Protein AF-0000000079017579 (afdb_homodimer)

Secondary structure (DSSP, 8-state):
-HHHHHHHHHHHTTSEEEEEEEETTEEEEEEEE-HHHHHHHHHHHHHHHIIIIISSSSEEEEB--SEE-------S------TT--EE-S-SHHHHHTTHHHHHHHTTTEE-EEEEEEEEEE------TTS-HHHHHHH--SEEEEEEEEEEE-GGGHHHHHHHHHHHHHHHHHHT-S-GGGEEEEEEEGGGS---TT----S----EEEEEEEEETTEEEEEEEEEEEETHHHHTTT-S-GGGG-BEETTS--BPPEEEEEEEEHHHHHHHHHHHHEEEEPPSS-SS--PEEEE---TTTSS-SEEEEE--SSSS--HHHHHHHHHHHHHHHHTT--EEE-GGG---HHHHHHHHHHTT-SEEEEE-HHHHHH-EEEEEETTT--EEEEETTTHHHHHHHHHHS-HHHHTT-/-HHHHHHHHHHHTTSEEEEEEEETTEEEEEEEE-HHHHHHHHHHHHHHHIIIIISSSSEEEEB--SEE---TT--S------TT--EE-S-SHHHHHTTHHHHHHHTTTEE-EEEEEEEEEE------TTS-HHHHHHH--SEEEEEEEEEEE-GGGHHHHHHHHHHHHHHHHHHT-S-GGGEEEEEEEGGGS---TT----S----EEEEEEEEETTEEEEEEEEEEEETHHHHTTT-S-GGGG-BEETTS--BPPEEEEEEEEHHHHHHHHHHHHEEEEPPSS-SS--PEEEE---TTTSS-SEEEEE--SSSS--HHHHHHHHHHHHHHHHTT--EEE-GGG---HHHHHHHHHHTT-SEEEEE-HHHHHH-EEEEEETTT--EEEEETTTHHHHHHHHHHS-HHHHTT-

Solvent-accessible surface area (backbone atoms only — not comparable to full-atom values): 44740 Å² total; per-residue (Å²): 109,74,46,56,54,49,53,49,48,39,45,73,66,23,26,42,45,74,42,80,33,54,50,84,76,32,84,42,32,31,53,32,28,27,42,43,24,30,37,24,52,50,32,47,50,49,54,49,46,45,55,62,37,58,64,37,80,57,40,37,39,37,38,64,61,46,69,42,55,73,71,78,61,72,77,73,77,79,73,74,67,67,93,54,61,74,38,67,30,64,65,62,62,65,61,46,59,71,42,43,61,61,49,32,58,74,54,63,31,42,39,60,37,28,36,31,39,68,46,65,24,42,46,93,63,84,70,67,86,85,52,56,68,49,55,47,66,59,64,37,42,25,52,38,42,36,37,37,36,41,37,35,30,54,65,91,47,45,66,64,49,49,51,50,52,50,51,54,52,51,50,57,60,35,68,58,42,81,56,46,81,44,49,47,78,45,79,46,61,46,86,74,56,76,68,73,95,75,72,77,72,71,77,79,71,78,33,42,34,36,34,36,28,39,60,46,98,90,42,75,41,78,45,32,41,38,31,36,54,38,49,51,74,60,62,70,64,72,55,92,57,63,73,74,62,38,29,24,36,86,97,50,71,71,38,68,41,21,33,35,36,43,40,38,32,54,52,43,51,50,42,52,47,52,60,56,17,54,43,70,41,84,63,86,77,69,89,68,86,60,58,49,53,29,27,62,39,39,63,83,40,22,49,28,36,29,32,34,35,44,46,53,91,53,96,62,72,52,71,65,56,54,50,50,51,52,50,48,45,52,51,30,30,74,70,72,39,49,63,44,81,54,46,80,61,82,48,54,58,66,55,50,49,49,51,39,25,51,62,14,26,40,30,38,36,41,44,33,65,55,28,74,75,70,38,40,28,36,36,32,35,55,89,79,62,48,69,44,79,41,49,59,90,45,46,59,62,53,51,53,51,60,70,70,48,64,67,75,62,58,75,71,105,109,75,46,56,55,50,51,49,49,40,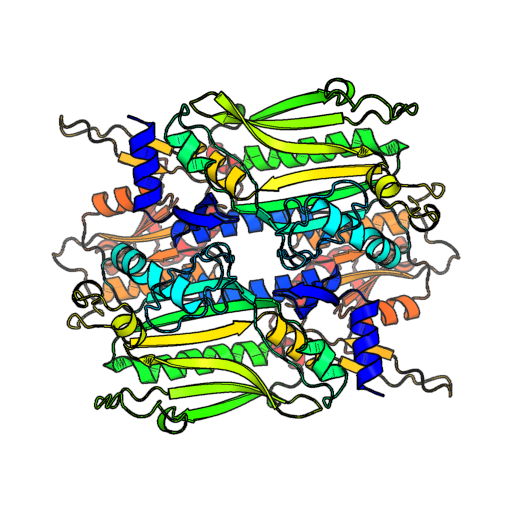44,74,66,24,25,40,46,75,42,79,33,54,51,85,75,32,84,42,31,31,53,33,29,26,42,43,24,30,38,23,52,49,33,49,50,48,53,49,45,42,55,62,37,57,64,36,81,58,40,39,40,36,38,64,61,47,70,41,55,72,72,78,61,73,76,72,75,79,73,74,67,68,94,52,61,71,38,68,31,64,66,63,61,66,61,45,59,72,44,43,59,62,50,30,58,74,54,64,32,44,40,61,35,26,34,31,38,66,46,64,24,42,47,92,64,84,72,66,84,87,53,57,66,48,54,46,66,60,63,40,43,25,54,40,41,36,38,39,36,40,36,34,31,52,65,92,48,44,65,64,50,48,53,50,52,50,51,54,51,50,50,58,60,35,69,58,42,81,55,44,82,42,50,47,76,45,78,46,62,46,86,73,55,74,68,72,95,75,74,74,73,74,78,78,70,78,35,41,36,36,35,35,28,38,60,45,99,93,43,73,42,79,45,31,42,39,33,35,54,39,51,50,72,61,62,70,64,73,56,94,58,62,73,74,61,38,28,24,37,88,96,51,71,73,37,69,42,22,32,36,37,42,40,37,32,53,53,42,50,51,42,54,46,52,61,56,18,54,44,70,43,83,62,85,77,69,88,68,85,62,57,48,53,28,29,62,39,38,62,81,40,23,47,29,38,30,31,36,35,45,44,52,93,52,96,63,72,53,71,65,56,53,49,50,51,52,50,51,45,53,51,31,30,73,70,73,38,49,61,42,82,53,45,79,62,82,47,54,56,66,53,50,48,49,50,39,25,52,62,14,28,39,29,39,36,42,43,33,64,53,30,74,75,70,39,40,28,36,37,31,34,54,88,79,61,49,72,46,78,42,48,59,90,45,45,60,60,53,51,52,50,59,70,69,49,63,66,76,63,57,76,72,103

Nearest PDB structures (foldseek):
  8f6b-assembly1_D  TM=7.945E-01  e=8.459E-36  Mus musculus
  8f6b-assembly1_F  TM=7.907E-01  e=6.748E-35  Mus musculus
  7v8j-assembly1_A  TM=7.481E-01  e=5.133E-20  Toxoplasma gondii
  5f9z-assembly3_B  TM=6.993E-01  e=8.627E-20  Cryptosporidium parvum
  5ifu-assembly1_A  TM=7.281E-01  e=2.192E-17  Plasmodium falciparum 3D7

Sequence (826 aa):
MAGTNFVNLIKTRGFFDLIKIIYKGQECFMFDYGPLGSRFRQNVQKHWWDLMVHQQQNVFPVESPALKSVNIMNHRQEETISQNSIFLRETLQQDCISKYLQILKLTNNKLPISVASVGACILSSAIHSDQPQERQFLFGGSNRTCLLLQNYTSPSNINTTLDFWVQLRLSWWKKFSNIPGNFSVTSKTLNDIHPPPGHATSGHNNQTYRAIAYQFPWGPEVVEEVKNVGDKVFRDLQNDELEKYMGQMFGKTACLPHCIECETSIEAATAAWLVDSYYERPTSKTADRKHNMVLKLHPQIAPFQVAIAINSASKAPSHEMHHVCSHLEREFKAAGVTCFNTSEHGSSPEAHFRRNDQLGIPYTVIVNENTMNEGLIHTRHRDTQIQSPSAITEIVGLLTQSLRTPLEDQNTNMAGTNFVNLIKTRGFFDLIKIIYKGQECFMFDYGPLGSRFRQNVQKHWWDLMVHQQQNVFPVESPALKSVNIMNHRQEETISQNSIFLRETLQQDCISKYLQILKLTNNKLPISVASVGACILSSAIHSDQPQERQFLFGGSNRTCLLLQNYTSPSNINTTLDFWVQLRLSWWKKFSNIPGNFSVTSKTLNDIHPPPGHATSGHNNQTYRAIAYQFPWGPEVVEEVKNVGDKVFRDLQNDELEKYMGQMFGKTACLPHCIECETSIEAATAAWLVDSYYERPTSKTADRKHNMVLKLHPQIAPFQVAIAINSASKAPSHEMHHVCSHLEREFKAAGVTCFNTSEHGSSPEAHFRRNDQLGIPYTVIVNENTMNEGLIHTRHRDTQIQSPSAITEIVGLLTQSLRTPLEDQNTN

Radius of gyration: 27.94 Å; Cα contacts (8 Å, |Δi|>4): 1570; chains: 2; bounding box: 66×80×70 Å

InterPro domains:
  IPR004154 Anticodon-binding [PF03129] (306-399)
  IPR027031 Glycyl-tRNA synthetase/DNA polymerase subunit gamma-2 [PTHR10745] (252-403)
  IPR036621 Anticodon-binding domain superfamily [G3DSA:3.40.50.800] (303-409)
  IPR045864 Class II Aminoacyl-tRNA synthetase/Biotinyl protein ligase (BPL) and lipoyl protein ligase (LPL) [G3DSA:3.30.930.10] (2-302)
  IPR045864 Class II Aminoacyl-tRNA synthetase/Biotinyl protein ligase (BPL) and lipoyl protein ligase (LPL) [SSF55681] (8-278)

Organism: Lymnaea stagnalis (NCBI:txid6523)

Structure (mmCIF, N/CA/C/O backbone):
data_AF-0000000079017579-model_v1
#
loop_
_entity.id
_entity.type
_entity.pdbx_description
1 polymer 'Anticodon-binding domain-containing protein'
#
loop_
_atom_site.group_PDB
_atom_site.id
_atom_site.type_symbol
_atom_site.label_atom_id
_atom_site.label_alt_id
_atom_site.label_comp_id
_atom_site.label_asym_id
_atom_site.label_entity_id
_atom_site.label_seq_id
_atom_site.pdbx_PDB_ins_code
_atom_site.Cartn_x
_atom_site.Cartn_y
_atom_site.Cartn_z
_atom_site.occupancy
_atom_site.B_iso_or_equiv
_atom_site.auth_seq_id
_atom_site.auth_comp_id
_atom_site.auth_asym_id
_atom_site.auth_atom_id
_atom_site.pdbx_PDB_model_num
ATOM 1 N N . MET A 1 1 ? 18.297 -17.156 -26.422 1 45.09 1 MET A N 1
ATOM 2 C CA . MET A 1 1 ? 17.766 -18.359 -25.766 1 45.09 1 MET A CA 1
ATOM 3 C C . MET A 1 1 ? 17.406 -18.062 -24.312 1 45.09 1 MET A C 1
ATOM 5 O O . MET A 1 1 ? 16.297 -18.359 -23.875 1 45.09 1 MET A O 1
ATOM 9 N N . ALA A 1 2 ? 18.516 -17.422 -23.531 1 55.81 2 ALA A N 1
ATOM 10 C CA . ALA A 1 2 ? 18.344 -17.141 -22.109 1 55.81 2 ALA A CA 1
ATOM 11 C C . ALA A 1 2 ? 17.25 -16.109 -21.891 1 55.81 2 ALA A C 1
ATOM 13 O O . ALA A 1 2 ? 16.406 -16.25 -21 1 55.81 2 ALA A O 1
ATOM 14 N N . GLY A 1 3 ? 17.047 -15.32 -22.953 1 73.44 3 GLY A N 1
ATOM 15 C CA . GLY A 1 3 ? 16.062 -14.258 -22.828 1 73.44 3 GLY A CA 1
ATOM 16 C C . GLY A 1 3 ? 14.641 -14.734 -23.031 1 73.44 3 GLY A C 1
ATOM 17 O O . GLY A 1 3 ? 13.727 -14.328 -22.312 1 73.44 3 GLY A O 1
ATOM 18 N N . THR A 1 4 ? 14.492 -15.719 -23.875 1 84.38 4 THR A N 1
ATOM 19 C CA . THR A 1 4 ? 13.172 -16.25 -24.188 1 84.38 4 THR A CA 1
ATOM 20 C C . THR A 1 4 ? 12.633 -17.078 -23.031 1 84.38 4 THR A C 1
ATOM 22 O O . THR A 1 4 ? 11.453 -16.984 -22.688 1 84.38 4 THR A O 1
ATOM 25 N N . ASN A 1 5 ? 13.57 -17.891 -22.438 1 91.88 5 ASN A N 1
ATOM 26 C CA . ASN A 1 5 ? 13.164 -18.672 -21.281 1 91.88 5 ASN A CA 1
ATOM 27 C C . ASN A 1 5 ? 12.711 -17.797 -20.125 1 91.88 5 ASN A C 1
ATOM 29 O O . ASN A 1 5 ? 11.727 -18.094 -19.453 1 91.88 5 ASN A O 1
ATOM 33 N N . PHE A 1 6 ? 13.438 -16.781 -19.984 1 95.19 6 PHE A N 1
ATOM 34 C CA . PHE A 1 6 ? 13.117 -15.836 -18.938 1 95.19 6 PHE A CA 1
ATOM 35 C C . PHE A 1 6 ? 11.734 -15.234 -19.141 1 95.19 6 PHE A C 1
ATOM 37 O O . PHE A 1 6 ? 10.891 -15.258 -18.25 1 95.19 6 PHE A O 1
ATOM 44 N N . VAL A 1 7 ? 11.43 -14.711 -20.312 1 95.69 7 VAL A N 1
ATOM 45 C CA . VAL A 1 7 ? 10.172 -14.055 -20.625 1 95.69 7 VAL A CA 1
ATOM 46 C C . VAL A 1 7 ? 9.016 -15.047 -20.469 1 95.69 7 VAL A C 1
ATOM 48 O O . VAL A 1 7 ? 7.977 -14.711 -19.906 1 95.69 7 VAL A O 1
ATOM 51 N N . ASN A 1 8 ? 9.25 -16.219 -20.922 1 94.69 8 ASN A N 1
ATOM 52 C CA . ASN A 1 8 ? 8.227 -17.25 -20.828 1 94.69 8 ASN A CA 1
ATOM 53 C C . ASN A 1 8 ? 7.91 -17.609 -19.375 1 94.69 8 ASN A C 1
ATOM 55 O O . ASN A 1 8 ? 6.75 -17.797 -19.016 1 94.69 8 ASN A O 1
ATOM 59 N N . LEU A 1 9 ? 8.922 -17.703 -18.609 1 95.62 9 LEU A N 1
ATOM 60 C CA . LEU A 1 9 ? 8.742 -18 -17.188 1 95.62 9 LEU A CA 1
ATOM 61 C C . LEU A 1 9 ? 7.891 -16.938 -16.516 1 95.62 9 LEU A C 1
ATOM 63 O O . LEU A 1 9 ? 6.93 -17.25 -15.82 1 95.62 9 LEU A O 1
ATOM 67 N N . ILE A 1 10 ? 8.227 -15.656 -16.75 1 96.88 10 ILE A N 1
ATOM 68 C CA . ILE A 1 10 ? 7.555 -14.531 -16.109 1 96.88 10 ILE A CA 1
ATOM 69 C C . ILE A 1 10 ? 6.086 -14.508 -16.531 1 96.88 10 ILE A C 1
ATOM 71 O O . ILE A 1 10 ? 5.199 -14.297 -15.695 1 96.88 10 ILE A O 1
ATOM 75 N N . LYS A 1 11 ? 5.816 -14.812 -17.75 1 94.69 11 LYS A N 1
ATOM 76 C CA . LYS A 1 11 ? 4.453 -14.82 -18.281 1 94.69 11 LYS A CA 1
ATOM 77 C C . LYS A 1 11 ? 3.656 -16 -17.719 1 94.69 11 LYS A C 1
ATOM 79 O O . LYS A 1 11 ? 2.557 -15.82 -17.203 1 94.69 11 LYS A O 1
ATOM 84 N N . THR A 1 12 ? 4.227 -17.125 -17.75 1 92.94 12 THR A N 1
ATOM 85 C CA . THR A 1 12 ? 3.508 -18.359 -17.438 1 92.94 12 THR A CA 1
ATOM 86 C C . THR A 1 12 ? 3.23 -18.469 -15.945 1 92.94 12 THR A C 1
ATOM 88 O O . THR A 1 12 ? 2.195 -19 -15.531 1 92.94 12 THR A O 1
ATOM 91 N N . ARG A 1 13 ? 4.121 -17.953 -15.18 1 93.75 13 ARG A N 1
ATOM 92 C CA . ARG A 1 13 ? 3.967 -18.094 -13.734 1 93.75 13 ARG A CA 1
ATOM 93 C C . ARG A 1 13 ? 3.146 -16.953 -13.156 1 93.75 13 ARG A C 1
ATOM 95 O O . ARG A 1 13 ? 2.875 -16.922 -11.953 1 93.75 13 ARG A O 1
ATOM 102 N N . GLY A 1 14 ? 2.756 -16.062 -13.977 1 94.12 14 GLY A N 1
ATOM 103 C CA . GLY A 1 14 ? 1.79 -15.055 -13.547 1 94.12 14 GLY A CA 1
ATOM 104 C C . GLY A 1 14 ? 2.43 -13.867 -12.867 1 94.12 14 GLY A C 1
ATOM 105 O O . GLY A 1 14 ? 1.85 -13.289 -11.945 1 94.12 14 GLY A O 1
ATOM 106 N N . PHE A 1 15 ? 3.666 -13.539 -13.227 1 97.25 15 PHE A N 1
ATOM 107 C CA . PHE A 1 15 ? 4.188 -12.258 -12.773 1 97.25 15 PHE A CA 1
ATOM 108 C C . PHE A 1 15 ? 3.518 -11.102 -13.516 1 97.25 15 PHE A C 1
ATOM 110 O O . PHE A 1 15 ? 2.648 -10.422 -12.969 1 97.25 15 PHE A O 1
ATOM 117 N N . PHE A 1 16 ? 3.857 -10.898 -14.766 1 96.62 16 PHE A N 1
ATOM 118 C CA . PHE A 1 16 ? 3.09 -9.938 -15.547 1 96.62 16 PHE A CA 1
ATOM 119 C C . PHE A 1 16 ? 3.164 -10.258 -17.031 1 96.62 16 PHE A C 1
ATOM 121 O O . PHE A 1 16 ? 3.959 -11.102 -17.453 1 96.62 16 PHE A O 1
ATOM 128 N N . ASP A 1 17 ? 2.268 -9.703 -17.734 1 95.62 17 ASP A N 1
ATOM 129 C CA . ASP A 1 17 ? 2.256 -9.672 -19.188 1 95.62 17 ASP A CA 1
ATOM 130 C C . ASP A 1 17 ? 1.955 -8.266 -19.703 1 95.62 17 ASP A C 1
ATOM 132 O O . ASP A 1 17 ? 1.666 -7.363 -18.922 1 95.62 17 ASP A O 1
ATOM 136 N N . LEU A 1 18 ? 2.199 -8.117 -20.984 1 93.38 18 LEU A N 1
ATOM 137 C CA . LEU A 1 18 ? 1.849 -6.859 -21.641 1 93.38 18 LEU A CA 1
ATOM 138 C C . LEU A 1 18 ? 0.566 -7.008 -22.453 1 93.38 18 LEU A C 1
ATOM 140 O O . LEU A 1 18 ? 0.431 -7.941 -23.25 1 93.38 18 LEU A O 1
ATOM 144 N N . ILE A 1 19 ? -0.325 -6.105 -22.172 1 91 19 ILE A N 1
ATOM 145 C CA . ILE A 1 19 ? -1.566 -6.125 -22.953 1 91 19 ILE A CA 1
ATOM 146 C C . ILE A 1 19 ? -1.628 -4.898 -23.859 1 91 19 ILE A C 1
ATOM 148 O O . ILE A 1 19 ? -1.161 -3.82 -23.484 1 91 19 ILE A O 1
ATOM 152 N N . LYS A 1 20 ? -2.203 -5.117 -24.953 1 87.25 20 LYS A N 1
ATOM 153 C CA . LYS A 1 20 ? -2.295 -4.059 -25.953 1 87.25 20 LYS A CA 1
ATOM 154 C C . LYS A 1 20 ? -3.559 -3.225 -25.766 1 87.25 20 LYS A C 1
ATOM 156 O O . LYS A 1 20 ? -4.641 -3.771 -25.547 1 87.25 20 LYS A O 1
ATOM 161 N N . ILE A 1 21 ? -3.318 -1.905 -25.766 1 81.38 21 ILE A N 1
ATOM 162 C CA . ILE A 1 21 ? -4.461 -1 -25.75 1 81.38 21 ILE A CA 1
ATOM 163 C C . ILE A 1 21 ? -4.258 0.108 -26.781 1 81.38 21 ILE A C 1
ATOM 165 O O . ILE A 1 21 ? -3.158 0.274 -27.312 1 81.38 21 ILE A O 1
ATOM 169 N N . ILE A 1 22 ? -5.312 0.731 -27.125 1 77.25 22 ILE A N 1
ATOM 170 C CA . ILE A 1 22 ? -5.223 1.899 -27.984 1 77.25 22 ILE A CA 1
ATOM 171 C C . ILE A 1 22 ? -5.324 3.174 -27.156 1 77.25 22 ILE A C 1
ATOM 173 O O . ILE A 1 22 ? -6.328 3.404 -26.484 1 77.25 22 ILE A O 1
ATOM 177 N N . TYR A 1 23 ? -4.262 3.877 -27.172 1 73.19 23 TYR A N 1
ATOM 178 C CA . TYR A 1 23 ? -4.195 5.141 -26.453 1 73.19 23 TYR A CA 1
ATOM 179 C C . TYR A 1 23 ? -3.773 6.277 -27.375 1 73.19 23 TYR A C 1
ATOM 181 O O . TYR A 1 23 ? -2.719 6.211 -28.016 1 73.19 23 TYR A O 1
ATOM 189 N N . LYS A 1 24 ? -4.578 7.309 -27.469 1 71.81 24 LYS A N 1
ATOM 190 C CA . LYS A 1 24 ? -4.344 8.453 -28.344 1 71.81 24 LYS A CA 1
ATOM 191 C C . LYS A 1 24 ? -4.121 8.008 -29.781 1 71.81 24 LYS A C 1
ATOM 193 O O . LYS A 1 24 ? -3.197 8.477 -30.453 1 71.81 24 LYS A O 1
ATOM 198 N N . GLY A 1 25 ? -4.887 7.012 -30.172 1 69.5 25 GLY A N 1
ATOM 199 C CA . GLY A 1 25 ? -4.867 6.547 -31.547 1 69.5 25 GLY A CA 1
ATOM 200 C C . GLY A 1 25 ? -3.693 5.633 -31.844 1 69.5 25 GLY A C 1
ATOM 201 O O . GLY A 1 25 ? -3.527 5.184 -32.969 1 69.5 25 GLY A O 1
ATOM 202 N N . GLN A 1 26 ? -2.953 5.414 -30.828 1 74.56 26 GLN A N 1
ATOM 203 C CA . GLN A 1 26 ? -1.78 4.57 -31.031 1 74.56 26 GLN A CA 1
ATOM 204 C C . GLN A 1 26 ? -1.842 3.314 -30.172 1 74.56 26 GLN A C 1
ATOM 206 O O . GLN A 1 26 ? -2.375 3.344 -29.062 1 74.56 26 GLN A O 1
ATOM 211 N N . GLU A 1 27 ? -1.336 2.322 -30.781 1 79.94 27 GLU A N 1
ATOM 212 C CA . GLU A 1 27 ? -1.205 1.085 -30.016 1 79.94 27 GLU A CA 1
ATOM 213 C C . GLU A 1 27 ? -0.105 1.2 -28.969 1 79.94 27 GLU A C 1
ATOM 215 O O . GLU A 1 27 ? 0.991 1.684 -29.25 1 79.94 27 GLU A O 1
ATOM 220 N N . CYS A 1 28 ? -0.553 0.925 -27.766 1 83.56 28 CYS A N 1
ATOM 221 C CA . CYS A 1 28 ? 0.441 0.891 -26.688 1 83.56 28 CYS A CA 1
ATOM 222 C C . CYS A 1 28 ? 0.279 -0.358 -25.828 1 83.56 28 CYS A C 1
ATOM 224 O O . CYS A 1 28 ? -0.744 -1.042 -25.906 1 83.56 28 CYS A O 1
ATOM 226 N N . PHE A 1 29 ? 1.357 -0.688 -25.156 1 89.5 29 PHE A N 1
ATOM 22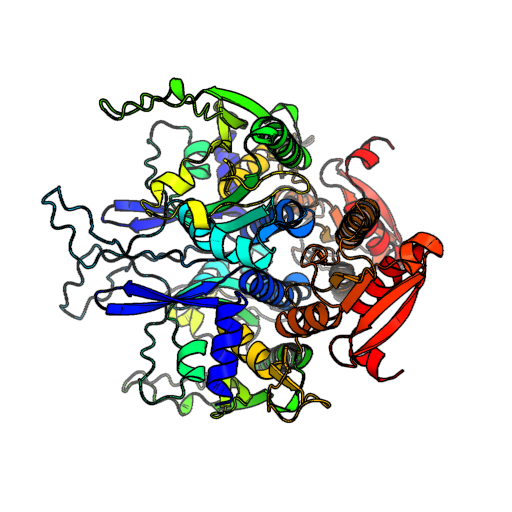7 C CA . PHE A 1 29 ? 1.355 -1.847 -24.266 1 89.5 29 PHE A CA 1
ATOM 228 C C . PHE A 1 29 ? 1.338 -1.411 -22.812 1 89.5 29 PHE A C 1
ATOM 230 O O . PHE A 1 29 ? 1.973 -0.42 -22.438 1 89.5 29 PHE A O 1
ATOM 237 N N . MET A 1 30 ? 0.506 -2.133 -22.031 1 92.06 30 MET A N 1
ATOM 238 C CA . MET A 1 30 ? 0.406 -1.844 -20.609 1 92.06 30 MET A CA 1
ATOM 239 C C . MET A 1 30 ? 0.761 -3.074 -19.781 1 92.06 30 MET A C 1
ATOM 241 O O . MET A 1 30 ? 0.401 -4.195 -20.141 1 92.06 30 MET A O 1
ATOM 245 N N . PHE A 1 31 ? 1.427 -2.838 -18.719 1 95.06 31 PHE A N 1
ATOM 246 C CA . PHE A 1 31 ? 1.717 -3.92 -17.781 1 95.06 31 PHE A CA 1
ATOM 247 C C . PHE A 1 31 ? 0.436 -4.441 -17.141 1 95.06 31 PHE A C 1
ATOM 249 O O . PHE A 1 31 ? -0.379 -3.658 -16.656 1 95.06 31 PHE A O 1
ATOM 256 N N . ASP A 1 32 ? 0.251 -5.691 -17.188 1 96.31 32 ASP A N 1
ATOM 257 C CA . ASP A 1 32 ? -0.848 -6.426 -16.562 1 96.31 32 ASP A CA 1
ATOM 258 C C . ASP A 1 32 ? -0.323 -7.52 -15.633 1 96.31 32 ASP A C 1
ATOM 260 O O . ASP A 1 32 ? 0.144 -8.562 -16.094 1 96.31 32 ASP A O 1
ATOM 264 N N . TYR A 1 33 ? -0.487 -7.34 -14.289 1 97.62 33 TYR A N 1
ATOM 265 C CA . TYR A 1 33 ? 0.163 -8.203 -13.305 1 97.62 33 TYR A CA 1
ATOM 266 C C . TYR A 1 33 ? -0.775 -9.312 -12.852 1 97.62 33 TYR A C 1
ATOM 268 O O . TYR A 1 33 ? -1.938 -9.055 -12.531 1 97.62 33 TYR A O 1
ATOM 276 N N . GLY A 1 34 ? -0.26 -10.531 -12.859 1 97.56 34 GLY A N 1
ATOM 277 C CA . GLY A 1 34 ? -0.943 -11.664 -12.258 1 97.56 34 GLY A CA 1
ATOM 278 C C . GLY A 1 34 ? -0.72 -11.773 -10.758 1 97.56 34 GLY A C 1
ATOM 279 O O . GLY A 1 34 ? -0.256 -10.82 -10.125 1 97.56 34 GLY A O 1
ATOM 280 N N . PRO A 1 35 ? -1.11 -12.914 -10.172 1 96.69 35 PRO A N 1
ATOM 281 C CA . PRO A 1 35 ? -1.076 -13.039 -8.719 1 96.69 35 PRO A CA 1
ATOM 282 C C . PRO A 1 35 ? 0.333 -12.906 -8.148 1 96.69 35 PRO A C 1
ATOM 284 O O . PRO A 1 35 ? 0.535 -12.211 -7.148 1 96.69 35 PRO A O 1
ATOM 287 N N . LEU A 1 36 ? 1.309 -13.547 -8.75 1 97.56 36 LEU A N 1
ATOM 288 C CA . LEU A 1 36 ? 2.666 -13.484 -8.219 1 97.56 36 LEU A CA 1
ATOM 289 C C . LEU A 1 36 ? 3.27 -12.102 -8.43 1 97.56 36 LEU A C 1
ATOM 291 O O . LEU A 1 36 ? 3.914 -11.555 -7.531 1 97.56 36 LEU A O 1
ATOM 295 N N . GLY A 1 37 ? 2.994 -11.617 -9.625 1 97.94 37 GLY A N 1
ATOM 296 C CA . GLY A 1 37 ? 3.504 -10.289 -9.922 1 97.94 37 GLY A CA 1
ATOM 297 C C . GLY A 1 37 ? 2.912 -9.211 -9.031 1 97.94 37 GLY A C 1
ATOM 298 O O . GLY A 1 37 ? 3.613 -8.289 -8.617 1 97.94 37 GLY A O 1
ATOM 299 N N . SER A 1 38 ? 1.666 -9.305 -8.797 1 97.62 38 SER A N 1
ATOM 300 C CA . SER A 1 38 ? 0.992 -8.328 -7.945 1 97.62 38 SER A CA 1
ATOM 301 C C . SER A 1 38 ? 1.542 -8.367 -6.523 1 97.62 38 SER A C 1
ATOM 303 O O . SER A 1 38 ? 1.784 -7.316 -5.918 1 97.62 38 SER A O 1
ATOM 305 N N . ARG A 1 39 ? 1.748 -9.547 -5.965 1 97.5 39 ARG A N 1
ATOM 306 C CA . ARG A 1 39 ? 2.348 -9.664 -4.637 1 97.5 39 ARG A CA 1
ATOM 307 C C . ARG A 1 39 ? 3.768 -9.102 -4.633 1 97.5 39 ARG A C 1
ATOM 309 O O . ARG A 1 39 ? 4.148 -8.375 -3.715 1 97.5 39 ARG A O 1
ATOM 316 N N . PHE A 1 40 ? 4.477 -9.484 -5.68 1 98.25 40 PHE A N 1
ATOM 317 C CA . PHE A 1 40 ? 5.859 -9.031 -5.805 1 98.25 40 PHE A CA 1
ATOM 318 C C . PHE A 1 40 ? 5.93 -7.512 -5.844 1 98.25 40 PHE A C 1
ATOM 320 O O . PHE A 1 40 ? 6.676 -6.898 -5.078 1 98.25 40 PHE A O 1
ATOM 327 N N . ARG A 1 41 ? 5.18 -6.871 -6.707 1 97.5 41 ARG A N 1
ATOM 328 C CA . ARG A 1 41 ? 5.211 -5.422 -6.859 1 97.5 41 ARG A CA 1
ATOM 329 C C . ARG A 1 41 ? 4.754 -4.723 -5.582 1 97.5 41 ARG A C 1
ATOM 331 O O . ARG A 1 41 ? 5.289 -3.676 -5.215 1 97.5 41 ARG A O 1
ATOM 338 N N . GLN A 1 42 ? 3.773 -5.289 -4.898 1 96.56 42 GLN A N 1
ATOM 339 C CA . GLN A 1 42 ? 3.297 -4.711 -3.648 1 96.56 42 GLN A CA 1
ATOM 340 C C . GLN A 1 42 ? 4.375 -4.77 -2.57 1 96.56 42 GLN A C 1
ATOM 342 O O . GLN A 1 42 ? 4.516 -3.84 -1.772 1 96.56 42 GLN A O 1
ATOM 347 N N . ASN A 1 43 ? 5.07 -5.887 -2.545 1 96.75 43 ASN A N 1
ATOM 348 C CA . ASN A 1 43 ? 6.16 -6.004 -1.586 1 96.75 43 ASN A CA 1
ATOM 349 C C . ASN A 1 43 ? 7.25 -4.965 -1.845 1 96.75 43 ASN A C 1
ATOM 351 O O . ASN A 1 43 ? 7.766 -4.355 -0.908 1 96.75 43 ASN A O 1
ATOM 355 N N . VAL A 1 44 ? 7.555 -4.805 -3.105 1 97.75 44 VAL A N 1
ATOM 356 C CA . VAL A 1 44 ? 8.539 -3.799 -3.49 1 97.75 44 VAL A CA 1
ATOM 357 C C . VAL A 1 44 ? 8.078 -2.416 -3.041 1 97.75 44 VAL A C 1
ATOM 359 O O . VAL A 1 44 ? 8.836 -1.669 -2.42 1 97.75 44 VAL A O 1
ATOM 362 N N . GLN A 1 45 ? 6.891 -2.094 -3.346 1 97.69 45 GLN A N 1
ATOM 363 C CA . GLN A 1 45 ? 6.332 -0.797 -2.975 1 97.69 45 GLN A CA 1
ATOM 364 C C . GLN A 1 45 ? 6.344 -0.606 -1.46 1 97.69 45 GLN A C 1
ATOM 366 O O . GLN A 1 45 ? 6.648 0.484 -0.97 1 97.69 45 GLN A O 1
ATOM 371 N N . LYS A 1 46 ? 5.969 -1.624 -0.771 1 95.88 46 LYS A N 1
ATOM 372 C CA . LYS A 1 46 ? 5.941 -1.559 0.687 1 95.88 46 LYS A CA 1
ATOM 373 C C . LYS A 1 46 ? 7.32 -1.221 1.249 1 95.88 46 LYS A C 1
ATOM 375 O O . LYS A 1 46 ? 7.441 -0.379 2.141 1 95.88 46 LYS A O 1
ATOM 380 N N . HIS A 1 47 ? 8.32 -1.862 0.769 1 96.25 47 HIS A N 1
ATOM 381 C CA . HIS A 1 47 ? 9.672 -1.625 1.271 1 96.25 47 HIS A CA 1
ATOM 382 C C . HIS A 1 47 ? 10.141 -0.216 0.933 1 96.25 47 HIS A C 1
ATOM 384 O O . HIS A 1 47 ? 10.859 0.41 1.722 1 96.25 47 HIS A O 1
ATOM 390 N N . TRP A 1 48 ? 9.781 0.233 -0.246 1 98.06 48 TRP A N 1
ATOM 391 C CA . TRP A 1 48 ? 10.094 1.617 -0.584 1 98.06 48 TRP A CA 1
ATOM 392 C C . TRP A 1 48 ? 9.414 2.58 0.381 1 98.06 48 TRP A C 1
ATOM 394 O O . TRP A 1 48 ? 10.047 3.502 0.9 1 98.06 48 TRP A O 1
ATOM 404 N N . TRP A 1 49 ? 8.156 2.393 0.618 1 97.06 49 TRP A N 1
ATOM 405 C CA . TRP A 1 49 ? 7.359 3.244 1.496 1 97.06 49 TRP A CA 1
ATOM 406 C C . TRP A 1 49 ? 7.922 3.242 2.914 1 97.06 49 TRP A C 1
ATOM 408 O O . TRP A 1 49 ? 8.039 4.297 3.545 1 97.06 49 TRP A O 1
ATOM 418 N N . ASP A 1 50 ? 8.266 2.096 3.373 1 95.31 50 ASP A N 1
ATOM 419 C CA . ASP A 1 50 ? 8.812 1.982 4.723 1 95.31 50 ASP A CA 1
ATOM 420 C C . ASP A 1 50 ? 10.117 2.766 4.859 1 95.31 50 ASP A C 1
ATOM 422 O O . ASP A 1 50 ? 10.297 3.529 5.809 1 95.31 50 ASP A O 1
ATOM 426 N N . LEU A 1 51 ? 10.945 2.619 3.91 1 96.75 51 LEU A N 1
ATOM 427 C CA . LEU A 1 51 ? 12.25 3.277 3.967 1 96.75 51 LEU A CA 1
ATOM 428 C C . LEU A 1 51 ? 12.102 4.785 3.789 1 96.75 51 LEU A C 1
ATOM 430 O O . LEU A 1 51 ? 12.672 5.562 4.559 1 96.75 51 LEU A O 1
ATOM 434 N N . MET A 1 52 ? 11.328 5.176 2.791 1 97.94 52 MET A N 1
ATOM 435 C CA . MET A 1 52 ? 11.336 6.566 2.344 1 97.94 52 MET A CA 1
ATOM 436 C C . MET A 1 52 ? 10.375 7.406 3.174 1 97.94 52 MET A C 1
ATOM 438 O O . MET A 1 52 ? 10.578 8.609 3.342 1 97.94 52 MET A O 1
ATOM 442 N N . VAL A 1 53 ? 9.344 6.809 3.719 1 96.69 53 VAL A N 1
ATOM 443 C CA . VAL A 1 53 ? 8.312 7.578 4.398 1 96.69 53 VAL A CA 1
ATOM 444 C C . VAL A 1 53 ? 8.344 7.285 5.895 1 96.69 53 VAL A C 1
ATOM 446 O O . VAL A 1 53 ? 8.625 8.172 6.703 1 96.69 53 VAL A O 1
ATOM 449 N N . HIS A 1 54 ? 8.289 6.066 6.25 1 94.31 54 HIS A N 1
ATOM 450 C CA . HIS A 1 54 ? 8.117 5.711 7.652 1 94.31 54 HIS A CA 1
ATOM 451 C C . HIS A 1 54 ? 9.414 5.914 8.438 1 94.31 54 HIS A C 1
ATOM 453 O O . HIS A 1 54 ? 9.391 6.41 9.562 1 94.31 54 HIS A O 1
ATOM 459 N N . GLN A 1 55 ? 10.484 5.547 7.84 1 94.69 55 GLN A N 1
ATOM 460 C CA . GLN A 1 55 ? 11.742 5.52 8.586 1 94.69 55 GLN A CA 1
ATOM 461 C C . GLN A 1 55 ? 12.438 6.879 8.539 1 94.69 55 GLN A C 1
ATOM 463 O O . GLN A 1 55 ? 13.375 7.125 9.305 1 94.69 55 GLN A O 1
ATOM 468 N N . GLN A 1 56 ? 11.961 7.699 7.652 1 95.19 56 GLN A N 1
ATOM 469 C CA . GLN A 1 56 ? 12.57 9.023 7.535 1 95.19 56 GLN A CA 1
ATOM 470 C C . GLN A 1 56 ? 11.836 10.047 8.391 1 95.19 56 GLN A C 1
ATOM 472 O O . GLN A 1 56 ? 10.641 9.891 8.664 1 95.19 56 GLN A O 1
ATOM 477 N N . GLN A 1 57 ? 12.586 11.047 8.812 1 93.44 57 GLN A N 1
ATOM 478 C CA . GLN A 1 57 ? 11.977 12.164 9.531 1 93.44 57 GLN A CA 1
ATOM 479 C C . GLN A 1 57 ? 11.469 13.227 8.57 1 93.44 57 GLN A C 1
ATOM 481 O O . GLN A 1 57 ? 12.094 13.492 7.539 1 93.44 57 GLN A O 1
ATOM 486 N N . ASN A 1 58 ? 10.352 13.812 8.883 1 94 58 ASN A N 1
ATOM 487 C CA . ASN A 1 58 ? 9.766 14.945 8.18 1 94 58 ASN A CA 1
ATOM 488 C C . ASN A 1 58 ? 9.453 14.609 6.727 1 94 58 ASN A C 1
ATOM 490 O O . ASN A 1 58 ? 9.766 15.391 5.824 1 94 58 ASN A O 1
ATOM 494 N N . VAL A 1 59 ? 9.031 13.422 6.445 1 97.38 59 VAL A N 1
ATOM 495 C CA . VAL A 1 59 ? 8.523 13.039 5.133 1 97.38 59 VAL A CA 1
ATOM 496 C C . VAL A 1 59 ? 7.004 12.938 5.176 1 97.38 59 VAL A C 1
ATOM 498 O O . VAL A 1 59 ? 6.445 12.234 6.02 1 97.38 59 VAL A O 1
ATOM 501 N N . PHE A 1 60 ? 6.359 13.602 4.27 1 97.88 60 PHE A N 1
ATOM 502 C CA . PHE A 1 60 ? 4.906 13.68 4.211 1 97.88 60 PHE A CA 1
ATOM 503 C C . PHE A 1 60 ? 4.387 13.18 2.869 1 97.88 60 PHE A C 1
ATOM 505 O O . PHE A 1 60 ? 4.672 13.773 1.827 1 97.88 60 PHE A O 1
ATOM 512 N N . PRO A 1 61 ? 3.662 12.102 2.898 1 98.25 61 PRO A N 1
ATOM 513 C CA . PRO A 1 61 ? 3.117 11.578 1.643 1 98.25 61 PRO A CA 1
ATOM 514 C C . PRO A 1 61 ? 1.904 12.375 1.155 1 98.25 61 PRO A C 1
ATOM 516 O O . PRO A 1 61 ? 1.191 12.977 1.963 1 98.25 61 PRO A O 1
ATOM 519 N N . VAL A 1 62 ? 1.686 12.398 -0.158 1 98.25 62 VAL A N 1
ATOM 520 C CA . VAL A 1 62 ? 0.541 13.039 -0.797 1 98.25 62 VAL A CA 1
ATOM 521 C C . VAL A 1 62 ? 0.017 12.156 -1.927 1 98.25 62 VAL A C 1
ATOM 523 O O . VAL A 1 62 ? 0.711 11.242 -2.381 1 98.25 62 VAL A O 1
ATOM 526 N N . GLU A 1 63 ? -1.217 12.312 -2.314 1 96.31 63 GLU A N 1
ATOM 527 C CA . GLU A 1 63 ? -1.839 11.562 -3.4 1 96.31 63 GLU A CA 1
ATOM 528 C C . GLU A 1 63 ? -2.787 12.438 -4.207 1 96.31 63 GLU A C 1
ATOM 530 O O . GLU A 1 63 ? -3.801 12.914 -3.688 1 96.31 63 GLU A O 1
ATOM 535 N N . SER A 1 64 ? -2.434 12.656 -5.453 1 94.25 64 SER A N 1
ATOM 536 C CA . SER A 1 64 ? -3.258 13.438 -6.371 1 94.25 64 SER A CA 1
ATOM 537 C C . SER A 1 64 ? -3.799 12.562 -7.5 1 94.25 64 SER A C 1
ATOM 539 O O . SER A 1 64 ? -3.256 11.492 -7.781 1 94.25 64 SER A O 1
ATOM 541 N N . PRO A 1 65 ? -4.891 12.977 -8.086 1 90.62 65 PRO A N 1
ATOM 542 C CA . PRO A 1 65 ? -5.43 12.211 -9.211 1 90.62 65 PRO A CA 1
ATOM 543 C C . PRO A 1 65 ? -4.469 12.141 -10.398 1 90.62 65 PRO A C 1
ATOM 545 O O . PRO A 1 65 ? -3.756 13.109 -10.672 1 90.62 65 PRO A O 1
ATOM 548 N N . ALA A 1 66 ? -4.562 10.992 -11.008 1 88.62 66 ALA A N 1
ATOM 549 C CA . ALA A 1 66 ? -3.707 10.805 -12.18 1 88.62 66 ALA A CA 1
ATOM 550 C C . ALA A 1 66 ? -4.219 11.617 -13.367 1 88.62 66 ALA A C 1
ATOM 552 O O . ALA A 1 66 ? -3.438 12.023 -14.234 1 88.62 66 ALA A O 1
ATOM 553 N N . LEU A 1 67 ? -5.484 11.836 -13.422 1 83.75 67 LEU A N 1
ATOM 554 C CA . LEU A 1 67 ? -6.102 12.609 -14.492 1 83.75 67 LEU A CA 1
ATOM 555 C C . LEU A 1 67 ? -5.895 14.102 -14.273 1 83.75 67 LEU A C 1
ATOM 557 O O . LEU A 1 67 ? -6.16 14.617 -13.188 1 83.75 67 LEU A O 1
ATOM 561 N N . LYS A 1 68 ? -5.395 14.781 -15.336 1 77.12 68 LYS A N 1
ATOM 562 C CA . LYS A 1 68 ? -5.145 16.219 -15.266 1 77.12 68 LYS A CA 1
ATOM 563 C C . LYS A 1 68 ? -5.898 16.969 -16.359 1 77.12 68 LYS A C 1
ATOM 565 O O . LYS A 1 68 ? -6.242 16.391 -17.391 1 77.12 68 LYS A O 1
ATOM 570 N N . SER A 1 69 ? -6.379 18.172 -15.953 1 66.12 69 SER A N 1
ATOM 571 C CA . SER A 1 69 ? -6.988 19.016 -16.969 1 66.12 69 SER A CA 1
ATOM 572 C C . SER A 1 69 ? -5.938 19.859 -17.688 1 66.12 69 SER A C 1
ATOM 574 O O . SER A 1 69 ? -4.914 20.219 -17.109 1 66.12 69 SER A O 1
ATOM 576 N N . VAL A 1 70 ? -5.863 19.844 -19 1 52.31 70 VAL A N 1
ATOM 577 C CA . VAL A 1 70 ? -4.992 20.719 -19.766 1 52.31 70 VAL A CA 1
ATOM 578 C C . VAL A 1 70 ? -5.457 22.172 -19.609 1 52.31 70 VAL A C 1
ATOM 580 O O . VAL A 1 70 ? -6.633 22.469 -19.812 1 52.31 70 VAL A O 1
ATOM 583 N N . ASN A 1 71 ? -4.867 22.891 -18.672 1 45 71 ASN A N 1
ATOM 584 C CA . ASN A 1 71 ? -5.047 24.312 -18.984 1 45 71 ASN A CA 1
ATOM 585 C C . ASN A 1 71 ? -4.523 24.641 -20.375 1 45 71 ASN A C 1
ATOM 587 O O . ASN A 1 71 ? -3.338 24.469 -20.656 1 45 71 ASN A O 1
ATOM 591 N N . ILE A 1 72 ? -5.145 24.469 -21.359 1 38.62 72 ILE A N 1
ATOM 592 C CA . ILE A 1 72 ? -4.738 25.062 -22.641 1 38.62 72 ILE A CA 1
ATOM 593 C C . ILE A 1 72 ? -4.203 26.469 -22.391 1 38.62 72 ILE A C 1
ATOM 595 O O . ILE A 1 72 ? -4.977 27.422 -22.266 1 38.62 72 ILE A O 1
ATOM 599 N N . MET A 1 73 ? -3.408 26.719 -21.344 1 34.56 73 MET A N 1
ATOM 600 C CA . MET A 1 73 ? -2.824 28.047 -21.562 1 34.56 73 MET A CA 1
ATOM 601 C C . MET A 1 73 ? -2.004 28.078 -22.859 1 34.56 73 MET A C 1
ATOM 603 O O . MET A 1 73 ? -1.241 29.016 -23.094 1 34.56 73 MET A O 1
ATOM 607 N N . ASN A 1 74 ? -1.459 27 -23.375 1 35.06 74 ASN A N 1
ATOM 608 C CA . ASN A 1 74 ? -0.609 27.438 -24.469 1 35.06 74 ASN A CA 1
ATOM 609 C C . ASN A 1 74 ? -1.375 28.328 -25.438 1 35.06 74 ASN A C 1
ATOM 611 O O . ASN A 1 74 ? -2.334 27.891 -26.078 1 35.06 74 ASN A O 1
ATOM 615 N N . HIS A 1 75 ? -1.245 29.625 -25.266 1 35.44 75 HIS A N 1
ATOM 616 C CA . HIS A 1 75 ? -1.539 30.641 -26.281 1 35.44 75 HIS A CA 1
ATOM 617 C C . HIS A 1 75 ? -1.075 30.172 -27.672 1 35.44 75 HIS A C 1
ATOM 619 O O . HIS A 1 75 ? -1.406 30.797 -28.672 1 35.44 75 HIS A O 1
ATOM 625 N N . ARG A 1 76 ? 0.282 29.703 -27.797 1 31.48 76 ARG A N 1
ATOM 626 C CA . ARG A 1 76 ? 0.752 29.875 -29.172 1 31.48 76 ARG A CA 1
ATOM 627 C C . ARG A 1 76 ? 0.033 28.938 -30.125 1 31.48 76 ARG A C 1
ATOM 629 O O . ARG A 1 76 ? -0.336 29.328 -31.234 1 31.48 76 ARG A O 1
ATOM 636 N N . GLN A 1 77 ? 0.583 27.609 -30.125 1 33.69 77 GLN A N 1
ATOM 637 C CA . GLN A 1 77 ? 0.359 26.891 -31.375 1 33.69 77 GLN A CA 1
ATOM 638 C C . GLN A 1 77 ? -1.113 26.531 -31.547 1 33.69 77 GLN A C 1
ATOM 640 O O . GLN A 1 77 ? -1.816 26.297 -30.562 1 33.69 77 GLN A O 1
ATOM 645 N N . GLU A 1 78 ? -1.73 26.734 -32.719 1 34.53 78 GLU A N 1
ATOM 646 C CA . GLU A 1 78 ? -2.934 26.531 -33.531 1 34.53 78 GLU A CA 1
ATOM 647 C C . GLU A 1 78 ? -3.539 25.156 -33.281 1 34.53 78 GLU A C 1
ATOM 649 O O . GLU A 1 78 ? -4.535 24.797 -33.938 1 34.53 78 GLU A O 1
ATOM 654 N N . GLU A 1 79 ? -2.66 24.156 -33 1 36.28 79 GLU A N 1
ATOM 655 C CA . GLU A 1 79 ? -3.361 22.891 -33.125 1 36.28 79 GLU A CA 1
ATOM 656 C C . GLU A 1 79 ? -4.504 22.766 -32.125 1 36.28 79 GLU A C 1
ATOM 658 O O . GLU A 1 79 ? -4.305 22.969 -30.938 1 36.28 79 GLU A O 1
ATOM 663 N N . THR A 1 80 ? -5.734 23.016 -32.5 1 34.06 80 THR A N 1
ATOM 664 C CA . THR A 1 80 ? -7.047 22.734 -31.938 1 34.06 80 THR A CA 1
ATOM 665 C C . THR A 1 80 ? -7.027 21.422 -31.172 1 34.06 80 THR A C 1
ATOM 667 O O . THR A 1 80 ? -7.066 20.344 -31.766 1 34.06 80 THR A O 1
ATOM 670 N N . ILE A 1 81 ? -5.969 21.062 -30.5 1 39.75 81 ILE A N 1
ATOM 671 C CA . ILE A 1 81 ? -6.25 19.891 -29.672 1 39.75 81 ILE A CA 1
ATOM 672 C C . ILE A 1 81 ? -7.66 20 -29.094 1 39.75 81 ILE A C 1
ATOM 674 O O . ILE A 1 81 ? -7.992 20.984 -28.438 1 39.75 81 ILE A O 1
ATOM 678 N N . SER A 1 82 ? -8.594 19.312 -29.609 1 41.28 82 SER A N 1
ATOM 679 C CA . SER A 1 82 ? -9.977 19.219 -29.156 1 41.28 82 SER A CA 1
ATOM 680 C C . SER A 1 82 ? -10.062 19.281 -27.625 1 41.28 82 SER A C 1
ATOM 682 O O . SER A 1 82 ? -9.227 18.703 -26.938 1 41.28 82 SER A O 1
ATOM 684 N N . GLN A 1 83 ? -10.609 20.375 -26.969 1 43.5 83 GLN A N 1
ATOM 685 C CA . GLN A 1 83 ? -11.055 20.75 -25.625 1 43.5 83 GLN A CA 1
ATOM 686 C C . GLN A 1 83 ? -11.234 19.516 -24.75 1 43.5 83 GLN A C 1
ATOM 688 O O . GLN A 1 83 ? -11.344 19.609 -23.531 1 43.5 83 GLN A O 1
ATOM 693 N N . ASN A 1 84 ? -11.43 18.25 -25.344 1 45.38 84 ASN A N 1
ATOM 694 C CA . ASN A 1 84 ? -11.992 17.141 -24.594 1 45.38 84 ASN A CA 1
ATOM 695 C C . ASN A 1 84 ? -10.922 16.125 -24.203 1 45.38 84 ASN A C 1
ATOM 697 O O . ASN A 1 84 ? -11.227 14.961 -23.938 1 45.38 84 ASN A O 1
ATOM 701 N N . SER A 1 85 ? -9.602 16.5 -24.375 1 51.88 85 SER A N 1
ATOM 702 C CA . SER A 1 85 ? -8.734 15.336 -24.281 1 51.88 85 SER A CA 1
ATOM 703 C C . SER A 1 85 ? -8.195 15.164 -22.859 1 51.88 85 SER A C 1
ATOM 705 O O . SER A 1 85 ? -7.75 16.125 -22.25 1 51.88 85 SER A O 1
ATOM 707 N N . ILE A 1 86 ? -8.672 14.172 -22.094 1 57.75 86 ILE A N 1
ATOM 708 C CA . ILE A 1 86 ? -8.117 13.703 -20.828 1 57.75 86 ILE A CA 1
ATOM 709 C C . ILE A 1 86 ? -6.648 13.336 -21.016 1 57.75 86 ILE A C 1
ATOM 711 O O . ILE A 1 86 ? -6.277 12.734 -22.031 1 57.75 86 ILE A O 1
ATOM 715 N N . PHE A 1 87 ? -5.812 14.109 -20.062 1 72.25 87 PHE A N 1
ATOM 716 C CA . PHE A 1 87 ? -4.41 13.703 -20.078 1 72.25 87 PHE A CA 1
ATOM 717 C C . PHE A 1 87 ? -4.039 12.992 -18.781 1 72.25 87 PHE A C 1
ATOM 719 O O . PHE A 1 87 ? -4.562 13.32 -17.719 1 72.25 87 PHE A O 1
ATOM 726 N N . LEU A 1 88 ? -3.316 11.906 -18.938 1 80.81 88 LEU A N 1
ATOM 727 C CA . LEU A 1 88 ? -2.689 11.242 -17.797 1 80.81 88 LEU A CA 1
ATOM 728 C C . LEU A 1 88 ? -1.329 11.852 -17.484 1 80.81 88 LEU A C 1
ATOM 730 O O . LEU A 1 88 ? -0.596 12.242 -18.406 1 80.81 88 LEU A O 1
ATOM 734 N N . ARG A 1 89 ? -1.07 11.969 -16.281 1 87.31 89 ARG A N 1
ATOM 735 C CA . ARG A 1 89 ? 0.196 12.562 -15.867 1 87.31 89 ARG A CA 1
ATOM 736 C C . ARG A 1 89 ? 1.377 11.719 -16.344 1 87.31 89 ARG A C 1
ATOM 738 O O . ARG A 1 89 ? 1.267 10.5 -16.453 1 87.31 89 ARG A O 1
ATOM 745 N N . GLU A 1 90 ? 2.469 12.398 -16.469 1 86.94 90 GLU A N 1
ATOM 746 C CA . GLU A 1 90 ? 3.695 11.711 -16.875 1 86.94 90 GLU A CA 1
ATOM 747 C C . GLU A 1 90 ? 4.656 11.57 -15.695 1 86.94 90 GLU A C 1
ATOM 749 O O . GLU A 1 90 ? 5.562 10.734 -15.727 1 86.94 90 GLU A O 1
ATOM 754 N N . THR A 1 91 ? 4.516 12.477 -14.789 1 90.44 91 THR A N 1
ATOM 755 C CA . THR A 1 91 ? 5.359 12.469 -13.594 1 90.44 91 THR A CA 1
ATOM 756 C C . THR A 1 91 ? 4.562 12.898 -12.367 1 90.44 91 THR A C 1
ATOM 758 O O . THR A 1 91 ? 3.426 13.359 -12.484 1 90.44 91 THR A O 1
ATOM 761 N N . LEU A 1 92 ? 5.16 12.703 -11.242 1 95.88 92 LEU A N 1
ATOM 762 C CA . LEU A 1 92 ? 4.523 13.094 -9.992 1 95.88 92 LEU A CA 1
ATOM 763 C C . LEU A 1 92 ? 5.047 14.445 -9.516 1 95.88 92 LEU A C 1
ATOM 765 O O . LEU A 1 92 ? 4.645 14.938 -8.453 1 95.88 92 LEU A O 1
ATOM 769 N N . GLN A 1 93 ? 5.914 15.078 -10.25 1 93.81 93 GLN A N 1
ATOM 770 C CA . GLN A 1 93 ? 6.641 16.266 -9.805 1 93.81 93 GLN A CA 1
ATOM 771 C C . GLN A 1 93 ? 5.68 17.391 -9.445 1 93.81 93 GLN A C 1
ATOM 773 O O . GLN A 1 93 ? 5.777 17.984 -8.367 1 93.81 93 GLN A O 1
ATOM 778 N N . GLN A 1 94 ? 4.766 17.656 -10.305 1 90.12 94 GLN A N 1
ATOM 779 C CA . GLN A 1 94 ? 3.83 18.766 -10.086 1 90.12 94 GLN A CA 1
ATOM 780 C C . GLN A 1 94 ? 2.9 18.453 -8.914 1 90.12 94 GLN A C 1
ATOM 782 O O . GLN A 1 94 ? 2.514 19.359 -8.172 1 90.12 94 GLN A O 1
ATOM 787 N N . ASP A 1 95 ? 2.547 17.219 -8.789 1 93.5 95 ASP A N 1
ATOM 788 C CA . ASP A 1 95 ? 1.69 16.828 -7.68 1 93.5 95 ASP A CA 1
ATOM 789 C C . ASP A 1 95 ? 2.379 17.078 -6.34 1 93.5 95 ASP A C 1
ATOM 791 O O . ASP A 1 95 ? 1.751 17.547 -5.395 1 93.5 95 ASP A O 1
ATOM 795 N N . CYS A 1 96 ? 3.656 16.828 -6.242 1 96.19 96 CYS A N 1
ATOM 796 C CA . CYS A 1 96 ? 4.41 17.016 -5.008 1 96.19 96 CYS A CA 1
ATOM 797 C C . CYS A 1 96 ? 4.598 18.5 -4.707 1 96.19 96 CYS A C 1
ATOM 799 O O . CYS A 1 96 ? 4.312 18.953 -3.6 1 96.19 96 CYS A O 1
ATOM 801 N N . ILE A 1 97 ? 4.973 19.25 -5.676 1 94 97 ILE A N 1
ATOM 802 C CA . ILE A 1 97 ? 5.273 20.656 -5.449 1 94 97 ILE A CA 1
ATOM 803 C C . ILE A 1 97 ? 3.994 21.406 -5.09 1 94 97 ILE A C 1
ATOM 805 O O . ILE A 1 97 ? 4.02 22.344 -4.289 1 94 97 ILE A O 1
ATOM 809 N N . SER A 1 98 ? 2.904 21 -5.621 1 92.19 98 SER A N 1
ATOM 810 C CA . SER A 1 98 ? 1.633 21.656 -5.355 1 92.19 98 SER A CA 1
ATOM 811 C C . SER A 1 98 ? 1.247 21.547 -3.885 1 92.19 98 SER A C 1
ATOM 813 O O . SER A 1 98 ? 0.41 22.312 -3.395 1 92.19 98 SER A O 1
ATOM 815 N N . LYS A 1 99 ? 1.833 20.609 -3.188 1 95.56 99 LYS A N 1
ATOM 816 C CA . LYS A 1 99 ? 1.471 20.375 -1.79 1 95.56 99 LYS A CA 1
ATOM 817 C C . LYS A 1 99 ? 2.527 20.953 -0.851 1 95.56 99 LYS A C 1
ATOM 819 O O . LYS A 1 99 ? 2.385 20.875 0.372 1 95.56 99 LYS A O 1
ATOM 824 N N . TYR A 1 100 ? 3.582 21.547 -1.387 1 96.25 100 TYR A N 1
ATOM 825 C CA . TYR A 1 100 ? 4.695 22.062 -0.593 1 96.25 100 TYR A CA 1
ATOM 826 C C . TYR A 1 100 ? 4.215 23.078 0.438 1 96.25 100 TYR A C 1
ATOM 828 O O . TYR A 1 100 ? 4.555 22.969 1.619 1 96.25 100 TYR A O 1
ATOM 836 N N . LEU A 1 101 ? 3.455 24.047 0.027 1 93.94 101 LEU A N 1
ATOM 837 C CA . LEU A 1 101 ? 3.031 25.125 0.915 1 93.94 101 LEU A CA 1
ATOM 838 C C . LEU A 1 101 ? 2.188 24.578 2.064 1 93.94 101 LEU A C 1
ATOM 840 O O . LEU A 1 101 ? 2.334 25.016 3.209 1 93.94 101 LEU A O 1
ATOM 844 N N . GLN A 1 102 ? 1.332 23.703 1.67 1 94.31 102 GLN A N 1
ATOM 845 C CA . GLN A 1 102 ? 0.499 23.094 2.697 1 94.31 102 GLN A CA 1
ATOM 846 C C . GLN A 1 102 ? 1.353 22.375 3.744 1 94.31 102 GLN A C 1
ATOM 848 O O . GLN A 1 102 ? 1.1 22.5 4.945 1 94.31 102 GLN A O 1
ATOM 853 N N . ILE A 1 103 ? 2.326 21.703 3.332 1 95.69 103 ILE A N 1
ATOM 854 C CA . ILE A 1 103 ? 3.197 20.938 4.227 1 95.69 103 ILE A CA 1
ATOM 855 C C . ILE A 1 103 ? 4.09 21.906 5.012 1 95.69 103 ILE A C 1
ATOM 857 O O . ILE A 1 103 ? 4.348 21.688 6.199 1 95.69 103 ILE A O 1
ATOM 861 N N . LEU A 1 104 ? 4.562 22.938 4.344 1 94.25 104 LEU A N 1
ATOM 862 C CA . LEU A 1 104 ? 5.367 23.938 5.02 1 94.25 104 LEU A CA 1
ATOM 863 C C . LEU A 1 104 ? 4.605 24.562 6.188 1 94.25 104 LEU A C 1
ATOM 865 O O . LEU A 1 104 ? 5.156 24.719 7.281 1 94.25 104 LEU A O 1
ATOM 869 N N . LYS A 1 105 ? 3.352 24.812 6.008 1 90.44 105 LYS A N 1
ATOM 870 C CA . LYS A 1 105 ? 2.52 25.375 7.07 1 90.44 105 LYS A CA 1
ATOM 871 C C . LYS A 1 105 ? 2.279 24.359 8.18 1 90.44 105 LYS A C 1
ATOM 873 O O . LYS A 1 105 ? 2.279 24.703 9.359 1 90.44 105 LYS A O 1
ATOM 878 N N . LEU A 1 106 ? 2.096 23.156 7.754 1 89.94 106 LEU A N 1
ATOM 879 C CA . LEU A 1 106 ? 1.88 22.078 8.711 1 89.94 106 LEU A CA 1
ATOM 880 C C . LEU A 1 106 ? 3.08 21.922 9.641 1 89.94 106 LEU A C 1
ATOM 882 O O . LEU A 1 106 ? 2.926 21.562 10.805 1 89.94 106 LEU A O 1
ATOM 886 N N . THR A 1 107 ? 4.266 22.234 9.148 1 89.81 107 THR A N 1
ATOM 887 C CA . THR A 1 107 ? 5.496 22.047 9.906 1 89.81 107 THR A CA 1
ATOM 888 C C . THR A 1 107 ? 6.008 23.375 10.461 1 89.81 107 THR A C 1
ATOM 890 O O . THR A 1 107 ? 7.164 23.469 10.867 1 89.81 107 THR A O 1
ATOM 893 N N . ASN A 1 108 ? 5.18 24.359 10.43 1 87.31 108 ASN A N 1
ATOM 894 C CA . ASN A 1 108 ? 5.508 25.688 10.938 1 87.31 108 ASN A CA 1
ATOM 895 C C . ASN A 1 108 ? 6.742 26.25 10.25 1 87.31 108 ASN A C 1
ATOM 897 O O . ASN A 1 108 ? 7.652 26.75 10.914 1 87.31 108 ASN A O 1
ATOM 901 N N . ASN A 1 109 ? 6.84 26.062 8.945 1 91.12 109 ASN A N 1
ATOM 902 C CA . ASN A 1 109 ? 7.82 26.656 8.031 1 91.12 109 ASN A CA 1
ATOM 903 C C . ASN A 1 109 ? 9.227 26.125 8.312 1 91.12 109 ASN A C 1
ATOM 905 O O . ASN A 1 109 ? 10.219 26.781 8.023 1 91.12 109 ASN A O 1
ATOM 909 N N . LYS A 1 110 ? 9.242 24.969 8.828 1 90.19 110 LYS A N 1
ATOM 910 C CA . LYS A 1 110 ? 10.539 24.375 9.148 1 90.19 110 LYS A CA 1
ATOM 911 C C . LYS A 1 110 ? 11.07 23.578 7.965 1 90.19 110 LYS A C 1
ATOM 913 O O . LYS A 1 110 ? 10.312 22.875 7.285 1 90.19 110 LYS A O 1
ATOM 918 N N . LEU A 1 111 ? 12.422 23.609 7.848 1 93.62 111 LEU A N 1
ATOM 919 C CA . LEU A 1 111 ? 13.172 22.781 6.918 1 93.62 111 LEU A CA 1
ATOM 920 C C . LEU A 1 111 ? 14.164 21.891 7.66 1 93.62 111 LEU A C 1
ATOM 922 O O . LEU A 1 111 ? 14.602 22.234 8.766 1 93.62 111 LEU A O 1
ATOM 926 N N . PRO A 1 112 ? 14.578 20.734 7.121 1 95.38 112 PRO A N 1
ATOM 927 C CA . PRO A 1 112 ? 14.141 20.188 5.832 1 95.38 112 PRO A CA 1
ATOM 928 C C . PRO A 1 112 ? 12.797 19.469 5.918 1 95.38 112 PRO A C 1
ATOM 930 O O . PRO A 1 112 ? 12.406 19 6.992 1 95.38 112 PRO A O 1
ATOM 933 N N . ILE A 1 113 ? 12.047 19.438 4.832 1 96.62 113 ILE A N 1
ATOM 934 C CA . ILE A 1 113 ? 10.844 18.625 4.699 1 96.62 113 ILE A CA 1
ATOM 935 C C . ILE A 1 113 ? 10.875 17.859 3.377 1 96.62 113 ILE A C 1
ATOM 937 O O . ILE A 1 113 ? 11.562 18.266 2.438 1 96.62 113 ILE A O 1
ATOM 941 N N . SER A 1 114 ? 10.234 16.719 3.375 1 98.25 114 SER A N 1
ATOM 942 C CA . SER A 1 114 ? 10.133 15.93 2.154 1 98.25 114 SER A CA 1
ATOM 943 C C . SER A 1 114 ? 8.688 15.594 1.829 1 98.25 114 SER A C 1
ATOM 945 O O . SER A 1 114 ? 7.867 15.414 2.732 1 98.25 114 SER A O 1
ATOM 947 N N . VAL A 1 115 ? 8.422 15.602 0.576 1 98.5 115 VAL A N 1
ATOM 948 C CA . VAL A 1 115 ? 7.133 15.18 0.044 1 98.5 115 VAL A CA 1
ATOM 949 C C . VAL A 1 115 ? 7.301 13.883 -0.753 1 98.5 115 VAL A C 1
ATOM 951 O O . VAL A 1 115 ? 8.18 13.789 -1.616 1 98.5 115 VAL A O 1
ATOM 954 N N . ALA A 1 116 ? 6.539 12.883 -0.427 1 98.62 116 ALA A N 1
ATOM 955 C CA . ALA A 1 116 ? 6.598 11.609 -1.142 1 98.62 116 ALA A CA 1
ATOM 956 C C . ALA A 1 116 ? 5.27 11.297 -1.818 1 98.62 116 ALA A C 1
ATOM 958 O O . ALA A 1 116 ? 4.203 11.656 -1.304 1 98.62 116 ALA A O 1
ATOM 959 N N . SER A 1 117 ? 5.336 10.68 -2.951 1 98.38 117 SER A N 1
ATOM 960 C CA . SER A 1 117 ? 4.125 10.297 -3.674 1 98.38 117 SER A CA 1
ATOM 961 C C . SER A 1 117 ? 4.34 9.016 -4.477 1 98.38 117 SER A C 1
ATOM 963 O O . SER A 1 117 ? 5.438 8.773 -4.984 1 98.38 117 SER A O 1
ATOM 965 N N . VAL A 1 118 ? 3.334 8.188 -4.523 1 97.75 118 VAL A N 1
ATOM 966 C CA . VAL A 1 118 ? 3.238 6.996 -5.363 1 97.75 118 VAL A CA 1
ATOM 967 C C . VAL A 1 118 ? 2.002 7.094 -6.258 1 97.75 118 VAL A C 1
ATOM 969 O O . VAL A 1 118 ? 0.906 7.395 -5.777 1 97.75 118 VAL A O 1
ATOM 972 N N . GLY A 1 119 ? 2.195 6.863 -7.512 1 96 119 GLY A N 1
ATOM 973 C CA . GLY A 1 119 ? 1.016 6.949 -8.359 1 96 119 GLY A CA 1
ATOM 974 C C . GLY A 1 119 ? 1.279 6.535 -9.789 1 96 119 GLY A C 1
ATOM 975 O O . GLY A 1 119 ? 2.434 6.461 -10.219 1 96 119 GLY A O 1
ATOM 976 N N . ALA A 1 120 ? 0.19 6.285 -10.531 1 93.31 120 ALA A N 1
ATOM 977 C CA . ALA A 1 120 ? 0.264 5.855 -11.93 1 93.31 120 ALA A CA 1
ATOM 978 C C . ALA A 1 120 ? 0.68 7.008 -12.836 1 93.31 120 ALA A C 1
ATOM 980 O O . ALA A 1 120 ? 0.205 8.133 -12.68 1 93.31 120 ALA A O 1
ATOM 981 N N . CYS A 1 121 ? 1.551 6.727 -13.727 1 92.31 121 CYS A N 1
ATOM 982 C CA . CYS A 1 121 ? 2.004 7.648 -14.766 1 92.31 121 CYS A CA 1
ATOM 983 C C . CYS A 1 121 ? 2.01 6.973 -16.125 1 92.31 121 CYS A C 1
ATOM 985 O O . CYS A 1 121 ? 2.004 5.742 -16.219 1 92.31 121 CYS A O 1
ATOM 987 N N . ILE A 1 122 ? 1.927 7.77 -17.141 1 87.44 122 ILE A N 1
ATOM 988 C CA . ILE A 1 122 ? 1.973 7.23 -18.5 1 87.44 122 ILE A CA 1
ATOM 989 C C . ILE A 1 122 ? 3.152 7.836 -19.25 1 87.44 122 ILE A C 1
ATOM 991 O O . ILE A 1 122 ? 3.445 9.023 -19.109 1 87.44 122 ILE A O 1
ATOM 995 N N . LEU A 1 123 ? 3.881 6.949 -19.828 1 76.56 123 LEU A N 1
ATOM 996 C CA . LEU A 1 123 ? 5.02 7.379 -20.625 1 76.56 123 LEU A CA 1
ATOM 997 C C . LEU A 1 123 ? 4.758 7.145 -22.109 1 76.56 123 LEU A C 1
ATOM 999 O O . LEU A 1 123 ? 4.152 6.141 -22.484 1 76.56 123 LEU A O 1
ATOM 1003 N N . SER A 1 124 ? 4.895 8.203 -22.859 1 59.69 124 SER A N 1
ATOM 1004 C CA . SER A 1 124 ? 4.82 7.98 -24.297 1 59.69 124 SER A CA 1
ATOM 1005 C C . SER A 1 124 ? 6.09 7.32 -24.828 1 59.69 124 SER A C 1
ATOM 1007 O O . SER A 1 124 ? 7.188 7.863 -24.672 1 59.69 124 SER A O 1
ATOM 1009 N N . SER A 1 125 ? 6.473 6.172 -24.203 1 57.34 125 SER A N 1
ATOM 1010 C CA . SER A 1 125 ? 7.77 5.715 -24.703 1 57.34 125 SER A CA 1
ATOM 1011 C C . SER A 1 125 ? 7.605 4.766 -25.891 1 57.34 125 SER A C 1
ATOM 1013 O O . SER A 1 125 ? 6.66 3.973 -25.922 1 57.34 125 SER A O 1
ATOM 1015 N N . ALA A 1 126 ? 8.234 5.121 -27.031 1 58.41 126 ALA A N 1
ATOM 1016 C CA . ALA A 1 126 ? 8.297 4.188 -28.156 1 58.41 126 ALA A CA 1
ATOM 1017 C C . ALA A 1 126 ? 9.531 3.301 -28.062 1 58.41 126 ALA A C 1
ATOM 1019 O O . ALA A 1 126 ? 10.648 3.797 -27.891 1 58.41 126 ALA A O 1
ATOM 1020 N N . ILE A 1 127 ? 9.375 1.972 -27.484 1 64.44 127 ILE A N 1
ATOM 1021 C CA . ILE A 1 127 ? 10.508 1.058 -27.594 1 64.44 127 ILE A CA 1
ATOM 1022 C C . ILE A 1 127 ? 10.625 0.553 -29.031 1 64.44 127 ILE A C 1
ATOM 1024 O O . ILE A 1 127 ? 9.641 0.112 -29.625 1 64.44 127 ILE A O 1
ATOM 1028 N N . HIS A 1 128 ? 11.789 0.81 -29.516 1 66.5 128 HIS A N 1
ATOM 1029 C CA . HIS A 1 128 ? 12.055 0.433 -30.891 1 66.5 128 HIS A CA 1
ATOM 1030 C C . HIS A 1 128 ? 12.125 -1.082 -31.047 1 66.5 128 HIS A C 1
ATOM 1032 O O . HIS A 1 128 ? 12.555 -1.783 -30.125 1 66.5 128 HIS A O 1
ATOM 1038 N N . SER A 1 129 ? 11.797 -1.562 -32.156 1 68.19 129 SER A N 1
ATOM 1039 C CA . SER A 1 129 ? 11.688 -2.979 -32.469 1 68.19 129 SER A CA 1
ATOM 1040 C C . SER A 1 129 ? 13.062 -3.635 -32.562 1 68.19 129 SER A C 1
ATOM 1042 O O . SER A 1 129 ? 13.18 -4.859 -32.5 1 68.19 129 SER A O 1
ATOM 1044 N N . ASP A 1 130 ? 14.172 -2.941 -32.5 1 77.81 130 ASP A N 1
ATOM 1045 C CA . ASP A 1 130 ? 15.492 -3.527 -32.719 1 77.81 130 ASP A CA 1
ATOM 1046 C C . ASP A 1 130 ? 16.125 -3.938 -31.406 1 77.81 130 ASP A C 1
ATOM 1048 O O . ASP A 1 130 ? 17.234 -4.492 -31.375 1 77.81 130 ASP A O 1
ATOM 1052 N N . GLN A 1 131 ? 15.43 -3.965 -30.484 1 82.44 131 GLN A N 1
ATOM 1053 C CA . GLN A 1 131 ? 15.969 -4.285 -29.156 1 82.44 131 GLN A CA 1
ATOM 1054 C C . GLN A 1 131 ? 15.688 -5.734 -28.781 1 82.44 131 GLN A C 1
ATOM 1056 O O . GLN A 1 131 ? 14.789 -6.363 -29.344 1 82.44 131 GLN A O 1
ATOM 1061 N N . PRO A 1 132 ? 16.578 -6.293 -27.891 1 86.38 132 PRO A N 1
ATOM 1062 C CA . PRO A 1 132 ? 16.312 -7.652 -27.422 1 86.38 132 PRO A CA 1
ATOM 1063 C C . PRO A 1 132 ? 14.891 -7.816 -26.875 1 86.38 132 PRO A C 1
ATOM 1065 O O . PRO A 1 132 ? 14.32 -6.871 -26.328 1 86.38 132 PRO A O 1
ATOM 1068 N N . GLN A 1 133 ? 14.43 -9.039 -27.047 1 85.62 133 GLN A N 1
ATOM 1069 C CA . GLN A 1 133 ? 13.062 -9.352 -26.641 1 85.62 133 GLN A CA 1
ATOM 1070 C C . GLN A 1 133 ? 12.844 -9.07 -25.156 1 85.62 133 GLN A C 1
ATOM 1072 O O . GLN A 1 133 ? 11.781 -8.57 -24.766 1 85.62 133 GLN A O 1
ATOM 1077 N N . GLU A 1 134 ? 13.828 -9.453 -24.375 1 90.5 134 GLU A N 1
ATOM 1078 C CA . GLU A 1 134 ? 13.711 -9.242 -22.938 1 90.5 134 GLU A CA 1
ATOM 1079 C C . GLU A 1 134 ? 13.57 -7.762 -22.594 1 90.5 134 GLU A C 1
ATOM 1081 O O . GLU A 1 134 ? 12.781 -7.391 -21.719 1 90.5 134 GLU A O 1
ATOM 1086 N N . ARG A 1 135 ? 14.336 -6.984 -23.266 1 92 135 ARG A N 1
ATOM 1087 C CA . ARG A 1 135 ? 14.266 -5.547 -23.031 1 92 135 ARG A CA 1
ATOM 1088 C C . ARG A 1 135 ? 12.906 -4.984 -23.422 1 92 135 ARG A C 1
ATOM 1090 O O . ARG A 1 135 ? 12.328 -4.18 -22.688 1 92 135 ARG A O 1
ATOM 1097 N N . GLN A 1 136 ? 12.398 -5.406 -24.562 1 89.81 136 GLN A N 1
ATOM 1098 C CA . GLN A 1 136 ? 11.086 -4.98 -25.031 1 89.81 136 GLN A CA 1
ATOM 1099 C C . GLN A 1 136 ? 9.992 -5.371 -24.031 1 89.81 136 GLN A C 1
ATOM 1101 O O . GLN A 1 136 ? 9.086 -4.586 -23.766 1 89.81 136 GLN A O 1
ATOM 1106 N N . PHE A 1 137 ? 10.18 -6.539 -23.547 1 92.69 137 PHE A N 1
ATOM 1107 C CA . PHE A 1 137 ? 9.195 -7.078 -22.609 1 92.69 137 PHE A CA 1
ATOM 1108 C C . PHE A 1 137 ? 9.234 -6.328 -21.281 1 92.69 137 PHE A C 1
ATOM 1110 O O . PHE A 1 137 ? 8.188 -5.953 -20.75 1 92.69 137 PHE A O 1
ATOM 1117 N N . LEU A 1 138 ? 10.367 -6.012 -20.766 1 93.62 138 LEU A N 1
ATOM 1118 C CA . LEU A 1 138 ? 10.547 -5.445 -19.438 1 93.62 138 LEU A CA 1
ATOM 1119 C C . LEU A 1 138 ? 10.312 -3.938 -19.453 1 93.62 138 LEU A C 1
ATOM 1121 O O . LEU A 1 138 ? 9.891 -3.363 -18.438 1 93.62 138 LEU A O 1
ATOM 1125 N N . PHE A 1 139 ? 10.523 -3.268 -20.547 1 91.06 139 PHE A N 1
ATOM 1126 C CA . PHE A 1 139 ? 10.477 -1.811 -20.578 1 91.06 139 PHE A CA 1
ATOM 1127 C C . PHE A 1 139 ? 9.492 -1.321 -21.641 1 91.06 139 PHE A C 1
ATOM 1129 O O . PHE A 1 139 ? 9.398 -0.12 -21.906 1 91.06 139 PHE A O 1
ATOM 1136 N N . GLY A 1 140 ? 8.75 -2.246 -22.203 1 88.56 140 GLY A N 1
ATOM 1137 C CA . GLY A 1 140 ? 7.875 -1.892 -23.312 1 88.56 140 GLY A CA 1
ATOM 1138 C C . GLY A 1 140 ? 6.535 -1.339 -22.859 1 88.56 140 GLY A C 1
ATOM 1139 O O . GLY A 1 140 ? 5.77 -0.816 -23.672 1 88.56 140 GLY A O 1
ATOM 1140 N N . GLY A 1 141 ? 6.258 -1.418 -21.609 1 90.94 141 GLY A N 1
ATOM 1141 C CA . GLY A 1 141 ? 4.984 -0.911 -21.125 1 90.94 141 GLY A CA 1
ATOM 1142 C C . GLY A 1 141 ? 4.941 0.603 -21.031 1 90.94 141 GLY A C 1
ATOM 1143 O O . GLY A 1 141 ? 5.934 1.236 -20.656 1 90.94 141 GLY A O 1
ATOM 1144 N N . SER A 1 142 ? 3.742 1.164 -21.266 1 89.19 142 SER A N 1
ATOM 1145 C CA . SER A 1 142 ? 3.58 2.613 -21.25 1 89.19 142 SER A CA 1
ATOM 1146 C C . SER A 1 142 ? 3.111 3.104 -19.875 1 89.19 142 SER A C 1
ATOM 1148 O O . SER A 1 142 ? 3.189 4.297 -19.578 1 89.19 142 SER A O 1
ATOM 1150 N N . ASN A 1 143 ? 2.541 2.23 -19.125 1 89.81 143 ASN A N 1
ATOM 1151 C CA . ASN A 1 143 ? 2.115 2.596 -17.781 1 89.81 143 ASN A CA 1
ATOM 1152 C C . ASN A 1 143 ? 3.184 2.262 -16.75 1 89.81 143 ASN A C 1
ATOM 1154 O O . ASN A 1 143 ? 3.832 1.218 -16.828 1 89.81 143 ASN A O 1
ATOM 1158 N N . ARG A 1 144 ? 3.336 3.156 -15.805 1 92.88 144 ARG A N 1
ATOM 1159 C CA . ARG A 1 144 ? 4.266 2.93 -14.703 1 92.88 144 ARG A CA 1
ATOM 1160 C C . ARG A 1 144 ? 3.691 3.434 -13.383 1 92.88 144 ARG A C 1
ATOM 1162 O O . ARG A 1 144 ? 2.883 4.363 -13.367 1 92.88 144 ARG A O 1
ATOM 1169 N N . THR A 1 145 ? 4.062 2.766 -12.383 1 96.62 145 THR A N 1
ATOM 1170 C CA . THR A 1 145 ? 3.828 3.291 -11.039 1 96.62 145 THR A CA 1
ATOM 1171 C C . THR A 1 145 ? 5.051 4.051 -10.539 1 96.62 145 THR A C 1
ATOM 1173 O O . THR A 1 145 ? 6.027 3.445 -10.086 1 96.62 145 THR A O 1
ATOM 1176 N N . CYS A 1 146 ? 4.938 5.332 -10.562 1 97.25 146 CYS A N 1
ATOM 1177 C CA . CYS A 1 146 ? 6.051 6.207 -10.203 1 97.25 146 CYS A CA 1
ATOM 1178 C C . CYS A 1 146 ? 6.184 6.324 -8.695 1 97.25 146 CYS A C 1
ATOM 1180 O O . CYS A 1 146 ? 5.18 6.383 -7.977 1 97.25 146 CYS A O 1
ATOM 1182 N N . LEU A 1 147 ? 7.387 6.293 -8.25 1 98.56 147 LEU A N 1
ATOM 1183 C CA . LEU A 1 147 ? 7.785 6.578 -6.879 1 98.56 147 LEU A CA 1
ATOM 1184 C C . LEU A 1 147 ? 8.664 7.82 -6.812 1 98.56 147 LEU A C 1
ATOM 1186 O O . LEU A 1 147 ? 9.766 7.84 -7.367 1 98.56 147 LEU A O 1
ATOM 1190 N N . LEU A 1 148 ? 8.156 8.836 -6.113 1 98.62 148 LEU A N 1
ATOM 1191 C CA . LEU A 1 148 ? 8.883 10.102 -6.105 1 98.62 148 LEU A CA 1
ATOM 1192 C C . LEU A 1 148 ? 8.984 10.664 -4.691 1 98.62 148 LEU A C 1
ATOM 1194 O O . LEU A 1 148 ? 8.008 10.641 -3.939 1 98.62 148 LEU A O 1
ATOM 1198 N N . LEU A 1 149 ? 10.172 11.055 -4.312 1 98.75 149 LEU A N 1
ATOM 1199 C CA . LEU A 1 149 ? 10.391 11.859 -3.117 1 98.75 149 LEU A CA 1
ATOM 1200 C C . LEU A 1 149 ? 11.094 13.164 -3.461 1 98.75 149 LEU A C 1
ATOM 1202 O O . LEU A 1 149 ? 12.125 13.156 -4.137 1 98.75 149 LEU A O 1
ATOM 1206 N N . GLN A 1 150 ? 10.516 14.227 -3.094 1 98.44 150 GLN A N 1
ATOM 1207 C CA . GLN A 1 150 ? 11.148 15.547 -3.16 1 98.44 150 GLN A CA 1
ATOM 1208 C C . GLN A 1 150 ? 11.578 16.016 -1.776 1 98.44 150 GLN A C 1
ATOM 1210 O O . GLN A 1 150 ? 10.742 16.172 -0.879 1 98.44 150 GLN A O 1
ATOM 1215 N N . ASN A 1 151 ? 12.828 16.219 -1.669 1 98.44 151 ASN A N 1
ATOM 1216 C CA . ASN A 1 151 ? 13.367 16.766 -0.426 1 98.44 151 ASN A CA 1
ATOM 1217 C C . ASN A 1 151 ? 13.711 18.25 -0.564 1 98.44 151 ASN A C 1
ATOM 1219 O O . ASN A 1 151 ? 14.422 18.641 -1.494 1 98.44 151 ASN A O 1
ATOM 1223 N N . TYR A 1 152 ? 13.195 19.078 0.344 1 97.56 152 TYR A N 1
ATOM 1224 C CA . TYR A 1 152 ? 13.445 20.5 0.363 1 97.56 152 TYR A CA 1
ATOM 1225 C C . TYR A 1 152 ? 14.352 20.891 1.525 1 97.56 152 TYR A C 1
ATOM 1227 O O . TYR A 1 152 ? 14.016 20.656 2.688 1 97.56 152 TYR A O 1
ATOM 1235 N N . THR A 1 153 ? 15.484 21.469 1.21 1 96.25 153 THR A N 1
ATOM 1236 C CA . THR A 1 153 ? 16.469 21.812 2.232 1 96.25 153 THR A CA 1
ATOM 1237 C C . THR A 1 153 ? 17.125 23.156 1.912 1 96.25 153 THR A C 1
ATOM 1239 O O . THR A 1 153 ? 16.859 23.75 0.867 1 96.25 153 THR A O 1
ATOM 1242 N N . SER A 1 154 ? 17.922 23.656 2.9 1 94.44 154 SER A N 1
ATOM 1243 C CA . SER A 1 154 ? 18.672 24.891 2.68 1 94.44 154 SER A CA 1
ATOM 1244 C C . SER A 1 154 ? 19.672 24.734 1.542 1 94.44 154 SER A C 1
ATOM 1246 O O . SER A 1 154 ? 20.312 23.688 1.406 1 94.44 154 SER A O 1
ATOM 1248 N N . PRO A 1 155 ? 19.781 25.812 0.797 1 93.5 155 PRO A N 1
ATOM 1249 C CA . PRO A 1 155 ? 20.781 25.766 -0.281 1 93.5 155 PRO A CA 1
ATOM 1250 C C . PRO A 1 155 ? 22.172 25.391 0.215 1 93.5 155 PRO A C 1
ATOM 1252 O O . PRO A 1 155 ? 22.922 24.703 -0.488 1 93.5 155 PRO A O 1
ATOM 1255 N N . SER A 1 156 ? 22.531 25.766 1.387 1 92.88 156 SER A N 1
ATOM 1256 C CA . SER A 1 156 ? 23.859 25.5 1.936 1 92.88 156 SER A CA 1
ATOM 1257 C C . SER A 1 156 ? 24.062 24.016 2.219 1 92.88 156 SER A C 1
ATOM 1259 O O . SER A 1 156 ? 25.203 23.547 2.27 1 92.88 156 SER A O 1
ATOM 1261 N N . ASN A 1 157 ? 22.984 23.234 2.346 1 93.44 157 ASN A N 1
ATOM 1262 C CA . ASN A 1 157 ? 23.062 21.812 2.703 1 93.44 157 ASN A CA 1
ATOM 1263 C C . ASN A 1 157 ? 22.797 20.922 1.498 1 93.44 157 ASN A C 1
ATOM 1265 O O . ASN A 1 157 ? 22.734 19.688 1.631 1 93.44 157 ASN A O 1
ATOM 1269 N N . ILE A 1 158 ? 22.672 21.453 0.337 1 94.5 158 ILE A N 1
ATOM 1270 C CA . ILE A 1 158 ? 22.094 20.75 -0.8 1 94.5 158 ILE A CA 1
ATOM 1271 C C . ILE A 1 158 ? 23.016 19.609 -1.233 1 94.5 158 ILE A C 1
ATOM 1273 O O . ILE A 1 158 ? 22.547 18.516 -1.569 1 94.5 158 ILE A O 1
ATOM 1277 N N . ASN A 1 159 ? 24.328 19.781 -1.222 1 93.88 159 ASN A N 1
ATOM 1278 C CA . ASN A 1 159 ? 25.25 18.766 -1.678 1 93.88 159 ASN A CA 1
ATOM 1279 C C . ASN A 1 159 ? 25.328 17.594 -0.7 1 93.88 159 ASN A C 1
ATOM 1281 O O . ASN A 1 159 ? 25.328 16.438 -1.112 1 93.88 159 ASN A O 1
ATOM 1285 N N . THR A 1 160 ? 25.406 17.938 0.551 1 95.69 160 THR A N 1
ATOM 1286 C CA . THR A 1 160 ? 25.406 16.891 1.568 1 95.69 160 THR A CA 1
ATOM 1287 C C . THR A 1 160 ? 24.109 16.094 1.511 1 95.69 160 THR A C 1
ATOM 1289 O O . THR A 1 160 ? 24.109 14.867 1.667 1 95.69 160 THR A O 1
ATOM 1292 N N . THR A 1 161 ? 23.016 16.812 1.3 1 96.94 161 THR A N 1
ATOM 1293 C CA . THR A 1 161 ? 21.719 16.156 1.199 1 96.94 161 THR A CA 1
ATOM 1294 C C . THR A 1 161 ? 21.656 15.258 -0.027 1 96.94 161 THR A C 1
ATOM 1296 O O . THR A 1 161 ? 21.125 14.141 0.041 1 96.94 161 THR A O 1
ATOM 1299 N N . LEU A 1 162 ? 22.156 15.719 -1.117 1 96.69 162 LEU A N 1
ATOM 1300 C CA . LEU A 1 162 ? 22.219 14.906 -2.326 1 96.69 162 LEU A CA 1
ATOM 1301 C C . LEU A 1 162 ? 22.984 13.609 -2.074 1 96.69 162 LEU A C 1
ATOM 1303 O O . LEU A 1 162 ? 22.516 12.523 -2.434 1 96.69 162 LEU A O 1
ATOM 1307 N N . ASP A 1 163 ? 24.125 13.703 -1.465 1 96.94 163 ASP A N 1
ATOM 1308 C CA . ASP A 1 163 ? 24.938 12.531 -1.175 1 96.94 163 ASP A CA 1
ATOM 1309 C C . ASP A 1 163 ? 24.203 11.555 -0.274 1 96.94 163 ASP A C 1
ATOM 1311 O O . ASP A 1 163 ? 24.25 10.336 -0.49 1 96.94 163 ASP A O 1
ATOM 1315 N N . PHE A 1 164 ? 23.531 12.117 0.679 1 97.88 164 PHE A N 1
ATOM 1316 C CA . PHE A 1 164 ? 22.766 11.289 1.596 1 97.88 164 PHE A CA 1
ATOM 1317 C C . PHE A 1 164 ? 21.719 10.461 0.839 1 97.88 164 PHE A C 1
ATOM 1319 O O . PHE A 1 164 ? 21.656 9.242 1.01 1 97.88 164 PHE A O 1
ATOM 1326 N N . TRP A 1 165 ? 20.953 11.102 0.004 1 98.38 165 TRP A N 1
ATOM 1327 C CA . TRP A 1 165 ? 19.859 10.414 -0.695 1 98.38 165 TRP A CA 1
ATOM 1328 C C . TRP A 1 165 ? 20.422 9.43 -1.718 1 98.38 165 TRP A C 1
ATOM 1330 O O . TRP A 1 165 ? 19.875 8.336 -1.891 1 98.38 165 TRP A O 1
ATOM 1340 N N . VAL A 1 166 ? 21.484 9.766 -2.387 1 98.06 166 VAL A N 1
ATOM 1341 C CA . VAL A 1 166 ? 22.109 8.844 -3.342 1 98.06 166 VAL A CA 1
ATOM 1342 C C . VAL A 1 166 ? 22.547 7.574 -2.623 1 98.06 166 VAL A C 1
ATOM 1344 O O . VAL A 1 166 ? 22.266 6.465 -3.084 1 98.06 166 VAL A O 1
ATOM 1347 N N . GLN A 1 167 ? 23.188 7.746 -1.548 1 98.19 167 GLN A N 1
ATOM 1348 C CA . GLN A 1 167 ? 23.688 6.598 -0.8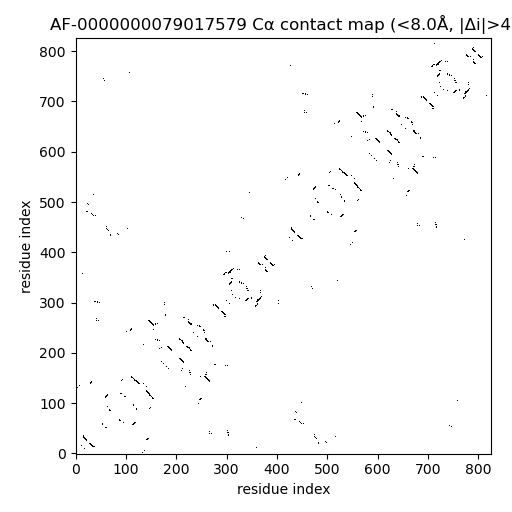03 1 98.19 167 GLN A CA 1
ATOM 1349 C C . GLN A 1 167 ? 22.547 5.742 -0.258 1 98.19 167 GLN A C 1
ATOM 1351 O O . GLN A 1 167 ? 22.609 4.512 -0.323 1 98.19 167 GLN A O 1
ATOM 1356 N N . LEU A 1 168 ? 21.578 6.426 0.292 1 98.31 168 LEU A N 1
ATOM 1357 C CA . LEU A 1 168 ? 20.422 5.707 0.831 1 98.31 168 LEU A CA 1
ATOM 1358 C C . LEU A 1 168 ? 19.734 4.887 -0.257 1 98.31 168 LEU A C 1
ATOM 1360 O O . LEU A 1 168 ? 19.422 3.715 -0.048 1 98.31 168 LEU A O 1
ATOM 1364 N N . ARG A 1 169 ? 19.547 5.5 -1.428 1 98.62 169 ARG A N 1
ATOM 1365 C CA . ARG A 1 169 ? 18.844 4.828 -2.516 1 98.62 169 ARG A CA 1
ATOM 1366 C C . ARG A 1 169 ? 19.688 3.709 -3.107 1 98.62 169 ARG A C 1
ATOM 1368 O O . ARG A 1 169 ? 19.172 2.625 -3.4 1 98.62 169 ARG A O 1
ATOM 1375 N N . LEU A 1 170 ? 20.953 3.961 -3.27 1 98.5 170 LEU A N 1
ATOM 1376 C CA . LEU A 1 170 ? 21.828 2.914 -3.775 1 98.5 170 LEU A CA 1
ATOM 1377 C C . LEU A 1 170 ? 21.828 1.707 -2.844 1 98.5 170 LEU A C 1
ATOM 1379 O O . LEU A 1 170 ? 21.781 0.564 -3.303 1 98.5 170 LEU A O 1
ATOM 1383 N N . SER A 1 171 ? 21.906 1.968 -1.575 1 98.25 171 SER A N 1
ATOM 1384 C CA . SER A 1 171 ? 21.891 0.889 -0.593 1 98.25 171 SER A CA 1
ATOM 1385 C C . SER A 1 171 ? 20.594 0.086 -0.674 1 98.25 171 SER A C 1
ATOM 1387 O O . SER A 1 171 ? 20.609 -1.135 -0.502 1 98.25 171 SER A O 1
ATOM 1389 N N . TRP A 1 172 ? 19.516 0.78 -0.911 1 98.06 172 TRP A N 1
ATOM 1390 C CA . TRP A 1 172 ? 18.234 0.113 -1.058 1 98.06 172 TRP A CA 1
ATOM 1391 C C . TRP A 1 172 ? 18.25 -0.847 -2.242 1 98.06 172 TRP A C 1
ATOM 1393 O O . TRP A 1 172 ? 17.781 -1.984 -2.133 1 98.06 172 TRP A O 1
ATOM 1403 N N . TRP A 1 173 ? 18.797 -0.442 -3.379 1 98.5 173 TRP A N 1
ATOM 1404 C CA . TRP A 1 173 ? 18.891 -1.274 -4.574 1 98.5 173 TRP A CA 1
ATOM 1405 C C . TRP A 1 173 ? 19.797 -2.482 -4.328 1 98.5 173 TRP A C 1
ATOM 1407 O O . TRP A 1 173 ? 19.469 -3.596 -4.754 1 98.5 173 TRP A O 1
ATOM 1417 N N . LYS A 1 174 ? 20.812 -2.309 -3.623 1 98.38 174 LYS A N 1
ATOM 1418 C CA . LYS A 1 174 ? 21.781 -3.373 -3.387 1 98.38 174 LYS A CA 1
ATOM 1419 C C . LYS A 1 174 ? 21.266 -4.375 -2.363 1 98.38 174 LYS A C 1
ATOM 1421 O O . LYS A 1 174 ? 21.609 -5.555 -2.406 1 98.38 174 LYS A O 1
ATOM 1426 N N . LYS A 1 175 ? 20.438 -3.93 -1.538 1 96.56 175 LYS A N 1
ATOM 1427 C CA . LYS A 1 175 ? 19.938 -4.734 -0.433 1 96.56 175 LYS A CA 1
ATOM 1428 C C . LYS A 1 175 ? 19.234 -5.992 -0.944 1 96.56 175 LYS A C 1
ATOM 1430 O O . LYS A 1 175 ? 19.359 -7.066 -0.352 1 96.56 175 LYS A O 1
ATOM 1435 N N . PHE A 1 176 ? 18.547 -5.898 -2.016 1 96.38 176 PHE A N 1
ATOM 1436 C CA . PHE A 1 176 ? 17.703 -7 -2.482 1 96.38 176 PHE A CA 1
ATOM 1437 C C . PHE A 1 176 ? 18.375 -7.73 -3.645 1 96.38 176 PHE A C 1
ATOM 1439 O O . PHE A 1 176 ? 17.766 -8.617 -4.254 1 96.38 176 PHE A O 1
ATOM 1446 N N . SER A 1 177 ? 19.562 -7.359 -3.934 1 97.12 177 SER A N 1
ATOM 1447 C CA . SER A 1 177 ? 20.25 -7.879 -5.113 1 97.12 177 SER A CA 1
ATOM 1448 C C . SER A 1 177 ? 21.094 -9.102 -4.766 1 97.12 177 SER A C 1
ATOM 1450 O O . SER A 1 177 ? 21.719 -9.148 -3.701 1 97.12 177 SER A O 1
ATOM 1452 N N . ASN A 1 178 ? 21.125 -10.062 -5.688 1 96.81 178 ASN A N 1
ATOM 1453 C CA . ASN A 1 178 ? 22.047 -11.188 -5.594 1 96.81 178 ASN A CA 1
ATOM 1454 C C . ASN A 1 178 ? 23.469 -10.773 -5.945 1 96.81 178 ASN A C 1
ATOM 1456 O O . ASN A 1 178 ? 24.438 -11.359 -5.453 1 96.81 178 ASN A O 1
ATOM 1460 N N . ILE A 1 179 ? 23.578 -9.805 -6.828 1 96.81 179 ILE A N 1
ATOM 1461 C CA . ILE A 1 179 ? 24.859 -9.297 -7.266 1 96.81 179 ILE A CA 1
ATOM 1462 C C . ILE A 1 179 ? 24.891 -7.773 -7.113 1 96.81 179 ILE A C 1
ATOM 1464 O O . ILE A 1 179 ? 24.797 -7.047 -8.102 1 96.81 179 ILE A O 1
ATOM 1468 N N . PRO A 1 180 ? 25.141 -7.293 -5.945 1 97.31 180 PRO A N 1
ATOM 1469 C CA . PRO A 1 180 ? 25.094 -5.852 -5.688 1 97.31 180 PRO A CA 1
ATOM 1470 C C . PRO A 1 180 ? 26.031 -5.062 -6.594 1 97.31 180 PRO A C 1
ATOM 1472 O O . PRO A 1 180 ? 25.781 -3.895 -6.891 1 97.31 180 PRO A O 1
ATOM 1475 N N . GLY A 1 181 ? 27.094 -5.668 -7.055 1 97.25 181 GLY A N 1
ATOM 1476 C CA . GLY A 1 181 ? 28.062 -5.02 -7.93 1 97.25 181 GLY A CA 1
ATOM 1477 C C . GLY A 1 181 ? 27.484 -4.617 -9.273 1 97.25 181 GLY A C 1
ATOM 1478 O O . GLY A 1 181 ? 28.078 -3.824 -10 1 97.25 181 GLY A O 1
ATOM 1479 N N . ASN A 1 182 ? 26.344 -5.137 -9.656 1 97.69 182 ASN A N 1
ATOM 1480 C CA . ASN A 1 182 ? 25.688 -4.805 -10.922 1 97.69 182 ASN A CA 1
ATOM 1481 C C . ASN A 1 182 ? 25 -3.439 -10.867 1 97.69 182 ASN A C 1
ATOM 1483 O O . ASN A 1 182 ? 24.531 -2.938 -11.883 1 97.69 182 ASN A O 1
ATOM 1487 N N . PHE A 1 183 ? 24.938 -2.838 -9.648 1 98.25 183 PHE A N 1
ATOM 1488 C CA . PHE A 1 183 ? 24.422 -1.481 -9.516 1 98.25 183 PHE A CA 1
ATOM 1489 C C . PHE A 1 183 ? 25.562 -0.473 -9.453 1 98.25 183 PHE A C 1
ATOM 1491 O O . PHE A 1 183 ? 26.594 -0.73 -8.828 1 98.25 183 PHE A O 1
ATOM 1498 N N . SER A 1 184 ? 25.359 0.612 -10.125 1 97.19 184 SER A N 1
ATOM 1499 C CA . SER A 1 184 ? 26.359 1.672 -10.148 1 97.19 184 SER A CA 1
ATOM 1500 C C . SER A 1 184 ? 25.703 3.051 -10.172 1 97.19 184 SER A C 1
ATOM 1502 O O . SER A 1 184 ? 24.5 3.172 -10.445 1 97.19 184 SER A O 1
ATOM 1504 N N . VAL A 1 185 ? 26.484 4.02 -9.781 1 96.56 185 VAL A N 1
ATOM 1505 C CA . VAL A 1 185 ? 26.031 5.41 -9.82 1 96.56 185 VAL A CA 1
ATOM 1506 C C . VAL A 1 185 ? 26.875 6.203 -10.812 1 96.56 185 VAL A C 1
ATOM 1508 O O . VAL A 1 185 ? 28.109 6.121 -10.797 1 96.56 185 VAL A O 1
ATOM 1511 N N . THR A 1 186 ? 26.219 6.824 -11.688 1 91.06 186 THR A N 1
ATOM 1512 C CA . THR A 1 186 ? 26.906 7.711 -12.609 1 91.06 186 THR A CA 1
ATOM 1513 C C . THR A 1 186 ? 26.438 9.156 -12.438 1 91.06 186 THR A C 1
ATOM 1515 O O . THR A 1 186 ? 25.281 9.391 -12.07 1 91.06 186 THR A O 1
ATOM 1518 N N . SER A 1 187 ? 27.375 10.039 -12.531 1 83.94 187 SER A N 1
ATOM 1519 C CA . SER A 1 187 ? 27.062 11.453 -12.383 1 83.94 187 SER A CA 1
ATOM 1520 C C . SER A 1 187 ? 27.078 12.164 -13.734 1 83.94 187 SER A C 1
ATOM 1522 O O . SER A 1 187 ? 27.922 11.875 -14.578 1 83.94 187 SER A O 1
ATOM 1524 N N . LYS A 1 188 ? 25.969 12.789 -14.031 1 70 188 LYS A N 1
ATOM 1525 C CA . LYS A 1 188 ? 25.984 13.688 -15.188 1 70 188 LYS A CA 1
ATOM 1526 C C . LYS A 1 188 ? 25.672 15.125 -14.766 1 70 188 LYS A C 1
ATOM 1528 O O . LYS A 1 188 ? 24.844 15.352 -13.883 1 70 188 LYS A O 1
ATOM 1533 N N . THR A 1 189 ? 26.484 16.141 -14.992 1 60.16 189 THR A N 1
ATOM 1534 C CA . THR A 1 189 ? 26.203 17.547 -14.75 1 60.16 189 THR A CA 1
ATOM 1535 C C . THR A 1 189 ? 25.297 18.109 -15.844 1 60.16 189 THR A C 1
ATOM 1537 O O . THR A 1 189 ? 25.453 17.766 -17.016 1 60.16 189 THR A O 1
ATOM 1540 N N . LEU A 1 190 ? 24.062 18.531 -15.594 1 54.78 190 LEU A N 1
ATOM 1541 C CA . LEU A 1 190 ? 23.078 19.047 -16.531 1 54.78 190 LEU A CA 1
ATOM 1542 C C . LEU A 1 190 ? 23.703 20.078 -17.484 1 54.78 190 LEU A C 1
ATOM 1544 O O . LEU A 1 190 ? 23.094 20.453 -18.484 1 54.78 190 LEU A O 1
ATOM 1548 N N . ASN A 1 191 ? 24.625 20.859 -17.219 1 47.75 191 ASN A N 1
ATOM 1549 C CA . ASN A 1 191 ? 25.125 21.719 -18.281 1 47.75 191 ASN A CA 1
ATOM 1550 C C . ASN A 1 191 ? 25.297 20.938 -19.594 1 47.75 191 ASN A C 1
ATOM 1552 O O . ASN A 1 191 ? 25.438 21.531 -20.656 1 47.75 191 ASN A O 1
ATOM 1556 N N . ASP A 1 192 ? 25.5 19.703 -19.562 1 43.75 192 ASP A N 1
ATOM 1557 C CA . ASP A 1 192 ? 25.688 18.906 -20.766 1 43.75 192 ASP A CA 1
ATOM 1558 C C . ASP A 1 192 ? 24.344 18.641 -21.469 1 43.75 192 ASP A C 1
ATOM 1560 O O . ASP A 1 192 ? 24.312 18.047 -22.547 1 43.75 192 ASP A O 1
ATOM 1564 N N . ILE A 1 193 ? 23.219 18.688 -20.844 1 41 193 ILE A N 1
ATOM 1565 C CA . ILE A 1 193 ? 21.938 18.688 -21.547 1 41 193 ILE A CA 1
ATOM 1566 C C . ILE A 1 193 ? 21.641 20.078 -22.078 1 41 193 ILE A C 1
ATOM 1568 O O . ILE A 1 193 ? 21.625 21.047 -21.312 1 41 193 ILE A O 1
ATOM 1572 N N . HIS A 1 194 ? 21.844 20.422 -23.297 1 36.38 194 HIS A N 1
ATOM 1573 C CA . HIS A 1 194 ? 21.703 21.672 -24.047 1 36.38 194 HIS A CA 1
ATOM 1574 C C . HIS A 1 194 ? 20.484 22.453 -23.578 1 36.38 194 HIS A C 1
ATOM 1576 O O . HIS A 1 194 ? 19.375 21.938 -23.594 1 36.38 194 HIS A O 1
ATOM 1582 N N . PRO A 1 195 ? 20.594 23.438 -22.75 1 36.44 195 PRO A N 1
ATOM 1583 C CA . PRO A 1 195 ? 19.438 24.312 -22.547 1 36.44 195 PRO A CA 1
ATOM 1584 C C . PRO A 1 195 ? 18.828 24.797 -23.859 1 36.44 195 PRO A C 1
ATOM 1586 O O . PRO A 1 195 ? 19.531 24.859 -24.875 1 36.44 195 PRO A O 1
ATOM 1589 N N . PRO A 1 196 ? 17.562 24.859 -24.078 1 32.91 196 PRO A N 1
ATOM 1590 C CA . PRO A 1 196 ? 17.172 25.562 -25.297 1 32.91 196 PRO A CA 1
ATOM 1591 C C . PRO A 1 196 ? 17.891 26.891 -25.469 1 32.91 196 PRO A C 1
ATOM 1593 O O . PRO A 1 196 ? 18.328 27.5 -24.469 1 32.91 196 PRO A O 1
ATOM 1596 N N . PRO A 1 197 ? 18.172 27.422 -26.719 1 31.64 197 PRO A N 1
ATOM 1597 C CA . PRO A 1 197 ? 18.594 28.75 -27.188 1 31.64 197 PRO A CA 1
ATOM 1598 C C . PRO A 1 197 ? 17.672 29.859 -26.719 1 31.64 197 PRO A C 1
ATOM 1600 O O . PRO A 1 197 ? 16.453 29.75 -26.828 1 31.64 197 PRO A O 1
ATOM 1603 N N . GLY A 1 198 ? 17.969 30.75 -25.688 1 34.56 198 GLY A N 1
ATOM 1604 C CA . GLY A 1 198 ? 17.5 32.031 -25.203 1 34.56 198 GLY A CA 1
ATOM 1605 C C . GLY A 1 198 ? 17.562 32.188 -23.703 1 34.56 198 GLY A C 1
ATOM 1606 O O . GLY A 1 198 ? 17.234 33.219 -23.141 1 34.56 198 GLY A O 1
ATOM 1607 N N . HIS A 1 199 ? 17.016 31.219 -22.969 1 32.25 199 HIS A N 1
ATOM 1608 C CA . HIS A 1 199 ? 16.969 31.594 -21.562 1 32.25 199 HIS A CA 1
ATOM 1609 C C . HIS A 1 199 ? 18.359 31.656 -20.953 1 32.25 199 HIS A C 1
ATOM 1611 O O . HIS A 1 199 ? 19.094 30.656 -20.953 1 32.25 199 HIS A O 1
ATOM 1617 N N . ALA A 1 200 ? 18.984 32.812 -21.016 1 32.66 200 ALA A N 1
ATOM 1618 C CA . ALA A 1 200 ? 20.172 33.219 -20.266 1 32.66 200 ALA A CA 1
ATOM 1619 C C . ALA A 1 200 ? 20.172 32.625 -18.859 1 32.66 200 ALA A C 1
ATOM 1621 O O . ALA A 1 200 ? 19.406 33.062 -18 1 32.66 200 ALA A O 1
ATOM 1622 N N . THR A 1 201 ? 20.047 31.344 -18.672 1 35.41 201 THR A N 1
ATOM 1623 C CA . THR A 1 201 ? 20.188 30.922 -17.297 1 35.41 201 THR A CA 1
ATOM 1624 C C . THR A 1 201 ? 21.5 31.391 -16.703 1 35.41 201 THR A C 1
ATOM 1626 O O . THR A 1 201 ? 22.578 30.938 -17.109 1 35.41 201 THR A O 1
ATOM 1629 N N . SER A 1 202 ? 21.734 32.656 -16.5 1 33.88 202 SER A N 1
ATOM 1630 C CA . SER A 1 202 ? 22.844 33.156 -15.672 1 33.88 202 SER A CA 1
ATOM 1631 C C . SER A 1 202 ? 23.188 32.188 -14.562 1 33.88 202 SER A C 1
ATOM 1633 O O . SER A 1 202 ? 24.344 32.031 -14.195 1 33.88 202 SER A O 1
ATOM 1635 N N . GLY A 1 203 ? 22.328 32.281 -13.391 1 36.31 203 GLY A N 1
ATOM 1636 C CA . GLY A 1 203 ? 22.734 31.719 -12.109 1 36.31 203 GLY A CA 1
ATOM 1637 C C . GLY A 1 203 ? 23.094 30.25 -12.188 1 36.31 203 GLY A C 1
ATOM 1638 O O . GLY A 1 203 ? 22.516 29.5 -12.984 1 36.31 203 GLY A O 1
ATOM 1639 N N . HIS A 1 204 ? 24.344 29.797 -11.953 1 40.78 204 HIS A N 1
ATOM 1640 C CA . HIS A 1 204 ? 25.047 28.547 -11.742 1 40.78 204 HIS A CA 1
ATOM 1641 C C . HIS A 1 204 ? 24.141 27.516 -11.07 1 40.78 204 HIS A C 1
ATOM 1643 O O . HIS A 1 204 ? 24.234 27.281 -9.867 1 40.78 204 HIS A O 1
ATOM 1649 N N . ASN A 1 205 ? 22.875 27.594 -11.008 1 46.91 205 ASN A N 1
ATOM 1650 C CA . ASN A 1 205 ? 22.203 26.547 -10.234 1 46.91 205 ASN A CA 1
ATOM 1651 C C . ASN A 1 205 ? 22.625 25.156 -10.695 1 46.91 205 ASN A C 1
ATOM 1653 O O . ASN A 1 205 ? 22.297 24.734 -11.805 1 46.91 205 ASN A O 1
ATOM 1657 N N . ASN A 1 206 ? 23.891 24.719 -10.406 1 52.31 206 ASN A N 1
ATOM 1658 C CA . ASN A 1 206 ? 24.516 23.422 -10.586 1 52.31 206 ASN A CA 1
ATOM 1659 C C . ASN A 1 206 ? 23.531 22.281 -10.336 1 52.31 206 ASN A C 1
ATOM 1661 O O . ASN A 1 206 ? 23.359 21.844 -9.195 1 52.31 206 ASN A O 1
ATOM 1665 N N . GLN A 1 207 ? 22.578 22.125 -11.188 1 67.94 207 GLN A N 1
ATOM 1666 C CA . GLN A 1 207 ? 21.734 20.922 -11.172 1 67.94 207 GLN A CA 1
ATOM 1667 C C . GLN A 1 207 ? 22.562 19.672 -11.414 1 67.94 207 GLN A C 1
ATOM 1669 O O . GLN A 1 207 ? 23.297 19.578 -12.398 1 67.94 207 GLN A O 1
ATOM 1674 N N . THR A 1 208 ? 22.891 18.984 -10.305 1 82.88 208 THR A N 1
ATOM 1675 C CA . THR A 1 208 ? 23.609 17.719 -10.344 1 82.88 208 THR A CA 1
ATOM 1676 C C . THR A 1 208 ? 22.641 16.547 -10.438 1 82.88 208 THR A C 1
ATOM 1678 O O . THR A 1 208 ? 21.609 16.531 -9.781 1 82.88 208 THR A O 1
ATOM 1681 N N . TYR A 1 209 ? 22.922 15.734 -11.398 1 87.44 209 TYR A N 1
ATOM 1682 C CA . TYR A 1 209 ? 22.125 14.547 -11.672 1 87.44 209 TYR A CA 1
ATOM 1683 C C . TYR A 1 209 ? 22.938 13.281 -11.414 1 87.44 209 TYR A C 1
ATOM 1685 O O . TYR A 1 209 ? 24.047 13.125 -11.93 1 87.44 209 TYR A O 1
ATOM 1693 N N . ARG A 1 210 ? 22.453 12.5 -10.523 1 95.12 210 ARG A N 1
ATOM 1694 C CA . ARG A 1 210 ? 23 11.172 -10.258 1 95.12 210 ARG A CA 1
ATOM 1695 C C . ARG A 1 210 ? 22.031 10.078 -10.695 1 95.12 210 ARG A C 1
ATOM 1697 O O . ARG A 1 210 ? 20.891 10.039 -10.234 1 95.12 210 ARG A O 1
ATOM 1704 N N . ALA A 1 211 ? 22.547 9.219 -11.562 1 96.44 211 ALA A N 1
ATOM 1705 C CA . ALA A 1 211 ? 21.719 8.117 -12.055 1 96.44 211 ALA A CA 1
ATOM 1706 C C . ALA A 1 211 ? 22.172 6.785 -11.453 1 96.44 211 ALA A C 1
ATOM 1708 O O . ALA A 1 211 ? 23.359 6.449 -11.484 1 96.44 211 ALA A O 1
ATOM 1709 N N . ILE A 1 212 ? 21.281 6.105 -10.836 1 98.12 212 ILE A N 1
ATOM 1710 C CA . ILE A 1 212 ? 21.531 4.727 -10.43 1 98.12 212 ILE A CA 1
ATOM 1711 C C . ILE A 1 212 ? 21.156 3.779 -11.57 1 98.12 212 ILE A C 1
ATOM 1713 O O . ILE A 1 212 ? 20.016 3.793 -12.047 1 98.12 212 ILE A O 1
ATOM 1717 N N . ALA A 1 213 ? 22.109 2.99 -11.969 1 98.06 213 ALA A N 1
ATOM 1718 C CA . ALA A 1 213 ? 21.906 2.082 -13.094 1 98.06 213 ALA A CA 1
ATOM 1719 C C . ALA A 1 213 ? 22.109 0.629 -12.672 1 98.06 213 ALA A C 1
ATOM 1721 O O . ALA A 1 213 ? 22.844 0.351 -11.719 1 98.06 213 ALA A O 1
ATOM 1722 N N . TYR A 1 214 ? 21.453 -0.255 -13.289 1 97.75 214 TYR A N 1
ATOM 1723 C CA . TYR A 1 214 ? 21.641 -1.696 -13.164 1 97.75 214 TYR A CA 1
ATOM 1724 C C . TYR A 1 214 ? 22.203 -2.287 -14.453 1 97.75 214 TYR A C 1
ATOM 1726 O O . TYR A 1 214 ? 21.766 -1.92 -15.547 1 97.75 214 TYR A O 1
ATOM 1734 N N . GLN A 1 215 ? 23.156 -3.225 -14.305 1 97.56 215 GLN A N 1
ATOM 1735 C CA . GLN A 1 215 ? 23.75 -3.898 -15.453 1 97.56 215 GLN A CA 1
ATOM 1736 C C . GLN A 1 215 ? 22.891 -5.059 -15.93 1 97.56 215 GLN A C 1
ATOM 1738 O O . GLN A 1 215 ? 23.031 -6.188 -15.461 1 97.56 215 GLN A O 1
ATOM 1743 N N . PHE A 1 216 ? 22.109 -4.801 -16.953 1 96.06 216 PHE A N 1
ATOM 1744 C CA . PHE A 1 216 ? 21.328 -5.863 -17.578 1 96.06 216 PHE A CA 1
ATOM 1745 C C . PHE A 1 216 ? 22.172 -6.664 -18.562 1 96.06 216 PHE A C 1
ATOM 1747 O O . PHE A 1 216 ? 23.297 -6.258 -18.891 1 96.06 216 PHE A O 1
ATOM 1754 N N . PRO A 1 217 ? 21.641 -7.812 -19.031 1 93.5 217 PRO A N 1
ATOM 1755 C CA . PRO A 1 217 ? 22.406 -8.602 -20 1 93.5 217 PRO A CA 1
ATOM 1756 C C . PRO A 1 217 ? 22.703 -7.816 -21.281 1 93.5 217 PRO A C 1
ATOM 1758 O O . PRO A 1 217 ? 23.703 -8.086 -21.953 1 93.5 217 PRO A O 1
ATOM 1761 N N . TRP A 1 218 ? 21.938 -6.852 -21.641 1 92.62 218 TRP A N 1
ATOM 1762 C CA . TRP A 1 218 ? 22.125 -6.082 -22.859 1 92.62 218 TRP A CA 1
ATOM 1763 C C . TRP A 1 218 ? 22.828 -4.762 -22.578 1 92.62 218 TRP A C 1
ATOM 1765 O O . TRP A 1 218 ? 23.031 -3.959 -23.5 1 92.62 218 TRP A O 1
ATOM 1775 N N . GLY A 1 219 ? 23.156 -4.492 -21.328 1 94.5 219 GLY A N 1
ATOM 1776 C CA . GLY A 1 219 ? 23.844 -3.264 -20.969 1 94.5 219 GLY A CA 1
ATOM 1777 C C . GLY A 1 219 ? 23.203 -2.541 -19.797 1 94.5 219 GLY A C 1
ATOM 1778 O O . GLY A 1 219 ? 22.203 -3.006 -19.25 1 94.5 219 GLY A O 1
ATOM 1779 N N . PRO A 1 220 ? 23.797 -1.442 -19.422 1 94.94 220 PRO A N 1
ATOM 1780 C CA . PRO A 1 220 ? 23.266 -0.708 -18.266 1 94.94 220 PRO A CA 1
ATOM 1781 C C . PRO A 1 220 ? 21.984 0.05 -18.594 1 94.94 220 PRO A C 1
ATOM 1783 O O . PRO A 1 220 ? 21.828 0.576 -19.703 1 94.94 220 PRO A O 1
ATOM 1786 N N . GLU A 1 221 ? 21.016 0.015 -17.688 1 94.75 221 GLU A N 1
ATOM 1787 C CA . GLU A 1 221 ? 19.812 0.839 -17.719 1 94.75 221 GLU A CA 1
ATOM 1788 C C . GLU A 1 221 ? 19.672 1.652 -16.438 1 94.75 221 GLU A C 1
ATOM 1790 O O . GLU A 1 221 ? 19.906 1.144 -15.336 1 94.75 221 GLU A O 1
ATOM 1795 N N . VAL A 1 222 ? 19.266 2.926 -16.609 1 96.06 222 VAL A N 1
ATOM 1796 C CA . VAL A 1 222 ? 18.984 3.754 -15.445 1 96.06 222 VAL A CA 1
ATOM 1797 C C . VAL A 1 222 ? 17.688 3.291 -14.781 1 96.06 222 VAL A C 1
ATOM 1799 O O . VAL A 1 222 ? 16.641 3.211 -15.438 1 96.06 222 VAL A O 1
ATOM 1802 N N . VAL A 1 223 ? 17.812 2.975 -13.508 1 97.81 223 VAL A N 1
ATOM 1803 C CA . VAL A 1 223 ? 16.625 2.48 -12.805 1 97.81 223 VAL A CA 1
ATOM 1804 C C . VAL A 1 223 ? 16.141 3.529 -11.812 1 97.81 223 VAL A C 1
ATOM 1806 O O . VAL A 1 223 ? 15.016 3.459 -11.328 1 97.81 223 VAL A O 1
ATOM 1809 N N . GLU A 1 224 ? 16.969 4.477 -11.461 1 98.25 224 GLU A N 1
ATOM 1810 C CA . GLU A 1 224 ? 16.547 5.574 -10.594 1 98.25 224 GLU A CA 1
ATOM 1811 C C . GLU A 1 224 ? 17.375 6.828 -10.859 1 98.25 224 GLU A C 1
ATOM 1813 O O . GLU A 1 224 ? 18.578 6.738 -11.133 1 98.25 224 GLU A O 1
ATOM 1818 N N . GLU A 1 225 ? 16.703 7.914 -10.75 1 97.06 225 GLU A N 1
ATOM 1819 C CA . GLU A 1 225 ? 17.375 9.203 -10.883 1 97.06 225 GLU A CA 1
ATOM 1820 C C . GLU A 1 225 ? 17.297 10.008 -9.594 1 97.06 225 GLU A C 1
ATOM 1822 O O . GLU A 1 225 ? 16.219 10.141 -9.008 1 97.06 225 GLU A O 1
ATOM 1827 N N . VAL A 1 226 ? 18.391 10.484 -9.125 1 97.75 226 VAL A N 1
ATOM 1828 C CA . VAL A 1 226 ? 18.469 11.422 -8.008 1 97.75 226 VAL A CA 1
ATOM 1829 C C . VAL A 1 226 ? 19.016 12.758 -8.5 1 97.75 226 VAL A C 1
ATOM 1831 O O . VAL A 1 226 ? 20.172 12.844 -8.945 1 97.75 226 VAL A O 1
ATOM 1834 N N . LYS A 1 227 ? 18.188 13.805 -8.383 1 95.56 227 LYS A N 1
ATOM 1835 C CA . LYS A 1 227 ? 18.516 15.062 -9.047 1 95.56 227 LYS A CA 1
ATOM 1836 C C . LYS A 1 227 ? 18.469 16.234 -8.07 1 95.56 227 LYS A C 1
ATOM 1838 O O . LYS A 1 227 ? 17.578 16.297 -7.207 1 95.56 227 LYS A O 1
ATOM 1843 N N . ASN A 1 228 ? 19.469 17.016 -8.141 1 95.38 228 ASN A N 1
ATOM 1844 C CA . ASN A 1 228 ? 19.375 18.359 -7.574 1 95.38 228 ASN A CA 1
ATOM 1845 C C . ASN A 1 228 ? 18.688 19.328 -8.539 1 95.38 228 ASN A C 1
ATOM 1847 O O . ASN A 1 228 ? 19.281 19.719 -9.547 1 95.38 228 ASN A O 1
ATOM 1851 N N . VAL A 1 229 ? 17.5 19.766 -8.188 1 92.25 229 VAL A N 1
ATOM 1852 C CA . VAL A 1 229 ? 16.766 20.625 -9.117 1 92.25 229 VAL A CA 1
ATOM 1853 C C . VAL A 1 229 ? 16.844 22.078 -8.648 1 92.25 229 VAL A C 1
ATOM 1855 O O . VAL A 1 229 ? 16.234 22.953 -9.266 1 92.25 229 VAL A O 1
ATOM 1858 N N . GLY A 1 230 ? 17.562 22.312 -7.594 1 92.12 230 GLY A N 1
ATOM 1859 C CA . GLY A 1 230 ? 17.703 23.672 -7.098 1 92.12 230 GLY A CA 1
ATOM 1860 C C . GLY A 1 230 ? 16.375 24.297 -6.711 1 92.12 230 GLY A C 1
ATOM 1861 O O . GLY A 1 230 ? 15.547 23.672 -6.055 1 92.12 230 GLY A O 1
ATOM 1862 N N . ASP A 1 231 ? 16.25 25.578 -6.98 1 90.62 231 ASP A N 1
ATOM 1863 C CA . ASP A 1 231 ? 15.008 26.25 -6.664 1 90.62 231 ASP A CA 1
ATOM 1864 C C . ASP A 1 231 ? 14.141 26.422 -7.906 1 90.62 231 ASP A C 1
ATOM 1866 O O . ASP A 1 231 ? 13.188 27.203 -7.906 1 90.62 231 ASP A O 1
ATOM 1870 N N . LYS A 1 232 ? 14.477 25.656 -8.961 1 85.5 232 LYS A N 1
ATOM 1871 C CA . LYS A 1 232 ? 13.766 25.734 -10.234 1 85.5 232 LYS A CA 1
ATOM 1872 C C . LYS A 1 232 ? 12.289 25.391 -10.062 1 85.5 232 LYS A C 1
ATOM 1874 O O . LYS A 1 232 ? 11.422 25.984 -10.719 1 85.5 232 LYS A O 1
ATOM 1879 N N . VAL A 1 233 ? 12 24.5 -9.227 1 85 233 VAL A N 1
ATOM 1880 C CA . VAL A 1 233 ? 10.633 24.047 -9.023 1 85 233 VAL A CA 1
ATOM 1881 C C . VAL A 1 233 ? 9.75 25.203 -8.578 1 85 233 VAL A C 1
ATOM 1883 O O . VAL A 1 233 ? 8.57 25.266 -8.93 1 85 233 VAL A O 1
ATOM 1886 N N . PHE A 1 234 ? 10.289 26.125 -7.84 1 88 234 PHE A N 1
ATOM 1887 C CA . PHE A 1 234 ? 9.539 27.266 -7.348 1 88 234 PHE A CA 1
ATOM 1888 C C . PHE A 1 234 ? 9.461 28.359 -8.406 1 88 234 PHE A C 1
ATOM 1890 O O . PHE A 1 234 ? 8.43 29.031 -8.555 1 88 234 PHE A O 1
ATOM 1897 N N . ARG A 1 235 ? 10.477 28.484 -9.062 1 81.31 235 ARG A N 1
ATOM 1898 C CA . ARG A 1 235 ? 10.523 29.516 -10.094 1 81.31 235 ARG A CA 1
ATOM 1899 C C . ARG A 1 235 ? 9.57 29.188 -11.234 1 81.31 235 ARG A C 1
ATOM 1901 O O . ARG A 1 235 ? 9.008 30.094 -11.859 1 81.31 235 ARG A O 1
ATOM 1908 N N . ASP A 1 236 ? 9.375 27.938 -11.477 1 78.38 236 ASP A N 1
ATOM 1909 C CA . ASP A 1 236 ? 8.469 27.484 -12.531 1 78.38 236 ASP A CA 1
ATOM 1910 C C . ASP A 1 236 ? 7.016 27.703 -12.133 1 78.38 236 ASP A C 1
ATOM 1912 O O . ASP A 1 236 ? 6.125 27.688 -12.984 1 78.38 236 ASP A O 1
ATOM 1916 N N . LEU A 1 237 ? 6.715 27.859 -10.867 1 77.75 237 LEU A N 1
ATOM 1917 C CA . LEU A 1 237 ? 5.348 28.094 -10.422 1 77.75 237 LEU A CA 1
ATOM 1918 C C . LEU A 1 237 ? 4.879 29.484 -10.828 1 77.75 237 LEU A C 1
ATOM 1920 O O . LEU A 1 237 ? 3.68 29.766 -10.82 1 77.75 237 LEU A O 1
ATOM 1924 N N . GLN A 1 238 ? 5.617 30.328 -11.562 1 65.25 238 GLN A N 1
ATOM 1925 C CA . GLN A 1 238 ? 5.328 31.656 -12.094 1 65.25 238 GLN A CA 1
ATOM 1926 C C . GLN A 1 238 ? 4.559 32.5 -11.078 1 65.25 238 GLN A C 1
ATOM 1928 O O . GLN A 1 238 ? 3.656 33.25 -11.445 1 65.25 238 GLN A O 1
ATOM 1933 N N . ASN A 1 239 ? 4.754 32.25 -9.914 1 64.56 239 ASN A N 1
ATOM 1934 C CA . ASN A 1 239 ? 4.055 33.062 -8.914 1 64.56 239 ASN A CA 1
ATOM 1935 C C . ASN A 1 239 ? 4.941 34.156 -8.375 1 64.56 239 ASN A C 1
ATOM 1937 O O . ASN A 1 239 ? 6.156 34 -8.25 1 64.56 239 ASN A O 1
ATOM 1941 N N . ASP A 1 240 ? 4.406 35.312 -8.367 1 66.06 240 ASP A N 1
ATOM 1942 C CA . ASP A 1 240 ? 5.09 36.5 -7.934 1 66.06 240 ASP A CA 1
ATOM 1943 C C . ASP A 1 240 ? 5.301 36.5 -6.422 1 66.06 240 ASP A C 1
ATOM 1945 O O . ASP A 1 240 ? 5.957 37.406 -5.879 1 66.06 240 ASP A O 1
ATOM 1949 N N . GLU A 1 241 ? 4.973 35.438 -5.746 1 84.38 241 GLU A N 1
ATOM 1950 C CA . GLU A 1 241 ? 5.117 35.5 -4.297 1 84.38 241 GLU A CA 1
ATOM 1951 C C . GLU A 1 241 ? 5.988 34.344 -3.785 1 84.38 241 GLU A C 1
ATOM 1953 O O . GLU A 1 241 ? 5.543 33.562 -2.961 1 84.38 241 GLU A O 1
ATOM 1958 N N . LEU A 1 242 ? 7.27 34.438 -4.172 1 87.88 242 LEU A N 1
ATOM 1959 C CA . LEU A 1 242 ? 8.195 33.375 -3.775 1 87.88 242 LEU A CA 1
ATOM 1960 C C . LEU A 1 242 ? 8.414 33.375 -2.268 1 87.88 242 LEU A C 1
ATOM 1962 O O . LEU A 1 242 ? 8.844 32.375 -1.692 1 87.88 242 LEU A O 1
ATOM 1966 N N . GLU A 1 243 ? 8.164 34.5 -1.625 1 89.88 243 GLU A N 1
ATOM 1967 C CA . GLU A 1 243 ? 8.383 34.656 -0.19 1 89.88 243 GLU A CA 1
ATOM 1968 C C . GLU A 1 243 ? 7.516 33.688 0.606 1 89.88 243 GLU A C 1
ATOM 1970 O O . GLU A 1 243 ? 7.906 33.219 1.688 1 89.88 243 GLU A O 1
ATOM 1975 N N . LYS A 1 244 ? 6.426 33.375 0.005 1 91.56 244 LYS A N 1
ATOM 1976 C CA . LYS A 1 244 ? 5.496 32.5 0.703 1 91.56 244 LYS A CA 1
ATOM 1977 C C . LYS A 1 244 ? 6.051 31.078 0.8 1 91.56 244 LYS A C 1
ATOM 1979 O O . LYS A 1 244 ? 5.594 30.281 1.624 1 91.56 244 LYS A O 1
ATOM 1984 N N . TYR A 1 245 ? 7.055 30.75 -0.026 1 94.38 245 TYR A N 1
ATOM 1985 C CA . TYR A 1 245 ? 7.586 29.391 -0.093 1 94.38 245 TYR A CA 1
ATOM 1986 C C . TYR A 1 245 ? 8.867 29.266 0.724 1 94.38 245 TYR A C 1
ATOM 1988 O O . TYR A 1 245 ? 9.484 28.203 0.755 1 94.38 245 TYR A O 1
ATOM 1996 N N . MET A 1 246 ? 9.219 30.344 1.422 1 95.25 246 MET A N 1
ATOM 1997 C CA . MET A 1 246 ? 10.461 30.312 2.186 1 95.25 246 MET A CA 1
ATOM 1998 C C . MET A 1 246 ? 10.281 29.547 3.494 1 95.25 246 MET A C 1
ATOM 2000 O O . MET A 1 246 ? 9.242 29.656 4.145 1 95.25 246 MET A O 1
ATOM 2004 N N . GLY A 1 247 ? 11.273 28.688 3.809 1 94.62 247 GLY A N 1
ATOM 2005 C CA . GLY A 1 247 ? 11.344 27.969 5.074 1 94.62 247 GLY A CA 1
ATOM 2006 C C . GLY A 1 247 ? 12.602 28.266 5.859 1 94.62 247 GLY A C 1
ATOM 2007 O O . GLY A 1 247 ? 13.461 29.031 5.402 1 94.62 247 GLY A O 1
ATOM 2008 N N . GLN A 1 248 ? 12.602 27.719 7.07 1 92.06 248 GLN A N 1
ATOM 2009 C CA . GLN A 1 248 ? 13.719 28.047 7.941 1 92.06 248 GLN A CA 1
ATOM 2010 C C . GLN A 1 248 ? 14.281 26.797 8.617 1 92.06 248 GLN A C 1
ATOM 2012 O O . GLN A 1 248 ? 13.531 26 9.188 1 92.06 248 GLN A O 1
ATOM 2017 N N . MET A 1 249 ? 15.508 26.625 8.453 1 87 249 MET A N 1
ATOM 2018 C CA . MET A 1 249 ? 16.203 25.641 9.25 1 87 249 MET A CA 1
ATOM 2019 C C . MET A 1 249 ? 16.484 26.156 10.656 1 87 249 MET A C 1
ATOM 2021 O O . MET A 1 249 ? 16.641 27.359 10.852 1 87 249 MET A O 1
ATOM 2025 N N . PHE A 1 250 ? 16.578 25.219 11.469 1 76.5 250 PHE A N 1
ATOM 2026 C CA . PHE A 1 250 ? 16.859 25.625 12.844 1 76.5 250 PHE A CA 1
ATOM 2027 C C . PHE A 1 250 ? 18.141 26.453 12.922 1 76.5 250 PHE A C 1
ATOM 2029 O O . PHE A 1 250 ? 19.172 26.031 12.414 1 76.5 250 PHE A O 1
ATOM 2036 N N . GLY A 1 251 ? 18.031 27.625 13.531 1 75.44 251 GLY A N 1
ATOM 2037 C CA . GLY A 1 251 ? 19.188 28.5 13.758 1 75.44 251 GLY A CA 1
ATOM 2038 C C . GLY A 1 251 ? 19.609 29.266 12.523 1 75.44 251 GLY A C 1
ATOM 2039 O O . GLY A 1 251 ? 20.625 29.969 12.539 1 75.44 251 GLY A O 1
ATOM 2040 N N . LYS A 1 252 ? 18.875 29.141 11.5 1 82.75 252 LYS A N 1
ATOM 2041 C CA . LYS A 1 252 ? 19.25 29.828 10.266 1 82.75 252 LYS A CA 1
ATOM 2042 C C . LYS A 1 252 ? 18.156 30.781 9.812 1 82.75 252 LYS A C 1
ATOM 2044 O O . LYS A 1 252 ? 17.047 30.766 10.352 1 82.75 252 LYS A O 1
ATOM 2049 N N . THR A 1 253 ? 18.531 31.641 8.945 1 89.31 253 THR A N 1
ATOM 2050 C CA . THR A 1 253 ? 17.578 32.594 8.383 1 89.31 253 THR A CA 1
ATOM 2051 C C . THR A 1 253 ? 16.672 31.891 7.367 1 89.31 253 THR A C 1
ATOM 2053 O O . THR A 1 253 ? 17.047 30.875 6.793 1 89.31 253 THR A O 1
ATOM 2056 N N . ALA A 1 254 ? 15.531 32.5 7.219 1 93.62 254 ALA A N 1
ATOM 2057 C CA . ALA A 1 254 ? 14.578 31.984 6.242 1 93.62 254 ALA A CA 1
ATOM 2058 C C . ALA A 1 254 ? 15.172 32.031 4.832 1 93.62 254 ALA A C 1
ATOM 2060 O O . ALA A 1 254 ? 15.867 32.969 4.469 1 93.62 254 ALA A O 1
ATOM 2061 N N . CYS A 1 255 ? 14.93 31.031 4.051 1 94.62 255 CYS A N 1
ATOM 2062 C CA . CYS A 1 255 ? 15.453 30.938 2.691 1 94.62 255 CYS A CA 1
ATOM 2063 C C . CYS A 1 255 ? 14.477 30.203 1.783 1 94.62 255 CYS A C 1
ATOM 2065 O O . CYS A 1 255 ? 13.578 29.5 2.264 1 94.62 255 CYS A O 1
ATOM 2067 N N . LEU A 1 256 ? 14.602 30.484 0.471 1 94.38 256 LEU A N 1
ATOM 2068 C CA . LEU A 1 256 ? 13.945 29.625 -0.518 1 94.38 256 LEU A CA 1
ATOM 2069 C C . LEU A 1 256 ? 14.68 28.297 -0.652 1 94.38 256 LEU A C 1
ATOM 2071 O O . LEU A 1 256 ? 15.867 28.266 -0.985 1 94.38 256 LEU A O 1
ATOM 2075 N N . PRO A 1 257 ? 14 27.219 -0.393 1 96.19 257 PRO A N 1
ATOM 2076 C CA . PRO A 1 257 ? 14.719 25.938 -0.348 1 96.19 257 PRO A CA 1
ATOM 2077 C C . PRO A 1 257 ? 15.133 25.453 -1.732 1 96.19 257 PRO A C 1
ATOM 2079 O O . PRO A 1 257 ? 14.609 25.922 -2.744 1 96.19 257 PRO A O 1
ATOM 2082 N N . HIS A 1 258 ? 16.125 24.609 -1.734 1 95.88 258 HIS A N 1
ATOM 2083 C CA . HIS A 1 258 ? 16.469 23.812 -2.896 1 95.88 258 HIS A CA 1
ATOM 2084 C C . HIS A 1 258 ? 15.906 22.391 -2.777 1 95.88 258 HIS A C 1
ATOM 2086 O O . HIS A 1 258 ? 15.656 21.922 -1.67 1 95.88 258 HIS A O 1
ATOM 2092 N N . CYS A 1 259 ? 15.719 21.797 -3.959 1 96.75 259 CYS A N 1
ATOM 2093 C CA . CYS A 1 259 ? 14.969 20.547 -3.982 1 96.75 259 CYS A CA 1
ATOM 2094 C C . CYS A 1 259 ? 15.82 19.422 -4.555 1 96.75 259 CYS A C 1
ATOM 2096 O O . CYS A 1 259 ? 16.469 19.594 -5.59 1 96.75 259 CYS A O 1
ATOM 2098 N N . ILE A 1 260 ? 15.891 18.297 -3.826 1 97.75 260 ILE A N 1
ATOM 2099 C CA . ILE A 1 260 ? 16.406 17.031 -4.332 1 97.75 260 ILE A CA 1
ATOM 2100 C C . ILE A 1 260 ? 15.242 16.109 -4.691 1 97.75 260 ILE A C 1
ATOM 2102 O O . ILE A 1 260 ? 14.297 15.961 -3.918 1 97.75 260 ILE A O 1
ATOM 2106 N N . GLU A 1 261 ? 15.312 15.477 -5.867 1 97.81 261 GLU A N 1
ATOM 2107 C CA . GLU A 1 261 ? 14.289 14.539 -6.312 1 97.81 261 GLU A CA 1
ATOM 2108 C C . GLU A 1 261 ? 14.852 13.133 -6.469 1 97.81 261 GLU A C 1
ATOM 2110 O O . GLU A 1 261 ? 15.867 12.938 -7.141 1 97.81 261 GLU A O 1
ATOM 2115 N N . CYS A 1 262 ? 14.305 12.203 -5.816 1 98.44 262 CYS A N 1
ATOM 2116 C CA . CYS A 1 262 ? 14.539 10.781 -6.043 1 98.44 262 CYS A CA 1
ATOM 2117 C C . CYS A 1 262 ? 13.383 10.148 -6.797 1 98.44 262 CYS A C 1
ATOM 2119 O O . CYS A 1 262 ? 12.273 10.039 -6.262 1 98.44 262 CYS A O 1
ATOM 2121 N N . GLU A 1 263 ? 13.594 9.703 -8 1 97.88 263 GLU A N 1
ATOM 2122 C CA . GLU A 1 263 ? 12.492 9.195 -8.812 1 97.88 263 GLU A CA 1
ATOM 2123 C C . GLU A 1 263 ? 12.812 7.809 -9.367 1 97.88 263 GLU A C 1
ATOM 2125 O O . GLU A 1 263 ? 13.891 7.59 -9.93 1 97.88 263 GLU A O 1
ATOM 2130 N N . THR A 1 264 ? 11.969 6.902 -9.188 1 98.06 264 THR A N 1
ATOM 2131 C CA . THR A 1 264 ? 12.008 5.562 -9.766 1 98.06 264 THR A CA 1
ATOM 2132 C C . THR A 1 264 ? 10.602 5.043 -10.031 1 98.06 264 THR A C 1
ATOM 2134 O O . THR A 1 264 ? 9.633 5.809 -10.008 1 98.06 264 THR A O 1
ATOM 2137 N N . SER A 1 265 ? 10.445 3.816 -10.477 1 97.38 265 SER A N 1
ATOM 2138 C CA . SER A 1 265 ? 9.148 3.182 -10.695 1 97.38 265 SER A CA 1
ATOM 2139 C C . SER A 1 265 ? 9.156 1.731 -10.227 1 97.38 265 SER A C 1
ATOM 2141 O O . SER A 1 265 ? 10.219 1.118 -10.102 1 97.38 265 SER A O 1
ATOM 2143 N N . ILE A 1 266 ? 8.008 1.234 -9.938 1 97.94 266 ILE A N 1
ATOM 2144 C CA . ILE A 1 266 ? 7.879 -0.167 -9.555 1 97.94 266 ILE A CA 1
ATOM 2145 C C . ILE A 1 266 ? 8.359 -1.062 -10.695 1 97.94 266 ILE A C 1
ATOM 2147 O O . ILE A 1 266 ? 9 -2.09 -10.453 1 97.94 266 ILE A O 1
ATOM 2151 N N . GLU A 1 267 ? 8.094 -0.703 -11.891 1 96.31 267 GLU A N 1
ATOM 2152 C CA . GLU A 1 267 ? 8.461 -1.5 -13.062 1 96.31 267 GLU A CA 1
ATOM 2153 C C . GLU A 1 267 ? 9.977 -1.552 -13.242 1 96.31 267 GLU A C 1
ATOM 2155 O O . GLU A 1 267 ? 10.523 -2.582 -13.641 1 96.31 267 GLU A O 1
ATOM 2160 N N . ALA A 1 268 ? 10.609 -0.432 -12.953 1 96.88 268 ALA A N 1
ATOM 2161 C CA . ALA A 1 268 ? 12.07 -0.458 -12.977 1 96.88 268 ALA A CA 1
ATOM 2162 C C . ALA A 1 268 ? 12.617 -1.441 -11.945 1 96.88 268 ALA A C 1
ATOM 2164 O O . ALA A 1 268 ? 13.523 -2.223 -12.25 1 96.88 268 ALA A O 1
ATOM 2165 N N . ALA A 1 269 ? 12.062 -1.397 -10.797 1 97.75 269 ALA A N 1
ATOM 2166 C CA . ALA A 1 269 ? 12.516 -2.277 -9.719 1 97.75 269 ALA A CA 1
ATOM 2167 C C . ALA A 1 269 ? 12.219 -3.738 -10.047 1 97.75 269 ALA A C 1
ATOM 2169 O O . ALA A 1 269 ? 13.07 -4.609 -9.867 1 97.75 269 ALA A O 1
ATOM 2170 N N . THR A 1 270 ? 11.008 -3.965 -10.453 1 95.56 270 THR A N 1
ATOM 2171 C CA . THR A 1 270 ? 10.625 -5.328 -10.805 1 95.56 270 THR A CA 1
ATOM 2172 C C . THR A 1 270 ? 11.516 -5.879 -11.914 1 95.56 270 THR A C 1
ATOM 2174 O O . THR A 1 270 ? 11.961 -7.023 -11.844 1 95.56 270 THR A O 1
ATOM 2177 N N . ALA A 1 271 ? 11.797 -5.043 -12.922 1 96.5 271 ALA A N 1
ATOM 2178 C CA . ALA A 1 271 ? 12.68 -5.461 -14.008 1 96.5 271 ALA A CA 1
ATOM 2179 C C . ALA A 1 271 ? 14.062 -5.836 -13.484 1 96.5 271 ALA A C 1
ATOM 2181 O O . ALA A 1 271 ? 14.562 -6.922 -13.773 1 96.5 271 ALA A O 1
ATOM 2182 N N . ALA A 1 272 ? 14.648 -4.996 -12.711 1 98.06 272 ALA A N 1
ATOM 2183 C CA . ALA A 1 272 ? 16.016 -5.203 -12.219 1 98.06 272 ALA A CA 1
ATOM 2184 C C . ALA A 1 272 ? 16.094 -6.457 -11.359 1 98.06 272 ALA A C 1
ATOM 2186 O O . ALA A 1 272 ? 16.969 -7.309 -11.578 1 98.06 272 ALA A O 1
ATOM 2187 N N . TRP A 1 273 ? 15.203 -6.645 -10.469 1 98.06 273 TRP A N 1
ATOM 2188 C CA . TRP A 1 273 ? 15.336 -7.719 -9.492 1 98.06 273 TRP A CA 1
ATOM 2189 C C . TRP A 1 273 ? 14.891 -9.047 -10.078 1 98.06 273 TRP A C 1
ATOM 2191 O O . TRP A 1 273 ? 15.352 -10.109 -9.656 1 98.06 273 TRP A O 1
ATOM 2201 N N . LEU A 1 274 ? 13.914 -9.031 -11.047 1 97.69 274 LEU A N 1
ATOM 2202 C CA . LEU A 1 274 ? 13.594 -10.273 -11.734 1 97.69 274 LEU A CA 1
ATOM 2203 C C . LEU A 1 274 ? 14.781 -10.773 -12.547 1 97.69 274 LEU A C 1
ATOM 2205 O O . LEU A 1 274 ? 15.109 -11.961 -12.523 1 97.69 274 LEU A O 1
ATOM 2209 N N . VAL A 1 275 ? 15.43 -9.883 -13.25 1 97.25 275 VAL A N 1
ATOM 2210 C CA . VAL A 1 275 ? 16.609 -10.266 -14.023 1 97.25 275 VAL A CA 1
ATOM 2211 C C . VAL A 1 275 ? 17.734 -10.672 -13.078 1 97.25 275 VAL A C 1
ATOM 2213 O O . VAL A 1 275 ? 18.406 -11.68 -13.305 1 97.25 275 VAL A O 1
ATOM 2216 N N . ASP A 1 276 ? 17.906 -9.922 -12.047 1 97.56 276 ASP A N 1
ATOM 2217 C CA . ASP A 1 276 ? 18.938 -10.195 -11.055 1 97.56 276 ASP A CA 1
ATOM 2218 C C . ASP A 1 276 ? 18.766 -11.578 -10.438 1 97.56 276 ASP A C 1
ATOM 2220 O O . ASP A 1 276 ? 19.75 -12.25 -10.117 1 97.56 276 ASP A O 1
ATOM 2224 N N . SER A 1 277 ? 17.578 -12 -10.305 1 97.56 277 SER A N 1
ATOM 2225 C CA . SER A 1 277 ? 17.281 -13.219 -9.547 1 97.56 277 SER A CA 1
ATOM 2226 C C . SER A 1 277 ? 17.266 -14.438 -10.461 1 97.56 277 SER A C 1
ATOM 2228 O O . SER A 1 277 ? 17.328 -15.578 -9.984 1 97.56 277 SER A O 1
ATOM 2230 N N . TYR A 1 278 ? 17.156 -14.273 -11.75 1 97.12 278 TYR A N 1
ATOM 2231 C CA . TYR A 1 278 ? 16.969 -15.383 -12.68 1 97.12 278 TYR A CA 1
ATOM 2232 C C . TYR A 1 278 ? 18.234 -16.219 -12.789 1 97.12 278 TYR A C 1
ATOM 2234 O O . TYR A 1 278 ? 19.312 -15.68 -13.039 1 97.12 278 TYR A O 1
ATOM 2242 N N . TYR A 1 279 ? 18.062 -17.516 -12.578 1 94.62 279 TYR A N 1
ATOM 2243 C CA . TYR A 1 279 ? 19.156 -18.453 -12.633 1 94.62 279 TYR A CA 1
ATOM 2244 C C . TYR A 1 279 ? 18.703 -19.797 -13.219 1 94.62 279 TYR A C 1
ATOM 2246 O O . TYR A 1 279 ? 17.609 -20.281 -12.898 1 94.62 279 TYR A O 1
ATOM 2254 N N . GLU A 1 280 ? 19.469 -20.391 -14.094 1 93.81 280 GLU A N 1
ATOM 2255 C CA . GLU A 1 280 ? 19.219 -21.719 -14.609 1 93.81 280 GLU A CA 1
ATOM 2256 C C . GLU A 1 280 ? 20.141 -22.75 -13.961 1 93.81 280 GLU A C 1
ATOM 2258 O O . GLU A 1 280 ? 21.344 -22.766 -14.234 1 93.81 280 GLU A O 1
ATOM 2263 N N . ARG A 1 281 ? 19.578 -23.531 -13.172 1 90.56 281 ARG A N 1
ATOM 2264 C CA . ARG A 1 281 ? 20.344 -24.531 -12.438 1 90.56 281 ARG A CA 1
ATOM 2265 C C . ARG A 1 281 ? 20.578 -25.781 -13.281 1 90.56 281 ARG A C 1
ATOM 2267 O O . ARG A 1 281 ? 19.641 -26.344 -13.859 1 90.56 281 ARG A O 1
ATOM 2274 N N . PRO A 1 282 ? 21.875 -26.203 -13.328 1 85.25 282 PRO A N 1
ATOM 2275 C CA . PRO A 1 282 ? 22.172 -27.422 -14.07 1 85.25 282 PRO A CA 1
ATOM 2276 C C . PRO A 1 282 ? 21.578 -28.672 -13.414 1 85.25 282 PRO A C 1
ATOM 2278 O O . PRO A 1 282 ? 21.531 -28.75 -12.18 1 85.25 282 PRO A O 1
ATOM 2281 N N . THR A 1 283 ? 20.844 -29.516 -14.07 1 74 283 THR A N 1
ATOM 2282 C CA . THR A 1 283 ? 20.297 -30.75 -13.539 1 74 283 THR A CA 1
ATOM 2283 C C . THR A 1 283 ? 21.266 -31.906 -13.758 1 74 283 THR A C 1
ATOM 2285 O O . THR A 1 283 ? 22.031 -31.906 -14.727 1 74 283 THR A O 1
ATOM 2288 N N . SER A 1 284 ? 21.797 -32.719 -12.547 1 56.91 284 SER A N 1
ATOM 2289 C CA . SER A 1 284 ? 22.703 -33.844 -12.672 1 56.91 284 SER A CA 1
ATOM 2290 C C . SER A 1 284 ? 22.172 -34.844 -13.688 1 56.91 284 SER A C 1
ATOM 2292 O O . SER A 1 284 ? 22.953 -35.656 -14.234 1 56.91 284 SER A O 1
ATOM 2294 N N . LYS A 1 285 ? 20.969 -35.469 -13.438 1 52.38 285 LYS A N 1
ATOM 2295 C CA . LYS A 1 285 ? 20.672 -36.75 -14.102 1 52.38 285 LYS A CA 1
ATOM 2296 C C . LYS A 1 285 ? 20.75 -36.594 -15.625 1 52.38 285 LYS A C 1
ATOM 2298 O O . LYS A 1 285 ? 21.5 -37.312 -16.281 1 52.38 285 LYS A O 1
ATOM 2303 N N . THR A 1 286 ? 19.547 -36.719 -16.25 1 44.97 286 THR A N 1
ATOM 2304 C CA . THR A 1 286 ? 19.391 -37.156 -17.641 1 44.97 286 THR A CA 1
ATOM 2305 C C . THR A 1 286 ? 19.922 -36.094 -18.609 1 44.97 286 THR A C 1
ATOM 2307 O O . THR A 1 286 ? 19.938 -34.906 -18.281 1 44.97 286 THR A O 1
ATOM 2310 N N . ALA A 1 287 ? 20.625 -36.625 -19.672 1 45.75 287 ALA A N 1
ATOM 2311 C CA . ALA A 1 287 ? 21.156 -36.094 -20.922 1 45.75 287 ALA A CA 1
ATOM 2312 C C . ALA A 1 287 ? 20.359 -34.906 -21.406 1 45.75 287 ALA A C 1
ATOM 2314 O O . ALA A 1 287 ? 20.734 -34.219 -22.375 1 45.75 287 ALA A O 1
ATOM 2315 N N . ASP A 1 288 ? 19.047 -34.938 -21.266 1 45.59 288 ASP A N 1
ATOM 2316 C CA . ASP A 1 288 ? 18.234 -33.906 -21.875 1 45.59 288 ASP A CA 1
ATOM 2317 C C . ASP A 1 288 ? 18.344 -32.594 -21.094 1 45.59 288 ASP A C 1
ATOM 2319 O O . ASP A 1 288 ? 18.172 -32.562 -19.875 1 45.59 288 ASP A O 1
ATOM 2323 N N . ARG A 1 289 ? 19.141 -31.641 -21.438 1 49.88 289 ARG A N 1
ATOM 2324 C CA . ARG A 1 289 ? 19.562 -30.25 -21.219 1 49.88 289 ARG A CA 1
ATOM 2325 C C . ARG A 1 289 ? 18.453 -29.453 -20.547 1 49.88 289 ARG A C 1
ATOM 2327 O O . ARG A 1 289 ? 18.25 -28.281 -20.891 1 49.88 289 ARG A O 1
ATOM 2334 N N . LYS A 1 290 ? 17.547 -30.062 -19.797 1 60.72 290 LYS A N 1
ATOM 2335 C CA . LYS A 1 290 ? 16.469 -29.188 -19.312 1 60.72 290 LYS A CA 1
ATOM 2336 C C . LYS A 1 290 ? 16.891 -28.469 -18.031 1 60.72 290 LYS A C 1
ATOM 2338 O O . LYS A 1 290 ? 17.328 -29.109 -17.062 1 60.72 290 LYS A O 1
ATOM 2343 N N . HIS A 1 291 ? 17.344 -27.281 -17.953 1 75.75 291 HIS A N 1
ATOM 2344 C CA . HIS A 1 291 ? 17.656 -26.375 -16.859 1 75.75 291 HIS A CA 1
ATOM 2345 C C . HIS A 1 291 ? 16.406 -26.016 -16.062 1 75.75 291 HIS A C 1
ATOM 2347 O O . HIS A 1 291 ? 15.328 -25.844 -16.641 1 75.75 291 HIS A O 1
ATOM 2353 N N . ASN A 1 292 ? 16.625 -26.328 -14.688 1 88.5 292 ASN A N 1
ATOM 2354 C CA . ASN A 1 292 ? 15.578 -25.828 -13.805 1 88.5 292 ASN A CA 1
ATOM 2355 C C . ASN A 1 292 ? 15.719 -24.328 -13.57 1 88.5 292 ASN A C 1
ATOM 2357 O O . ASN A 1 292 ? 16.766 -23.859 -13.094 1 88.5 292 ASN A O 1
ATOM 2361 N N . MET A 1 293 ? 14.742 -23.672 -14.016 1 94.62 293 MET A N 1
ATOM 2362 C CA . MET A 1 293 ? 14.758 -22.219 -13.812 1 94.62 293 MET A CA 1
ATOM 2363 C C . MET A 1 293 ? 14.398 -21.875 -12.367 1 94.62 293 MET A C 1
ATOM 2365 O O . MET A 1 293 ? 13.516 -22.5 -11.781 1 94.62 293 MET A O 1
ATOM 2369 N N . VAL A 1 294 ? 15.164 -20.938 -11.812 1 96.94 294 VAL A N 1
ATOM 2370 C CA . VAL A 1 294 ? 14.93 -20.484 -10.445 1 96.94 294 VAL A CA 1
ATOM 2371 C C . VAL A 1 294 ? 14.969 -18.953 -10.383 1 96.94 294 VAL A C 1
ATOM 2373 O O . VAL A 1 294 ? 15.805 -18.328 -11.023 1 96.94 294 VAL A O 1
ATOM 2376 N N . LEU A 1 295 ? 14.023 -18.375 -9.648 1 98 295 LEU A N 1
ATOM 2377 C CA . LEU A 1 295 ? 14.086 -16.953 -9.297 1 98 295 LEU A CA 1
ATOM 2378 C C . LEU A 1 295 ? 14.578 -16.781 -7.863 1 98 295 LEU A C 1
ATOM 2380 O O . LEU A 1 295 ? 13.805 -16.938 -6.914 1 98 295 LEU A O 1
ATOM 2384 N N . LYS A 1 296 ? 15.805 -16.406 -7.738 1 98.06 296 LYS A N 1
ATOM 2385 C CA . LYS A 1 296 ? 16.406 -16.25 -6.422 1 98.06 296 LYS A CA 1
ATOM 2386 C C . LYS A 1 296 ? 16.047 -14.891 -5.816 1 98.06 296 LYS A C 1
ATOM 2388 O O . LYS A 1 296 ? 16.922 -14.141 -5.375 1 98.06 296 LYS A O 1
ATOM 2393 N N . LEU A 1 297 ? 14.766 -14.617 -5.688 1 98.06 297 LEU A N 1
ATOM 2394 C CA . LEU A 1 297 ? 14.258 -13.375 -5.117 1 98.06 297 LEU A CA 1
ATOM 2395 C C . LEU A 1 297 ? 14.562 -13.297 -3.625 1 98.06 297 LEU A C 1
ATOM 2397 O O . LEU A 1 297 ? 14.461 -14.297 -2.912 1 98.06 297 LEU A O 1
ATOM 2401 N N . HIS A 1 298 ? 15.023 -12.117 -3.176 1 97.25 298 HIS A N 1
ATOM 2402 C CA . HIS A 1 298 ? 15.195 -11.883 -1.747 1 97.25 298 HIS A CA 1
ATOM 2403 C C . HIS A 1 298 ? 13.922 -12.188 -0.975 1 97.25 298 HIS A C 1
ATOM 2405 O O . HIS A 1 298 ? 12.82 -11.836 -1.417 1 97.25 298 HIS A O 1
ATOM 2411 N N . PRO A 1 299 ? 13.984 -12.812 0.203 1 97.06 299 PRO A N 1
ATOM 2412 C CA . PRO A 1 299 ? 12.797 -13.242 0.944 1 97.06 299 PRO A CA 1
ATOM 2413 C C . PRO A 1 299 ? 11.852 -12.086 1.257 1 97.06 299 PRO A C 1
ATOM 2415 O O . PRO A 1 299 ? 10.633 -12.281 1.331 1 97.06 299 PRO A O 1
ATOM 2418 N N . GLN A 1 300 ? 12.305 -10.891 1.412 1 95.81 300 GLN A N 1
ATOM 2419 C CA . GLN A 1 300 ? 11.484 -9.75 1.823 1 95.81 300 GLN A CA 1
ATOM 2420 C C . GLN A 1 300 ? 10.633 -9.242 0.667 1 95.81 300 GLN A C 1
ATOM 2422 O O . GLN A 1 300 ? 9.656 -8.516 0.88 1 95.81 300 GLN A O 1
ATOM 2427 N N . ILE A 1 301 ? 11.008 -9.516 -0.557 1 97 301 ILE A N 1
ATOM 2428 C CA . ILE A 1 301 ? 10.242 -8.992 -1.681 1 97 301 ILE A CA 1
ATOM 2429 C C . ILE A 1 301 ? 9.656 -10.148 -2.494 1 97 301 ILE A C 1
ATOM 2431 O O . ILE A 1 301 ? 8.938 -9.922 -3.471 1 97 301 ILE A O 1
ATOM 2435 N N . ALA A 1 302 ? 9.992 -11.43 -2.09 1 98 302 ALA A N 1
ATOM 2436 C CA . ALA A 1 302 ? 9.406 -12.586 -2.768 1 98 302 ALA A CA 1
ATOM 2437 C C . ALA A 1 302 ? 7.887 -12.562 -2.682 1 98 302 ALA A C 1
ATOM 2439 O O . ALA A 1 302 ? 7.32 -12.094 -1.69 1 98 302 ALA A O 1
ATOM 2440 N N . PRO A 1 303 ? 7.148 -13.062 -3.73 1 97.5 303 PRO A N 1
ATOM 2441 C CA . PRO A 1 303 ? 5.684 -13.086 -3.674 1 97.5 303 PRO A CA 1
ATOM 2442 C C . PRO A 1 303 ? 5.152 -13.828 -2.449 1 97.5 303 PRO A C 1
ATOM 2444 O O . PRO A 1 303 ? 4.199 -13.375 -1.812 1 97.5 303 PRO A O 1
ATOM 2447 N N . PHE A 1 304 ? 5.719 -14.977 -2.184 1 97.56 304 PHE A N 1
ATOM 2448 C CA . PHE A 1 304 ? 5.504 -15.75 -0.967 1 97.56 304 PHE A CA 1
ATOM 2449 C C . PHE A 1 304 ? 6.828 -16.094 -0.301 1 97.56 304 PHE A C 1
ATOM 2451 O O . PHE A 1 304 ? 7.84 -16.281 -0.98 1 97.56 304 PHE A O 1
ATOM 2458 N N . GLN A 1 305 ? 6.758 -16.188 0.99 1 97.69 305 GLN A N 1
ATOM 2459 C CA . GLN A 1 305 ? 7.98 -16.484 1.726 1 97.69 305 GLN A CA 1
ATOM 2460 C C . GLN A 1 305 ? 8.109 -17.984 1.993 1 97.69 305 GLN A C 1
ATOM 2462 O O . GLN A 1 305 ? 9.219 -18.516 2.07 1 97.69 305 GLN A O 1
ATOM 2467 N N . VAL A 1 306 ? 6.953 -18.641 2.139 1 97.81 306 VAL A N 1
ATOM 2468 C CA . VAL A 1 306 ? 6.945 -20.062 2.467 1 97.81 306 VAL A CA 1
ATOM 2469 C C . VAL A 1 306 ? 5.91 -20.781 1.611 1 97.81 306 VAL A C 1
ATOM 2471 O O . VAL A 1 306 ? 4.809 -20.266 1.392 1 97.81 306 VAL A O 1
ATOM 2474 N N . ALA A 1 307 ? 6.266 -21.891 1.101 1 96.69 307 ALA A N 1
ATOM 2475 C CA . ALA A 1 307 ? 5.324 -22.828 0.493 1 96.69 307 ALA A CA 1
ATOM 2476 C C . ALA A 1 307 ? 5.168 -24.078 1.348 1 96.69 307 ALA A C 1
ATOM 2478 O O . ALA A 1 307 ? 6.109 -24.5 2.025 1 96.69 307 ALA A O 1
ATOM 2479 N N . ILE A 1 308 ? 3.992 -24.641 1.374 1 95.56 308 ILE A N 1
ATOM 2480 C CA . ILE A 1 308 ? 3.729 -25.906 2.049 1 95.56 308 ILE A CA 1
ATOM 2481 C C . ILE A 1 308 ? 3.377 -26.984 1.02 1 95.56 308 ILE A C 1
ATOM 2483 O O . ILE A 1 308 ? 2.475 -26.797 0.2 1 95.56 308 ILE A O 1
ATOM 2487 N N . ALA A 1 309 ? 4.098 -28.062 1.08 1 92.06 309 ALA A N 1
ATOM 2488 C CA . ALA A 1 309 ? 3.881 -29.156 0.14 1 92.06 309 ALA A CA 1
ATOM 2489 C C . ALA A 1 309 ? 3.74 -30.5 0.873 1 92.06 309 ALA A C 1
ATOM 2491 O O . ALA A 1 309 ? 4.258 -30.656 1.98 1 92.06 309 ALA A O 1
ATOM 2492 N N . ILE A 1 310 ? 3.029 -31.391 0.281 1 90 310 ILE A N 1
ATOM 2493 C CA . ILE A 1 310 ? 2.895 -32.75 0.805 1 90 310 ILE A CA 1
ATOM 2494 C C . ILE A 1 310 ? 3.729 -33.719 -0.037 1 90 310 ILE A C 1
ATOM 2496 O O . ILE A 1 310 ? 3.697 -33.656 -1.269 1 90 310 ILE A O 1
ATOM 2500 N N . ASN A 1 311 ? 4.52 -34.438 0.624 1 86.06 311 ASN A N 1
ATOM 2501 C CA . ASN A 1 311 ? 5.219 -35.562 0.015 1 86.06 311 ASN A CA 1
ATOM 2502 C C . ASN A 1 311 ? 4.75 -36.875 0.591 1 86.06 311 ASN A C 1
ATOM 2504 O O . ASN A 1 311 ? 5.332 -37.375 1.554 1 86.06 311 ASN A O 1
ATOM 2508 N N . SER A 1 312 ? 3.719 -37.375 0.017 1 79.12 312 SER A N 1
ATOM 2509 C CA . SER A 1 312 ? 3.146 -38.625 0.533 1 79.12 312 SER A CA 1
ATOM 2510 C C . SER A 1 312 ? 3.633 -39.844 -0.264 1 79.12 312 SER A C 1
ATOM 2512 O O . SER A 1 312 ? 3.807 -39.75 -1.481 1 79.12 312 SER A O 1
ATOM 2514 N N . ALA A 1 313 ? 3.93 -40.875 0.448 1 68.25 313 ALA A N 1
ATOM 2515 C CA . ALA A 1 313 ? 4.293 -42.156 -0.172 1 68.25 313 ALA A CA 1
ATOM 2516 C C . ALA A 1 313 ? 3.084 -42.812 -0.834 1 68.25 313 ALA A C 1
ATOM 2518 O O . ALA A 1 313 ? 3.232 -43.625 -1.746 1 68.25 313 ALA A O 1
ATOM 2519 N N . SER A 1 314 ? 1.971 -42.5 -0.272 1 66.5 314 SER A N 1
ATOM 2520 C CA . SER A 1 314 ? 0.741 -43.062 -0.819 1 66.5 314 SER A CA 1
ATOM 2521 C C . SER A 1 314 ? 0.26 -42.281 -2.029 1 66.5 314 SER A C 1
ATOM 2523 O O . SER A 1 314 ? 0.723 -41.156 -2.271 1 66.5 314 SER A O 1
ATOM 2525 N N . LYS A 1 315 ? -0.449 -42.906 -2.869 1 62.72 315 LYS A N 1
ATOM 2526 C CA . LYS A 1 315 ? -0.987 -42.344 -4.094 1 62.72 315 LYS A CA 1
ATOM 2527 C C . LYS A 1 315 ? -1.761 -41.062 -3.799 1 62.72 315 LYS A C 1
ATOM 2529 O O . LYS A 1 315 ? -1.718 -40.094 -4.582 1 62.72 315 LYS A O 1
ATOM 2534 N N . ALA A 1 316 ? -2.482 -41.031 -2.701 1 67.62 316 ALA A N 1
ATOM 2535 C CA . ALA A 1 316 ? -3.232 -39.812 -2.357 1 67.62 316 ALA A CA 1
ATOM 2536 C C . ALA A 1 316 ? -2.982 -39.406 -0.909 1 67.62 316 ALA A C 1
ATOM 2538 O O . ALA A 1 316 ? -3.039 -40.25 -0.004 1 67.62 316 ALA A O 1
ATOM 2539 N N . PRO A 1 317 ? -2.602 -38.094 -0.789 1 76.69 317 PRO A N 1
ATOM 2540 C CA . PRO A 1 317 ? -2.43 -37.625 0.587 1 76.69 317 PRO A CA 1
ATOM 2541 C C . PRO A 1 317 ? -3.697 -37.781 1.425 1 76.69 317 PRO A C 1
ATOM 2543 O O . PRO A 1 317 ? -4.805 -37.625 0.904 1 76.69 317 PRO A O 1
ATOM 2546 N N . SER A 1 318 ? -3.473 -38.188 2.629 1 78.69 318 SER A N 1
ATOM 2547 C CA . SER A 1 318 ? -4.605 -38.375 3.535 1 78.69 318 SER A CA 1
ATOM 2548 C C . SER A 1 318 ? -5.258 -37.031 3.852 1 78.69 318 SER A C 1
ATOM 2550 O O . SER A 1 318 ? -4.641 -35.969 3.674 1 78.69 318 SER A O 1
ATOM 2552 N N . HIS A 1 319 ? -6.52 -37.062 4.184 1 83.81 319 HIS A N 1
ATOM 2553 C CA . HIS A 1 319 ? -7.246 -35.875 4.613 1 83.81 319 HIS A CA 1
ATOM 2554 C C . HIS A 1 319 ? -6.559 -35.188 5.797 1 83.81 319 HIS A C 1
ATOM 2556 O O . HIS A 1 319 ? -6.543 -33.969 5.895 1 83.81 319 HIS A O 1
ATOM 2562 N N . GLU A 1 320 ? -5.984 -36.031 6.57 1 88 320 GLU A N 1
ATOM 2563 C CA . GLU A 1 320 ? -5.305 -35.531 7.758 1 88 320 GLU A CA 1
ATOM 2564 C C . GLU A 1 320 ? -4.098 -34.656 7.379 1 88 320 GLU A C 1
ATOM 2566 O O . GLU A 1 320 ? -3.822 -33.656 8.023 1 88 320 GLU A O 1
ATOM 2571 N N . MET A 1 321 ? -3.41 -35.062 6.398 1 89.88 321 MET A N 1
ATOM 2572 C CA . MET A 1 321 ? -2.252 -34.281 5.945 1 89.88 321 MET A CA 1
ATOM 2573 C C . MET A 1 321 ? -2.674 -32.906 5.43 1 89.88 321 MET A C 1
ATOM 2575 O O . MET A 1 321 ? -1.994 -31.922 5.68 1 89.88 321 MET A O 1
ATOM 2579 N N . HIS A 1 322 ? -3.777 -32.906 4.738 1 88.06 322 HIS A N 1
ATOM 2580 C CA . HIS A 1 322 ? -4.293 -31.625 4.238 1 88.06 322 HIS A CA 1
ATOM 2581 C C . HIS A 1 322 ? -4.691 -30.703 5.387 1 88.06 322 HIS A C 1
ATOM 2583 O O . HIS A 1 322 ? -4.496 -29.484 5.309 1 88.06 322 HIS A O 1
ATOM 2589 N N . HIS A 1 323 ? -5.23 -31.297 6.391 1 91.25 323 HIS A N 1
ATOM 2590 C CA . HIS A 1 323 ? -5.605 -30.516 7.562 1 91.25 323 HIS A CA 1
ATOM 2591 C C . HIS A 1 323 ? -4.379 -29.906 8.234 1 91.25 323 HIS A C 1
ATOM 2593 O O . HIS A 1 323 ? -4.414 -28.75 8.672 1 91.25 323 HIS A O 1
ATOM 2599 N N . VAL A 1 324 ? -3.355 -30.688 8.289 1 94 324 VAL A N 1
ATOM 2600 C CA . VAL A 1 324 ? -2.109 -30.219 8.883 1 94 324 VAL A CA 1
ATOM 2601 C C . VAL A 1 324 ? -1.562 -29.047 8.055 1 94 324 VAL A C 1
ATOM 2603 O O . VAL A 1 324 ? -1.123 -28.047 8.602 1 94 324 VAL A O 1
ATOM 2606 N N . CYS A 1 325 ? -1.608 -29.156 6.754 1 93.75 325 CYS A N 1
ATOM 2607 C CA . CYS A 1 325 ? -1.128 -28.094 5.867 1 93.75 325 CYS A CA 1
ATOM 2608 C C . CYS A 1 325 ? -1.929 -26.812 6.062 1 93.75 325 CYS A C 1
ATOM 2610 O O . CYS A 1 325 ? -1.355 -25.734 6.137 1 93.75 325 CYS A O 1
ATOM 2612 N N . SER A 1 326 ? -3.223 -26.969 6.148 1 93.06 326 SER A N 1
ATOM 2613 C CA . SER A 1 326 ? -4.098 -25.812 6.363 1 93.06 326 SER A CA 1
ATOM 2614 C C . SER A 1 326 ? -3.801 -25.125 7.695 1 93.06 326 SER A C 1
ATOM 2616 O O . SER A 1 326 ? -3.785 -23.906 7.777 1 93.06 326 SER A O 1
ATOM 2618 N N . HIS A 1 327 ? -3.596 -25.938 8.672 1 95.69 327 HIS A N 1
ATOM 2619 C CA . HIS A 1 327 ? -3.275 -25.406 9.992 1 95.69 327 HIS A CA 1
ATOM 2620 C C . HIS A 1 327 ? -1.949 -24.656 9.977 1 95.69 327 HIS A C 1
ATOM 2622 O O . HIS A 1 327 ? -1.85 -23.547 10.516 1 95.69 327 HIS A O 1
ATOM 2628 N N . LEU A 1 328 ? -0.977 -25.25 9.352 1 97 328 LEU A N 1
ATOM 2629 C CA . LEU A 1 328 ? 0.329 -24.609 9.242 1 97 328 LEU A CA 1
ATOM 2630 C C . LEU A 1 328 ? 0.221 -23.281 8.5 1 97 328 LEU A C 1
ATOM 2632 O O . LEU A 1 328 ? 0.85 -22.297 8.898 1 97 328 LEU A O 1
ATOM 2636 N N . GLU A 1 329 ? -0.518 -23.281 7.43 1 96.5 329 GLU A N 1
ATOM 2637 C CA . GLU A 1 329 ? -0.708 -22.047 6.676 1 96.5 329 GLU A CA 1
ATOM 2638 C C . GLU A 1 329 ? -1.284 -20.938 7.562 1 96.5 329 GLU A C 1
ATOM 2640 O O . GLU A 1 329 ? -0.805 -19.812 7.543 1 96.5 329 GLU A O 1
ATOM 2645 N N . ARG A 1 330 ? -2.281 -21.297 8.375 1 96.19 330 ARG A N 1
ATOM 2646 C CA . ARG A 1 330 ? -2.902 -20.328 9.281 1 96.19 330 ARG A CA 1
ATOM 2647 C C . ARG A 1 330 ? -1.894 -19.812 10.297 1 96.19 330 ARG A C 1
ATOM 2649 O O . ARG A 1 330 ? -1.875 -18.609 10.602 1 96.19 330 ARG A O 1
ATOM 2656 N N . GLU A 1 331 ? -1.077 -20.688 10.758 1 97.12 331 GLU A N 1
ATOM 2657 C CA . GLU A 1 331 ? -0.083 -20.297 11.758 1 97.12 331 GLU A CA 1
ATOM 2658 C C . GLU A 1 331 ? 0.966 -19.359 11.148 1 97.12 331 GLU A C 1
ATOM 2660 O O . GLU A 1 331 ? 1.379 -18.391 11.789 1 97.12 331 GLU A O 1
ATOM 2665 N N . PHE A 1 332 ? 1.4 -19.703 9.977 1 97.25 332 PHE A N 1
ATOM 2666 C CA . PHE A 1 332 ? 2.361 -18.844 9.297 1 97.25 332 PHE A CA 1
ATOM 2667 C C . PHE A 1 332 ? 1.775 -17.453 9.07 1 97.25 332 PHE A C 1
ATOM 2669 O O . PHE A 1 332 ? 2.42 -16.438 9.367 1 97.25 332 PHE A O 1
ATOM 2676 N N . LYS A 1 333 ? 0.585 -17.422 8.578 1 95.81 333 LYS A N 1
ATOM 2677 C CA . LYS A 1 333 ? -0.074 -16.141 8.297 1 95.81 333 LYS A CA 1
ATOM 2678 C C . LYS A 1 333 ? -0.29 -15.344 9.57 1 95.81 333 LYS A C 1
ATOM 2680 O O . LYS A 1 333 ? -0.097 -14.125 9.586 1 95.81 333 LYS A O 1
ATOM 2685 N N . ALA A 1 334 ? -0.616 -16.016 10.664 1 93.81 334 ALA A N 1
ATOM 2686 C CA . ALA A 1 334 ? -0.783 -15.352 11.961 1 93.81 334 ALA A CA 1
ATOM 2687 C C . ALA A 1 334 ? 0.533 -14.75 12.438 1 93.81 334 ALA A C 1
ATOM 2689 O O . ALA A 1 334 ? 0.538 -13.734 13.141 1 93.81 334 ALA A O 1
ATOM 2690 N N . ALA A 1 335 ? 1.591 -15.352 12.023 1 94.44 335 ALA A N 1
ATOM 2691 C CA . ALA A 1 335 ? 2.914 -14.883 12.43 1 94.44 335 ALA A CA 1
ATOM 2692 C C . ALA A 1 335 ? 3.424 -13.805 11.477 1 94.44 335 ALA A C 1
ATOM 2694 O O . ALA A 1 335 ? 4.543 -13.312 11.633 1 94.44 335 ALA A O 1
ATOM 2695 N N . GLY A 1 336 ? 2.666 -13.422 10.492 1 92.56 336 GLY A N 1
ATOM 2696 C CA . GLY A 1 336 ? 3.039 -12.375 9.555 1 92.56 336 GLY A CA 1
ATOM 2697 C C . GLY A 1 336 ? 3.875 -12.891 8.391 1 92.56 336 GLY A C 1
ATOM 2698 O O . GLY A 1 336 ? 4.543 -12.109 7.711 1 92.56 336 GLY A O 1
ATOM 2699 N N . VAL A 1 337 ? 3.867 -14.227 8.156 1 96.25 337 VAL A N 1
ATOM 2700 C CA . VAL A 1 337 ? 4.637 -14.844 7.078 1 96.25 337 VAL A CA 1
ATOM 2701 C C . VAL A 1 337 ? 3.707 -15.195 5.918 1 96.25 337 VAL A C 1
ATOM 2703 O O . VAL A 1 337 ? 2.703 -15.891 6.109 1 96.25 337 VAL A O 1
ATOM 2706 N N . THR A 1 338 ? 4.039 -14.656 4.742 1 96.19 338 THR A N 1
ATOM 2707 C CA . THR A 1 338 ? 3.236 -15.008 3.576 1 96.19 338 THR A CA 1
ATOM 2708 C C . THR A 1 338 ? 3.469 -16.453 3.178 1 96.19 338 THR A C 1
ATOM 2710 O O . THR A 1 338 ? 4.613 -16.922 3.125 1 96.19 338 THR A O 1
ATOM 2713 N N . CYS A 1 339 ? 2.355 -17.172 2.959 1 96.81 339 CYS A N 1
ATOM 2714 C CA . CYS A 1 339 ? 2.438 -18.609 2.754 1 96.81 339 CYS A CA 1
ATOM 2715 C C . CYS A 1 339 ? 1.541 -19.047 1.604 1 96.81 339 CYS A C 1
ATOM 2717 O O . CYS A 1 339 ? 0.4 -18.594 1.492 1 96.81 339 CYS A O 1
ATOM 2719 N N . PHE A 1 340 ? 2.096 -19.844 0.718 1 95.31 340 PHE A N 1
ATOM 2720 C CA . PHE A 1 340 ? 1.359 -20.453 -0.38 1 95.31 340 PHE A CA 1
ATOM 2721 C C . PHE A 1 340 ? 1.205 -21.953 -0.156 1 95.31 340 PHE A C 1
ATOM 2723 O O . PHE A 1 340 ? 2.186 -22.703 -0.211 1 95.31 340 PHE A O 1
ATOM 2730 N N . ASN A 1 341 ? -0.007 -22.438 0.105 1 93.25 341 ASN A N 1
ATOM 2731 C CA . ASN A 1 341 ? -0.289 -23.859 0.278 1 93.25 341 ASN A CA 1
ATOM 2732 C C . ASN A 1 341 ? -0.388 -24.578 -1.064 1 93.25 341 ASN A C 1
ATOM 2734 O O . ASN A 1 341 ? -1.413 -24.5 -1.743 1 93.25 341 ASN A O 1
ATOM 2738 N N . THR A 1 342 ? 0.581 -25.359 -1.445 1 84.94 342 THR A N 1
ATOM 2739 C CA . THR A 1 342 ? 0.655 -26.047 -2.725 1 84.94 342 THR A CA 1
ATOM 2740 C C . THR A 1 342 ? 0.417 -27.547 -2.539 1 84.94 342 THR A C 1
ATOM 2742 O O . THR A 1 342 ? 0.829 -28.359 -3.375 1 84.94 342 THR A O 1
ATOM 2745 N N . SER A 1 343 ? -0.112 -28.031 -1.483 1 77.38 343 SER A N 1
ATOM 2746 C CA . SER A 1 343 ? -0.231 -29.422 -1.066 1 77.38 343 SER A CA 1
ATOM 2747 C C . SER A 1 343 ? -1.083 -30.234 -2.047 1 77.38 343 SER A C 1
ATOM 2749 O O . SER A 1 343 ? -0.958 -31.453 -2.129 1 77.38 343 SER A O 1
ATOM 2751 N N . GLU A 1 344 ? -1.881 -29.641 -2.744 1 66.06 344 GLU A N 1
ATOM 2752 C CA . GLU A 1 344 ? -2.816 -30.406 -3.559 1 66.06 344 GLU A CA 1
ATOM 2753 C C . GLU A 1 344 ? -2.232 -30.703 -4.938 1 66.06 344 GLU A C 1
ATOM 2755 O O . GLU A 1 344 ? -2.926 -31.234 -5.809 1 66.06 344 GLU A O 1
ATOM 2760 N N . HIS A 1 345 ? -1.091 -30.5 -5.23 1 61.41 345 HIS A N 1
ATOM 2761 C CA . HIS A 1 345 ? -0.561 -30.641 -6.582 1 61.41 345 HIS A CA 1
ATOM 2762 C C . HIS A 1 345 ? -0.121 -32.094 -6.852 1 61.41 345 HIS A C 1
ATOM 2764 O O . HIS A 1 345 ? 0.026 -32.469 -8.008 1 61.41 345 HIS A O 1
ATOM 2770 N N . GLY A 1 346 ? -0.457 -32.969 -5.926 1 60.97 346 GLY A N 1
ATOM 2771 C CA . GLY A 1 346 ? -0.219 -34.406 -6.016 1 60.97 346 GLY A CA 1
ATOM 2772 C C . GLY A 1 346 ? 1.037 -34.75 -6.793 1 60.97 346 GLY A C 1
ATOM 2773 O O . GLY A 1 346 ? 1.124 -35.812 -7.391 1 60.97 346 GLY A O 1
ATOM 2774 N N . SER A 1 347 ? 2.02 -33.844 -6.91 1 67.19 347 SER A N 1
ATOM 2775 C CA . SER A 1 347 ? 3.199 -34.156 -7.711 1 67.19 347 SER A CA 1
ATOM 2776 C C . SER A 1 347 ? 4.371 -34.594 -6.828 1 67.19 347 SER A C 1
ATOM 2778 O O . SER A 1 347 ? 4.281 -34.531 -5.602 1 67.19 347 SER A O 1
ATOM 2780 N N . SER A 1 348 ? 5.344 -35.125 -7.363 1 74.25 348 SER A N 1
ATOM 2781 C CA . SER A 1 348 ? 6.574 -35.5 -6.672 1 74.25 348 SER A CA 1
ATOM 2782 C C . SER A 1 348 ? 7.184 -34.312 -5.934 1 74.25 348 SER A C 1
ATOM 2784 O O . SER A 1 348 ? 6.914 -33.156 -6.273 1 74.25 348 SER A O 1
ATOM 2786 N N . PRO A 1 349 ? 7.793 -34.625 -4.789 1 76.62 349 PRO A N 1
ATOM 2787 C CA . PRO A 1 349 ? 8.492 -33.531 -4.09 1 76.62 349 PRO A CA 1
ATOM 2788 C C . PRO A 1 349 ? 9.352 -32.688 -5.02 1 76.62 349 PRO A C 1
ATOM 2790 O O . PRO A 1 349 ? 9.398 -31.469 -4.879 1 76.62 349 PRO A O 1
ATOM 2793 N N . GLU A 1 350 ? 9.969 -33.375 -5.906 1 83 350 GLU A N 1
ATOM 2794 C CA . GLU A 1 350 ? 10.844 -32.656 -6.844 1 83 350 GLU A CA 1
ATOM 2795 C C . GLU A 1 350 ? 10.047 -31.703 -7.719 1 83 350 GLU A C 1
ATOM 2797 O O . GLU A 1 350 ? 10.531 -30.609 -8.055 1 83 350 GLU A O 1
ATOM 2802 N N . ALA A 1 351 ? 8.906 -32.156 -8.07 1 85.56 351 ALA A N 1
ATOM 2803 C CA . ALA A 1 351 ? 8.047 -31.297 -8.875 1 85.56 351 ALA A CA 1
ATOM 2804 C C . ALA A 1 351 ? 7.621 -30.047 -8.102 1 85.56 351 ALA A C 1
ATOM 2806 O O . ALA A 1 351 ? 7.574 -28.953 -8.648 1 85.56 351 ALA A O 1
ATOM 2807 N N . HIS A 1 352 ? 7.379 -30.25 -6.812 1 87.5 352 HIS A N 1
ATOM 2808 C CA . HIS A 1 352 ? 7.043 -29.125 -5.949 1 87.5 352 HIS A CA 1
ATOM 2809 C C . HIS A 1 352 ? 8.211 -28.156 -5.836 1 87.5 352 HIS A C 1
ATOM 2811 O O . HIS A 1 352 ? 8.023 -26.938 -5.93 1 87.5 352 HIS A O 1
ATOM 2817 N N . PHE A 1 353 ? 9.32 -28.734 -5.652 1 90.88 353 PHE A N 1
ATOM 2818 C CA . PHE A 1 353 ? 10.508 -27.891 -5.48 1 90.88 353 PHE A CA 1
ATOM 2819 C C . PHE A 1 353 ? 10.781 -27.094 -6.742 1 90.88 353 PHE A C 1
ATOM 2821 O O . PHE A 1 353 ? 11.055 -25.891 -6.672 1 90.88 353 PHE A O 1
ATOM 2828 N N . ARG A 1 354 ? 10.711 -27.75 -7.836 1 91.12 354 ARG A N 1
ATOM 2829 C CA . ARG A 1 354 ? 10.953 -27.078 -9.109 1 91.12 354 ARG A CA 1
ATOM 2830 C C . ARG A 1 354 ? 9.977 -25.922 -9.328 1 91.12 354 ARG A C 1
ATOM 2832 O O . ARG A 1 354 ? 10.375 -24.828 -9.734 1 91.12 354 ARG A O 1
ATOM 2839 N N . ARG A 1 355 ? 8.773 -26.188 -9.07 1 92.31 355 ARG A N 1
ATOM 2840 C CA . ARG A 1 355 ? 7.746 -25.172 -9.242 1 92.31 355 ARG A CA 1
ATOM 2841 C C . ARG A 1 355 ? 7.961 -24 -8.289 1 92.31 355 ARG A C 1
ATOM 2843 O O . ARG A 1 355 ? 7.945 -22.844 -8.703 1 92.31 355 ARG A O 1
ATOM 2850 N N . ASN A 1 356 ? 8.141 -24.344 -7.023 1 94.5 356 ASN A N 1
ATOM 2851 C CA . ASN A 1 356 ? 8.312 -23.297 -6.016 1 94.5 356 ASN A CA 1
ATOM 2852 C C . ASN A 1 356 ? 9.57 -22.469 -6.277 1 94.5 356 ASN A C 1
ATOM 2854 O O . ASN A 1 356 ? 9.594 -21.266 -5.992 1 94.5 356 ASN A O 1
ATOM 2858 N N . ASP A 1 357 ? 10.617 -23.109 -6.809 1 96.19 357 ASP A N 1
ATOM 2859 C CA . ASP A 1 357 ? 11.828 -22.391 -7.199 1 96.19 357 ASP A CA 1
ATOM 2860 C C . ASP A 1 357 ? 11.531 -21.359 -8.289 1 96.19 357 ASP A C 1
ATOM 2862 O O . ASP A 1 357 ? 12.031 -20.234 -8.242 1 96.19 357 ASP A O 1
ATOM 2866 N N . GLN A 1 358 ? 10.703 -21.766 -9.219 1 95.75 358 GLN A N 1
ATOM 2867 C CA . GLN A 1 358 ? 10.336 -20.891 -10.32 1 95.75 358 GLN A CA 1
ATOM 2868 C C . GLN A 1 358 ? 9.492 -19.719 -9.828 1 95.75 358 GLN A C 1
ATOM 2870 O O . GLN A 1 358 ? 9.508 -18.625 -10.422 1 95.75 358 GLN A O 1
ATOM 2875 N N . LEU A 1 359 ? 8.789 -19.906 -8.727 1 96.62 359 LEU A N 1
ATOM 2876 C CA . LEU A 1 359 ? 7.926 -18.859 -8.18 1 96.62 359 LEU A CA 1
ATOM 2877 C C . LEU A 1 359 ? 8.719 -17.938 -7.27 1 96.62 359 LEU A C 1
ATOM 2879 O O . LEU A 1 359 ? 8.188 -16.922 -6.797 1 96.62 359 LEU A O 1
ATOM 2883 N N . GLY A 1 360 ? 9.961 -18.266 -6.98 1 97.5 360 GLY A N 1
ATOM 2884 C CA . GLY A 1 360 ? 10.836 -17.438 -6.164 1 97.5 360 GLY A CA 1
ATOM 2885 C C . GLY A 1 360 ? 10.594 -17.609 -4.676 1 97.5 360 GLY A C 1
ATOM 2886 O O . GLY A 1 360 ? 10.945 -16.734 -3.883 1 97.5 360 GLY A O 1
ATOM 2887 N N . ILE A 1 361 ? 10.023 -18.703 -4.246 1 97.75 361 ILE A N 1
ATOM 2888 C CA . ILE A 1 361 ? 9.672 -18.906 -2.842 1 97.75 361 ILE A CA 1
ATOM 2889 C C . ILE A 1 361 ? 10.898 -19.422 -2.082 1 97.75 361 ILE A C 1
ATOM 2891 O O . ILE A 1 361 ? 11.414 -20.5 -2.377 1 97.75 361 ILE A O 1
ATOM 2895 N N . PRO A 1 362 ? 11.305 -18.797 -1.028 1 97.62 362 PRO A N 1
ATOM 2896 C CA . PRO A 1 362 ? 12.57 -19.094 -0.349 1 97.62 362 PRO A CA 1
ATOM 2897 C C . PRO A 1 362 ? 12.539 -20.438 0.386 1 97.62 362 PRO A C 1
ATOM 2899 O O . PRO A 1 362 ? 13.531 -21.172 0.381 1 97.62 362 PRO A O 1
ATOM 2902 N N . TYR A 1 363 ? 11.43 -20.766 0.987 1 97.69 363 TYR A N 1
ATOM 2903 C CA . TYR A 1 363 ? 11.359 -21.969 1.818 1 97.69 363 TYR A CA 1
ATOM 2904 C C . TYR A 1 363 ? 10.172 -22.828 1.435 1 97.69 363 TYR A C 1
ATOM 2906 O O . TYR A 1 363 ? 9.086 -22.312 1.162 1 97.69 363 TYR A O 1
ATOM 2914 N N . THR A 1 364 ? 10.391 -24.109 1.396 1 96.62 364 THR A N 1
ATOM 2915 C CA . THR A 1 364 ? 9.312 -25.078 1.226 1 96.62 364 THR A CA 1
ATOM 2916 C C . THR A 1 364 ? 9.266 -26.047 2.406 1 96.62 364 THR A C 1
ATOM 2918 O O . THR A 1 364 ? 10.242 -26.734 2.691 1 96.62 364 THR A O 1
ATOM 2921 N N . VAL A 1 365 ? 8.188 -26.016 3.074 1 96.69 365 VAL A N 1
ATOM 2922 C CA . VAL A 1 365 ? 7.934 -26.953 4.164 1 96.69 365 VAL A CA 1
ATOM 2923 C C . VAL A 1 365 ? 7.25 -28.219 3.623 1 96.69 365 VAL A C 1
ATOM 2925 O O . VAL A 1 365 ? 6.254 -28.125 2.9 1 96.69 365 VAL A O 1
ATOM 2928 N N . ILE A 1 366 ? 7.73 -29.344 4.02 1 94.19 366 ILE A N 1
ATOM 2929 C CA . ILE A 1 366 ? 7.258 -30.609 3.461 1 94.19 366 ILE A CA 1
ATOM 2930 C C . ILE A 1 366 ? 6.555 -31.422 4.547 1 94.19 366 ILE A C 1
ATOM 2932 O O . ILE A 1 366 ? 7.164 -31.781 5.555 1 94.19 366 ILE A O 1
ATOM 2936 N N . VAL A 1 367 ? 5.332 -31.703 4.352 1 93.56 367 VAL A N 1
ATOM 2937 C CA . VAL A 1 367 ? 4.543 -32.562 5.215 1 93.56 367 VAL A CA 1
ATOM 2938 C C . VAL A 1 367 ? 4.512 -34 4.637 1 93.56 367 VAL A C 1
ATOM 2940 O O . VAL A 1 367 ? 4.219 -34.188 3.451 1 93.56 367 VAL A O 1
ATOM 2943 N N . ASN A 1 368 ? 4.871 -34.938 5.387 1 91 368 ASN A N 1
ATOM 2944 C CA . ASN A 1 368 ? 4.867 -36.344 4.977 1 91 368 ASN A CA 1
ATOM 2945 C C . ASN A 1 368 ? 4.41 -37.281 6.113 1 91 368 ASN A C 1
ATOM 2947 O O . ASN A 1 368 ? 3.848 -36.812 7.102 1 91 368 ASN A O 1
ATOM 2951 N N . GLU A 1 369 ? 4.691 -38.562 5.914 1 90.19 369 GLU A N 1
ATOM 2952 C CA . GLU A 1 369 ? 4.242 -39.562 6.898 1 90.19 369 GLU A CA 1
ATOM 2953 C C . GLU A 1 369 ? 4.98 -39.375 8.227 1 90.19 369 GLU A C 1
ATOM 2955 O O . GLU A 1 369 ? 4.41 -39.625 9.289 1 90.19 369 GLU A O 1
ATOM 2960 N N . ASN A 1 370 ? 6.203 -39 8.148 1 91.62 370 ASN A N 1
ATOM 2961 C CA . ASN A 1 370 ? 6.965 -38.781 9.367 1 91.62 370 ASN A CA 1
ATOM 2962 C C . ASN A 1 370 ? 6.398 -37.594 10.172 1 91.62 370 ASN A C 1
ATOM 2964 O O . ASN A 1 370 ? 6.453 -37.594 11.398 1 91.62 370 ASN A O 1
ATOM 2968 N N . THR A 1 371 ? 5.867 -36.562 9.477 1 94.12 371 THR A N 1
ATOM 2969 C CA . THR A 1 371 ? 5.203 -35.438 10.141 1 94.12 371 THR A CA 1
ATOM 2970 C C . THR A 1 371 ? 3.99 -35.938 10.93 1 94.12 371 THR A C 1
ATOM 2972 O O . THR A 1 371 ? 3.797 -35.562 12.078 1 94.12 371 THR A O 1
ATOM 2975 N N . MET A 1 372 ? 3.281 -36.906 10.328 1 92.06 372 MET A N 1
ATOM 2976 C CA . MET A 1 372 ? 2.047 -37.375 10.93 1 92.06 372 MET A CA 1
ATOM 2977 C C . MET A 1 372 ? 2.344 -38.312 12.109 1 92.06 372 MET A C 1
ATOM 2979 O O . MET A 1 372 ? 1.648 -38.281 13.125 1 92.06 372 MET A O 1
ATOM 2983 N N . ASN A 1 373 ? 3.42 -39.094 11.984 1 93.25 373 ASN A N 1
ATOM 2984 C CA . ASN A 1 373 ? 3.691 -40.125 12.961 1 93.25 373 ASN A CA 1
ATOM 2985 C C . ASN A 1 373 ? 4.598 -39.656 14.078 1 93.25 373 ASN A C 1
ATOM 2987 O O . ASN A 1 373 ? 4.438 -40.031 15.234 1 93.25 373 ASN A O 1
ATOM 2991 N N . GLU A 1 374 ? 5.555 -38.781 13.711 1 95.5 374 GLU A N 1
ATOM 2992 C CA . GLU A 1 374 ? 6.609 -38.469 14.672 1 95.5 374 GLU A CA 1
ATOM 2993 C C . GLU A 1 374 ? 6.66 -36.969 14.953 1 95.5 374 GLU A C 1
ATOM 2995 O O . GLU A 1 374 ? 7.445 -36.531 15.781 1 95.5 374 GLU A O 1
ATOM 3000 N N . GLY A 1 375 ? 5.883 -36.156 14.203 1 95.75 375 GLY A N 1
ATOM 3001 C CA . GLY A 1 375 ? 5.898 -34.719 14.398 1 95.75 375 GLY A CA 1
ATOM 3002 C C . GLY A 1 375 ? 7.113 -34.062 13.789 1 95.75 375 GLY A C 1
ATOM 3003 O O . GLY A 1 375 ? 7.465 -32.938 14.164 1 95.75 375 GLY A O 1
ATOM 3004 N N . LEU A 1 376 ? 7.777 -34.781 12.93 1 96.06 376 LEU A N 1
ATOM 3005 C CA . LEU A 1 376 ? 8.969 -34.25 12.273 1 96.06 376 LEU A CA 1
ATOM 3006 C C . LEU A 1 376 ? 8.617 -33.688 10.898 1 96.06 376 LEU A C 1
ATOM 3008 O O . LEU A 1 376 ? 7.914 -34.312 10.117 1 96.06 376 LEU A O 1
ATOM 3012 N N . ILE A 1 377 ? 9.094 -32.469 10.672 1 96.06 377 ILE A N 1
ATOM 3013 C CA . ILE A 1 377 ? 8.836 -31.812 9.391 1 96.06 377 ILE A CA 1
ATOM 3014 C C . ILE A 1 377 ? 10.148 -31.359 8.766 1 96.06 377 ILE A C 1
ATOM 3016 O O . ILE A 1 377 ? 11.133 -31.125 9.469 1 96.06 377 ILE A O 1
ATOM 3020 N N . HIS A 1 378 ? 10.188 -31.328 7.477 1 95 378 HIS A N 1
ATOM 3021 C CA . HIS A 1 378 ? 11.398 -30.891 6.781 1 95 378 HIS A CA 1
ATOM 3022 C C . HIS A 1 378 ? 11.18 -29.578 6.059 1 95 378 HIS A C 1
ATOM 3024 O O . HIS A 1 378 ? 10.078 -29.297 5.562 1 95 378 HIS A O 1
ATOM 3030 N N . THR A 1 379 ? 12.164 -28.766 6.035 1 96.69 379 THR A N 1
ATOM 3031 C CA . THR A 1 379 ? 12.164 -27.5 5.305 1 96.69 379 THR A CA 1
ATOM 3032 C C . THR A 1 379 ? 13.297 -27.469 4.289 1 96.69 379 THR A C 1
ATOM 3034 O O . THR A 1 379 ? 14.445 -27.75 4.625 1 96.69 379 THR A O 1
ATOM 3037 N N . ARG A 1 380 ? 13 -27.188 3.109 1 96.31 380 ARG A N 1
ATOM 3038 C CA . ARG A 1 380 ? 14.008 -27.047 2.066 1 96.31 380 ARG A CA 1
ATOM 3039 C C . ARG A 1 380 ? 14.258 -25.578 1.736 1 96.31 380 ARG A C 1
ATOM 3041 O O . ARG A 1 380 ? 13.312 -24.812 1.52 1 96.31 380 ARG A O 1
ATOM 3048 N N . HIS A 1 381 ? 15.508 -25.188 1.721 1 96.88 381 HIS A N 1
ATOM 3049 C CA . HIS A 1 381 ? 15.906 -23.859 1.301 1 96.88 381 HIS A CA 1
ATOM 3050 C C . HIS A 1 381 ? 16.094 -23.781 -0.212 1 96.88 381 HIS A C 1
ATOM 3052 O O . HIS A 1 381 ? 16.781 -24.609 -0.801 1 96.88 381 HIS A O 1
ATOM 3058 N N . ARG A 1 382 ? 15.5 -22.828 -0.877 1 96.44 382 ARG A N 1
ATOM 3059 C CA . ARG A 1 382 ? 15.445 -22.703 -2.33 1 96.44 382 ARG A CA 1
ATOM 3060 C C . ARG A 1 382 ? 16.844 -22.656 -2.926 1 96.44 382 ARG A C 1
ATOM 3062 O O . ARG A 1 382 ? 17.156 -23.406 -3.852 1 96.44 382 ARG A O 1
ATOM 3069 N N . ASP A 1 383 ? 17.734 -21.828 -2.375 1 95.62 383 ASP A N 1
ATOM 3070 C CA . ASP A 1 383 ? 19.031 -21.531 -3 1 95.62 383 ASP A CA 1
ATOM 3071 C C . ASP A 1 383 ? 20.031 -22.641 -2.73 1 95.62 383 ASP A C 1
ATOM 3073 O O . ASP A 1 383 ? 20.734 -23.078 -3.645 1 95.62 383 ASP A O 1
ATOM 3077 N N . THR A 1 384 ? 20.109 -23.109 -1.493 1 94.81 384 THR A N 1
ATOM 3078 C CA . THR A 1 384 ? 21.078 -24.125 -1.144 1 94.81 384 THR A CA 1
ATOM 3079 C C . THR A 1 384 ? 20.547 -25.516 -1.445 1 94.81 384 THR A C 1
ATOM 3081 O O . THR A 1 384 ? 21.312 -26.484 -1.521 1 94.81 384 THR A O 1
ATOM 3084 N N . GLN A 1 385 ? 19.25 -25.688 -1.517 1 94.25 385 GLN A N 1
ATOM 3085 C CA . GLN A 1 385 ? 18.531 -26.938 -1.737 1 94.25 385 GLN A CA 1
ATOM 3086 C C . GLN A 1 385 ? 18.703 -27.891 -0.552 1 94.25 385 GLN A C 1
ATOM 3088 O O . GLN A 1 385 ? 18.344 -29.062 -0.635 1 94.25 385 GLN A O 1
ATOM 3093 N N . ILE A 1 386 ? 19.203 -27.359 0.514 1 95.5 386 ILE A N 1
ATOM 3094 C CA . ILE A 1 386 ? 19.391 -28.156 1.721 1 95.5 386 ILE A CA 1
ATOM 3095 C C . ILE A 1 386 ? 18.062 -28.344 2.438 1 95.5 386 ILE A C 1
ATOM 3097 O O . ILE A 1 386 ? 17.266 -27.406 2.551 1 95.5 386 ILE A O 1
ATOM 3101 N N . GLN A 1 387 ? 17.828 -29.594 2.846 1 94.62 387 GLN A N 1
ATOM 3102 C CA . GLN A 1 387 ? 16.656 -29.922 3.646 1 94.62 387 GLN A CA 1
ATOM 3103 C C . GLN A 1 387 ? 17.031 -30.125 5.109 1 94.62 387 GLN A C 1
ATOM 3105 O O . GLN A 1 387 ? 17.984 -30.844 5.418 1 94.62 387 GLN A O 1
ATOM 3110 N N . SER A 1 388 ? 16.328 -29.469 5.996 1 95.62 388 SER A N 1
ATOM 3111 C CA . SER A 1 388 ? 16.594 -29.562 7.426 1 95.62 388 SER A CA 1
ATOM 3112 C C . SER A 1 388 ? 15.359 -30.016 8.195 1 95.62 388 SER A C 1
ATOM 3114 O O . SER A 1 388 ? 14.266 -29.469 7.992 1 95.62 388 SER A O 1
ATOM 3116 N N . PRO A 1 389 ? 15.547 -31 9.086 1 95.75 389 PRO A N 1
ATOM 3117 C CA . PRO A 1 389 ? 14.414 -31.438 9.906 1 95.75 389 PRO A CA 1
ATOM 3118 C C . PRO A 1 389 ? 14.164 -30.516 11.102 1 95.75 389 PRO A C 1
ATOM 3120 O O . PRO A 1 389 ? 15.086 -29.859 11.578 1 95.75 389 PRO A O 1
ATOM 3123 N N . SER A 1 390 ? 12.977 -30.391 11.539 1 97.06 390 SER A N 1
ATOM 3124 C CA . SER A 1 390 ? 12.562 -29.703 12.758 1 97.06 390 SER A CA 1
ATOM 3125 C C . SER A 1 390 ? 11.242 -30.25 13.289 1 97.06 390 SER A C 1
ATOM 3127 O O . SER A 1 390 ? 10.555 -31 12.594 1 97.06 390 SER A O 1
ATOM 3129 N N . ALA A 1 391 ? 11 -29.984 14.547 1 97.19 391 ALA A N 1
ATOM 3130 C CA . ALA A 1 391 ? 9.688 -30.312 15.086 1 97.19 391 ALA A CA 1
ATOM 3131 C C . ALA A 1 391 ? 8.602 -29.438 14.469 1 97.19 391 ALA A C 1
ATOM 3133 O O . ALA A 1 391 ? 8.805 -28.234 14.266 1 97.19 391 ALA A O 1
ATOM 3134 N N . ILE A 1 392 ? 7.438 -29.984 14.219 1 97 392 ILE A N 1
ATOM 3135 C CA . ILE A 1 392 ? 6.34 -29.266 13.586 1 97 392 ILE A CA 1
ATOM 3136 C C . ILE A 1 392 ? 5.91 -28.094 14.477 1 97 392 ILE A C 1
ATOM 3138 O O . ILE A 1 392 ? 5.496 -27.047 13.977 1 97 392 ILE A O 1
ATOM 3142 N N . THR A 1 393 ? 6.09 -28.188 15.766 1 96.31 393 THR A N 1
ATOM 3143 C CA . THR A 1 393 ? 5.672 -27.172 16.719 1 96.31 393 THR A CA 1
ATOM 3144 C C . THR A 1 393 ? 6.633 -25.984 16.703 1 96.31 393 THR A C 1
ATOM 3146 O O . THR A 1 393 ? 6.309 -24.906 17.203 1 96.31 393 THR A O 1
ATOM 3149 N N . GLU A 1 394 ? 7.797 -26.156 16.078 1 97.44 394 GLU A N 1
ATOM 3150 C CA . GLU A 1 394 ? 8.828 -25.125 16.125 1 97.44 394 GLU A CA 1
ATOM 3151 C C . GLU A 1 394 ? 8.984 -24.438 14.766 1 97.44 394 GLU A C 1
ATOM 3153 O O . GLU A 1 394 ? 9.617 -23.391 14.672 1 97.44 394 GLU A O 1
ATOM 3158 N N . ILE A 1 395 ? 8.438 -25 13.797 1 97.56 395 ILE A N 1
ATOM 3159 C CA . ILE A 1 395 ? 8.781 -24.625 12.43 1 97.56 395 ILE A CA 1
ATOM 3160 C C . ILE A 1 395 ? 8.359 -23.188 12.164 1 97.56 395 ILE A C 1
ATOM 3162 O O . ILE A 1 395 ? 9.086 -22.422 11.516 1 97.56 395 ILE A O 1
ATOM 3166 N N . VAL A 1 396 ? 7.203 -22.766 12.617 1 97.5 396 VAL A N 1
ATOM 3167 C CA . VAL A 1 396 ? 6.703 -21.406 12.375 1 97.5 396 VAL A CA 1
ATOM 3168 C C . VAL A 1 396 ? 7.633 -20.391 13.031 1 97.5 396 VAL A C 1
ATOM 3170 O O . VAL A 1 396 ? 8.016 -19.391 12.406 1 97.5 396 VAL A O 1
ATOM 3173 N N . GLY A 1 397 ? 7.98 -20.672 14.266 1 96.75 397 GLY A N 1
ATOM 3174 C CA . GLY A 1 397 ? 8.906 -19.797 14.961 1 96.75 397 GLY A CA 1
ATOM 3175 C C . GLY A 1 397 ? 10.266 -19.719 14.297 1 96.75 397 GLY A C 1
ATOM 3176 O O . GLY A 1 397 ? 10.836 -18.641 14.148 1 96.75 397 GLY A O 1
ATOM 3177 N N . LEU A 1 398 ? 10.766 -20.859 13.867 1 95.81 398 LEU A N 1
ATOM 3178 C CA . LEU A 1 398 ? 12.086 -20.953 13.258 1 95.81 398 LEU A CA 1
ATOM 3179 C C . LEU A 1 398 ? 12.141 -20.141 11.961 1 95.81 398 LEU A C 1
ATOM 3181 O O . LEU A 1 398 ? 13.07 -19.359 11.75 1 95.81 398 LEU A O 1
ATOM 3185 N N . LEU A 1 399 ? 11.156 -20.312 11.133 1 96.62 399 LEU A N 1
ATOM 3186 C CA . LEU A 1 399 ? 11.18 -19.641 9.836 1 96.62 399 LEU A CA 1
ATOM 3187 C C . LEU A 1 399 ? 10.883 -18.156 9.984 1 96.62 399 LEU A C 1
ATOM 3189 O O . LEU A 1 399 ? 11.438 -17.328 9.25 1 96.62 399 LEU A O 1
ATOM 3193 N N . THR A 1 400 ? 9.992 -17.781 10.922 1 95.88 400 THR A N 1
ATOM 3194 C CA . THR A 1 400 ? 9.727 -16.375 11.188 1 95.88 400 THR A CA 1
ATOM 3195 C C . THR A 1 400 ? 11.008 -15.648 11.578 1 95.88 400 THR A C 1
ATOM 3197 O O . THR A 1 400 ? 11.266 -14.539 11.109 1 95.88 400 THR A O 1
ATOM 3200 N N . GLN A 1 401 ? 11.781 -16.281 12.375 1 92.88 401 GLN A N 1
ATOM 3201 C CA . GLN A 1 401 ? 13.047 -15.703 12.812 1 92.88 401 GLN A CA 1
ATOM 3202 C C . GLN A 1 401 ? 14.031 -15.586 11.648 1 92.88 401 GLN A C 1
ATOM 3204 O O . GLN A 1 401 ? 14.719 -14.578 11.508 1 92.88 401 GLN A O 1
ATOM 3209 N N . SER A 1 402 ? 14.086 -16.641 10.852 1 91.62 402 SER A N 1
ATOM 3210 C CA . SER A 1 402 ? 14.992 -16.641 9.711 1 91.62 402 SER A CA 1
ATOM 3211 C C . SER A 1 402 ? 14.648 -15.547 8.711 1 91.62 402 SER A C 1
ATOM 3213 O O . SER A 1 402 ? 15.531 -14.992 8.055 1 91.62 402 SER A O 1
ATOM 3215 N N . LEU A 1 403 ? 13.391 -15.234 8.602 1 93.19 403 LEU A N 1
ATOM 3216 C CA . LEU A 1 403 ? 12.914 -14.266 7.617 1 93.19 403 LEU A CA 1
ATOM 3217 C C . LEU A 1 403 ? 13.102 -12.844 8.117 1 93.19 403 LEU A C 1
ATOM 3219 O O . LEU A 1 403 ? 13.109 -11.898 7.328 1 93.19 403 LEU A O 1
ATOM 3223 N N . ARG A 1 404 ? 13.117 -12.562 9.484 1 80.81 404 ARG A N 1
ATOM 3224 C CA . ARG A 1 404 ? 13.32 -11.234 10.062 1 80.81 404 ARG A CA 1
ATOM 3225 C C . ARG A 1 404 ? 14.805 -10.867 10.055 1 80.81 404 ARG A C 1
ATOM 3227 O O . ARG A 1 404 ? 15.148 -9.68 9.984 1 80.81 404 ARG A O 1
ATOM 3234 N N . THR A 1 405 ? 15.641 -11.859 10.266 1 62.03 405 THR A N 1
ATOM 3235 C CA . THR A 1 405 ? 17.078 -11.609 10.414 1 62.03 405 THR A CA 1
ATOM 3236 C C . THR A 1 405 ? 17.703 -11.258 9.062 1 62.03 405 THR A C 1
ATOM 3238 O O . THR A 1 405 ? 17.438 -11.914 8.055 1 62.03 405 THR A O 1
ATOM 3241 N N . PRO A 1 406 ? 18.297 -9.977 8.922 1 53.84 406 PRO A N 1
ATOM 3242 C CA . PRO A 1 406 ? 18.953 -9.555 7.68 1 53.84 406 PRO A CA 1
ATOM 3243 C C . PRO A 1 406 ? 19.891 -10.617 7.117 1 53.84 406 PRO A C 1
ATOM 3245 O O . PRO A 1 406 ? 20.516 -11.375 7.879 1 53.84 406 PRO A O 1
ATOM 3248 N N . LEU A 1 407 ? 19.797 -11.062 5.824 1 45.88 407 LEU A N 1
ATOM 3249 C CA . LEU A 1 407 ? 20.594 -12.055 5.109 1 45.88 407 LEU A CA 1
ATOM 3250 C C . LEU A 1 407 ? 22.078 -11.898 5.438 1 45.88 407 LEU A C 1
ATOM 3252 O O . LEU A 1 407 ? 22.844 -12.852 5.301 1 45.88 407 LEU A O 1
ATOM 3256 N N . GLU A 1 408 ? 22.562 -10.727 5.598 1 42.38 408 GLU A N 1
ATOM 3257 C CA . GLU A 1 408 ? 24 -10.648 5.84 1 42.38 408 GLU A CA 1
ATOM 3258 C C . GLU A 1 408 ? 24.422 -11.57 6.98 1 42.38 408 GLU A C 1
ATOM 3260 O O . GLU A 1 408 ? 25.516 -12.141 6.949 1 42.38 408 GLU A O 1
ATOM 3265 N N . ASP A 1 409 ? 23.641 -11.648 7.98 1 38.19 409 ASP A N 1
ATOM 3266 C CA . ASP A 1 409 ? 24.094 -12.445 9.109 1 38.19 409 ASP A CA 1
ATOM 3267 C C . ASP A 1 409 ? 23.953 -13.938 8.82 1 38.19 409 ASP A C 1
ATOM 3269 O O . ASP A 1 409 ? 24.547 -14.766 9.516 1 38.19 409 ASP A O 1
ATOM 3273 N N . GLN A 1 410 ? 23.219 -14.359 8 1 37.03 410 GLN A N 1
ATOM 3274 C CA . GLN A 1 410 ? 23.078 -15.797 7.789 1 37.03 410 GLN A CA 1
ATOM 3275 C C . GLN A 1 410 ? 24.281 -16.359 7.027 1 37.03 410 GLN A C 1
ATOM 3277 O O . GLN A 1 410 ? 24.562 -17.547 7.098 1 37.03 410 GLN A O 1
ATOM 3282 N N . ASN A 1 411 ? 24.844 -15.68 6.09 1 34.12 411 ASN A N 1
ATOM 3283 C CA . ASN A 1 411 ? 26.016 -16.234 5.426 1 34.12 411 ASN A CA 1
ATOM 3284 C C . ASN A 1 411 ? 27.219 -16.297 6.367 1 34.12 411 ASN A C 1
ATOM 3286 O O . ASN A 1 411 ? 28.297 -16.719 5.965 1 34.12 411 ASN A O 1
ATOM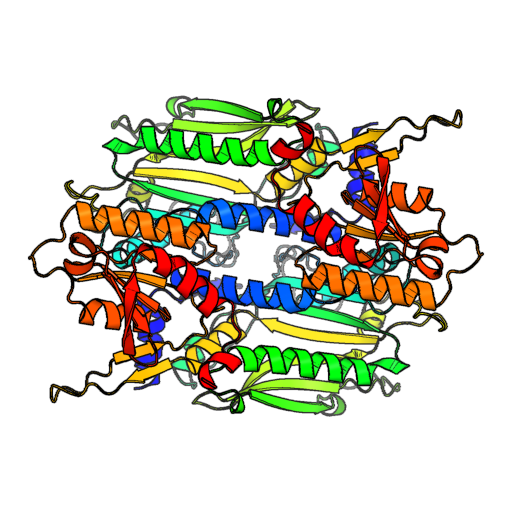 3290 N N . THR A 1 412 ? 27.172 -15.57 7.473 1 29.5 412 THR A N 1
ATOM 3291 C CA . THR A 1 412 ? 28.359 -15.688 8.32 1 29.5 412 THR A CA 1
ATOM 3292 C C . THR A 1 412 ? 28.266 -16.938 9.195 1 29.5 412 THR A C 1
ATOM 3294 O O . THR A 1 412 ? 29.188 -17.219 9.961 1 29.5 412 THR A O 1
ATOM 3297 N N . ASN A 1 413 ? 27.047 -17.5 9.383 1 26.58 413 ASN A N 1
ATOM 3298 C CA . ASN A 1 413 ? 27.312 -18.766 10.086 1 26.58 413 ASN A CA 1
ATOM 3299 C C . ASN A 1 413 ? 27.641 -19.891 9.109 1 26.58 413 ASN A C 1
ATOM 3301 O O . ASN A 1 413 ? 26.969 -20.047 8.094 1 26.58 413 ASN A O 1
ATOM 3305 N N . MET B 1 1 ? -24.266 23.984 10.398 1 43.53 1 MET B N 1
ATOM 3306 C CA . MET B 1 1 ? -23.141 24.516 11.156 1 43.53 1 MET B CA 1
ATOM 3307 C C . MET B 1 1 ? -22.078 23.438 11.398 1 43.53 1 MET B C 1
ATOM 3309 O O . MET B 1 1 ? -20.906 23.641 11.117 1 43.53 1 MET B O 1
ATOM 3313 N N . ALA B 1 2 ? -22.609 22.172 11.945 1 55 2 ALA B N 1
ATOM 3314 C CA . ALA B 1 2 ? -21.719 21.062 12.281 1 55 2 ALA B CA 1
ATOM 3315 C C . ALA B 1 2 ? -21.047 20.516 11.023 1 55 2 ALA B C 1
ATOM 3317 O O . ALA B 1 2 ? -19.844 20.234 11.023 1 55 2 ALA B O 1
ATOM 3318 N N . GLY B 1 3 ? -21.766 20.766 9.922 1 73.62 3 GLY B N 1
ATOM 3319 C CA . GLY B 1 3 ? -21.25 20.234 8.68 1 73.62 3 GLY B CA 1
ATOM 3320 C C . GLY B 1 3 ? -20.172 21.094 8.055 1 73.62 3 GLY B C 1
ATOM 3321 O O . GLY B 1 3 ? -19.156 20.578 7.562 1 73.62 3 GLY B O 1
ATOM 3322 N N . THR B 1 4 ? -20.281 22.391 8.281 1 84.38 4 THR B N 1
ATOM 3323 C CA . THR B 1 4 ? -19.312 23.328 7.723 1 84.38 4 THR B CA 1
ATOM 3324 C C . THR B 1 4 ? -17.984 23.25 8.469 1 84.38 4 THR B C 1
ATOM 3326 O O . THR B 1 4 ? -16.922 23.281 7.852 1 84.38 4 THR B O 1
ATOM 3329 N N . ASN B 1 5 ? -18.125 23.141 9.828 1 92 5 ASN B N 1
ATOM 3330 C CA . ASN B 1 5 ? -16.906 23.016 10.625 1 92 5 ASN B CA 1
ATOM 3331 C C . ASN B 1 5 ? -16.125 21.766 10.273 1 92 5 ASN B C 1
ATOM 3333 O O . ASN B 1 5 ? -14.898 21.781 10.188 1 92 5 ASN B O 1
ATOM 3337 N N . PHE B 1 6 ? -16.875 20.781 10.078 1 95.19 6 PHE B N 1
ATOM 3338 C CA . PHE B 1 6 ? -16.266 19.516 9.711 1 95.19 6 PHE B CA 1
ATOM 3339 C C . PHE B 1 6 ? -15.523 19.625 8.391 1 95.19 6 PHE B C 1
ATOM 3341 O O . PHE B 1 6 ? -14.344 19.281 8.305 1 95.19 6 PHE B O 1
ATOM 3348 N N . VAL B 1 7 ? -16.125 20.141 7.352 1 95.75 7 VAL B N 1
ATOM 3349 C CA . VAL B 1 7 ? -15.547 20.25 6.02 1 95.75 7 VAL B CA 1
ATOM 3350 C C . VAL B 1 7 ? -14.312 21.156 6.074 1 95.75 7 VAL B C 1
ATOM 3352 O O . VAL B 1 7 ? -13.273 20.828 5.484 1 95.75 7 VAL B O 1
ATOM 3355 N N . ASN B 1 8 ? -14.43 22.203 6.805 1 94.69 8 ASN B N 1
ATOM 3356 C CA . ASN B 1 8 ? -13.312 23.125 6.93 1 94.69 8 ASN B CA 1
ATOM 3357 C C . ASN B 1 8 ? -12.117 22.469 7.621 1 94.69 8 ASN B C 1
ATOM 3359 O O . ASN B 1 8 ? -10.969 22.688 7.227 1 94.69 8 ASN B O 1
ATOM 3363 N N . LEU B 1 9 ? -12.398 21.734 8.633 1 95.62 9 LEU B N 1
ATOM 3364 C CA . LEU B 1 9 ? -11.336 21.031 9.352 1 95.62 9 LEU B CA 1
ATOM 3365 C C . LEU B 1 9 ? -10.586 20.078 8.422 1 95.62 9 LEU B C 1
ATOM 3367 O O . LEU B 1 9 ? -9.352 20.094 8.375 1 95.62 9 LEU B O 1
ATOM 3371 N N . ILE B 1 10 ? -11.336 19.266 7.652 1 96.88 10 ILE B N 1
ATOM 3372 C CA . ILE B 1 10 ? -10.758 18.266 6.777 1 96.88 10 ILE B CA 1
ATOM 3373 C C . ILE B 1 10 ? -9.898 18.938 5.707 1 96.88 10 ILE B C 1
ATOM 3375 O O . ILE B 1 10 ? -8.797 18.469 5.402 1 96.88 10 ILE B O 1
ATOM 3379 N N . LYS B 1 11 ? -10.336 20.047 5.211 1 94.81 11 LYS B N 1
ATOM 3380 C CA . LYS B 1 11 ? -9.617 20.781 4.18 1 94.81 11 LYS B CA 1
ATOM 3381 C C . LYS B 1 11 ? -8.359 21.438 4.742 1 94.81 11 LYS B C 1
ATOM 3383 O O . LYS B 1 11 ? -7.266 21.266 4.199 1 94.81 11 LYS B O 1
ATOM 3388 N N . THR B 1 12 ? -8.484 22.062 5.84 1 93 12 THR B N 1
ATOM 3389 C CA . THR B 1 12 ? -7.422 22.906 6.379 1 93 12 THR B CA 1
ATOM 3390 C C . THR B 1 12 ? -6.293 22.047 6.945 1 93 12 THR B C 1
ATOM 3392 O O . THR B 1 12 ? -5.121 22.422 6.867 1 93 12 THR B O 1
ATOM 3395 N N . ARG B 1 13 ? -6.66 20.922 7.465 1 93.81 13 ARG B N 1
ATOM 3396 C CA . ARG B 1 13 ? -5.645 20.094 8.102 1 93.81 13 ARG B CA 1
ATOM 3397 C C . ARG B 1 13 ? -4.996 19.141 7.098 1 93.81 13 ARG B C 1
ATOM 3399 O O . ARG B 1 13 ? -4.086 18.391 7.445 1 93.81 13 ARG B O 1
ATOM 3406 N N . GLY B 1 14 ? -5.441 19.203 5.906 1 94.19 14 GLY B N 1
ATOM 3407 C CA . GLY B 1 14 ? -4.734 18.5 4.848 1 94.19 14 GLY B CA 1
ATOM 3408 C C . GLY B 1 14 ? -5.141 17.047 4.723 1 94.19 14 GLY B C 1
ATOM 3409 O O . GLY B 1 14 ? -4.316 16.188 4.395 1 94.19 14 GLY B O 1
ATOM 3410 N N . PHE B 1 15 ? -6.379 16.719 5.062 1 97.31 15 PHE B N 1
ATOM 3411 C CA . PHE B 1 15 ? -6.855 15.391 4.707 1 97.31 15 PHE B CA 1
ATOM 3412 C C . PHE B 1 15 ? -7.113 15.289 3.207 1 97.31 15 PHE B C 1
ATOM 3414 O O . PHE B 1 15 ? -6.32 14.695 2.477 1 97.31 15 PHE B O 1
ATOM 3421 N N . PHE B 1 16 ? -8.164 15.898 2.719 1 96.69 16 PHE B N 1
ATOM 3422 C CA . PHE B 1 16 ? -8.312 15.977 1.271 1 96.69 16 PHE B CA 1
ATOM 3423 C C . PHE B 1 16 ? -9.164 17.172 0.876 1 96.69 16 PHE B C 1
ATOM 3425 O O . PHE B 1 16 ? -9.781 17.812 1.732 1 96.69 16 PHE B O 1
ATOM 3432 N N . ASP B 1 17 ? -9.055 17.531 -0.331 1 95.75 17 ASP B N 1
ATOM 3433 C CA . ASP B 1 17 ? -9.922 18.484 -1.002 1 95.75 17 ASP B CA 1
ATOM 3434 C C . ASP B 1 17 ? -10.391 17.953 -2.354 1 95.75 17 ASP B C 1
ATOM 3436 O O . ASP B 1 17 ? -9.961 16.891 -2.785 1 95.75 17 ASP B O 1
ATOM 3440 N N . LEU B 1 18 ? -11.375 18.641 -2.881 1 93.44 18 LEU B N 1
ATOM 3441 C CA . LEU B 1 18 ? -11.844 18.312 -4.223 1 93.44 18 LEU B CA 1
ATOM 3442 C C . LEU B 1 18 ? -11.32 19.312 -5.242 1 93.44 18 LEU B C 1
ATOM 3444 O O . LEU B 1 18 ? -11.422 20.531 -5.043 1 93.44 18 LEU B O 1
ATOM 3448 N N . ILE B 1 19 ? -10.734 18.766 -6.254 1 91.06 19 ILE B N 1
ATOM 3449 C CA . ILE B 1 19 ? -10.242 19.641 -7.316 1 91.06 19 ILE B CA 1
ATOM 3450 C C . ILE B 1 19 ? -11.07 19.422 -8.578 1 91.06 19 ILE B C 1
ATOM 3452 O O . ILE B 1 19 ? -11.5 18.312 -8.867 1 91.06 19 ILE B O 1
ATOM 3456 N N . LYS B 1 20 ? -11.242 20.469 -9.258 1 87.19 20 LYS B N 1
ATOM 3457 C CA . LYS B 1 20 ? -12.062 20.438 -10.469 1 87.19 20 LYS B CA 1
ATOM 3458 C C . LYS B 1 20 ? -11.219 20.094 -11.688 1 87.19 20 LYS B C 1
ATOM 3460 O O . LYS B 1 20 ? -10.117 20.609 -11.867 1 87.19 20 LYS B O 1
ATOM 3465 N N . ILE B 1 21 ? -11.766 19.125 -12.43 1 81.31 21 ILE B N 1
ATOM 3466 C CA . ILE B 1 21 ? -11.141 18.797 -13.711 1 81.31 21 ILE B CA 1
ATOM 3467 C C . ILE B 1 21 ? -12.219 18.688 -14.789 1 81.31 21 ILE B C 1
ATOM 3469 O O . ILE B 1 21 ? -13.406 18.641 -14.484 1 81.31 21 ILE B O 1
ATOM 3473 N N . ILE B 1 22 ? -11.797 18.781 -15.992 1 77.31 22 ILE B N 1
ATOM 3474 C CA . ILE B 1 22 ? -12.703 18.547 -17.109 1 77.31 22 ILE B CA 1
ATOM 3475 C C . ILE B 1 22 ? -12.492 17.141 -17.656 1 77.31 22 ILE B C 1
ATOM 3477 O O . ILE B 1 22 ? -11.398 16.797 -18.109 1 77.31 22 ILE B O 1
ATOM 3481 N N . TYR B 1 23 ? -13.492 16.375 -17.5 1 73.12 23 TYR B N 1
ATOM 3482 C CA . TYR B 1 23 ? -13.469 14.992 -18 1 73.12 23 TYR B CA 1
ATOM 3483 C C . TYR B 1 23 ? -14.648 14.727 -18.922 1 73.12 23 TYR B C 1
ATOM 3485 O O . TYR B 1 23 ? -15.805 14.906 -18.531 1 73.12 23 TYR B O 1
ATOM 3493 N N . LYS B 1 24 ? -14.391 14.305 -20.125 1 71.81 24 LYS B N 1
ATOM 3494 C CA . LYS B 1 24 ? -15.406 14.039 -21.156 1 71.81 24 LYS B CA 1
ATOM 3495 C C . LYS B 1 24 ? -16.297 15.258 -21.359 1 71.81 24 LYS B C 1
ATOM 3497 O O . LYS B 1 24 ? -17.531 15.133 -21.422 1 71.81 24 LYS B O 1
ATOM 3502 N N . GLY B 1 25 ? -15.664 16.422 -21.297 1 69.5 25 GLY B N 1
ATOM 3503 C CA . GLY B 1 25 ? -16.359 17.656 -21.578 1 69.5 25 GLY B CA 1
ATOM 3504 C C . GLY B 1 25 ? -17.188 18.156 -20.406 1 69.5 25 GLY B C 1
ATOM 3505 O O . GLY B 1 25 ? -17.844 19.188 -20.5 1 69.5 25 GLY B O 1
ATOM 3506 N N . GLN B 1 26 ? -17.078 17.422 -19.375 1 74.56 26 GLN B N 1
ATOM 3507 C CA . GLN B 1 26 ? -17.844 17.812 -18.203 1 74.56 26 GLN B CA 1
ATOM 3508 C C . GLN B 1 26 ? -16.938 18.109 -17.016 1 74.56 26 GLN B C 1
ATOM 3510 O O . GLN B 1 26 ? -15.883 17.484 -16.859 1 74.56 26 GLN B O 1
ATOM 3515 N N . GLU B 1 27 ? -17.406 19.062 -16.312 1 79.94 27 GLU B N 1
ATOM 3516 C CA . GLU B 1 27 ? -16.703 19.359 -15.055 1 79.94 27 GLU B CA 1
ATOM 3517 C C . GLU B 1 27 ? -16.953 18.266 -14.023 1 79.94 27 GLU B C 1
ATOM 3519 O O . GLU B 1 27 ? -18.078 17.828 -13.82 1 79.94 27 GLU B O 1
ATOM 3524 N N . CYS B 1 28 ? -15.828 17.766 -13.578 1 83.62 28 CYS B N 1
ATOM 3525 C CA . CYS B 1 28 ? -15.938 16.797 -12.492 1 83.62 28 CYS B CA 1
ATOM 3526 C C . CYS B 1 28 ? -14.953 17.109 -11.367 1 83.62 28 CYS B C 1
ATOM 3528 O O . CYS B 1 28 ? -14.039 17.922 -11.555 1 83.62 28 CYS B O 1
ATOM 3530 N N . PHE B 1 29 ? -15.281 16.594 -10.211 1 89.5 29 PHE B N 1
ATOM 3531 C CA . PHE B 1 29 ? -14.43 16.797 -9.039 1 89.5 29 PHE B CA 1
ATOM 3532 C C . PHE B 1 29 ? -13.672 15.516 -8.695 1 89.5 29 PHE B C 1
ATOM 3534 O O . PHE B 1 29 ? -14.211 14.414 -8.82 1 89.5 29 PHE B O 1
ATOM 3541 N N . MET B 1 30 ? -12.383 15.727 -8.367 1 92.06 30 MET B N 1
ATOM 3542 C CA . MET B 1 30 ? -11.539 14.594 -7.992 1 92.06 30 MET B CA 1
ATOM 3543 C C . MET B 1 30 ? -10.977 14.773 -6.586 1 92.06 30 MET B C 1
ATOM 3545 O O . MET B 1 30 ? -10.617 15.891 -6.195 1 92.06 30 MET B O 1
ATOM 3549 N N . PHE B 1 31 ? -10.914 13.711 -5.887 1 95.12 31 PHE B N 1
ATOM 3550 C CA . PHE B 1 31 ? -10.281 13.742 -4.574 1 95.12 31 PHE B CA 1
ATOM 3551 C C . PHE B 1 31 ? -8.789 14.023 -4.703 1 95.12 31 PHE B C 1
ATOM 3553 O O . PHE B 1 31 ? -8.094 13.383 -5.492 1 95.12 31 PHE B O 1
ATOM 3560 N N . ASP B 1 32 ? -8.32 14.961 -3.984 1 96.38 32 ASP B N 1
ATOM 3561 C CA . ASP B 1 32 ? -6.922 15.352 -3.869 1 96.38 32 ASP B CA 1
ATOM 3562 C C . ASP B 1 32 ? -6.465 15.328 -2.414 1 96.38 32 ASP B C 1
ATOM 3564 O O . ASP B 1 32 ? -6.805 16.219 -1.635 1 96.38 32 ASP B O 1
ATOM 3568 N N . TYR B 1 33 ? -5.586 14.359 -2.043 1 97.69 33 TYR B N 1
ATOM 3569 C CA . TYR B 1 33 ? -5.254 14.102 -0.646 1 97.69 33 TYR B CA 1
ATOM 3570 C C . TYR B 1 33 ? -3.967 14.812 -0.252 1 97.69 33 TYR B C 1
ATOM 3572 O O . TYR B 1 33 ? -2.969 14.75 -0.975 1 97.69 33 TYR B O 1
ATOM 3580 N N . GLY B 1 34 ? -4.023 15.508 0.878 1 97.56 34 GLY B N 1
ATOM 3581 C CA . GLY B 1 34 ? -2.836 16.078 1.502 1 97.56 34 GLY B CA 1
ATOM 3582 C C . GLY B 1 34 ? -2.088 15.07 2.365 1 97.56 34 GLY B C 1
ATOM 3583 O O . GLY B 1 34 ? -2.326 13.867 2.277 1 97.56 34 GLY B O 1
ATOM 3584 N N . PRO B 1 35 ? -1.132 15.562 3.152 1 96.75 35 PRO B N 1
ATOM 3585 C CA . PRO B 1 35 ? -0.255 14.656 3.898 1 96.75 35 PRO B CA 1
ATOM 3586 C C . PRO B 1 35 ? -1.016 13.789 4.898 1 96.75 35 PRO B C 1
ATOM 3588 O O . PRO B 1 35 ? -0.768 12.586 4.988 1 96.75 35 PRO B O 1
ATOM 3591 N N . LEU B 1 36 ? -1.931 14.359 5.648 1 97.56 36 LEU B N 1
ATOM 3592 C CA . LEU B 1 36 ? -2.658 13.586 6.645 1 97.56 36 LEU B CA 1
ATOM 3593 C C . LEU B 1 36 ? -3.623 12.609 5.977 1 97.56 36 LEU B C 1
ATOM 3595 O O . LEU B 1 36 ? -3.725 11.453 6.387 1 97.56 36 LEU B O 1
ATOM 3599 N N . GLY B 1 37 ? -4.266 13.164 4.961 1 97.94 37 GLY B N 1
ATOM 3600 C CA . GLY B 1 37 ? -5.191 12.312 4.238 1 97.94 37 GLY B CA 1
ATOM 3601 C C . GLY B 1 37 ? -4.516 11.141 3.553 1 97.94 37 GLY B C 1
ATOM 3602 O O . GLY B 1 37 ? -5.055 10.031 3.529 1 97.94 37 GLY B O 1
ATOM 3603 N N . SER B 1 38 ? -3.408 11.391 2.98 1 97.62 38 SER B N 1
ATOM 3604 C CA . SER B 1 38 ? -2.666 10.336 2.295 1 97.62 38 SER B CA 1
ATOM 3605 C C . SER B 1 38 ? -2.225 9.25 3.27 1 97.62 38 SER B C 1
ATOM 3607 O O . SER B 1 38 ? -2.338 8.062 2.971 1 97.62 38 SER B O 1
ATOM 3609 N N . ARG B 1 39 ? -1.713 9.633 4.438 1 97.5 39 ARG B N 1
ATOM 3610 C CA . ARG B 1 39 ? -1.348 8.648 5.449 1 97.5 39 ARG B CA 1
ATOM 3611 C C . ARG B 1 39 ? -2.57 7.867 5.922 1 97.5 39 ARG B C 1
ATOM 3613 O O . ARG B 1 39 ? -2.516 6.645 6.059 1 97.5 39 ARG B O 1
ATOM 3620 N N . PHE B 1 40 ? -3.633 8.633 6.137 1 98.31 40 PHE B N 1
ATOM 3621 C CA . PHE B 1 40 ? -4.875 8.023 6.602 1 98.31 40 PHE B CA 1
ATOM 3622 C C . PHE B 1 40 ? -5.375 6.988 5.602 1 98.31 40 PHE B C 1
ATOM 3624 O O . PHE B 1 40 ? -5.648 5.844 5.969 1 98.31 40 PHE B O 1
ATOM 3631 N N . ARG B 1 41 ? -5.496 7.344 4.34 1 97.56 41 ARG B N 1
ATOM 3632 C CA . ARG B 1 41 ? -6.016 6.441 3.316 1 97.56 41 ARG B CA 1
ATOM 3633 C C . ARG B 1 41 ? -5.105 5.23 3.139 1 97.56 41 ARG B C 1
ATOM 3635 O O . ARG B 1 41 ? -5.578 4.117 2.916 1 97.56 41 ARG B O 1
ATOM 3642 N N . GLN B 1 42 ? -3.795 5.434 3.232 1 96.56 42 GLN B N 1
ATOM 3643 C CA . GLN B 1 42 ? -2.855 4.328 3.109 1 96.56 42 GLN B CA 1
ATOM 3644 C C . GLN B 1 42 ? -3.012 3.342 4.266 1 96.56 42 GLN B C 1
ATOM 3646 O O . GLN B 1 42 ? -2.904 2.129 4.07 1 96.56 42 GLN B O 1
ATOM 3651 N N . ASN B 1 43 ? -3.201 3.902 5.449 1 96.81 43 ASN B N 1
ATOM 3652 C CA . ASN B 1 43 ? -3.424 3.031 6.598 1 96.81 43 ASN B CA 1
ATOM 3653 C C . ASN B 1 43 ? -4.688 2.193 6.43 1 96.81 43 ASN B C 1
ATOM 3655 O O . ASN B 1 43 ? -4.691 1 6.738 1 96.81 43 ASN B O 1
ATOM 3659 N N . VAL B 1 44 ? -5.723 2.846 5.945 1 97.81 44 VAL B N 1
ATOM 3660 C CA . VAL B 1 44 ? -6.973 2.141 5.688 1 97.81 44 VAL B CA 1
ATOM 3661 C C . VAL B 1 44 ? -6.734 1.019 4.68 1 97.81 44 VAL B C 1
ATOM 3663 O O . VAL B 1 44 ? -7.145 -0.123 4.902 1 97.81 44 VAL B O 1
ATOM 3666 N N . GLN B 1 45 ? -6.117 1.329 3.619 1 97.69 45 GLN B N 1
ATOM 3667 C CA . GLN B 1 45 ? -5.836 0.343 2.582 1 97.69 45 GLN B CA 1
ATOM 3668 C C . GLN B 1 45 ? -5 -0.811 3.129 1 97.69 45 GLN B C 1
ATOM 3670 O O . GLN B 1 45 ? -5.242 -1.973 2.793 1 97.69 45 GLN B O 1
ATOM 3675 N N . LYS B 1 46 ? -4.02 -0.465 3.898 1 95.88 46 LYS B N 1
ATOM 3676 C CA . LYS B 1 46 ? -3.15 -1.484 4.48 1 95.88 46 LYS B CA 1
ATOM 3677 C C . LYS B 1 46 ? -3.951 -2.477 5.32 1 95.88 46 LYS B C 1
ATOM 3679 O O . LYS B 1 46 ? -3.75 -3.688 5.219 1 95.88 46 LYS B O 1
ATOM 3684 N N . HIS B 1 47 ? -4.812 -1.985 6.129 1 96.38 47 HIS B N 1
ATOM 3685 C CA . HIS B 1 47 ? -5.598 -2.861 6.988 1 96.38 47 HIS B CA 1
ATOM 3686 C C 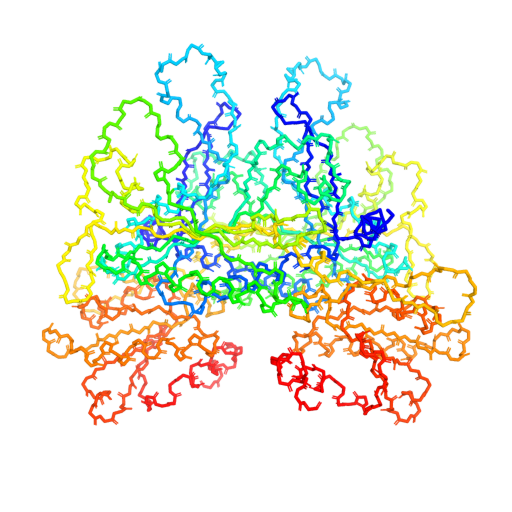. HIS B 1 47 ? -6.551 -3.729 6.172 1 96.38 47 HIS B C 1
ATOM 3688 O O . HIS B 1 47 ? -6.793 -4.887 6.52 1 96.38 47 HIS B O 1
ATOM 3694 N N . TRP B 1 48 ? -7.105 -3.148 5.141 1 98.12 48 TRP B N 1
ATOM 3695 C CA . TRP B 1 48 ? -7.926 -3.959 4.246 1 98.12 48 TRP B CA 1
ATOM 3696 C C . TRP B 1 48 ? -7.105 -5.082 3.619 1 98.12 48 TRP B C 1
ATOM 3698 O O . TRP B 1 48 ? -7.531 -6.238 3.607 1 98.12 48 TRP B O 1
ATOM 3708 N N . TRP B 1 49 ? -5.961 -4.762 3.102 1 97.12 49 TRP B N 1
ATOM 3709 C CA . TRP B 1 49 ? -5.078 -5.723 2.441 1 97.12 49 TRP B CA 1
ATOM 3710 C C . TRP B 1 49 ? -4.664 -6.832 3.402 1 97.12 49 TRP B C 1
ATOM 3712 O O . TRP B 1 49 ? -4.672 -8.008 3.039 1 97.12 49 TRP B O 1
ATOM 3722 N N . ASP B 1 50 ? -4.324 -6.441 4.582 1 95.38 50 ASP B N 1
ATOM 3723 C CA . ASP B 1 50 ? -3.9 -7.426 5.574 1 95.38 50 ASP B CA 1
ATOM 3724 C C . ASP B 1 50 ? -5.023 -8.414 5.879 1 95.38 50 ASP B C 1
ATOM 3726 O O . ASP B 1 50 ? -4.809 -9.625 5.891 1 95.38 50 ASP B O 1
ATOM 3730 N N . LEU B 1 51 ? -6.184 -7.902 6.059 1 96.81 51 LEU B N 1
ATOM 3731 C CA . LEU B 1 51 ? -7.316 -8.75 6.41 1 96.81 51 LEU B CA 1
ATOM 3732 C C . LEU B 1 51 ? -7.727 -9.625 5.23 1 96.81 51 LEU B C 1
ATOM 3734 O O . LEU B 1 51 ? -7.918 -10.836 5.387 1 96.81 51 LEU B O 1
ATOM 3738 N N . MET B 1 52 ? -7.855 -9.016 4.066 1 97.94 52 MET B N 1
ATOM 3739 C CA . MET B 1 52 ? -8.508 -9.672 2.936 1 97.94 52 MET B CA 1
ATOM 3740 C C . MET B 1 52 ? -7.52 -10.547 2.168 1 97.94 52 MET B C 1
ATOM 3742 O O . MET B 1 52 ? -7.91 -11.539 1.559 1 97.94 52 MET B O 1
ATOM 3746 N N . VAL B 1 53 ? -6.246 -10.211 2.193 1 96.75 53 VAL B N 1
ATOM 3747 C CA . VAL B 1 53 ? -5.277 -10.906 1.358 1 96.75 53 VAL B CA 1
ATOM 3748 C C . VAL B 1 53 ? -4.332 -11.727 2.238 1 96.75 53 VAL B C 1
ATOM 3750 O O . VAL B 1 53 ? -4.312 -12.953 2.16 1 96.75 53 VAL B O 1
ATOM 3753 N N . HIS B 1 54 ? -3.742 -11.109 3.189 1 94.44 54 HIS B N 1
ATOM 3754 C CA . HIS B 1 54 ? -2.682 -11.766 3.945 1 94.44 54 HIS B CA 1
ATOM 3755 C C . HIS B 1 54 ? -3.256 -12.789 4.918 1 94.44 54 HIS B C 1
ATOM 3757 O O . HIS B 1 54 ? -2.707 -13.891 5.07 1 94.44 54 HIS B O 1
ATOM 3763 N N . GLN B 1 55 ? -4.309 -12.43 5.539 1 94.81 55 GLN B N 1
ATOM 3764 C CA . GLN B 1 55 ? -4.809 -13.258 6.629 1 94.81 55 GLN B CA 1
ATOM 3765 C C . GLN B 1 55 ? -5.738 -14.352 6.109 1 94.81 55 GLN B C 1
ATOM 3767 O O . GLN B 1 55 ? -6.062 -15.297 6.832 1 94.81 55 GLN B O 1
ATOM 3772 N N . GLN B 1 56 ? -6.148 -14.188 4.887 1 95.31 56 GLN B N 1
ATOM 3773 C CA . GLN B 1 56 ? -7.043 -15.18 4.312 1 95.31 56 GLN B CA 1
ATOM 3774 C C . GLN B 1 56 ? -6.266 -16.25 3.555 1 95.31 56 GLN B C 1
ATOM 3776 O O . GLN B 1 56 ? -5.16 -16 3.064 1 95.31 56 GLN B O 1
ATOM 3781 N N . GLN B 1 57 ? -6.848 -17.438 3.51 1 93.56 57 GLN B N 1
ATOM 3782 C CA . GLN B 1 57 ? -6.27 -18.516 2.717 1 93.56 57 GLN B CA 1
ATOM 3783 C C . GLN B 1 57 ? -6.754 -18.453 1.271 1 93.56 57 GLN B C 1
ATOM 3785 O O . GLN B 1 57 ? -7.91 -18.109 1.011 1 93.56 57 GLN B O 1
ATOM 3790 N N . ASN B 1 58 ? -5.879 -18.75 0.351 1 94.06 58 ASN B N 1
ATOM 3791 C CA . ASN B 1 58 ? -6.172 -18.891 -1.072 1 94.06 58 ASN B CA 1
ATOM 3792 C C . ASN B 1 58 ? -6.707 -17.594 -1.668 1 94.06 58 ASN B C 1
ATOM 3794 O O . ASN B 1 58 ? -7.695 -17.609 -2.406 1 94.06 58 ASN B O 1
ATOM 3798 N N . VAL B 1 59 ? -6.23 -16.484 -1.246 1 97.38 59 VAL B N 1
ATOM 3799 C CA . VAL B 1 59 ? -6.52 -15.195 -1.866 1 97.38 59 VAL B CA 1
ATOM 3800 C C . VAL B 1 59 ? -5.316 -14.734 -2.688 1 97.38 59 VAL B C 1
ATOM 3802 O O . VAL B 1 59 ? -4.199 -14.664 -2.176 1 97.38 59 VAL B O 1
ATOM 3805 N N . PHE B 1 60 ? -5.551 -14.391 -3.914 1 97.88 60 PHE B N 1
ATOM 3806 C CA . PHE B 1 60 ? -4.512 -14.008 -4.859 1 97.88 60 PHE B CA 1
ATOM 3807 C C . PHE B 1 60 ? -4.777 -12.617 -5.422 1 97.88 60 PHE B C 1
ATOM 3809 O O . PHE B 1 60 ? -5.773 -12.398 -6.113 1 97.88 60 PHE B O 1
ATOM 3816 N N . PRO B 1 61 ? -3.916 -11.69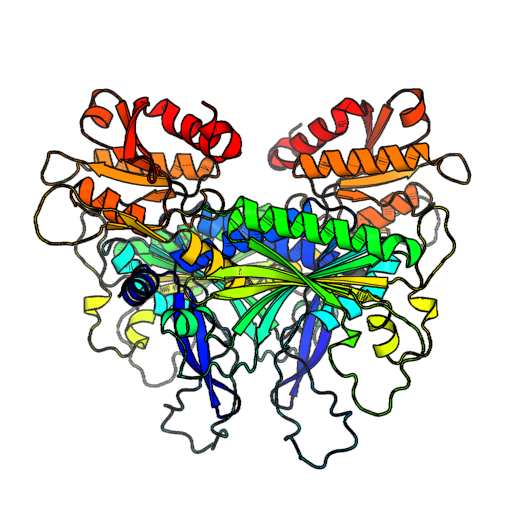5 -5.113 1 98.25 61 PRO B N 1
ATOM 3817 C CA . PRO B 1 61 ? -4.105 -10.344 -5.641 1 98.25 61 PRO B CA 1
ATOM 3818 C C . PRO B 1 61 ? -3.699 -10.227 -7.109 1 98.25 61 PRO B C 1
ATOM 3820 O O . PRO B 1 61 ? -2.846 -10.977 -7.582 1 98.25 61 PRO B O 1
ATOM 3823 N N . VAL B 1 62 ? -4.32 -9.289 -7.832 1 98.25 62 VAL B N 1
ATOM 3824 C CA . VAL B 1 62 ? -4.012 -8.984 -9.227 1 98.25 62 VAL B CA 1
ATOM 3825 C C . VAL B 1 62 ? -4.043 -7.469 -9.438 1 98.25 62 VAL B C 1
ATOM 3827 O O . VAL B 1 62 ? -4.574 -6.73 -8.602 1 98.25 62 VAL B O 1
ATOM 3830 N N . GLU B 1 63 ? -3.387 -6.977 -10.445 1 96.31 63 GLU B N 1
ATOM 3831 C CA . GLU B 1 63 ? -3.354 -5.559 -10.789 1 96.31 63 GLU B CA 1
ATOM 3832 C C . GLU B 1 63 ? -3.361 -5.355 -12.297 1 96.31 63 GLU B C 1
ATOM 3834 O O . GLU B 1 63 ? -2.414 -5.746 -12.984 1 96.31 63 GLU B O 1
ATOM 3839 N N . SER B 1 64 ? -4.418 -4.758 -12.781 1 94.19 64 SER B N 1
ATOM 3840 C CA . SER B 1 64 ? -4.559 -4.445 -14.203 1 94.19 64 SER B CA 1
ATOM 3841 C C . SER B 1 64 ? -4.578 -2.938 -14.438 1 94.19 64 SER B C 1
ATOM 3843 O O . SER B 1 64 ? -4.855 -2.166 -13.516 1 94.19 64 SER B O 1
ATOM 3845 N N . PRO B 1 65 ? -4.223 -2.533 -15.617 1 90.69 65 PRO B N 1
ATOM 3846 C CA . PRO B 1 65 ? -4.266 -1.1 -15.914 1 90.69 65 PRO B CA 1
ATOM 3847 C C . PRO B 1 65 ? -5.676 -0.521 -15.812 1 90.69 65 PRO B C 1
ATOM 3849 O O . PRO B 1 65 ? -6.648 -1.193 -16.156 1 90.69 65 PRO B O 1
ATOM 3852 N N . ALA B 1 66 ? -5.648 0.707 -15.375 1 88.62 66 ALA B N 1
ATOM 3853 C CA . ALA B 1 66 ? -6.934 1.387 -15.25 1 88.62 66 ALA B CA 1
ATOM 3854 C C . ALA B 1 66 ? -7.48 1.778 -16.625 1 88.62 66 ALA B C 1
ATOM 3856 O O . ALA B 1 66 ? -8.695 1.866 -16.812 1 88.62 66 ALA B O 1
ATOM 3857 N N . LEU B 1 67 ? -6.617 2.016 -17.547 1 83.69 67 LEU B N 1
ATOM 3858 C CA . LEU B 1 67 ? -7.004 2.383 -18.906 1 83.69 67 LEU B CA 1
ATOM 3859 C C . LEU B 1 67 ? -7.449 1.156 -19.688 1 83.69 67 LEU B C 1
ATOM 3861 O O . LEU B 1 67 ? -6.746 0.143 -19.719 1 83.69 67 LEU B O 1
ATOM 3865 N N . LYS B 1 68 ? -8.656 1.276 -20.297 1 77.25 68 LYS B N 1
ATOM 3866 C CA . LYS B 1 68 ? -9.203 0.174 -21.094 1 77.25 68 LYS B CA 1
ATOM 3867 C C . LYS B 1 68 ? -9.492 0.611 -22.516 1 77.25 68 LYS B C 1
ATOM 3869 O O . LYS B 1 68 ? -9.703 1.797 -22.781 1 77.25 68 LYS B O 1
ATOM 3874 N N . SER B 1 69 ? -9.211 -0.35 -23.438 1 65.88 69 SER B N 1
ATOM 3875 C CA . SER B 1 69 ? -9.594 -0.077 -24.828 1 65.88 69 SER B CA 1
ATOM 3876 C C . SER B 1 69 ? -11.055 -0.458 -25.078 1 65.88 69 SER B C 1
ATOM 3878 O O . SER B 1 69 ? -11.57 -1.388 -24.453 1 65.88 69 SER B O 1
ATOM 3880 N N . VAL B 1 70 ? -11.891 0.415 -25.578 1 52.16 70 VAL B N 1
ATOM 3881 C CA . VAL B 1 70 ? -13.25 0.072 -26 1 52.16 70 VAL B CA 1
ATOM 3882 C C . VAL B 1 70 ? -13.203 -0.911 -27.156 1 52.16 70 VAL B C 1
ATOM 3884 O O . VAL B 1 70 ? -12.531 -0.665 -28.156 1 52.16 70 VAL B O 1
ATOM 3887 N N . ASN B 1 71 ? -13.273 -2.182 -26.875 1 44.94 71 ASN B N 1
ATOM 3888 C CA . ASN B 1 71 ? -13.719 -2.9 -28.062 1 44.94 71 ASN B CA 1
ATOM 3889 C C . ASN B 1 71 ? -15.055 -2.359 -28.562 1 44.94 71 ASN B C 1
ATOM 3891 O O . ASN B 1 71 ? -16.047 -2.361 -27.844 1 44.94 71 ASN B O 1
ATOM 3895 N N . ILE B 1 72 ? -15.141 -1.43 -29.297 1 38.75 72 ILE B N 1
ATOM 3896 C CA . ILE B 1 72 ? -16.375 -1.119 -30 1 38.75 72 ILE B CA 1
ATOM 3897 C C . ILE B 1 72 ? -17.062 -2.412 -30.453 1 38.75 72 ILE B C 1
ATOM 3899 O O . ILE B 1 72 ? -16.688 -2.996 -31.469 1 38.75 72 ILE B O 1
ATOM 3903 N N . MET B 1 73 ? -17.078 -3.48 -29.641 1 34.47 73 MET B N 1
ATOM 3904 C CA . MET B 1 73 ? -18.031 -4.426 -30.219 1 34.47 73 MET B CA 1
ATOM 3905 C C . MET B 1 73 ? -19.422 -3.803 -30.344 1 34.47 73 MET B C 1
ATOM 3907 O O . MET B 1 73 ? -20.391 -4.504 -30.594 1 34.47 73 MET B O 1
ATOM 3911 N N . ASN B 1 74 ? -19.812 -2.877 -29.484 1 35.16 74 ASN B N 1
ATOM 3912 C CA . ASN B 1 74 ? -21.234 -2.68 -29.75 1 35.16 74 ASN B CA 1
ATOM 3913 C C . ASN B 1 74 ? -21.484 -2.381 -31.234 1 35.16 74 ASN B C 1
ATOM 3915 O O . ASN B 1 74 ? -21.031 -1.358 -31.75 1 35.16 74 ASN B O 1
ATOM 3919 N N . HIS B 1 75 ? -21.812 -3.391 -31.984 1 35.56 75 HIS B N 1
ATOM 3920 C CA . HIS B 1 75 ? -22.469 -3.309 -33.281 1 35.56 75 HIS B CA 1
ATOM 3921 C C . HIS B 1 75 ? -23.547 -2.223 -33.312 1 35.56 75 HIS B C 1
ATOM 3923 O O . HIS B 1 75 ? -24.094 -1.895 -34.344 1 35.56 75 HIS B O 1
ATOM 3929 N N . ARG B 1 76 ? -24.469 -2.191 -32.219 1 31.38 76 ARG B N 1
ATOM 3930 C CA . ARG B 1 76 ? -25.703 -1.535 -32.656 1 31.38 76 ARG B CA 1
ATOM 3931 C C . ARG B 1 76 ? -25.469 -0.049 -32.906 1 31.38 76 ARG B C 1
ATOM 3933 O O . ARG B 1 76 ? -25.953 0.504 -33.906 1 31.38 76 ARG B O 1
ATOM 3940 N N . GLN B 1 77 ? -25.547 0.742 -31.688 1 33.88 77 GLN B N 1
ATOM 3941 C CA . GLN B 1 77 ? -25.938 2.127 -31.922 1 33.88 77 GLN B CA 1
ATOM 3942 C C . GLN B 1 77 ? -24.844 2.906 -32.625 1 33.88 77 GLN B C 1
ATOM 3944 O O . GLN B 1 77 ? -23.656 2.619 -32.438 1 33.88 77 GLN B O 1
ATOM 3949 N N . GLU B 1 78 ? -25.125 3.746 -33.656 1 34.5 78 GLU B N 1
ATOM 3950 C CA . GLU B 1 78 ? -24.656 4.758 -34.594 1 34.5 78 GLU B CA 1
ATOM 3951 C C . GLU B 1 78 ? -23.656 5.703 -33.938 1 34.5 78 GLU B C 1
ATOM 3953 O O . GLU B 1 78 ? -23.203 6.664 -34.562 1 34.5 78 GLU B O 1
ATOM 3958 N N . GLU B 1 79 ? -23.844 5.93 -32.594 1 36.38 79 GLU B N 1
ATOM 3959 C CA . GLU B 1 79 ? -23.031 7.086 -32.219 1 36.38 79 GLU B CA 1
ATOM 3960 C C . GLU B 1 79 ? -21.547 6.801 -32.406 1 36.38 79 GLU B C 1
ATOM 3962 O O . GLU B 1 79 ? -21.047 5.789 -31.906 1 36.38 79 GLU B O 1
ATOM 3967 N N . THR B 1 80 ? -20.938 7.203 -33.5 1 34.16 80 THR B N 1
ATOM 3968 C CA . THR B 1 80 ? -19.547 7.379 -33.844 1 34.16 80 THR B CA 1
ATOM 3969 C C . THR B 1 80 ? -18.703 7.762 -32.625 1 34.16 80 THR B C 1
ATOM 3971 O O . THR B 1 80 ? -18.719 8.914 -32.188 1 34.16 80 THR B O 1
ATOM 3974 N N . ILE B 1 81 ? -19 7.246 -31.453 1 40.03 81 ILE B N 1
ATOM 3975 C CA . ILE B 1 81 ? -17.953 7.578 -30.484 1 40.03 81 ILE B CA 1
ATOM 3976 C C . ILE B 1 81 ? -16.578 7.492 -31.156 1 40.03 81 ILE B C 1
ATOM 3978 O O . ILE B 1 81 ? -16.234 6.465 -31.75 1 40.03 81 ILE B O 1
ATOM 3982 N N . SER B 1 82 ? -15.992 8.555 -31.484 1 41.47 82 SER B N 1
ATOM 3983 C CA . SER B 1 82 ? -14.664 8.688 -32.062 1 41.47 82 SER B CA 1
ATOM 3984 C C . SER B 1 82 ? -13.711 7.641 -31.516 1 41.47 82 SER B C 1
ATOM 3986 O O . SER B 1 82 ? -13.75 7.332 -30.312 1 41.47 82 SER B O 1
ATOM 3988 N N . GLN B 1 83 ? -13.234 6.578 -32.281 1 44.03 83 GLN B N 1
ATOM 3989 C CA . GLN B 1 83 ? -12.211 5.543 -32.219 1 44.03 83 GLN B CA 1
ATOM 3990 C C . GLN B 1 83 ? -11.195 5.844 -31.109 1 44.03 83 GLN B C 1
ATOM 3992 O O . GLN B 1 83 ? -10.453 4.957 -30.688 1 44.03 83 GLN B O 1
ATOM 3997 N N . ASN B 1 84 ? -11.023 7.148 -30.656 1 45.5 84 ASN B N 1
ATOM 3998 C CA . ASN B 1 84 ? -9.836 7.566 -29.922 1 45.5 84 ASN B CA 1
ATOM 3999 C C . ASN B 1 84 ? -10.125 7.719 -28.422 1 45.5 84 ASN B C 1
ATOM 4001 O O . ASN B 1 84 ? -9.391 8.406 -27.719 1 45.5 84 ASN B O 1
ATOM 4005 N N . SER B 1 85 ? -11.336 7.23 -27.969 1 51.75 85 SER B N 1
ATOM 4006 C CA . SER B 1 85 ? -11.594 7.742 -26.641 1 51.75 85 SER B CA 1
ATOM 4007 C C . SER B 1 85 ? -11.125 6.762 -25.562 1 51.75 85 SER B C 1
ATOM 4009 O O . SER B 1 85 ? -11.375 5.559 -25.656 1 51.75 85 SER B O 1
ATOM 4011 N N . ILE B 1 86 ? -10.023 7.039 -24.844 1 57.81 86 ILE B N 1
ATOM 4012 C CA . ILE B 1 86 ? -9.57 6.363 -23.641 1 57.81 86 ILE B CA 1
ATOM 4013 C C . ILE B 1 86 ? -10.672 6.375 -22.578 1 57.81 86 ILE B C 1
ATOM 4015 O O . ILE B 1 86 ? -11.375 7.375 -22.422 1 57.81 86 ILE B O 1
ATOM 4019 N N . PHE B 1 87 ? -10.969 4.969 -22.172 1 72 87 PHE B N 1
ATOM 4020 C CA . PHE B 1 87 ? -11.914 4.906 -21.062 1 72 87 PHE B CA 1
ATOM 4021 C C . PHE B 1 87 ? -11.227 4.418 -19.781 1 72 87 PHE B C 1
ATOM 4023 O O . PHE B 1 87 ? -10.289 3.611 -19.844 1 72 87 PHE B O 1
ATOM 4030 N N . LEU B 1 88 ? -11.547 5.078 -18.703 1 80.69 88 LEU B N 1
ATOM 4031 C CA . LEU B 1 88 ? -11.156 4.594 -17.391 1 80.69 88 LEU B CA 1
ATOM 4032 C C . LEU B 1 88 ? -12.172 3.586 -16.859 1 80.69 88 LEU B C 1
ATOM 4034 O O . LEU B 1 88 ? -13.375 3.732 -17.078 1 80.69 88 LEU B O 1
ATOM 4038 N N . ARG B 1 89 ? -11.68 2.623 -16.266 1 87.31 89 ARG B N 1
ATOM 4039 C CA . ARG B 1 89 ? -12.555 1.586 -15.719 1 87.31 89 ARG B CA 1
ATOM 4040 C C . ARG B 1 89 ? -13.492 2.154 -14.664 1 87.31 89 ARG B C 1
ATOM 4042 O O . ARG B 1 89 ? -13.141 3.1 -13.953 1 87.31 89 ARG B O 1
ATOM 4049 N N . GLU B 1 90 ? -14.586 1.48 -14.531 1 86.75 90 GLU B N 1
ATOM 4050 C CA . GLU B 1 90 ? -15.562 1.879 -13.516 1 86.75 90 GLU B CA 1
ATOM 4051 C C . GLU B 1 90 ? -15.547 0.917 -12.336 1 86.75 90 GLU B C 1
ATOM 4053 O O . GLU B 1 90 ? -16.016 1.263 -11.242 1 86.75 90 GLU B O 1
ATOM 4058 N N . THR B 1 91 ? -15.172 -0.271 -12.641 1 90.38 91 THR B N 1
ATOM 4059 C CA . THR B 1 91 ? -15.094 -1.298 -11.602 1 90.38 91 THR B CA 1
ATOM 4060 C C . THR B 1 91 ? -13.883 -2.201 -11.828 1 90.38 91 THR B C 1
ATOM 4062 O O . THR B 1 91 ? -13.227 -2.125 -12.867 1 90.38 91 THR B O 1
ATOM 4065 N N . LEU B 1 92 ? -13.602 -2.986 -10.852 1 95.81 92 LEU B N 1
ATOM 4066 C CA . LEU B 1 92 ? -12.484 -3.922 -10.938 1 95.81 92 LEU B CA 1
ATOM 4067 C C . LEU B 1 92 ? -12.969 -5.312 -11.328 1 95.81 92 LEU B C 1
ATOM 4069 O O . LEU B 1 92 ? -12.172 -6.25 -11.43 1 95.81 92 LEU B O 1
ATOM 4073 N N . GLN B 1 93 ? -14.234 -5.496 -11.562 1 93.69 93 GLN B N 1
ATOM 4074 C CA . GLN B 1 93 ? -14.852 -6.809 -11.734 1 93.69 93 GLN B CA 1
ATOM 4075 C C . GLN B 1 93 ? -14.227 -7.555 -12.906 1 93.69 93 GLN B C 1
ATOM 4077 O O . GLN B 1 93 ? -13.82 -8.711 -12.773 1 93.69 93 GLN B O 1
ATOM 4082 N N . GLN B 1 94 ? -14.125 -6.91 -14.008 1 90 94 GLN B N 1
ATOM 4083 C CA . GLN B 1 94 ? -13.586 -7.551 -15.203 1 90 94 GLN B CA 1
ATOM 4084 C C . GLN B 1 94 ? -12.109 -7.875 -15.031 1 90 94 GLN B C 1
ATOM 4086 O O . GLN B 1 94 ? -11.625 -8.891 -15.539 1 90 94 GLN B O 1
ATOM 4091 N N . ASP B 1 95 ? -11.422 -7.008 -14.359 1 93.44 95 ASP B N 1
ATOM 4092 C CA . ASP B 1 95 ? -10.008 -7.25 -14.102 1 93.44 95 ASP B CA 1
ATOM 4093 C C . ASP B 1 95 ? -9.805 -8.516 -13.273 1 93.44 95 ASP B C 1
ATOM 4095 O O . ASP B 1 95 ? -8.898 -9.305 -13.555 1 93.44 95 ASP B O 1
ATOM 4099 N N . CYS B 1 96 ? -10.641 -8.766 -12.312 1 96.12 96 CYS B N 1
ATOM 4100 C CA . CYS B 1 96 ? -10.531 -9.938 -11.445 1 96.12 96 CYS B CA 1
ATOM 4101 C C . CYS B 1 96 ? -10.906 -11.203 -12.203 1 96.12 96 CYS B C 1
ATOM 4103 O O . CYS B 1 96 ? -10.164 -12.188 -12.195 1 96.12 96 CYS B O 1
ATOM 4105 N N . ILE B 1 97 ? -11.984 -11.172 -12.914 1 94 97 ILE B N 1
ATOM 4106 C CA . ILE B 1 97 ? -12.469 -12.375 -13.578 1 94 97 ILE B CA 1
ATOM 4107 C C . ILE B 1 97 ? -11.492 -12.781 -14.688 1 94 97 ILE B C 1
ATOM 4109 O O . ILE B 1 97 ? -11.297 -13.969 -14.953 1 94 97 ILE B O 1
ATOM 4113 N N . SER B 1 98 ? -10.875 -11.836 -15.289 1 92.12 98 SER B N 1
ATOM 4114 C CA . SER B 1 98 ? -9.938 -12.117 -16.375 1 92.12 98 SER B CA 1
ATOM 4115 C C . SER B 1 98 ? -8.742 -12.93 -15.883 1 92.12 98 SER B C 1
ATOM 4117 O O . SER B 1 98 ? -8.031 -13.547 -16.672 1 92.12 98 SER B O 1
ATOM 4119 N N . LYS B 1 99 ? -8.508 -12.914 -14.586 1 95.5 99 LYS B N 1
ATOM 4120 C CA . LYS B 1 99 ? -7.344 -13.609 -14.047 1 95.5 99 LYS B CA 1
ATOM 4121 C C . LYS B 1 99 ? -7.746 -14.922 -13.391 1 95.5 99 LYS B C 1
ATOM 4123 O O . LYS B 1 99 ? -6.891 -15.664 -12.891 1 95.5 99 LYS B O 1
ATOM 4128 N N . TYR B 1 100 ? -9.031 -15.258 -13.406 1 96.25 100 TYR B N 1
ATOM 4129 C CA . TYR B 1 100 ? -9.539 -16.453 -12.727 1 96.25 100 TYR B CA 1
ATOM 4130 C C . TYR B 1 100 ? -8.852 -17.703 -13.25 1 96.25 100 TYR B C 1
ATOM 4132 O O . TYR B 1 100 ? -8.383 -18.531 -12.461 1 96.25 100 TYR B O 1
ATOM 4140 N N . LEU B 1 101 ? -8.797 -17.875 -14.539 1 94 101 LEU B N 1
ATOM 4141 C CA . LEU B 1 101 ? -8.242 -19.094 -15.125 1 94 101 LEU B CA 1
ATOM 4142 C C . LEU B 1 101 ? -6.773 -19.266 -14.75 1 94 101 LEU B C 1
ATOM 4144 O O . LEU B 1 101 ? -6.328 -20.375 -14.461 1 94 101 LEU B O 1
ATOM 4148 N N . GLN B 1 102 ? -6.117 -18.172 -14.852 1 94.31 102 GLN B N 1
ATOM 4149 C CA . GLN B 1 102 ? -4.707 -18.203 -14.477 1 94.31 102 GLN B CA 1
ATOM 4150 C C . GLN B 1 102 ? -4.531 -18.656 -13.031 1 94.31 102 GLN B C 1
ATOM 4152 O O . GLN B 1 102 ? -3.658 -19.484 -12.734 1 94.31 102 GLN B O 1
ATOM 4157 N N . ILE B 1 103 ? -5.324 -18.188 -12.18 1 95.75 103 ILE B N 1
ATOM 4158 C CA . ILE B 1 103 ? -5.238 -18.516 -10.758 1 95.75 103 ILE B CA 1
ATOM 4159 C C . ILE B 1 103 ? -5.711 -19.953 -10.531 1 95.75 103 ILE B C 1
ATOM 4161 O O . ILE B 1 103 ? -5.141 -20.672 -9.711 1 95.75 103 ILE B O 1
ATOM 4165 N N . LEU B 1 104 ? -6.754 -20.328 -11.234 1 94.25 104 LEU B N 1
ATOM 4166 C CA . LEU B 1 104 ? -7.242 -21.703 -11.141 1 94.25 104 LEU B CA 1
ATOM 4167 C C . LEU B 1 104 ? -6.145 -22.703 -11.492 1 94.25 104 LEU B C 1
ATOM 4169 O O . LEU B 1 104 ? -5.957 -23.703 -10.797 1 94.25 104 LEU B O 1
ATOM 4173 N N . LYS B 1 105 ? -5.371 -22.406 -12.492 1 90.44 105 LYS B N 1
ATOM 4174 C CA . LYS B 1 105 ? -4.27 -23.281 -12.898 1 90.44 105 LYS B CA 1
ATOM 4175 C C . LYS B 1 105 ? -3.146 -23.25 -11.867 1 90.44 105 LYS B C 1
ATOM 4177 O O . LYS B 1 105 ? -2.541 -24.281 -11.578 1 90.44 105 LYS B O 1
ATOM 4182 N N . LEU B 1 106 ? -2.914 -22.109 -11.344 1 90 106 LEU B N 1
ATOM 4183 C CA . LEU B 1 106 ? -1.883 -21.938 -10.328 1 90 106 LEU B CA 1
ATOM 4184 C C . LEU B 1 106 ? -2.197 -22.797 -9.102 1 90 106 LEU B C 1
ATOM 4186 O O . LEU B 1 106 ? -1.286 -23.297 -8.438 1 90 106 LEU B O 1
ATOM 4190 N N . THR B 1 107 ? -3.473 -23.016 -8.828 1 89.81 107 THR B N 1
ATOM 4191 C CA . THR B 1 107 ? -3.895 -23.734 -7.633 1 89.81 107 THR B CA 1
ATOM 4192 C C . THR B 1 107 ? -4.32 -25.156 -7.98 1 89.81 107 THR B C 1
ATOM 4194 O O . THR B 1 107 ? -4.98 -25.828 -7.18 1 89.81 107 THR B O 1
ATOM 4197 N N . ASN B 1 108 ? -3.986 -25.578 -9.141 1 87.31 108 ASN B N 1
ATOM 4198 C CA . ASN B 1 108 ? -4.301 -26.922 -9.617 1 87.31 108 ASN B CA 1
ATOM 4199 C C . ASN B 1 108 ? -5.801 -27.203 -9.578 1 87.31 108 ASN B C 1
ATOM 4201 O O . ASN B 1 108 ? -6.23 -28.234 -9.086 1 87.31 108 ASN B O 1
ATOM 4205 N N . ASN B 1 109 ? -6.602 -26.219 -9.977 1 91.25 109 ASN B N 1
ATOM 4206 C CA . ASN B 1 109 ? -8.047 -26.266 -10.18 1 91.25 109 ASN B CA 1
ATOM 4207 C C . ASN B 1 109 ? -8.789 -26.484 -8.867 1 91.25 109 ASN B C 1
ATOM 4209 O O . ASN B 1 109 ? -9.898 -27.031 -8.859 1 91.25 109 ASN B O 1
ATOM 4213 N N . LYS B 1 110 ? -8.188 -26.047 -7.855 1 90.25 110 LYS B N 1
ATOM 4214 C CA . LYS B 1 110 ? -8.82 -26.219 -6.551 1 90.25 110 LYS B CA 1
ATOM 4215 C C . LYS B 1 110 ? -9.695 -25.031 -6.203 1 90.25 110 LYS B C 1
ATOM 4217 O O . LYS B 1 110 ? -9.328 -23.875 -6.477 1 90.25 110 LYS B O 1
ATOM 4222 N N . LEU B 1 111 ? -10.797 -25.344 -5.48 1 93.62 111 LEU B N 1
ATOM 4223 C CA . LEU B 1 111 ? -11.68 -24.359 -4.883 1 93.62 111 LEU B CA 1
ATOM 4224 C C . LEU B 1 111 ? -11.75 -24.531 -3.369 1 93.62 111 LEU B C 1
ATOM 4226 O O . LEU B 1 111 ? -11.508 -25.625 -2.854 1 93.62 111 LEU B O 1
ATOM 4230 N N . PRO B 1 112 ? -12.047 -23.484 -2.586 1 95.38 112 PRO B N 1
ATOM 4231 C CA . PRO B 1 112 ? -12.336 -22.125 -3.049 1 95.38 112 PRO B CA 1
ATOM 4232 C C . PRO B 1 112 ? -11.062 -21.328 -3.324 1 95.38 112 PRO B C 1
ATOM 4234 O O . PRO B 1 112 ? -10.008 -21.625 -2.764 1 95.38 112 PRO B O 1
ATOM 4237 N N . ILE B 1 113 ? -11.133 -20.344 -4.223 1 96.62 113 ILE B N 1
ATOM 4238 C CA . ILE B 1 113 ? -10.078 -19.375 -4.453 1 96.62 113 ILE B CA 1
ATOM 4239 C C . ILE B 1 113 ? -10.68 -17.969 -4.496 1 96.62 113 ILE B C 1
ATOM 4241 O O . ILE B 1 113 ? -11.867 -17.797 -4.773 1 96.62 113 ILE B O 1
ATOM 4245 N N . SER B 1 114 ? -9.883 -17.016 -4.109 1 98.31 114 SER B N 1
ATOM 4246 C CA . SER B 1 114 ? -10.312 -15.617 -4.172 1 98.31 114 SER B CA 1
ATOM 4247 C C . SER B 1 114 ? -9.32 -14.766 -4.949 1 98.31 114 SER B C 1
ATOM 4249 O O . SER B 1 114 ? -8.117 -15.023 -4.918 1 98.31 114 SER B O 1
ATOM 4251 N N . VAL B 1 115 ? -9.859 -13.852 -5.664 1 98.5 115 VAL B N 1
ATOM 4252 C CA . VAL B 1 115 ? -9.086 -12.844 -6.379 1 98.5 115 VAL B CA 1
ATOM 4253 C C . VAL B 1 115 ? -9.32 -11.469 -5.758 1 98.5 115 VAL B C 1
ATOM 4255 O O . VAL B 1 115 ? -10.469 -11.062 -5.551 1 98.5 115 VAL B O 1
ATOM 4258 N N . ALA B 1 116 ? -8.281 -10.789 -5.402 1 98.62 116 ALA B N 1
ATOM 4259 C CA . ALA B 1 116 ? -8.398 -9.453 -4.82 1 98.62 116 ALA B CA 1
ATOM 4260 C C . ALA B 1 116 ? -7.707 -8.414 -5.695 1 98.62 116 ALA B C 1
ATOM 4262 O O . ALA B 1 116 ? -6.695 -8.703 -6.34 1 98.62 116 ALA B O 1
ATOM 4263 N N . SER B 1 117 ? -8.258 -7.242 -5.73 1 98.38 117 SER B N 1
ATOM 4264 C CA . SER B 1 117 ? -7.664 -6.16 -6.512 1 98.38 117 SER B CA 1
ATOM 4265 C C . SER B 1 117 ? -7.945 -4.801 -5.871 1 98.38 117 SER B C 1
ATOM 4267 O O . SER B 1 117 ? -9.008 -4.598 -5.277 1 98.38 117 SER B O 1
ATOM 4269 N N . VAL B 1 118 ? -6.984 -3.918 -5.922 1 97.75 118 VAL B N 1
ATOM 4270 C CA . VAL B 1 118 ? -7.078 -2.512 -5.547 1 97.75 118 VAL B CA 1
ATOM 4271 C C . VAL B 1 118 ? -6.703 -1.632 -6.738 1 97.75 118 VAL B C 1
ATOM 4273 O O . VAL B 1 118 ? -5.676 -1.852 -7.379 1 97.75 118 VAL B O 1
ATOM 4276 N N . GLY B 1 119 ? -7.531 -0.69 -7.027 1 96.06 119 GLY B N 1
ATOM 4277 C CA . GLY B 1 119 ? -7.168 0.146 -8.164 1 96.06 119 GLY B CA 1
ATOM 4278 C C . GLY B 1 119 ? -8.102 1.325 -8.359 1 96.06 119 GLY B C 1
ATOM 4279 O O . GLY B 1 119 ? -9.211 1.345 -7.812 1 96.06 119 GLY B O 1
ATOM 4280 N N . ALA B 1 120 ? -7.648 2.297 -9.148 1 93.25 120 ALA B N 1
ATOM 4281 C CA . ALA B 1 120 ? -8.406 3.512 -9.43 1 93.25 120 ALA B CA 1
ATOM 4282 C C . ALA B 1 120 ? -9.578 3.223 -10.359 1 93.25 120 ALA B C 1
ATOM 4284 O O . ALA B 1 120 ? -9.438 2.484 -11.336 1 93.25 120 ALA B O 1
ATOM 4285 N N . CYS B 1 121 ? -10.688 3.77 -10.047 1 92.19 121 CYS B N 1
ATOM 4286 C CA . CYS B 1 121 ? -11.898 3.711 -10.859 1 92.19 121 CYS B CA 1
ATOM 4287 C C . CYS B 1 121 ? -12.531 5.094 -11 1 92.19 121 CYS B C 1
ATOM 4289 O O . CYS B 1 121 ? -12.234 5.996 -10.211 1 92.19 121 CYS B O 1
ATOM 4291 N N . ILE B 1 122 ? -13.297 5.246 -12.023 1 87.38 122 ILE B N 1
ATOM 4292 C CA . ILE B 1 122 ? -13.984 6.516 -12.227 1 87.38 122 ILE B CA 1
ATOM 4293 C C . ILE B 1 122 ? -15.492 6.281 -12.258 1 87.38 122 ILE B C 1
ATOM 4295 O O . ILE B 1 122 ? -15.961 5.285 -12.812 1 87.38 122 ILE B O 1
ATOM 4299 N N . LEU B 1 123 ? -16.141 7.07 -11.484 1 76.5 123 LEU B N 1
ATOM 4300 C CA . LEU B 1 123 ? -17.594 7 -11.445 1 76.5 123 LEU B CA 1
ATOM 4301 C C . LEU B 1 123 ? -18.219 8.227 -12.102 1 76.5 123 LEU B C 1
ATOM 4303 O O . LEU B 1 123 ? -17.703 9.344 -11.953 1 76.5 123 LEU B O 1
ATOM 4307 N N . SER B 1 124 ? -19.062 7.977 -13.055 1 59.84 124 SER B N 1
ATOM 4308 C CA . SER B 1 124 ? -19.797 9.117 -13.586 1 59.84 124 SER B CA 1
ATOM 4309 C C . SER B 1 124 ? -20.891 9.57 -12.625 1 59.84 124 SER B C 1
ATOM 4311 O O . SER B 1 124 ? -21.766 8.789 -12.258 1 59.84 124 SER B O 1
ATOM 4313 N N . SER B 1 125 ? -20.484 9.836 -11.344 1 57.44 125 SER B N 1
ATOM 4314 C CA . SER B 1 125 ? -21.625 10.125 -10.484 1 57.44 125 SER B CA 1
ATOM 4315 C C . SER B 1 125 ? -21.953 11.617 -10.484 1 57.44 125 SER B C 1
ATOM 4317 O O . SER B 1 125 ? -21.062 12.461 -10.547 1 57.44 125 SER B O 1
ATOM 4319 N N . ALA B 1 126 ? -23.203 11.953 -10.844 1 58.5 126 ALA B N 1
ATOM 4320 C CA . ALA B 1 126 ? -23.672 13.32 -10.688 1 58.5 126 ALA B CA 1
ATOM 4321 C C . ALA B 1 126 ? -24.312 13.531 -9.312 1 58.5 126 ALA B C 1
ATOM 4323 O O . ALA B 1 126 ? -25.172 12.758 -8.898 1 58.5 126 ALA B O 1
ATOM 4324 N N . ILE B 1 127 ? -23.484 14.117 -8.266 1 64.38 127 ILE B N 1
ATOM 4325 C CA . ILE B 1 127 ? -24.156 14.5 -7.023 1 64.38 127 ILE B CA 1
ATOM 4326 C C . ILE B 1 127 ? -24.969 15.781 -7.242 1 64.38 127 ILE B C 1
ATOM 4328 O O . ILE B 1 127 ? -24.453 16.75 -7.793 1 64.38 127 ILE B O 1
ATOM 4332 N N . HIS B 1 128 ? -26.188 15.594 -6.926 1 66.62 128 HIS B N 1
ATOM 4333 C CA . HIS B 1 128 ? -27.109 16.703 -7.113 1 66.62 128 HIS B CA 1
ATOM 4334 C C . HIS B 1 128 ? -26.828 17.828 -6.117 1 66.62 128 HIS B C 1
ATOM 4336 O O . HIS B 1 128 ? -26.406 17.562 -4.992 1 66.62 128 HIS B O 1
ATOM 4342 N N . SER B 1 129 ? -27.109 18.984 -6.469 1 68.06 129 SER B N 1
ATOM 4343 C CA . SER B 1 129 ? -26.828 20.203 -5.73 1 68.06 129 SER B CA 1
ATOM 4344 C C . SER B 1 129 ? -27.734 20.344 -4.508 1 68.06 129 SER B C 1
ATOM 4346 O O . SER B 1 129 ? -27.438 21.094 -3.582 1 68.06 129 SER B O 1
ATOM 4348 N N . ASP B 1 130 ? -28.734 19.531 -4.285 1 77.81 130 ASP B N 1
ATOM 4349 C CA . ASP B 1 130 ? -29.688 19.719 -3.195 1 77.81 130 ASP B CA 1
ATOM 4350 C C . ASP B 1 130 ? -29.266 18.922 -1.961 1 77.81 130 ASP B C 1
ATOM 4352 O O . ASP B 1 130 ? -29.938 18.969 -0.925 1 77.81 130 ASP B O 1
ATOM 4356 N N . GLN B 1 131 ? -28.172 18.516 -1.95 1 82.38 131 GLN B N 1
ATOM 4357 C CA . GLN B 1 131 ? -27.703 17.688 -0.837 1 82.38 131 GLN B CA 1
ATOM 4358 C C . GLN B 1 131 ? -26.875 18.516 0.138 1 82.38 131 GLN B C 1
ATOM 4360 O O . GLN B 1 131 ? -26.344 19.578 -0.222 1 82.38 131 GLN B O 1
ATOM 4365 N N . PRO B 1 132 ? -26.859 18.047 1.43 1 86.38 132 PRO B N 1
ATOM 4366 C CA . PRO B 1 132 ? -25.984 18.734 2.393 1 86.38 132 PRO B CA 1
ATOM 4367 C C . PRO B 1 132 ? -24.547 18.875 1.897 1 86.38 132 PRO B C 1
ATOM 4369 O O . PRO B 1 132 ? -24.062 18.016 1.166 1 86.38 132 PRO B O 1
ATOM 4372 N N . GLN B 1 133 ? -23.969 19.938 2.369 1 85.69 133 GLN B N 1
ATOM 4373 C CA . GLN B 1 133 ? -22.609 20.281 1.941 1 85.69 133 GLN B CA 1
ATOM 4374 C C . GLN B 1 133 ? -21.641 19.141 2.268 1 85.69 133 GLN B C 1
ATOM 4376 O O . GLN B 1 133 ? -20.75 18.828 1.472 1 85.69 133 GLN B O 1
ATOM 4381 N N . GLU B 1 134 ? -21.812 18.609 3.457 1 90.56 134 GLU B N 1
ATOM 4382 C CA . GLU B 1 134 ? -20.922 17.531 3.877 1 90.56 134 GLU B CA 1
ATOM 4383 C C . GLU B 1 134 ? -21.031 16.328 2.941 1 90.56 134 GLU B C 1
ATOM 4385 O O . GLU B 1 134 ? -20.016 15.703 2.602 1 90.56 134 GLU B O 1
ATOM 4390 N N . ARG B 1 135 ? -22.219 16.031 2.576 1 92.06 135 ARG B N 1
ATOM 4391 C CA . ARG B 1 135 ? -22.422 14.906 1.679 1 92.06 135 ARG B CA 1
ATOM 4392 C C . ARG B 1 135 ? -21.797 15.172 0.314 1 92.06 135 ARG B C 1
ATOM 4394 O O . ARG B 1 135 ? -21.141 14.289 -0.254 1 92.06 135 ARG B O 1
ATOM 4401 N N . GLN B 1 136 ? -21.984 16.359 -0.199 1 89.81 136 GLN B N 1
ATOM 4402 C CA . GLN B 1 136 ? -21.391 16.75 -1.474 1 89.81 136 GLN B CA 1
ATOM 4403 C C . GLN B 1 136 ? -19.859 16.656 -1.424 1 89.81 136 GLN B C 1
ATOM 4405 O O . GLN B 1 136 ? -19.234 16.188 -2.375 1 89.81 136 GLN B O 1
ATOM 4410 N N . PHE B 1 137 ? -19.375 17.062 -0.308 1 92.75 137 PHE B N 1
ATOM 4411 C CA . PHE B 1 137 ? -17.922 17.094 -0.129 1 92.75 137 PHE B CA 1
ATOM 4412 C C . PHE B 1 137 ? -17.375 15.672 -0.033 1 92.75 137 PHE B C 1
ATOM 4414 O O . PHE B 1 137 ? -16.375 15.344 -0.675 1 92.75 137 PHE B O 1
ATOM 4421 N N . LEU B 1 138 ? -18.016 14.789 0.645 1 93.62 138 LEU B N 1
ATOM 4422 C CA . LEU B 1 138 ? -17.516 13.453 0.956 1 93.62 138 LEU B CA 1
ATOM 4423 C C . LEU B 1 138 ? -17.766 12.5 -0.207 1 93.62 138 LEU B C 1
ATOM 4425 O O . LEU B 1 138 ? -17.016 11.547 -0.402 1 93.62 138 LEU B O 1
ATOM 4429 N N . PHE B 1 139 ? -18.766 12.719 -1.004 1 91 139 PHE B N 1
ATOM 4430 C CA . PHE B 1 139 ? -19.156 11.758 -2.027 1 91 139 PHE B CA 1
ATOM 4431 C C . PHE B 1 139 ? -19.172 12.406 -3.406 1 91 139 PHE B C 1
ATOM 4433 O O . PHE B 1 139 ? -19.594 11.789 -4.383 1 91 139 PHE B O 1
ATOM 4440 N N . GLY B 1 140 ? -18.688 13.633 -3.477 1 88.56 140 GLY B N 1
ATOM 4441 C CA . GLY B 1 140 ? -18.781 14.383 -4.723 1 88.56 140 GLY B CA 1
ATOM 4442 C C . GLY B 1 140 ? -17.656 14.07 -5.688 1 88.56 140 GLY B C 1
ATOM 4443 O O . GLY B 1 140 ? -17.703 14.469 -6.852 1 88.56 140 GLY B O 1
ATOM 4444 N N . GLY B 1 141 ? -16.688 13.352 -5.246 1 90.94 141 GLY B N 1
ATOM 4445 C CA . GLY B 1 141 ? -15.578 13.023 -6.121 1 90.94 141 GLY B CA 1
ATOM 4446 C C . GLY B 1 141 ? -15.906 11.93 -7.125 1 90.94 141 GLY B C 1
ATOM 4447 O O . GLY B 1 141 ? -16.609 10.977 -6.801 1 90.94 141 GLY B O 1
ATOM 4448 N N . SER B 1 142 ? -15.289 12.039 -8.312 1 89.19 142 SER B N 1
ATOM 4449 C CA . SER B 1 142 ? -15.555 11.078 -9.383 1 89.19 142 SER B CA 1
ATOM 4450 C C . SER B 1 142 ? -14.523 9.953 -9.391 1 89.19 142 SER B C 1
ATOM 4452 O O . SER B 1 142 ? -14.734 8.914 -10.016 1 89.19 142 SER B O 1
ATOM 4454 N N . ASN B 1 143 ? -13.406 10.211 -8.805 1 89.81 143 ASN B N 1
ATOM 4455 C CA . ASN B 1 143 ? -12.391 9.172 -8.711 1 89.81 143 ASN B CA 1
ATOM 4456 C C . ASN B 1 143 ? -12.484 8.406 -7.395 1 89.81 143 ASN B C 1
ATOM 4458 O O . ASN B 1 143 ? -12.727 9 -6.344 1 89.81 143 ASN B O 1
ATOM 4462 N N . ARG B 1 144 ? -12.297 7.117 -7.504 1 92.81 144 ARG B N 1
ATOM 4463 C CA . ARG B 1 144 ? -12.281 6.27 -6.316 1 92.81 144 ARG B CA 1
ATOM 4464 C C . ARG B 1 144 ? -11.203 5.199 -6.418 1 92.81 144 ARG B C 1
ATOM 4466 O O . ARG B 1 144 ? -10.844 4.777 -7.516 1 92.81 144 ARG B O 1
ATOM 4473 N N . THR B 1 145 ? -10.695 4.879 -5.297 1 96.62 145 THR B N 1
ATOM 4474 C CA . THR B 1 145 ? -9.867 3.684 -5.199 1 96.62 145 THR B CA 1
ATOM 4475 C C . THR B 1 145 ? -10.695 2.482 -4.766 1 96.62 145 THR B C 1
ATOM 4477 O O . THR B 1 145 ? -11 2.324 -3.582 1 96.62 145 THR B O 1
ATOM 4480 N N . CYS B 1 146 ? -10.984 1.66 -5.711 1 97.19 146 CYS B N 1
ATOM 4481 C CA . CYS B 1 146 ? -11.859 0.512 -5.484 1 97.19 146 CYS B CA 1
ATOM 4482 C C . CYS B 1 146 ? -11.094 -0.628 -4.82 1 97.19 146 CYS B C 1
ATOM 4484 O O . CYS B 1 146 ? -9.922 -0.868 -5.141 1 97.19 146 CYS B O 1
ATOM 4486 N N . LEU B 1 147 ? -11.727 -1.244 -3.889 1 98.56 147 LEU B N 1
ATOM 4487 C CA . LEU B 1 147 ? -11.289 -2.477 -3.242 1 98.56 147 LEU B CA 1
ATOM 4488 C C . LEU B 1 147 ? -12.258 -3.615 -3.531 1 98.56 147 LEU B C 1
ATOM 4490 O O . LEU B 1 147 ? -13.43 -3.557 -3.137 1 98.56 147 LEU B O 1
ATOM 4494 N N . LEU B 1 148 ? -11.742 -4.625 -4.211 1 98.62 148 LEU B N 1
ATOM 4495 C CA . LEU B 1 148 ? -12.641 -5.695 -4.629 1 98.62 148 LEU B CA 1
ATOM 4496 C C . LEU B 1 148 ? -12.031 -7.062 -4.328 1 98.62 148 LEU B C 1
ATOM 4498 O O . LEU B 1 148 ? -10.844 -7.285 -4.562 1 98.62 148 LEU B O 1
ATOM 4502 N N . LEU B 1 149 ? -12.812 -7.918 -3.721 1 98.75 149 LEU B N 1
ATOM 4503 C CA . LEU B 1 149 ? -12.492 -9.336 -3.607 1 98.75 149 LEU B CA 1
ATOM 4504 C C . LEU B 1 149 ? -13.594 -10.195 -4.219 1 98.75 149 LEU B C 1
ATOM 4506 O O . LEU B 1 149 ? -14.773 -10.023 -3.9 1 98.75 149 LEU B O 1
ATOM 4510 N N . GLN B 1 150 ? -13.234 -11.008 -5.113 1 98.44 150 GLN B N 1
ATOM 4511 C CA . GLN B 1 150 ? -14.117 -12.039 -5.656 1 98.44 150 GLN B CA 1
ATOM 4512 C C . GLN B 1 150 ? -13.75 -13.414 -5.113 1 98.44 150 GLN B C 1
ATOM 4514 O O . GLN B 1 150 ? -12.633 -13.891 -5.312 1 98.44 150 GLN B O 1
ATOM 4519 N N . ASN B 1 151 ? -14.695 -13.977 -4.465 1 98.44 151 ASN B N 1
ATOM 4520 C CA . ASN B 1 151 ? -14.516 -15.336 -3.965 1 98.44 151 ASN B CA 1
ATOM 4521 C C . ASN B 1 151 ? -15.266 -16.359 -4.816 1 98.44 151 ASN B C 1
ATOM 4523 O O . ASN B 1 151 ? -16.453 -16.188 -5.082 1 98.44 151 ASN B O 1
ATOM 4527 N N . TYR B 1 152 ? -14.562 -17.391 -5.273 1 97.56 152 TYR B N 1
ATOM 4528 C CA . TYR B 1 152 ? -15.141 -18.453 -6.082 1 97.56 152 TYR B CA 1
ATOM 4529 C C . TYR B 1 152 ? -15.234 -19.75 -5.285 1 97.56 152 TYR B C 1
ATOM 4531 O O . TYR B 1 152 ? -14.227 -20.281 -4.824 1 97.56 152 TYR B O 1
ATOM 4539 N N . THR B 1 153 ? -16.438 -20.25 -5.141 1 96.25 153 THR B N 1
ATOM 4540 C CA . THR B 1 153 ? -16.672 -21.453 -4.344 1 96.25 153 THR B CA 1
ATOM 4541 C C . THR B 1 153 ? -17.734 -22.344 -4.988 1 96.25 153 THR B C 1
ATOM 4543 O O . THR B 1 153 ? -18.312 -21.969 -6.008 1 96.25 153 THR B O 1
ATOM 4546 N N . SER B 1 154 ? -17.891 -23.578 -4.418 1 94.44 154 SER B N 1
ATOM 4547 C CA . SER B 1 154 ? -18.922 -24.469 -4.906 1 94.44 154 SER B CA 1
ATOM 4548 C C . SER B 1 154 ? -20.312 -23.875 -4.707 1 94.44 154 SER B C 1
ATOM 4550 O O . SER B 1 154 ? -20.594 -23.25 -3.684 1 94.44 154 SER B O 1
ATOM 4552 N N . PRO B 1 155 ? -21.141 -24.156 -5.699 1 93.44 155 PRO B N 1
ATOM 4553 C CA . PRO B 1 155 ? -22.516 -23.672 -5.551 1 93.44 155 PRO B CA 1
ATOM 4554 C C . PRO B 1 155 ? -23.172 -24.141 -4.25 1 93.44 155 PRO B C 1
ATOM 4556 O O . PRO B 1 155 ? -23.953 -23.406 -3.654 1 93.44 155 PRO B O 1
ATOM 4559 N N . SER B 1 156 ? -22.859 -25.281 -3.77 1 92.81 156 SER B N 1
ATOM 4560 C CA . SER B 1 156 ? -23.453 -25.844 -2.564 1 92.81 156 SER B CA 1
ATOM 4561 C C . SER B 1 156 ? -23.031 -25.062 -1.321 1 92.81 156 SER B C 1
ATOM 4563 O O . SER B 1 156 ? -23.734 -25.078 -0.305 1 92.81 156 SER B O 1
ATOM 4565 N N . ASN B 1 157 ? -21.922 -24.312 -1.375 1 93.44 157 ASN B N 1
ATOM 4566 C CA . ASN B 1 157 ? -21.375 -23.609 -0.223 1 93.44 157 ASN B CA 1
ATOM 4567 C C . ASN B 1 157 ? -21.641 -22.109 -0.304 1 93.44 157 ASN B C 1
ATOM 4569 O O . ASN B 1 157 ? -21.188 -21.344 0.55 1 93.44 157 ASN B O 1
ATOM 4573 N N . ILE B 1 158 ? -22.375 -21.656 -1.248 1 94.5 158 ILE B N 1
ATOM 4574 C CA . ILE B 1 158 ? -22.422 -20.234 -1.624 1 94.5 158 ILE B CA 1
ATOM 4575 C C . ILE B 1 158 ? -23.062 -19.422 -0.502 1 94.5 158 ILE B C 1
ATOM 4577 O O . ILE B 1 158 ? -22.609 -18.328 -0.19 1 94.5 158 ILE B O 1
ATOM 4581 N N . ASN B 1 159 ? -24.094 -19.922 0.152 1 93.88 159 ASN B N 1
ATOM 4582 C CA . ASN B 1 159 ? -24.797 -19.172 1.194 1 93.88 159 ASN B CA 1
ATOM 4583 C C . ASN B 1 159 ? -23.938 -19.047 2.455 1 93.88 159 ASN B C 1
ATOM 4585 O O . ASN B 1 159 ? -23.875 -17.969 3.059 1 93.88 159 ASN B O 1
ATOM 4589 N N . THR B 1 160 ? -23.359 -20.156 2.82 1 95.75 160 THR B N 1
ATOM 4590 C CA . THR B 1 160 ? -22.453 -20.125 3.971 1 95.75 160 THR B CA 1
ATOM 4591 C C . THR B 1 160 ? -21.297 -19.172 3.717 1 95.75 160 THR B C 1
ATOM 4593 O O . THR B 1 160 ? -20.875 -18.438 4.613 1 95.75 160 THR B O 1
ATOM 4596 N N . THR B 1 161 ? -20.797 -19.219 2.496 1 96.94 161 THR B N 1
ATOM 4597 C CA . THR B 1 161 ? -19.688 -18.344 2.117 1 96.94 161 THR B CA 1
ATOM 4598 C C . THR B 1 161 ? -20.125 -16.875 2.15 1 96.94 161 THR B C 1
ATOM 4600 O O . THR B 1 161 ? -19.375 -16.016 2.617 1 96.94 161 THR B O 1
ATOM 4603 N N . LEU B 1 162 ? -21.266 -16.594 1.662 1 96.75 162 LEU B N 1
ATOM 4604 C CA . LEU B 1 162 ? -21.812 -15.242 1.711 1 96.75 162 LEU B CA 1
ATOM 4605 C C . LEU B 1 162 ? -21.875 -14.742 3.148 1 96.75 162 LEU B C 1
ATOM 4607 O O . LEU B 1 162 ? -21.438 -13.625 3.441 1 96.75 162 LEU B O 1
ATOM 4611 N N . ASP B 1 163 ? -22.406 -15.523 4.023 1 97 163 ASP B N 1
ATOM 4612 C CA . ASP B 1 163 ? -22.531 -15.148 5.426 1 97 163 ASP B CA 1
ATOM 4613 C C . ASP B 1 163 ? -21.156 -14.875 6.047 1 97 163 ASP B C 1
ATOM 4615 O O . ASP B 1 163 ? -21 -13.914 6.801 1 97 163 ASP B O 1
ATOM 4619 N N . PHE B 1 164 ? -20.25 -15.727 5.699 1 97.88 164 PHE B N 1
ATOM 4620 C CA . PHE B 1 164 ? -18.891 -15.562 6.199 1 97.88 164 PHE B CA 1
ATOM 4621 C C . PHE B 1 164 ? -18.328 -14.203 5.809 1 97.88 164 PHE B C 1
ATOM 4623 O O . PHE B 1 164 ? -17.828 -13.461 6.66 1 97.88 164 PHE B O 1
ATOM 4630 N N . TRP B 1 165 ? -18.406 -13.867 4.547 1 98.44 165 TRP B N 1
ATOM 4631 C CA . TRP B 1 165 ? -17.812 -12.625 4.059 1 98.44 165 TRP B CA 1
ATOM 4632 C C . TRP B 1 165 ? -18.562 -11.414 4.602 1 98.44 165 TRP B C 1
ATOM 4634 O O . TRP B 1 165 ? -17.953 -10.398 4.938 1 98.44 165 TRP B O 1
ATOM 4644 N N . VAL B 1 166 ? -19.875 -11.492 4.719 1 98.12 166 VAL B N 1
ATOM 4645 C CA . VAL B 1 166 ? -20.641 -10.383 5.277 1 98.12 166 VAL B CA 1
ATOM 4646 C C . VAL B 1 166 ? -20.203 -10.125 6.719 1 98.12 166 VAL B C 1
ATOM 4648 O O . VAL B 1 166 ? -19.953 -8.977 7.102 1 98.12 166 VAL B O 1
ATOM 4651 N N . GLN B 1 167 ? -20.078 -11.141 7.445 1 98.19 167 GLN B N 1
ATOM 4652 C CA . GLN B 1 167 ? -19.703 -11 8.852 1 98.19 167 GLN B CA 1
ATOM 4653 C C . GLN B 1 167 ? -18.281 -10.469 8.992 1 98.19 167 GLN B C 1
ATOM 4655 O O . GLN B 1 167 ? -18.016 -9.594 9.82 1 98.19 167 GLN B O 1
ATOM 4660 N N . LEU B 1 168 ? -17.406 -11.031 8.195 1 98.38 168 LEU B N 1
ATOM 4661 C CA . LEU B 1 168 ? -16.031 -10.578 8.234 1 98.38 168 LEU B CA 1
ATOM 4662 C C . LEU B 1 168 ? -15.922 -9.094 7.898 1 98.38 168 LEU B C 1
ATOM 4664 O O . LEU B 1 168 ? -15.227 -8.344 8.586 1 98.38 168 LEU B O 1
ATOM 4668 N N . ARG B 1 169 ? -16.641 -8.68 6.852 1 98.69 169 ARG B N 1
ATOM 4669 C CA . ARG B 1 169 ? -16.562 -7.293 6.406 1 98.69 169 ARG B CA 1
ATOM 4670 C C . ARG B 1 169 ? -17.25 -6.359 7.406 1 98.69 169 ARG B C 1
ATOM 4672 O O . ARG B 1 169 ? -16.734 -5.281 7.703 1 98.69 169 ARG B O 1
ATOM 4679 N N . LEU B 1 170 ? -18.359 -6.77 7.918 1 98.5 170 LEU B N 1
ATOM 4680 C CA . LEU B 1 170 ? -19.047 -5.957 8.922 1 98.5 170 LEU B CA 1
ATOM 4681 C C . LEU B 1 170 ? -18.156 -5.758 10.148 1 98.5 170 LEU B C 1
ATOM 4683 O O . LEU B 1 170 ? -18.062 -4.652 10.68 1 98.5 170 LEU B O 1
ATOM 4687 N N . SER B 1 171 ? -17.531 -6.812 10.578 1 98.25 171 SER B N 1
ATOM 4688 C CA . SER B 1 171 ? -16.641 -6.734 11.727 1 98.25 171 SER B CA 1
ATOM 4689 C C . SER B 1 171 ? -15.484 -5.77 11.461 1 98.25 171 SER B C 1
ATOM 4691 O O . SER B 1 171 ? -15.047 -5.051 12.367 1 98.25 171 SER B O 1
ATOM 4693 N N . TRP B 1 172 ? -15.008 -5.789 10.242 1 98.06 172 TRP B N 1
ATOM 4694 C CA . TRP B 1 172 ? -13.93 -4.875 9.859 1 98.06 172 TRP B CA 1
ATOM 4695 C C . TRP B 1 172 ? -14.383 -3.424 9.992 1 98.06 172 TRP B C 1
ATOM 4697 O O . TRP B 1 172 ? -13.648 -2.59 10.539 1 98.06 172 TRP B O 1
ATOM 4707 N N . TRP B 1 173 ? -15.578 -3.084 9.555 1 98.5 173 TRP B N 1
ATOM 4708 C CA . TRP B 1 173 ? -16.125 -1.734 9.648 1 98.5 173 TRP B CA 1
ATOM 4709 C C . TRP B 1 173 ? -16.328 -1.323 11.102 1 98.5 173 TRP B C 1
ATOM 4711 O O . TRP B 1 173 ? -16.031 -0.187 11.477 1 98.5 173 TRP B O 1
ATOM 4721 N N . LYS B 1 174 ? -16.734 -2.201 11.906 1 98.44 174 LYS B N 1
ATOM 4722 C CA . LYS B 1 174 ? -17.031 -1.901 13.305 1 98.44 174 LYS B CA 1
ATOM 4723 C C . LYS B 1 174 ? -15.75 -1.762 14.117 1 98.44 174 LYS B C 1
ATOM 4725 O O . LYS B 1 174 ? -15.719 -1.021 15.109 1 98.44 174 LYS B O 1
ATOM 4730 N N . LYS B 1 175 ? -14.766 -2.396 13.695 1 96.62 175 LYS B N 1
ATOM 4731 C CA . LYS B 1 175 ? -13.5 -2.451 14.422 1 96.62 175 LYS B CA 1
ATOM 4732 C C . LYS B 1 175 ? -12.93 -1.053 14.633 1 96.62 175 LYS B C 1
ATOM 4734 O O . LYS B 1 175 ? -12.383 -0.755 15.695 1 96.62 175 LYS B O 1
ATOM 4739 N N . PHE B 1 176 ? -13.062 -0.203 13.688 1 96.44 176 PHE B N 1
ATOM 4740 C CA . PHE B 1 176 ? -12.398 1.096 13.727 1 96.44 176 PHE B CA 1
ATOM 4741 C C . PHE B 1 176 ? -13.391 2.195 14.102 1 96.44 176 PHE B C 1
ATOM 4743 O O . PHE B 1 176 ? -13.047 3.379 14.07 1 96.44 176 PHE B O 1
ATOM 4750 N N . SER B 1 177 ? -14.57 1.802 14.438 1 97.19 177 SER B N 1
ATOM 4751 C CA . SER B 1 177 ? -15.641 2.764 14.68 1 97.19 177 SER B CA 1
ATOM 4752 C C . SER B 1 177 ? -15.742 3.131 16.156 1 97.19 177 SER B C 1
ATOM 4754 O O . SER B 1 177 ? -15.562 2.277 17.031 1 97.19 177 SER B O 1
ATOM 4756 N N . ASN B 1 178 ? -16.047 4.41 16.406 1 96.75 178 ASN B N 1
ATOM 4757 C CA . ASN B 1 178 ? -16.375 4.859 17.766 1 96.75 178 ASN B CA 1
ATOM 4758 C C . ASN B 1 178 ? -17.781 4.414 18.172 1 96.75 178 ASN B C 1
ATOM 4760 O O . ASN B 1 178 ? -18.047 4.215 19.359 1 96.75 178 ASN B O 1
ATOM 4764 N N . ILE B 1 179 ? -18.641 4.316 17.188 1 96.75 179 ILE B N 1
ATOM 4765 C CA . ILE B 1 179 ? -20.016 3.898 17.422 1 96.75 179 ILE B CA 1
ATOM 4766 C C . ILE B 1 179 ? -20.375 2.746 16.469 1 96.75 179 ILE B C 1
ATOM 4768 O O . ILE B 1 179 ? -21.094 2.939 15.492 1 96.75 179 ILE B O 1
ATOM 4772 N N . PRO B 1 180 ? -20 1.572 16.812 1 97.31 180 PRO B N 1
ATOM 4773 C CA . PRO B 1 180 ? -20.203 0.426 15.93 1 97.31 180 PRO B CA 1
ATOM 4774 C C . PRO B 1 180 ? -21.672 0.231 15.555 1 97.31 180 PRO B C 1
ATOM 4776 O O . PRO B 1 180 ? -21.984 -0.3 14.484 1 97.31 180 PRO B O 1
ATOM 4779 N N . GLY B 1 181 ? -22.594 0.655 16.406 1 97.25 181 GLY B N 1
ATOM 4780 C CA . GLY B 1 181 ? -24.016 0.531 16.156 1 97.25 181 GLY B CA 1
ATOM 4781 C C . GLY B 1 181 ? -24.484 1.321 14.938 1 97.25 181 GLY B C 1
ATOM 4782 O O . GLY B 1 181 ? -25.578 1.106 14.438 1 97.25 181 GLY B O 1
ATOM 4783 N N . ASN B 1 182 ? -23.703 2.26 14.445 1 97.69 182 ASN B N 1
ATOM 4784 C CA . ASN B 1 182 ? -24.047 3.064 13.281 1 97.69 182 ASN B CA 1
ATOM 4785 C C . ASN B 1 182 ? -23.891 2.277 11.984 1 97.69 182 ASN B C 1
ATOM 4787 O O . ASN B 1 182 ? -24.281 2.752 10.914 1 97.69 182 ASN B O 1
ATOM 4791 N N . PHE B 1 183 ? -23.266 1.074 12.062 1 98.25 183 PHE B N 1
ATOM 4792 C CA . PHE B 1 183 ? -23.188 0.196 10.898 1 98.25 183 PHE B CA 1
ATOM 4793 C C . PHE B 1 183 ? -24.297 -0.852 10.922 1 98.25 183 PHE B C 1
ATOM 4795 O O . PHE B 1 183 ? -24.625 -1.383 11.984 1 98.25 183 PHE B O 1
ATOM 4802 N N . SER B 1 184 ? -24.828 -1.08 9.766 1 97.19 184 SER B N 1
ATOM 4803 C CA . SER B 1 184 ? -25.891 -2.068 9.633 1 97.19 184 SER B CA 1
ATOM 4804 C C . SER B 1 184 ? -25.797 -2.818 8.312 1 97.19 184 SER B C 1
ATOM 4806 O O . SER B 1 184 ? -25.078 -2.387 7.402 1 97.19 184 SER B O 1
ATOM 4808 N N . VAL B 1 185 ? -26.422 -3.969 8.297 1 96.56 185 VAL B N 1
ATOM 4809 C CA . VAL B 1 185 ? -26.484 -4.77 7.082 1 96.56 185 VAL B CA 1
ATOM 4810 C C . VAL B 1 185 ? -27.938 -4.879 6.613 1 96.56 185 VAL B C 1
ATOM 4812 O O . VAL B 1 185 ? -28.828 -5.18 7.406 1 96.56 185 VAL B O 1
ATOM 4815 N N . THR B 1 186 ? -28.125 -4.527 5.418 1 91.06 186 THR B N 1
ATOM 4816 C CA . THR B 1 186 ? -29.453 -4.707 4.832 1 91.06 186 THR B CA 1
ATOM 4817 C C . THR B 1 186 ? -29.391 -5.68 3.656 1 91.06 186 THR B C 1
ATOM 4819 O O . THR B 1 186 ? -28.375 -5.77 2.971 1 91.06 186 THR B O 1
ATOM 4822 N N . SER B 1 187 ? -30.406 -6.484 3.586 1 83.69 187 SER B N 1
ATOM 4823 C CA . SER B 1 187 ? -30.469 -7.465 2.508 1 83.69 187 SER B CA 1
ATOM 4824 C C . SER B 1 187 ? -31.484 -7.051 1.446 1 83.69 187 SER B C 1
ATOM 4826 O O . SER B 1 187 ? -32.531 -6.516 1.77 1 83.69 187 SER B O 1
ATOM 4828 N N . LYS B 1 188 ? -31 -6.945 0.238 1 69.31 188 LYS B N 1
ATOM 4829 C CA . LYS B 1 188 ? -31.953 -6.793 -0.859 1 69.31 188 LYS B CA 1
ATOM 4830 C C . LYS B 1 188 ? -31.875 -7.973 -1.825 1 69.31 188 LYS B C 1
ATOM 4832 O O . LYS B 1 188 ? -30.797 -8.492 -2.084 1 69.31 188 LYS B O 1
ATOM 4837 N N . THR B 1 189 ? -32.906 -8.758 -2.125 1 59.81 189 THR B N 1
ATOM 4838 C CA . THR B 1 189 ? -32.938 -9.805 -3.139 1 59.81 189 THR B CA 1
ATOM 4839 C C . THR B 1 189 ? -33.094 -9.203 -4.535 1 59.81 189 THR B C 1
ATOM 4841 O O . THR B 1 189 ? -33.812 -8.219 -4.723 1 59.81 189 THR B O 1
ATOM 4844 N N . LEU B 1 190 ? -32.125 -9.328 -5.461 1 54.94 190 LEU B N 1
ATOM 4845 C CA . LEU B 1 190 ? -32.062 -8.766 -6.805 1 54.94 190 LEU B CA 1
ATOM 4846 C C . LEU B 1 190 ? -33.375 -9.008 -7.539 1 54.94 190 LEU B C 1
ATOM 4848 O O . LEU B 1 190 ? -33.625 -8.406 -8.594 1 54.94 190 LEU B O 1
ATOM 4852 N N . ASN B 1 191 ? -34.156 -9.984 -7.387 1 47.81 191 ASN B N 1
ATOM 4853 C CA . ASN B 1 191 ? -35.406 -9.984 -8.148 1 47.81 191 ASN B CA 1
ATOM 4854 C C . ASN B 1 191 ? -36.062 -8.617 -8.109 1 47.81 191 ASN B C 1
ATOM 4856 O O . ASN B 1 191 ? -36.969 -8.344 -8.914 1 47.81 191 ASN B O 1
ATOM 4860 N N . ASP B 1 192 ? -35.844 -7.828 -7.172 1 44 192 ASP B N 1
ATOM 4861 C CA . ASP B 1 192 ? -36.5 -6.52 -7.062 1 44 192 ASP B CA 1
ATOM 4862 C C . ASP B 1 192 ? -35.812 -5.504 -7.984 1 44 192 ASP B C 1
ATOM 4864 O O . ASP B 1 192 ? -36.281 -4.367 -8.102 1 44 192 ASP B O 1
ATOM 4868 N N . ILE B 1 193 ? -34.594 -5.66 -8.383 1 41.03 193 ILE B N 1
ATOM 4869 C CA . ILE B 1 193 ? -34.031 -4.82 -9.43 1 41.03 193 ILE B CA 1
ATOM 4870 C C . ILE B 1 193 ? -34.5 -5.328 -10.797 1 41.03 193 ILE B C 1
ATOM 4872 O O . ILE B 1 193 ? -34.312 -6.508 -11.117 1 41.03 193 ILE B O 1
ATOM 4876 N N . HIS B 1 194 ? -35.469 -4.77 -11.414 1 36.41 194 HIS B N 1
ATOM 4877 C CA . HIS B 1 194 ? -36.156 -5.07 -12.664 1 36.41 194 HIS B CA 1
ATOM 4878 C C . HIS B 1 194 ? -35.188 -5.594 -13.711 1 36.41 194 HIS B C 1
ATOM 4880 O O . HIS B 1 194 ? -34.188 -4.934 -14.031 1 36.41 194 HIS B O 1
ATOM 4886 N N . PRO B 1 195 ? -35.031 -6.852 -13.922 1 36.41 195 PRO B N 1
ATOM 4887 C CA . PRO B 1 195 ? -34.281 -7.262 -15.117 1 36.41 195 PRO B CA 1
ATOM 4888 C C . PRO B 1 195 ? -34.75 -6.551 -16.391 1 36.41 195 PRO B C 1
ATOM 4890 O O . PRO B 1 195 ? -35.906 -6.109 -16.453 1 36.41 195 PRO B O 1
ATOM 4893 N N . PRO B 1 196 ? -33.938 -6.062 -17.234 1 32.91 196 PRO B N 1
ATOM 4894 C CA . PRO B 1 196 ? -34.594 -5.609 -18.469 1 32.91 196 PRO B CA 1
ATOM 4895 C C . PRO B 1 196 ? -35.594 -6.613 -19.016 1 32.91 196 PRO B C 1
ATOM 4897 O O . PRO B 1 196 ? -35.5 -7.809 -18.719 1 32.91 196 PRO B O 1
ATOM 4900 N N . PRO B 1 197 ? -36.719 -6.188 -19.703 1 31.67 197 PRO B N 1
ATOM 4901 C CA . PRO B 1 197 ? -37.688 -6.898 -20.547 1 31.67 197 PRO B CA 1
ATOM 4902 C C . PRO B 1 197 ? -37.031 -7.715 -21.656 1 31.67 197 PRO B C 1
ATOM 4904 O O . PRO B 1 197 ? -36.156 -7.215 -22.344 1 31.67 197 PRO B O 1
ATOM 4907 N N . GLY B 1 198 ? -36.906 -9.109 -21.641 1 34.34 198 GLY B N 1
ATOM 4908 C CA . GLY B 1 198 ? -36.625 -10.172 -22.578 1 34.34 198 GLY B CA 1
ATOM 4909 C C . GLY B 1 198 ? -35.812 -11.305 -21.969 1 34.34 198 GLY B C 1
ATOM 4910 O O . GLY B 1 198 ? -35.5 -12.297 -22.641 1 34.34 198 GLY B O 1
ATOM 4911 N N . HIS B 1 199 ? -34.688 -10.992 -21.344 1 32.06 199 HIS B N 1
ATOM 4912 C CA . HIS B 1 199 ? -33.938 -12.188 -21.016 1 32.06 199 HIS B CA 1
ATOM 4913 C C . HIS B 1 199 ? -34.625 -13.016 -19.938 1 32.06 199 HIS B C 1
ATOM 4915 O O . HIS B 1 199 ? -34.812 -12.539 -18.812 1 32.06 199 HIS B O 1
ATOM 4921 N N . ALA B 1 200 ? -35.531 -13.875 -20.344 1 32.97 200 ALA B N 1
ATOM 4922 C CA . ALA B 1 200 ? -36.125 -14.984 -19.594 1 32.97 200 ALA B CA 1
ATOM 4923 C C . ALA B 1 200 ? -35.094 -15.68 -18.719 1 32.97 200 ALA B C 1
ATOM 4925 O O . ALA B 1 200 ? -34.5 -16.672 -19.141 1 32.97 200 ALA B O 1
ATOM 4926 N N . THR B 1 201 ? -34.062 -15.078 -18.188 1 35.19 201 THR B N 1
ATOM 4927 C CA . THR B 1 201 ? -33.25 -16.062 -17.5 1 35.19 201 THR B CA 1
ATOM 4928 C C . THR B 1 201 ? -34.062 -16.828 -16.469 1 35.19 201 THR B C 1
ATOM 4930 O O . THR B 1 201 ? -34.656 -16.219 -15.578 1 35.19 201 THR B O 1
ATOM 4933 N N . SER B 1 202 ? -34.719 -17.938 -16.766 1 33.66 202 SER B N 1
ATOM 4934 C CA . SER B 1 202 ? -35.281 -19.016 -15.977 1 33.66 202 SER B CA 1
ATOM 4935 C C . SER B 1 202 ? -34.531 -19.156 -14.641 1 33.66 202 SER B C 1
ATOM 4937 O O . SER B 1 202 ? -35.125 -19.625 -13.656 1 33.66 202 SER B O 1
ATOM 4939 N N . GLY B 1 203 ? -33.219 -19.75 -14.758 1 36.59 203 GLY B N 1
ATOM 4940 C CA . GLY B 1 203 ? -32.594 -20.312 -13.578 1 36.59 203 GLY B CA 1
ATOM 4941 C C . GLY B 1 203 ? -32.531 -19.359 -12.414 1 36.59 203 GLY B C 1
ATOM 4942 O O . GLY B 1 203 ? -32.406 -18.141 -12.609 1 36.59 203 GLY B O 1
ATOM 4943 N N . HIS B 1 204 ? -33.219 -19.562 -11.289 1 40.78 204 HIS B N 1
ATOM 4944 C CA . HIS B 1 204 ? -33.281 -19.031 -9.93 1 40.78 204 HIS B CA 1
ATOM 4945 C C . HIS B 1 204 ? -31.906 -18.516 -9.5 1 40.78 204 HIS B C 1
ATOM 4947 O O . HIS B 1 204 ? -31.156 -19.219 -8.82 1 40.78 204 HIS B O 1
ATOM 4953 N N . ASN B 1 205 ? -30.953 -18.234 -10.289 1 47 205 ASN B N 1
ATOM 4954 C CA . ASN B 1 205 ? -29.703 -17.812 -9.672 1 47 205 ASN B CA 1
ATOM 4955 C C . ASN B 1 205 ? -29.938 -16.688 -8.656 1 47 205 ASN B C 1
ATOM 4957 O O . ASN B 1 205 ? -30.25 -15.562 -9.031 1 47 205 ASN B O 1
ATOM 4961 N N . ASN B 1 206 ? -30.562 -16.984 -7.5 1 52.28 206 ASN B N 1
ATOM 4962 C CA . ASN B 1 206 ? -30.797 -16.156 -6.312 1 52.28 206 ASN B CA 1
ATOM 4963 C C . ASN B 1 206 ? -29.594 -15.266 -6.012 1 52.28 206 ASN B C 1
ATOM 4965 O O . ASN B 1 206 ? -28.656 -15.695 -5.332 1 52.28 206 ASN B O 1
ATOM 4969 N N . GLN B 1 207 ? -29.328 -14.32 -6.844 1 68.06 207 GLN B N 1
ATOM 4970 C CA . GLN B 1 207 ? -28.359 -13.273 -6.531 1 68.06 207 GLN B CA 1
ATOM 4971 C C . GLN B 1 207 ? -28.781 -12.492 -5.293 1 68.06 207 GLN B C 1
ATOM 4973 O O . GLN B 1 207 ? -29.906 -11.977 -5.227 1 68.06 207 GLN B O 1
ATOM 4978 N N . THR B 1 208 ? -28.172 -12.852 -4.152 1 82.88 208 THR B N 1
ATOM 4979 C CA . THR B 1 208 ? -28.391 -12.164 -2.887 1 82.88 208 THR B CA 1
ATOM 4980 C C . THR B 1 208 ? -27.391 -11.023 -2.709 1 82.88 208 THR B C 1
ATOM 4982 O O . THR B 1 208 ? -26.219 -11.164 -3.039 1 82.88 208 THR B O 1
ATOM 4985 N N . TYR B 1 209 ? -27.953 -9.906 -2.426 1 87.56 209 TYR B N 1
ATOM 4986 C CA . TYR B 1 209 ? -27.188 -8.688 -2.215 1 87.56 209 TYR B CA 1
ATOM 4987 C C . TYR B 1 209 ? -27.297 -8.219 -0.767 1 87.56 209 TYR B C 1
ATOM 4989 O O . TYR B 1 209 ? -28.391 -8.086 -0.231 1 87.56 209 TYR B O 1
ATOM 4997 N N . ARG B 1 210 ? -26.172 -8.141 -0.137 1 95.12 210 ARG B N 1
ATOM 4998 C CA . ARG B 1 210 ? -26.078 -7.562 1.199 1 95.12 210 ARG B CA 1
ATOM 4999 C C . ARG B 1 210 ? -25.297 -6.25 1.171 1 95.12 210 ARG B C 1
ATOM 5001 O O . ARG B 1 210 ? -24.156 -6.211 0.712 1 95.12 210 ARG B O 1
ATOM 5008 N N . ALA B 1 211 ? -25.953 -5.223 1.673 1 96.44 211 ALA B N 1
ATOM 5009 C CA . ALA B 1 211 ? -25.328 -3.908 1.712 1 96.44 211 ALA B CA 1
ATOM 5010 C C . ALA B 1 211 ? -24.938 -3.531 3.137 1 96.44 211 ALA B C 1
ATOM 5012 O O . ALA B 1 211 ? -25.75 -3.611 4.055 1 96.44 211 ALA B O 1
ATOM 5013 N N . ILE B 1 212 ? -23.703 -3.236 3.348 1 98.19 212 ILE B N 1
ATOM 5014 C CA . ILE B 1 212 ? -23.266 -2.635 4.602 1 98.19 212 ILE B CA 1
ATOM 5015 C C . ILE B 1 212 ? -23.391 -1.116 4.52 1 98.19 212 ILE B C 1
ATOM 5017 O O . ILE B 1 212 ? -22.828 -0.487 3.625 1 98.19 212 ILE B O 1
ATOM 5021 N N . ALA B 1 213 ? -24.141 -0.57 5.438 1 98.12 213 ALA B N 1
ATOM 5022 C CA . ALA B 1 213 ? -24.406 0.866 5.438 1 98.12 213 ALA B CA 1
ATOM 5023 C C . ALA B 1 213 ? -23.906 1.518 6.723 1 98.12 213 ALA B C 1
ATOM 5025 O O . ALA B 1 213 ? -23.812 0.863 7.766 1 98.12 213 ALA B O 1
ATOM 5026 N N . TYR B 1 214 ? -23.516 2.725 6.66 1 97.81 214 TYR B N 1
ATOM 5027 C CA . TYR B 1 214 ? -23.188 3.576 7.797 1 97.81 214 TYR B CA 1
ATOM 5028 C C . TYR B 1 214 ? -24.219 4.688 7.961 1 97.81 214 TYR B C 1
ATOM 5030 O O . TYR B 1 214 ? -24.641 5.297 6.977 1 97.81 214 TYR B O 1
ATOM 5038 N N . GLN B 1 215 ? -24.594 4.965 9.211 1 97.62 215 GLN B N 1
ATOM 5039 C CA . GLN B 1 215 ? -25.547 6.027 9.523 1 97.62 215 GLN B CA 1
ATOM 5040 C C . GLN B 1 215 ? -24.844 7.387 9.578 1 97.62 215 GLN B C 1
ATOM 5042 O O . GLN B 1 215 ? -24.375 7.805 10.633 1 97.62 215 GLN B O 1
ATOM 5047 N N . PHE B 1 216 ? -24.953 8.109 8.492 1 96.06 216 PHE B N 1
ATOM 5048 C CA . PHE B 1 216 ? -24.438 9.469 8.469 1 96.06 216 PHE B CA 1
ATOM 5049 C C . PHE B 1 216 ? -25.438 10.445 9.078 1 96.06 216 PHE B C 1
ATOM 5051 O O . PHE B 1 216 ? -26.594 10.086 9.312 1 96.06 216 PHE B O 1
ATOM 5058 N N . PRO B 1 217 ? -24.984 11.695 9.344 1 93.56 217 PRO B N 1
ATOM 5059 C CA . PRO B 1 217 ? -25.922 12.688 9.891 1 93.56 217 PRO B CA 1
ATOM 5060 C C . PRO B 1 217 ? -27.125 12.922 8.977 1 93.56 217 PRO B C 1
ATOM 5062 O O . PRO B 1 217 ? -28.203 13.273 9.453 1 93.56 217 PRO B O 1
ATOM 5065 N N . TRP B 1 218 ? -27.031 12.711 7.711 1 92.62 218 TRP B N 1
ATOM 5066 C CA . TRP B 1 218 ? -28.094 12.969 6.754 1 92.62 218 TRP B CA 1
ATOM 5067 C C . TRP B 1 218 ? -28.828 11.68 6.402 1 92.62 218 TRP B C 1
ATOM 5069 O O . TRP B 1 218 ? -29.75 11.688 5.586 1 92.62 218 TRP B O 1
ATOM 5079 N N . GLY B 1 219 ? -28.422 10.562 6.98 1 94.5 219 GLY B N 1
ATOM 5080 C CA . GLY B 1 219 ? -29.062 9.281 6.719 1 94.5 219 GLY B CA 1
ATOM 5081 C C . GLY B 1 219 ? -28.078 8.18 6.363 1 94.5 219 GLY B C 1
ATOM 5082 O O . GLY B 1 219 ? -26.875 8.414 6.316 1 94.5 219 GLY B O 1
ATOM 5083 N N . PRO B 1 220 ? -28.609 7.016 6.137 1 95 220 PRO B N 1
ATOM 5084 C CA . PRO B 1 220 ? -27.734 5.883 5.836 1 95 220 PRO B CA 1
ATOM 5085 C C . PRO B 1 220 ? -27.172 5.941 4.418 1 95 220 PRO B C 1
ATOM 5087 O O . PRO B 1 220 ? -27.859 6.367 3.488 1 95 220 PRO B O 1
ATOM 5090 N N . GLU B 1 221 ? -25.891 5.621 4.281 1 94.81 221 GLU B N 1
ATOM 5091 C CA . GLU B 1 221 ? -25.219 5.418 2.996 1 94.81 221 GLU B CA 1
ATOM 5092 C C . GLU B 1 221 ? -24.578 4.035 2.92 1 94.81 221 GLU B C 1
ATOM 5094 O O . GLU B 1 221 ? -23.969 3.578 3.891 1 94.81 221 GLU B O 1
ATOM 5099 N N . VAL B 1 222 ? -24.734 3.404 1.745 1 96.12 222 VAL B N 1
ATOM 5100 C CA . VAL B 1 222 ? -24.062 2.127 1.533 1 96.12 222 VAL B CA 1
ATOM 5101 C C . VAL B 1 222 ? -22.562 2.357 1.362 1 96.12 222 VAL B C 1
ATOM 5103 O O . VAL B 1 222 ? -22.141 3.139 0.507 1 96.12 222 VAL B O 1
ATOM 5106 N N . VAL B 1 223 ? -21.812 1.688 2.215 1 97.81 223 VAL B N 1
ATOM 5107 C CA . VAL B 1 223 ? -20.359 1.883 2.152 1 97.81 223 VAL B CA 1
ATOM 5108 C C . VAL B 1 223 ? -19.703 0.628 1.595 1 97.81 223 VAL B C 1
ATOM 5110 O O . VAL B 1 223 ? -18.531 0.667 1.181 1 97.81 223 VAL B O 1
ATOM 5113 N N . GLU B 1 224 ? -20.359 -0.482 1.592 1 98.25 224 GLU B N 1
ATOM 5114 C CA . GLU B 1 224 ? -19.844 -1.705 0.987 1 98.25 224 GLU B CA 1
ATOM 5115 C C . GLU B 1 224 ? -20.969 -2.615 0.519 1 98.25 224 GLU B C 1
ATOM 5117 O O . GLU B 1 224 ? -22.016 -2.701 1.17 1 98.25 224 GLU B O 1
ATOM 5122 N N . GLU B 1 225 ? -20.688 -3.244 -0.566 1 97.12 225 GLU B N 1
ATOM 5123 C CA . GLU B 1 225 ? -21.641 -4.227 -1.086 1 97.12 225 GLU B CA 1
ATOM 5124 C C . GLU B 1 225 ? -21.031 -5.625 -1.111 1 97.12 225 GLU B C 1
ATOM 5126 O O . GLU B 1 225 ? -19.906 -5.805 -1.582 1 97.12 225 GLU B O 1
ATOM 5131 N N . VAL B 1 226 ? -21.719 -6.57 -0.578 1 97.75 226 VAL B N 1
ATOM 5132 C CA . VAL B 1 226 ? -21.375 -7.988 -0.67 1 97.75 226 VAL B CA 1
ATOM 5133 C C . VAL B 1 226 ? -22.453 -8.727 -1.468 1 97.75 226 VAL B C 1
ATOM 5135 O O . VAL B 1 226 ? -23.609 -8.805 -1.04 1 97.75 226 VAL B O 1
ATOM 5138 N N . LYS B 1 227 ? -22.047 -9.297 -2.605 1 95.56 227 LYS B N 1
ATOM 5139 C CA . LYS B 1 227 ? -23.031 -9.805 -3.553 1 95.56 227 LYS B CA 1
ATOM 5140 C C . LYS B 1 227 ? -22.734 -11.25 -3.938 1 95.56 227 LYS B C 1
ATOM 5142 O O . LYS B 1 227 ? -21.578 -11.625 -4.125 1 95.56 227 LYS B O 1
ATOM 5147 N N . ASN B 1 228 ? -23.766 -12.016 -3.902 1 95.44 228 ASN B N 1
ATOM 5148 C CA . ASN B 1 228 ? -23.719 -13.289 -4.613 1 95.44 228 ASN B CA 1
ATOM 5149 C C . ASN B 1 228 ? -24.062 -13.117 -6.094 1 95.44 228 ASN B C 1
ATOM 5151 O O . ASN B 1 228 ? -25.219 -12.875 -6.449 1 95.44 228 ASN B O 1
ATOM 5155 N N . VAL B 1 229 ? -23.078 -13.32 -6.938 1 92.25 229 VAL B N 1
ATOM 5156 C CA . VAL B 1 229 ? -23.297 -13.078 -8.359 1 92.25 229 VAL B CA 1
ATOM 5157 C C . VAL B 1 229 ? -23.484 -14.406 -9.086 1 92.25 229 VAL B C 1
ATOM 5159 O O . VAL B 1 229 ? -23.641 -14.43 -10.312 1 92.25 229 VAL B O 1
ATOM 5162 N N . GLY B 1 230 ? -23.469 -15.469 -8.359 1 92.12 230 GLY B N 1
ATOM 5163 C CA . GLY B 1 230 ? -23.656 -16.781 -8.969 1 92.12 230 GLY B CA 1
ATOM 5164 C C . GLY B 1 230 ? -22.594 -17.109 -10.016 1 92.12 230 GLY B C 1
ATOM 5165 O O . GLY B 1 230 ? -21.406 -16.891 -9.789 1 92.12 230 GLY B O 1
ATOM 5166 N N . ASP B 1 231 ? -23.016 -17.766 -11.062 1 90.56 231 ASP B N 1
ATOM 5167 C CA . ASP B 1 231 ? -22.078 -18.094 -12.125 1 90.56 231 ASP B CA 1
ATOM 5168 C C . ASP B 1 231 ? -22.203 -17.141 -13.297 1 90.56 231 ASP B C 1
ATOM 5170 O O . ASP B 1 231 ? -21.703 -17.406 -14.391 1 90.56 231 ASP B O 1
ATOM 5174 N N . LYS B 1 232 ? -22.875 -15.984 -13.047 1 85.44 232 LYS B N 1
ATOM 5175 C CA . LYS B 1 232 ? -23.125 -14.984 -14.078 1 85.44 232 LYS B CA 1
ATOM 5176 C C . LYS B 1 232 ? -21.797 -14.453 -14.641 1 85.44 232 LYS B C 1
ATOM 5178 O O . LYS B 1 232 ? -21.703 -14.172 -15.836 1 85.44 232 LYS B O 1
ATOM 5183 N N . VAL B 1 233 ? -20.844 -14.336 -13.844 1 84.94 233 VAL B N 1
ATOM 5184 C CA . VAL B 1 233 ? -19.562 -13.773 -14.25 1 84.94 233 VAL B CA 1
ATOM 5185 C C . VAL B 1 233 ? -18.953 -14.633 -15.359 1 84.94 233 VAL B C 1
ATOM 5187 O O . VAL B 1 233 ? -18.281 -14.109 -16.25 1 84.94 233 VAL B O 1
ATOM 5190 N N . PHE B 1 234 ? -19.172 -15.898 -15.344 1 88 234 PHE B N 1
ATOM 5191 C CA . PHE B 1 234 ? -18.641 -16.812 -16.344 1 88 234 PHE B CA 1
ATOM 5192 C C . PHE B 1 234 ? -19.516 -16.828 -17.594 1 88 234 PHE B C 1
ATOM 5194 O O . PHE B 1 234 ? -19 -16.891 -18.719 1 88 234 PHE B O 1
ATOM 5201 N N . ARG B 1 235 ? -20.703 -16.734 -17.359 1 81.25 235 ARG B N 1
ATOM 5202 C CA . ARG B 1 235 ? -21.641 -16.766 -18.469 1 81.25 235 ARG B CA 1
ATOM 5203 C C . ARG B 1 235 ? -21.5 -15.508 -19.328 1 81.25 235 ARG B C 1
ATOM 5205 O O . ARG B 1 235 ? -21.703 -15.555 -20.547 1 81.25 235 ARG B O 1
ATOM 5212 N N . ASP B 1 236 ? -21.156 -14.43 -18.703 1 78.31 236 ASP B N 1
ATOM 5213 C CA . ASP B 1 236 ? -20.984 -13.156 -19.391 1 78.31 236 ASP B CA 1
ATOM 5214 C C . ASP B 1 236 ? -19.703 -13.172 -20.234 1 78.31 236 ASP B C 1
ATOM 5216 O O . ASP B 1 236 ? -19.531 -12.336 -21.125 1 78.31 236 ASP B O 1
ATOM 5220 N N . LEU B 1 237 ? -18.75 -14.031 -19.953 1 77.81 237 LEU B N 1
ATOM 5221 C CA . LEU B 1 237 ? -17.516 -14.109 -20.719 1 77.81 237 LEU B CA 1
ATOM 5222 C C . LEU B 1 237 ? -17.781 -14.656 -22.125 1 77.81 237 LEU B C 1
ATOM 5224 O O . LEU B 1 237 ? -16.953 -14.516 -23.016 1 77.81 237 LEU B O 1
ATOM 5228 N N . GLN B 1 238 ? -19.016 -14.945 -22.578 1 65.44 238 GLN B N 1
ATOM 5229 C CA . GLN B 1 238 ? -19.484 -15.414 -23.875 1 65.44 238 GLN B CA 1
ATOM 5230 C C . GLN B 1 238 ? -18.531 -16.453 -24.453 1 65.44 238 GLN B C 1
ATOM 5232 O O . GLN B 1 238 ? -18.25 -16.453 -25.656 1 65.44 238 GLN B O 1
ATOM 5237 N N . ASN B 1 239 ? -17.922 -17.141 -23.656 1 64.56 239 ASN B N 1
ATOM 5238 C CA . ASN B 1 239 ? -17.016 -18.156 -24.172 1 64.56 239 ASN B CA 1
ATOM 5239 C C . ASN B 1 239 ? -17.688 -19.531 -24.172 1 64.56 239 ASN B C 1
ATOM 5241 O O . ASN B 1 239 ? -18.469 -19.844 -23.281 1 64.56 239 ASN B O 1
ATOM 5245 N N . ASP B 1 240 ? -17.609 -20.172 -25.25 1 66.06 240 ASP B N 1
ATOM 5246 C CA . ASP B 1 240 ? -18.203 -21.484 -25.484 1 66.06 240 ASP B CA 1
ATOM 5247 C C . ASP B 1 240 ? -17.469 -22.578 -24.688 1 66.06 240 ASP B C 1
ATOM 5249 O O . ASP B 1 240 ? -17.906 -23.719 -24.672 1 66.06 240 ASP B O 1
ATOM 5253 N N . GLU B 1 241 ? -16.531 -22.234 -23.859 1 84.44 241 GLU B N 1
ATOM 5254 C CA . GLU B 1 241 ? -15.797 -23.281 -23.172 1 84.44 241 GLU B CA 1
ATOM 5255 C C . GLU B 1 241 ? -15.828 -23.094 -21.656 1 84.44 241 GLU B C 1
ATOM 5257 O O . GLU B 1 241 ? -14.781 -22.969 -21.016 1 84.44 241 GLU B O 1
ATOM 5262 N N . LEU B 1 242 ? -17.047 -23.234 -21.125 1 88 242 LEU B N 1
ATOM 5263 C CA . LEU B 1 242 ? -17.219 -23.031 -19.688 1 88 242 LEU B CA 1
ATOM 5264 C C . LEU B 1 242 ? -16.484 -24.125 -18.891 1 88 242 LEU B C 1
ATOM 5266 O O . LEU B 1 242 ? -16.188 -23.938 -17.719 1 88 242 LEU B O 1
ATOM 5270 N N . GLU B 1 243 ? -16.219 -25.25 -19.516 1 89.94 243 GLU B N 1
ATOM 5271 C CA . GLU B 1 243 ? -15.578 -26.375 -18.859 1 89.94 243 GLU B CA 1
ATOM 5272 C C . GLU B 1 243 ? -14.18 -26 -18.359 1 89.94 243 GLU B C 1
ATOM 5274 O O . GLU B 1 243 ? -13.703 -26.531 -17.359 1 89.94 243 GLU B O 1
ATOM 5279 N N . LYS B 1 244 ? -13.625 -25.094 -19.062 1 91.69 244 LYS B N 1
ATOM 5280 C CA . LYS B 1 244 ? -12.258 -24.688 -18.719 1 91.69 244 LYS B CA 1
ATOM 5281 C C . LYS B 1 244 ? -12.227 -23.938 -17.391 1 91.69 244 LYS B C 1
ATOM 5283 O O . LYS B 1 244 ? -11.172 -23.812 -16.766 1 91.69 244 LYS B O 1
ATOM 5288 N N . TYR B 1 245 ? -13.391 -23.438 -16.938 1 94.44 245 TYR B N 1
ATOM 5289 C CA . TYR B 1 245 ? -13.453 -22.625 -15.742 1 94.44 245 TYR B CA 1
ATOM 5290 C C . TYR B 1 245 ? -13.906 -23.438 -14.539 1 94.44 245 TYR B C 1
ATOM 5292 O O . TYR B 1 245 ? -14.055 -22.906 -13.438 1 94.44 245 TYR B O 1
ATOM 5300 N N . MET B 1 246 ? -14.055 -24.734 -14.742 1 95.25 246 MET B N 1
ATOM 5301 C CA . MET B 1 246 ? -14.531 -25.578 -13.648 1 95.25 246 MET B CA 1
ATOM 5302 C C . MET B 1 246 ? -13.406 -25.891 -12.664 1 95.25 246 MET B C 1
ATOM 5304 O O . MET B 1 246 ? -12.266 -26.109 -13.078 1 95.25 246 MET B O 1
ATOM 5308 N N . GLY B 1 247 ? -13.727 -25.781 -11.359 1 94.62 247 GLY B N 1
ATOM 5309 C CA . GLY B 1 247 ? -12.828 -26.172 -10.281 1 94.62 247 GLY B CA 1
ATOM 5310 C C . GLY B 1 247 ? -13.398 -27.25 -9.383 1 94.62 247 GLY B C 1
ATOM 5311 O O . GLY B 1 247 ? -14.523 -27.703 -9.586 1 94.62 247 GLY B O 1
ATOM 5312 N N . GLN B 1 248 ? -12.531 -27.688 -8.477 1 92.12 248 GLN B N 1
ATOM 5313 C CA . GLN B 1 248 ? -12.953 -28.812 -7.641 1 92.12 248 GLN B CA 1
ATOM 5314 C C . GLN B 1 248 ? -12.625 -28.547 -6.172 1 92.12 248 GLN B C 1
ATOM 5316 O O . GLN B 1 248 ? -11.5 -28.188 -5.836 1 92.12 248 GLN B O 1
ATOM 5321 N N . MET B 1 249 ? -13.609 -28.688 -5.41 1 87.06 249 MET B N 1
ATOM 5322 C CA . MET B 1 249 ? -13.391 -28.734 -3.969 1 87.06 249 MET B CA 1
ATOM 5323 C C . MET B 1 249 ? -12.914 -30.109 -3.533 1 87.06 249 MET B C 1
ATOM 5325 O O . MET B 1 249 ? -13.234 -31.109 -4.176 1 87.06 249 MET B O 1
ATOM 5329 N N . PHE B 1 250 ? -12.219 -30.031 -2.482 1 76.62 250 PHE B N 1
ATOM 5330 C CA . PHE B 1 250 ? -11.727 -31.312 -1.981 1 76.62 250 PHE B CA 1
ATOM 5331 C C . PHE B 1 250 ? -12.875 -32.281 -1.745 1 76.62 250 PHE B C 1
ATOM 5333 O O . PHE B 1 250 ? -13.852 -31.953 -1.072 1 76.62 250 PHE B O 1
ATOM 5340 N N . GLY B 1 251 ? -12.773 -33.469 -2.326 1 75.62 251 GLY B N 1
ATOM 5341 C CA . GLY B 1 251 ? -13.742 -34.531 -2.125 1 75.62 251 GLY B CA 1
ATOM 5342 C C . GLY B 1 251 ? -15.008 -34.344 -2.939 1 75.62 251 GLY B C 1
ATOM 5343 O O . GLY B 1 251 ? -15.961 -35.125 -2.799 1 75.62 251 GLY B O 1
ATOM 5344 N N . LYS B 1 252 ? -15.039 -33.375 -3.746 1 82.88 252 LYS B N 1
ATOM 5345 C CA . LYS B 1 252 ? -16.234 -33.125 -4.531 1 82.88 252 LYS B CA 1
ATOM 5346 C C . LYS B 1 252 ? -15.938 -33.188 -6.027 1 82.88 252 LYS B C 1
ATOM 5348 O O . LYS B 1 252 ? -14.773 -33.219 -6.434 1 82.88 252 LYS B O 1
ATOM 5353 N N . THR B 1 253 ? -16.984 -33.281 -6.762 1 89.44 253 THR B N 1
ATOM 5354 C CA . THR B 1 253 ? -16.859 -33.281 -8.211 1 89.44 253 THR B CA 1
ATOM 5355 C C . THR B 1 253 ? -16.578 -31.891 -8.734 1 89.44 253 THR B C 1
ATOM 5357 O O . THR B 1 253 ? -16.922 -30.891 -8.078 1 89.44 253 THR B O 1
ATOM 5360 N N . ALA B 1 254 ? -15.969 -31.891 -9.883 1 93.62 254 ALA B N 1
ATOM 5361 C CA . ALA B 1 254 ? -15.688 -30.609 -10.531 1 93.62 254 ALA B CA 1
ATOM 5362 C C . ALA B 1 254 ? -16.984 -29.844 -10.828 1 93.62 254 ALA B C 1
ATOM 5364 O O . ALA B 1 254 ? -17.984 -30.453 -11.203 1 93.62 254 ALA B O 1
ATOM 5365 N N . CYS B 1 255 ? -16.984 -28.578 -10.648 1 94.62 255 CYS B N 1
ATOM 5366 C CA . CYS B 1 255 ? -18.172 -27.734 -10.867 1 94.62 255 CYS B CA 1
ATOM 5367 C C . CYS B 1 255 ? -17.766 -26.359 -11.352 1 94.62 255 CYS B C 1
ATOM 5369 O O . CYS B 1 255 ? -16.609 -25.953 -11.211 1 94.62 255 CYS B O 1
ATOM 5371 N N . LEU B 1 256 ? -18.719 -25.703 -12.055 1 94.38 256 LEU B N 1
ATOM 5372 C CA . LEU B 1 256 ? -18.578 -24.266 -12.305 1 94.38 256 LEU B CA 1
ATOM 5373 C C . LEU B 1 256 ? -18.828 -23.469 -11.031 1 94.38 256 LEU B C 1
ATOM 5375 O O . LEU B 1 256 ? -19.922 -23.547 -10.453 1 94.38 256 LEU B O 1
ATOM 5379 N N . PRO B 1 257 ? -17.859 -22.719 -10.594 1 96.19 257 PRO B N 1
ATOM 5380 C CA . PRO B 1 257 ? -18.016 -22.062 -9.289 1 96.19 257 PRO B CA 1
ATOM 5381 C C . PRO B 1 257 ? -19.016 -20.906 -9.328 1 96.19 257 PRO B C 1
ATOM 5383 O O . PRO B 1 257 ? -19.359 -20.422 -10.406 1 96.19 257 PRO B O 1
ATOM 5386 N N . HIS B 1 258 ? -19.547 -20.609 -8.172 1 95.88 258 HIS B N 1
ATOM 5387 C CA . HIS B 1 258 ? -20.281 -19.375 -7.938 1 95.88 258 HIS B CA 1
ATOM 5388 C C . HIS B 1 258 ? -19.391 -18.328 -7.277 1 95.88 258 HIS B C 1
ATOM 5390 O O . HIS B 1 258 ? -18.406 -18.672 -6.609 1 95.88 258 HIS B O 1
ATOM 5396 N N . CYS B 1 259 ? -19.781 -17.078 -7.508 1 96.75 259 CYS B N 1
ATOM 5397 C CA . CYS B 1 259 ? -18.891 -15.992 -7.125 1 96.75 259 CYS B CA 1
ATOM 5398 C C . CYS B 1 259 ? -19.547 -15.07 -6.113 1 96.75 259 CYS B C 1
ATOM 5400 O O . CYS B 1 259 ? -20.703 -14.672 -6.289 1 96.75 259 CYS B O 1
ATOM 5402 N N . ILE B 1 260 ? -18.859 -14.805 -4.988 1 97.75 260 ILE B N 1
ATOM 5403 C CA . ILE B 1 260 ? -19.203 -13.742 -4.051 1 97.75 260 ILE B CA 1
ATOM 5404 C C . ILE B 1 260 ? -18.281 -12.547 -4.277 1 97.75 260 ILE B C 1
ATOM 5406 O O . ILE B 1 260 ? -17.062 -12.703 -4.402 1 97.75 260 ILE B O 1
ATOM 5410 N N . GLU B 1 261 ? -18.844 -11.344 -4.328 1 97.81 261 GLU B N 1
ATOM 5411 C CA . GLU B 1 261 ? -18.078 -10.109 -4.5 1 97.81 261 GLU B CA 1
ATOM 5412 C C . GLU B 1 261 ? -18.203 -9.203 -3.283 1 97.81 261 GLU B C 1
ATOM 5414 O O . GLU B 1 261 ? -19.312 -8.906 -2.84 1 97.81 261 GLU B O 1
ATOM 5419 N N . CYS B 1 262 ? -17.141 -8.852 -2.699 1 98.44 262 CYS B N 1
ATOM 5420 C CA . CYS B 1 262 ? -17.062 -7.789 -1.699 1 98.44 262 CYS B CA 1
ATOM 5421 C C . CYS B 1 262 ? -16.453 -6.523 -2.291 1 98.44 262 CYS B C 1
ATOM 5423 O O . CYS B 1 262 ? -15.273 -6.504 -2.639 1 98.44 262 CYS B O 1
ATOM 5425 N N . GLU B 1 263 ? -17.203 -5.477 -2.398 1 97.88 263 GLU B N 1
ATOM 5426 C CA . GLU B 1 263 ? -16.719 -4.273 -3.068 1 97.88 263 GLU B CA 1
ATOM 5427 C C . GLU B 1 263 ? -16.906 -3.039 -2.188 1 97.88 263 GLU B C 1
ATOM 5429 O O . GLU B 1 263 ? -18 -2.814 -1.646 1 97.88 263 GLU B O 1
ATOM 5434 N N . THR B 1 264 ? -15.914 -2.293 -2.002 1 98.12 264 THR B N 1
ATOM 5435 C CA . THR B 1 264 ? -15.914 -1.001 -1.326 1 98.12 264 THR B CA 1
ATOM 5436 C C . THR B 1 264 ? -14.867 -0.072 -1.927 1 98.12 264 THR B C 1
ATOM 5438 O O . THR B 1 264 ? -14.328 -0.345 -3.002 1 98.12 264 THR B O 1
ATOM 5441 N N . SER B 1 265 ? -14.672 1.107 -1.389 1 97.38 265 SER B N 1
ATOM 5442 C CA . SER B 1 265 ? -13.648 2.051 -1.824 1 97.38 265 SER B CA 1
ATOM 5443 C C . SER B 1 265 ? -12.969 2.719 -0.633 1 97.38 265 SER B C 1
ATOM 5445 O O . SER B 1 265 ? -13.531 2.76 0.465 1 97.38 265 SER B O 1
ATOM 5447 N N . ILE B 1 266 ? -11.797 3.18 -0.852 1 97.94 266 ILE B N 1
ATOM 5448 C CA . ILE B 1 266 ? -11.078 3.914 0.185 1 97.94 266 ILE B CA 1
ATOM 5449 C C . ILE B 1 266 ? -11.867 5.164 0.572 1 97.94 266 ILE B C 1
ATOM 5451 O O . ILE B 1 266 ? -11.93 5.527 1.749 1 97.94 266 ILE B O 1
ATOM 5455 N N . GLU B 1 267 ? -12.477 5.801 -0.357 1 96.31 267 GLU B N 1
ATOM 5456 C CA . GLU B 1 267 ? -13.227 7.031 -0.118 1 96.31 267 GLU B CA 1
ATOM 5457 C C . GLU B 1 267 ? -14.469 6.77 0.732 1 96.31 267 GLU B C 1
ATOM 5459 O O . GLU B 1 267 ? -14.836 7.594 1.574 1 96.31 267 GLU B O 1
ATOM 5464 N N . ALA B 1 268 ? -15.078 5.637 0.488 1 96.88 268 ALA B N 1
ATOM 5465 C CA . ALA B 1 268 ? -16.188 5.266 1.358 1 96.88 268 ALA B CA 1
ATOM 5466 C C . ALA B 1 268 ? -15.719 5.09 2.801 1 96.88 268 ALA B C 1
ATOM 5468 O O . ALA B 1 268 ? -16.375 5.574 3.732 1 96.88 268 ALA B O 1
ATOM 5469 N N . ALA B 1 269 ? -14.633 4.441 2.949 1 97.75 269 ALA B N 1
ATOM 5470 C CA . ALA B 1 269 ? -14.094 4.195 4.281 1 97.75 269 ALA B CA 1
ATOM 5471 C C . ALA B 1 269 ? -13.656 5.496 4.949 1 97.75 269 ALA B C 1
ATOM 5473 O O . ALA B 1 269 ? -13.961 5.73 6.121 1 97.75 269 ALA B O 1
ATOM 5474 N N . THR B 1 270 ? -12.93 6.266 4.203 1 95.81 270 THR B N 1
ATOM 5475 C CA . THR B 1 270 ? -12.461 7.539 4.742 1 95.81 270 THR B CA 1
ATOM 5476 C C . THR B 1 270 ? -13.648 8.414 5.152 1 95.81 270 THR B C 1
ATOM 5478 O O . THR B 1 270 ? -13.625 9.031 6.223 1 95.81 270 THR B O 1
ATOM 5481 N N . ALA B 1 271 ? -14.688 8.438 4.32 1 96.62 271 ALA B N 1
ATOM 5482 C CA . ALA B 1 271 ? -15.883 9.211 4.641 1 96.62 271 ALA B CA 1
ATOM 5483 C C . ALA B 1 271 ? -16.516 8.734 5.945 1 96.62 271 ALA B C 1
ATOM 5485 O O . ALA B 1 271 ? -16.766 9.531 6.852 1 96.62 271 ALA B O 1
ATOM 5486 N N . ALA B 1 272 ? -16.734 7.477 6.074 1 98.06 272 ALA B N 1
ATOM 5487 C CA . ALA B 1 272 ? -17.406 6.91 7.234 1 98.06 272 ALA B CA 1
ATOM 5488 C C . ALA B 1 272 ? -16.625 7.164 8.516 1 98.06 272 ALA B C 1
ATOM 5490 O O . ALA B 1 272 ? -17.172 7.652 9.5 1 98.06 272 ALA B O 1
ATOM 5491 N N . TRP B 1 273 ? -15.359 6.941 8.492 1 98.06 273 TRP B N 1
ATOM 5492 C CA . TRP B 1 273 ? -14.586 6.98 9.727 1 98.06 273 TRP B CA 1
ATOM 5493 C C . TRP B 1 273 ? -14.234 8.414 10.102 1 98.06 273 TRP B C 1
ATOM 5495 O O . TRP B 1 273 ? -14.039 8.727 11.281 1 98.06 273 TRP B O 1
ATOM 5505 N N . LEU B 1 274 ? -14.078 9.32 9.078 1 97.75 274 LEU B N 1
ATOM 5506 C CA . LEU B 1 274 ? -13.891 10.719 9.43 1 97.75 274 LEU B CA 1
ATOM 5507 C C . LEU B 1 274 ? -15.141 11.281 10.109 1 97.75 274 LEU B C 1
ATOM 5509 O O . LEU B 1 274 ? -15.039 11.984 11.117 1 97.75 274 LEU B O 1
ATOM 5513 N N . VAL B 1 275 ? -16.281 10.961 9.586 1 97.25 275 VAL B N 1
ATOM 5514 C CA . VAL B 1 275 ? -17.531 11.414 10.203 1 97.25 275 VAL B CA 1
ATOM 5515 C C . VAL B 1 275 ? -17.703 10.742 11.562 1 97.25 275 VAL B C 1
ATOM 5517 O O . VAL B 1 275 ? -18.078 11.398 12.547 1 97.25 275 VAL B O 1
ATOM 5520 N N . ASP B 1 276 ? -17.438 9.492 11.617 1 97.56 276 ASP B N 1
ATOM 5521 C CA . ASP B 1 276 ? -17.547 8.719 12.852 1 97.56 276 ASP B CA 1
ATOM 5522 C C . ASP B 1 276 ? -16.672 9.305 13.953 1 97.56 276 ASP B C 1
ATOM 5524 O O . ASP B 1 276 ? -17.031 9.266 15.125 1 97.56 276 ASP B O 1
ATOM 5528 N N . SER B 1 277 ? -15.562 9.836 13.586 1 97.62 277 SER B N 1
ATOM 5529 C CA . SER B 1 277 ? -14.555 10.242 14.555 1 97.62 277 SER B CA 1
ATOM 5530 C C . SER B 1 277 ? -14.75 11.695 14.977 1 97.62 277 SER B C 1
ATOM 5532 O O . SER B 1 277 ? -14.203 12.133 15.992 1 97.62 277 SER B O 1
ATOM 5534 N N . TYR B 1 278 ? -15.469 12.484 14.219 1 97.12 278 TYR B N 1
ATOM 5535 C CA . TYR B 1 278 ? -15.578 13.922 14.453 1 97.12 278 TYR B CA 1
ATOM 5536 C C . TYR B 1 278 ? -16.359 14.211 15.727 1 97.12 278 TYR B C 1
ATOM 5538 O O . TYR B 1 278 ? -17.484 13.703 15.906 1 97.12 278 TYR B O 1
ATOM 5546 N N . TYR B 1 279 ? -15.75 15 16.578 1 94.62 279 TYR B N 1
ATOM 5547 C CA . TYR B 1 279 ? -16.359 15.391 17.859 1 94.62 279 TYR B CA 1
ATOM 5548 C C . TYR B 1 279 ? -15.984 16.812 18.219 1 94.62 279 TYR B C 1
ATOM 5550 O O . TYR B 1 279 ? -14.844 17.234 18.047 1 94.62 279 TYR B O 1
ATOM 5558 N N . GLU B 1 280 ? -16.922 17.594 18.688 1 93.75 280 GLU B N 1
ATOM 5559 C CA . GLU B 1 280 ? -16.672 18.922 19.203 1 93.75 280 GLU B CA 1
ATOM 5560 C C . GLU B 1 280 ? -16.703 18.938 20.734 1 93.75 280 GLU B C 1
ATOM 5562 O O . GLU B 1 280 ? -17.781 18.797 21.344 1 93.75 280 GLU B O 1
ATOM 5567 N N . ARG B 1 281 ? -15.594 19.109 21.266 1 90.5 281 ARG B N 1
ATOM 5568 C CA . ARG B 1 281 ? -15.461 19.078 22.719 1 90.5 281 ARG B CA 1
ATOM 5569 C C . ARG B 1 281 ? -15.797 20.438 23.328 1 90.5 281 ARG B C 1
ATOM 5571 O O . ARG B 1 281 ? -15.273 21.469 22.891 1 90.5 281 ARG B O 1
ATOM 5578 N N . PRO B 1 282 ? -16.688 20.406 24.359 1 85.19 282 PRO B N 1
ATOM 5579 C CA . PRO B 1 282 ? -17 21.656 25.031 1 85.19 282 PRO B CA 1
ATOM 5580 C C . PRO B 1 282 ? -15.828 22.234 25.812 1 85.19 282 PRO B C 1
ATOM 5582 O O . PRO B 1 282 ? -15.039 21.469 26.375 1 85.19 282 PRO B O 1
ATOM 5585 N N . THR B 1 283 ? -15.422 23.453 25.641 1 73.81 283 THR B N 1
ATOM 5586 C CA . THR B 1 283 ? -14.352 24.109 26.391 1 73.81 283 THR B CA 1
ATOM 5587 C C . THR B 1 283 ? -14.898 24.766 27.656 1 73.81 283 THR B C 1
ATOM 5589 O O . THR B 1 283 ? -16.047 25.203 27.688 1 73.81 283 THR B O 1
ATOM 5592 N N . SER B 1 284 ? -14.344 24.359 29.031 1 56.69 284 SER B N 1
ATOM 5593 C CA . SER B 1 284 ? -14.781 24.953 30.297 1 56.69 284 SER B CA 1
ATOM 5594 C C . SER B 1 284 ? -14.734 26.484 30.219 1 56.69 284 SER B C 1
ATOM 5596 O O . SER B 1 284 ? -15.438 27.172 30.953 1 56.69 284 SER B O 1
ATOM 5598 N N . LYS B 1 285 ? -13.492 27.109 30.031 1 52.34 285 LYS B N 1
ATOM 5599 C CA . LYS B 1 285 ? -13.336 28.5 30.422 1 52.34 285 LYS B CA 1
ATOM 5600 C C . LYS B 1 285 ? -14.352 29.391 29.719 1 52.34 285 LYS B C 1
ATOM 5602 O O . LYS B 1 285 ? -15.133 30.094 30.359 1 52.34 285 LYS B O 1
ATOM 5607 N N . THR B 1 286 ? -13.812 30.219 28.797 1 44.66 286 THR B N 1
ATOM 5608 C CA . THR B 1 286 ? -14.406 31.484 28.391 1 44.66 286 THR B CA 1
ATOM 5609 C C . THR B 1 286 ? -15.664 31.25 27.562 1 44.66 286 THR B C 1
ATOM 5611 O O . THR B 1 286 ? -15.797 30.219 26.906 1 44.66 286 THR B O 1
ATOM 5614 N N . ALA B 1 287 ? -16.703 32.125 27.844 1 45.5 287 ALA B N 1
ATOM 5615 C CA . ALA B 1 287 ? -18 32.438 27.25 1 45.5 287 ALA B CA 1
ATOM 5616 C C . ALA B 1 287 ? -17.984 32.156 25.75 1 45.5 287 ALA B C 1
ATOM 5618 O O . ALA B 1 287 ? -19.031 32.25 25.094 1 45.5 287 ALA B O 1
ATOM 5619 N N . ASP B 1 288 ? -16.875 32.469 25.078 1 45.25 288 ASP B N 1
ATOM 5620 C CA . ASP B 1 288 ? -16.906 32.406 23.625 1 45.25 288 ASP B CA 1
ATOM 5621 C C . ASP B 1 288 ? -16.891 30.953 23.141 1 45.25 288 ASP B C 1
ATOM 5623 O O . ASP B 1 288 ? -16.031 30.172 23.562 1 45.25 288 ASP B O 1
ATOM 5627 N N . ARG B 1 289 ? -17.953 30.281 22.828 1 49.53 289 ARG B N 1
ATOM 5628 C CA . ARG B 1 289 ? -18.516 29.078 22.234 1 49.53 289 ARG B CA 1
ATOM 5629 C C . ARG B 1 289 ? -17.5 28.391 21.328 1 49.53 289 ARG B C 1
ATOM 5631 O O . ARG B 1 289 ? -17.859 27.906 20.25 1 49.53 289 ARG B O 1
ATOM 5638 N N . LYS B 1 290 ? -16.188 28.562 21.531 1 60.56 290 LYS B N 1
ATOM 5639 C CA . LYS B 1 290 ? -15.32 27.953 20.547 1 60.56 290 LYS B CA 1
ATOM 5640 C C . LYS B 1 290 ? -15.078 26.469 20.875 1 60.56 290 LYS B C 1
ATOM 5642 O O . LYS B 1 290 ? -14.672 26.141 21.984 1 60.56 290 LYS B O 1
ATOM 5647 N N . HIS B 1 291 ? -15.711 25.484 20.359 1 75.31 291 HIS B N 1
ATOM 5648 C CA . HIS B 1 291 ? -15.547 24.047 20.422 1 75.31 291 HIS B CA 1
ATOM 5649 C C . HIS B 1 291 ? -14.227 23.609 19.781 1 75.31 291 HIS B C 1
ATOM 5651 O O . HIS B 1 291 ? -13.805 24.188 18.781 1 75.31 291 HIS B O 1
ATOM 5657 N N . ASN B 1 292 ? -13.484 22.844 20.734 1 88.44 292 ASN B N 1
ATOM 5658 C CA . ASN B 1 292 ? -12.312 22.203 20.156 1 88.44 292 ASN B CA 1
ATOM 5659 C C . ASN B 1 292 ? -12.695 20.969 19.344 1 88.44 292 ASN B C 1
ATOM 5661 O O . ASN B 1 292 ? -13.32 20.047 19.859 1 88.44 292 ASN B O 1
ATOM 5665 N N . MET B 1 293 ? -12.414 21.109 18.125 1 94.56 293 MET B N 1
ATOM 5666 C CA . MET B 1 293 ? -12.703 19.969 17.25 1 94.56 293 MET B CA 1
ATOM 5667 C C . MET B 1 293 ? -11.664 18.859 17.438 1 94.56 293 MET B C 1
ATOM 5669 O O . MET B 1 293 ? -10.477 19.141 17.594 1 94.56 293 MET B O 1
ATOM 5673 N N . VAL B 1 294 ? -12.172 17.625 17.5 1 96.94 294 VAL B N 1
ATOM 5674 C CA . VAL B 1 294 ? -11.305 16.469 17.672 1 96.94 294 VAL B CA 1
ATOM 5675 C C . VAL B 1 294 ? -11.719 15.367 16.688 1 96.94 294 VAL B C 1
ATOM 5677 O O . VAL B 1 294 ? -12.906 15.133 16.469 1 96.94 294 VAL B O 1
ATOM 5680 N N . LEU B 1 295 ? -10.734 14.742 16.047 1 98 295 LEU B N 1
ATOM 5681 C CA . LEU B 1 295 ? -10.961 13.516 15.289 1 98 295 LEU B CA 1
ATOM 5682 C C . LEU B 1 295 ? -10.531 12.297 16.094 1 98 295 LEU B C 1
ATOM 5684 O O . LEU B 1 295 ? -9.344 11.977 16.156 1 98 295 LEU B O 1
ATOM 5688 N N . LYS B 1 296 ? -11.484 11.617 16.625 1 98.12 296 LYS B N 1
ATOM 5689 C CA . LYS B 1 296 ? -11.211 10.445 17.453 1 98.12 296 LYS B CA 1
ATOM 5690 C C . LYS B 1 296 ? -10.945 9.211 16.594 1 98.12 296 LYS B C 1
ATOM 5692 O O . LYS B 1 296 ? -11.547 8.164 16.797 1 98.12 296 LYS B O 1
ATOM 5697 N N . LEU B 1 297 ? -9.984 9.289 15.688 1 98.06 297 LEU B N 1
ATOM 5698 C CA . LEU B 1 297 ? -9.609 8.195 14.805 1 98.06 297 LEU B CA 1
ATOM 5699 C C . LEU B 1 297 ? -8.977 7.055 15.594 1 98.06 297 LEU B C 1
ATOM 5701 O O . LEU B 1 297 ? -8.195 7.289 16.516 1 98.06 297 LEU B O 1
ATOM 5705 N N . HIS B 1 298 ? -9.375 5.824 15.273 1 97.25 298 HIS B N 1
ATOM 5706 C CA . HIS B 1 298 ? -8.719 4.652 15.844 1 97.25 298 HIS B CA 1
ATOM 5707 C C . HIS B 1 298 ? -7.211 4.695 15.633 1 97.25 298 HIS B C 1
ATOM 5709 O O . HIS B 1 298 ? -6.746 5.059 14.547 1 97.25 298 HIS B O 1
ATOM 5715 N N . PRO B 1 299 ? -6.398 4.32 16.609 1 97.06 299 PRO B N 1
ATOM 5716 C CA . PRO B 1 299 ? -4.941 4.445 16.516 1 97.06 299 PRO B CA 1
ATOM 5717 C C . PRO B 1 299 ? -4.363 3.701 15.32 1 97.06 299 PRO B C 1
ATOM 5719 O O . PRO B 1 299 ? -3.344 4.117 14.766 1 97.06 299 PRO B O 1
ATOM 5722 N N . GLN B 1 300 ? -4.945 2.652 14.852 1 95.94 300 GLN B N 1
ATOM 5723 C CA . GLN B 1 300 ? -4.398 1.822 13.789 1 95.94 300 GLN B CA 1
ATOM 5724 C C . GLN B 1 300 ? -4.586 2.484 12.422 1 95.94 300 GLN B C 1
ATOM 5726 O O . GLN B 1 300 ? -3.92 2.119 11.453 1 95.94 300 GLN B O 1
ATOM 5731 N N . ILE B 1 301 ? -5.52 3.393 12.289 1 97.06 301 ILE B N 1
ATOM 5732 C CA . ILE B 1 301 ? -5.754 4 10.984 1 97.06 301 ILE B CA 1
ATOM 5733 C C . ILE B 1 301 ? -5.477 5.5 11.062 1 97.06 301 ILE B C 1
ATOM 5735 O O . ILE B 1 301 ? -5.578 6.207 10.055 1 97.06 301 ILE B O 1
ATOM 5739 N N . ALA B 1 302 ? -5.125 6.023 12.297 1 98.06 302 ALA B N 1
ATOM 5740 C CA . ALA B 1 302 ? -4.77 7.434 12.438 1 98.06 302 ALA B CA 1
ATOM 5741 C C . ALA B 1 302 ? -3.57 7.781 11.555 1 98.06 302 ALA B C 1
ATOM 5743 O O . ALA B 1 302 ? -2.686 6.949 11.344 1 98.06 302 ALA B O 1
ATOM 5744 N N . PRO B 1 303 ? -3.5 9.023 10.984 1 97.5 303 PRO B N 1
ATOM 5745 C CA . PRO B 1 303 ? -2.352 9.414 10.164 1 97.5 303 PRO B CA 1
ATOM 5746 C C . PRO B 1 303 ? -1.02 9.242 10.891 1 97.5 303 PRO B C 1
ATOM 5748 O O . PRO B 1 303 ? -0.045 8.773 10.297 1 97.5 303 PRO B O 1
ATOM 5751 N N . PHE B 1 304 ? -0.968 9.695 12.117 1 97.56 304 PHE B N 1
ATOM 5752 C CA . PHE B 1 304 ? 0.132 9.469 13.047 1 97.56 304 PHE B CA 1
ATOM 5753 C C . PHE B 1 304 ? -0.379 8.883 14.359 1 97.56 304 PHE B C 1
ATOM 5755 O O . PHE B 1 304 ? -1.497 9.188 14.781 1 97.56 304 PHE B O 1
ATOM 5762 N N . GLN B 1 305 ? 0.469 8.109 14.953 1 97.75 305 GLN B N 1
ATOM 5763 C CA . GLN B 1 305 ? 0.065 7.473 16.203 1 97.75 305 GLN B CA 1
ATOM 5764 C C . GLN B 1 305 ? 0.54 8.281 17.406 1 97.75 305 GLN B C 1
ATOM 5766 O O . GLN B 1 305 ? -0.11 8.281 18.453 1 97.75 305 GLN B O 1
ATOM 5771 N N . VAL B 1 306 ? 1.681 8.961 17.219 1 97.88 306 VAL B N 1
ATOM 5772 C CA . VAL B 1 306 ? 2.275 9.711 18.328 1 97.88 306 VAL B CA 1
ATOM 5773 C C . VAL B 1 306 ? 2.754 11.07 17.812 1 97.88 306 VAL B C 1
ATOM 5775 O O . VAL B 1 306 ? 3.316 11.172 16.734 1 97.88 306 VAL B O 1
ATOM 5778 N N . ALA B 1 307 ? 2.49 12.062 18.547 1 96.75 307 ALA B N 1
ATOM 5779 C CA . ALA B 1 307 ? 3.104 13.375 18.359 1 96.75 307 ALA B CA 1
ATOM 5780 C C . ALA B 1 307 ? 4.078 13.703 19.484 1 96.75 307 ALA B C 1
ATOM 5782 O O . ALA B 1 307 ? 3.887 13.266 20.625 1 96.75 307 ALA B O 1
ATOM 5783 N N . ILE B 1 308 ? 5.129 14.414 19.172 1 95.62 308 ILE B N 1
ATOM 5784 C CA . ILE B 1 308 ? 6.078 14.898 20.172 1 95.62 308 ILE B CA 1
ATOM 5785 C C . ILE B 1 308 ? 6.031 16.422 20.234 1 95.62 308 ILE B C 1
ATOM 5787 O O . ILE B 1 308 ? 6.176 17.094 19.203 1 95.62 308 ILE B O 1
ATOM 5791 N N . ALA B 1 309 ? 5.812 16.922 21.422 1 92.12 309 ALA B N 1
ATOM 5792 C CA . ALA B 1 309 ? 5.719 18.359 21.609 1 92.12 309 ALA B CA 1
ATOM 5793 C C . ALA B 1 309 ? 6.633 18.828 22.75 1 92.12 309 ALA B C 1
ATOM 5795 O O . ALA B 1 309 ? 6.945 18.047 23.656 1 92.12 309 ALA B O 1
ATOM 5796 N N . ILE B 1 310 ? 7.074 20.031 22.672 1 90 310 ILE B N 1
ATOM 5797 C CA . ILE B 1 310 ? 7.863 20.641 23.734 1 90 310 ILE B CA 1
ATOM 5798 C C . ILE B 1 310 ? 7.008 21.641 24.516 1 90 310 ILE B C 1
ATOM 5800 O O . ILE B 1 310 ? 6.285 22.438 23.922 1 90 310 ILE B O 1
ATOM 5804 N N . ASN B 1 311 ? 7 21.453 25.734 1 86.06 311 ASN B N 1
ATOM 5805 C CA . ASN B 1 311 ? 6.426 22.438 26.641 1 86.06 311 ASN B CA 1
ATOM 5806 C C . ASN B 1 311 ? 7.496 23.094 27.516 1 86.06 311 ASN B C 1
ATOM 5808 O O . ASN B 1 311 ? 7.773 22.625 28.625 1 86.06 311 ASN B O 1
ATOM 5812 N N . SER B 1 312 ? 8.062 24.109 26.984 1 79.12 312 SER B N 1
ATOM 5813 C CA . SER B 1 312 ? 9.148 24.766 27.703 1 79.12 312 SER B CA 1
ATOM 5814 C C . SER B 1 312 ? 8.648 26 28.469 1 79.12 312 SER B C 1
ATOM 5816 O O . SER B 1 312 ? 7.77 26.719 27.984 1 79.12 312 SER B O 1
ATOM 5818 N N . ALA B 1 313 ? 9.148 26.172 29.672 1 68.12 313 ALA B N 1
ATOM 5819 C CA . ALA B 1 313 ? 8.859 27.344 30.469 1 68.12 313 ALA B CA 1
ATOM 5820 C C . ALA B 1 313 ? 9.555 28.578 29.906 1 68.12 313 ALA B C 1
ATOM 5822 O O . ALA B 1 313 ? 9.125 29.719 30.141 1 68.12 313 ALA B O 1
ATOM 5823 N N . SER B 1 314 ? 10.648 28.297 29.297 1 66.25 314 SER B N 1
ATOM 5824 C CA . SER B 1 314 ? 11.414 29.391 28.703 1 66.25 314 SER B CA 1
ATOM 5825 C C . SER B 1 314 ? 10.836 29.797 27.359 1 66.25 3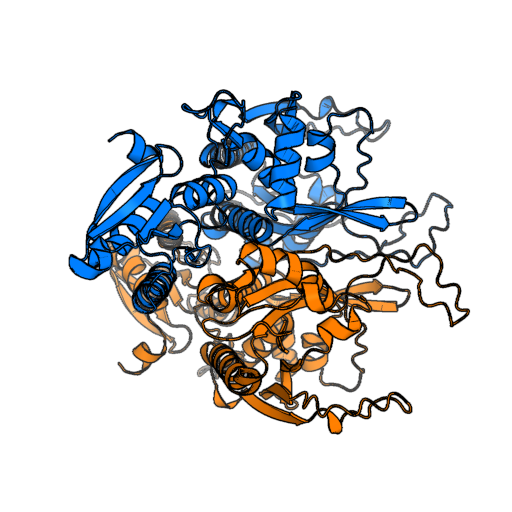14 SER B C 1
ATOM 5827 O O . SER B 1 314 ? 10.031 29.062 26.766 1 66.25 314 SER B O 1
ATOM 5829 N N . LYS B 1 315 ? 11.031 31.016 27 1 62.56 315 LYS B N 1
ATOM 5830 C CA . LYS B 1 315 ? 10.539 31.594 25.766 1 62.56 315 LYS B CA 1
ATOM 5831 C C . LYS B 1 315 ? 10.93 30.734 24.562 1 62.56 315 LYS B C 1
ATOM 5833 O O . LYS B 1 315 ? 10.164 30.594 23.609 1 62.56 315 LYS B O 1
ATOM 5838 N N . ALA B 1 316 ? 12.117 30.141 24.578 1 68 316 ALA B N 1
ATOM 5839 C CA . ALA B 1 316 ? 12.547 29.297 23.469 1 68 316 ALA B CA 1
ATOM 5840 C C . ALA B 1 316 ? 13.109 27.969 23.969 1 68 316 ALA B C 1
ATOM 5842 O O . ALA B 1 316 ? 13.914 27.953 24.906 1 68 316 ALA B O 1
ATOM 5843 N N . PRO B 1 317 ? 12.547 26.875 23.344 1 76.69 317 PRO B N 1
ATOM 5844 C CA . PRO B 1 317 ? 13.109 25.578 23.734 1 76.69 317 PRO B CA 1
ATOM 5845 C C . PRO B 1 317 ? 14.609 25.469 23.453 1 76.69 317 PRO B C 1
ATOM 5847 O O . PRO B 1 317 ? 15.094 26.031 22.469 1 76.69 317 PRO B O 1
ATOM 5850 N N . SER B 1 318 ? 15.273 24.922 24.422 1 78.69 318 SER B N 1
ATOM 5851 C CA . SER B 1 318 ? 16.719 24.734 24.25 1 78.69 318 SER B CA 1
ATOM 5852 C C . SER B 1 318 ? 17.031 23.781 23.109 1 78.69 318 SER B C 1
ATOM 5854 O O . SER B 1 318 ? 16.172 23.016 22.688 1 78.69 318 SER B O 1
ATOM 5856 N N . HIS B 1 319 ? 18.172 23.922 22.531 1 83.81 319 HIS B N 1
ATOM 5857 C CA . HIS B 1 319 ? 18.656 23.031 21.5 1 83.81 319 HIS B CA 1
ATOM 5858 C C . HIS B 1 319 ? 18.656 21.578 21.969 1 83.81 319 HIS B C 1
ATOM 5860 O O . HIS B 1 319 ? 18.359 20.672 21.203 1 83.81 319 HIS B O 1
ATOM 5866 N N . GLU B 1 320 ? 18.906 21.484 23.219 1 87.88 320 GLU B N 1
ATOM 5867 C CA . GLU B 1 320 ? 18.953 20.141 23.812 1 87.88 320 GLU B CA 1
ATOM 5868 C C . GLU B 1 320 ? 17.578 19.484 23.781 1 87.88 320 GLU B C 1
ATOM 5870 O O . GLU B 1 320 ? 17.469 18.266 23.547 1 87.88 320 GLU B O 1
ATOM 5875 N N . MET B 1 321 ? 16.594 20.203 24 1 89.81 321 MET B N 1
ATOM 5876 C CA . MET B 1 321 ? 15.234 19.656 23.969 1 89.81 321 MET B CA 1
ATOM 5877 C C . MET B 1 321 ? 14.867 19.188 22.562 1 89.81 321 MET B C 1
ATOM 5879 O O . MET B 1 321 ? 14.227 18.141 22.406 1 89.81 321 MET B O 1
ATOM 5883 N N . HIS B 1 322 ? 15.281 19.938 21.594 1 88 322 HIS B N 1
ATOM 5884 C CA . HIS B 1 322 ? 15.023 19.547 20.219 1 88 322 HIS B CA 1
ATOM 5885 C C . HIS B 1 322 ? 15.75 18.25 19.859 1 88 322 HIS B C 1
ATOM 5887 O O . HIS B 1 322 ? 15.227 17.422 19.125 1 88 322 HIS B O 1
ATOM 5893 N N . HIS B 1 323 ? 16.922 18.141 20.391 1 91.31 323 HIS B N 1
ATOM 5894 C CA . HIS B 1 323 ? 17.688 16.922 20.156 1 91.31 323 HIS B CA 1
ATOM 5895 C C . HIS B 1 323 ? 17 15.711 20.766 1 91.31 323 HIS B C 1
ATOM 5897 O O . HIS B 1 323 ? 16.969 14.633 20.172 1 91.31 323 HIS B O 1
ATOM 5903 N N . VAL B 1 324 ? 16.469 15.938 21.938 1 94 324 VAL B N 1
ATOM 5904 C CA . VAL B 1 324 ? 15.742 14.859 22.609 1 94 324 VAL B CA 1
ATOM 5905 C C . VAL B 1 324 ? 14.516 14.477 21.781 1 94 324 VAL B C 1
ATOM 5907 O O . VAL B 1 324 ? 14.227 13.289 21.609 1 94 324 VAL B O 1
ATOM 5910 N N . CYS B 1 325 ? 13.812 15.422 21.266 1 93.75 325 CYS B N 1
ATOM 5911 C CA . CYS B 1 325 ? 12.625 15.164 20.438 1 93.75 325 CYS B CA 1
ATOM 5912 C C . CYS B 1 325 ? 12.992 14.375 19.188 1 93.75 325 CYS B C 1
ATOM 5914 O O . CYS B 1 325 ? 12.305 13.422 18.828 1 93.75 325 CYS B O 1
ATOM 5916 N N . SER B 1 326 ? 14.062 14.773 18.562 1 93.06 326 SER B N 1
ATOM 5917 C CA . SER B 1 326 ? 14.531 14.086 17.359 1 93.06 326 SER B CA 1
ATOM 5918 C C . SER B 1 326 ? 14.914 12.641 17.672 1 93.06 326 SER B C 1
ATOM 5920 O O . SER B 1 326 ? 14.609 11.734 16.891 1 93.06 326 SER B O 1
ATOM 5922 N N . HIS B 1 327 ? 15.562 12.484 18.766 1 95.69 327 HIS B N 1
ATOM 5923 C CA . HIS B 1 327 ? 15.953 11.141 19.188 1 95.69 327 HIS B CA 1
ATOM 5924 C C . HIS B 1 327 ? 14.734 10.273 19.453 1 95.69 327 HIS B C 1
ATOM 5926 O O . HIS B 1 327 ? 14.672 9.125 19 1 95.69 327 HIS B O 1
ATOM 5932 N N . LEU B 1 328 ? 13.789 10.828 20.156 1 97 328 LEU B N 1
ATOM 5933 C CA . LEU B 1 328 ? 12.562 10.102 20.453 1 97 328 LEU B CA 1
ATOM 5934 C C . LEU B 1 328 ? 11.836 9.719 19.172 1 97 328 LEU B C 1
ATOM 5936 O O . LEU B 1 328 ? 11.32 8.602 19.047 1 97 328 LEU B O 1
ATOM 5940 N N . GLU B 1 329 ? 11.758 10.641 18.25 1 96.5 329 GLU B N 1
ATOM 5941 C CA . GLU B 1 329 ? 11.109 10.352 16.969 1 96.5 329 GLU B CA 1
ATOM 5942 C C . GLU B 1 329 ? 11.773 9.164 16.281 1 96.5 329 GLU B C 1
ATOM 5944 O O . GLU B 1 329 ? 11.078 8.266 15.789 1 96.5 329 GLU B O 1
ATOM 5949 N N . ARG B 1 330 ? 13.102 9.141 16.281 1 96.19 330 ARG B N 1
ATOM 5950 C CA . ARG B 1 330 ? 13.844 8.047 15.656 1 96.19 330 ARG B CA 1
ATOM 5951 C C . ARG B 1 330 ? 13.539 6.723 16.344 1 96.19 330 ARG B C 1
ATOM 5953 O O . ARG B 1 330 ? 13.375 5.695 15.688 1 96.19 330 ARG B O 1
ATOM 5960 N N . GLU B 1 331 ? 13.445 6.789 17.641 1 97.12 331 GLU B N 1
ATOM 5961 C CA . GLU B 1 331 ? 13.18 5.574 18.406 1 97.12 331 GLU B CA 1
ATOM 5962 C C . GLU B 1 331 ? 11.766 5.055 18.125 1 97.12 331 GLU B C 1
ATOM 5964 O O . GLU B 1 331 ? 11.562 3.846 18 1 97.12 331 GLU B O 1
ATOM 5969 N N . PHE B 1 332 ? 10.836 5.945 18.094 1 97.25 332 PHE B N 1
ATOM 5970 C CA . PHE B 1 332 ? 9.469 5.543 17.781 1 97.25 332 PHE B CA 1
ATOM 5971 C C . PHE B 1 332 ? 9.391 4.91 16.391 1 97.25 332 PHE B C 1
ATOM 5973 O O . PHE B 1 332 ? 8.797 3.842 16.234 1 97.25 332 PHE B O 1
ATOM 5980 N N . LYS B 1 333 ? 9.977 5.559 15.453 1 95.81 333 LYS B N 1
ATOM 5981 C CA . LYS B 1 333 ? 9.945 5.059 14.078 1 95.81 333 LYS B CA 1
ATOM 5982 C C . LYS B 1 333 ? 10.648 3.709 13.969 1 95.81 333 LYS B C 1
ATOM 5984 O O . LYS B 1 333 ? 10.172 2.812 13.266 1 95.81 333 LYS B O 1
ATOM 5989 N N . ALA B 1 334 ? 11.742 3.531 14.711 1 93.88 334 ALA B N 1
ATOM 5990 C CA . ALA B 1 334 ? 12.453 2.256 14.734 1 93.88 334 ALA B CA 1
ATOM 5991 C C . ALA B 1 334 ? 11.578 1.151 15.32 1 93.88 334 ALA B C 1
ATOM 5993 O O . ALA B 1 334 ? 11.711 -0.016 14.945 1 93.88 334 ALA B O 1
ATOM 5994 N N . ALA B 1 335 ? 10.695 1.546 16.172 1 94.5 335 ALA B N 1
ATOM 5995 C CA . ALA B 1 335 ? 9.812 0.584 16.828 1 94.5 335 ALA B CA 1
ATOM 5996 C C . ALA B 1 335 ? 8.562 0.339 15.977 1 94.5 335 ALA B C 1
ATOM 5998 O O . ALA B 1 335 ? 7.672 -0.414 16.375 1 94.5 335 ALA B O 1
ATOM 5999 N N . GLY B 1 336 ? 8.445 0.954 14.836 1 92.56 336 GLY B N 1
ATOM 6000 C CA . GLY B 1 336 ? 7.32 0.763 13.938 1 92.56 336 GLY B CA 1
ATOM 6001 C C . GLY B 1 336 ? 6.141 1.659 14.266 1 92.56 336 GLY B C 1
ATOM 6002 O O . GLY B 1 336 ? 5.016 1.396 13.836 1 92.56 336 GLY B O 1
ATOM 6003 N N . VAL B 1 337 ? 6.371 2.744 15.07 1 96.25 337 VAL B N 1
ATOM 6004 C CA . VAL B 1 337 ? 5.32 3.678 15.469 1 96.25 337 VAL B CA 1
ATOM 6005 C C . VAL B 1 337 ? 5.43 4.957 14.648 1 96.25 337 VAL B C 1
ATOM 6007 O O . VAL B 1 337 ? 6.492 5.586 14.602 1 96.25 337 VAL B O 1
ATOM 6010 N N . THR B 1 338 ? 4.332 5.277 13.961 1 96.12 338 THR B N 1
ATOM 6011 C CA . THR B 1 338 ? 4.34 6.527 13.203 1 96.12 338 THR B CA 1
ATOM 6012 C C . THR B 1 338 ? 4.328 7.727 14.148 1 96.12 338 THR B C 1
ATOM 6014 O O . THR B 1 338 ? 3.566 7.758 15.117 1 96.12 338 THR B O 1
ATOM 6017 N N . CYS B 1 339 ? 5.234 8.68 13.867 1 96.81 339 CYS B N 1
ATOM 6018 C CA . CYS B 1 339 ? 5.449 9.781 14.797 1 96.81 339 CYS B CA 1
ATOM 6019 C C . CYS B 1 339 ? 5.562 11.109 14.055 1 96.81 339 CYS B C 1
ATOM 6021 O O . CYS B 1 339 ? 6.23 11.195 13.023 1 96.81 339 CYS B O 1
ATOM 6023 N N . PHE B 1 340 ? 4.844 12.086 14.531 1 95.38 340 PHE B N 1
ATOM 6024 C CA . PHE B 1 340 ? 4.914 13.453 14.031 1 95.38 340 PHE B CA 1
ATOM 6025 C C . PHE B 1 340 ? 5.578 14.375 15.047 1 95.38 340 PHE B C 1
ATOM 6027 O O . PHE B 1 340 ? 5.008 14.648 16.109 1 95.38 340 PHE B O 1
ATOM 6034 N N . ASN B 1 341 ? 6.785 14.867 14.766 1 93.31 341 ASN B N 1
ATOM 6035 C CA . ASN B 1 341 ? 7.492 15.805 15.633 1 93.31 341 ASN B CA 1
ATOM 6036 C C . ASN B 1 341 ? 6.965 17.234 15.469 1 93.31 341 ASN B C 1
ATOM 6038 O O . ASN B 1 341 ? 7.32 17.922 14.516 1 93.31 341 ASN B O 1
ATOM 6042 N N . THR B 1 342 ? 6.211 17.734 16.375 1 85.19 342 THR B N 1
ATOM 6043 C CA . THR B 1 342 ? 5.586 19.047 16.328 1 85.19 342 THR B CA 1
ATOM 6044 C C . THR B 1 342 ? 6.289 20.016 17.281 1 85.19 342 THR B C 1
ATOM 6046 O O . THR B 1 342 ? 5.703 21.016 17.703 1 85.19 342 THR B O 1
ATOM 6049 N N . SER B 1 343 ? 7.449 19.797 17.766 1 77.06 343 SER B N 1
ATOM 6050 C CA . SER B 1 343 ? 8.172 20.516 18.812 1 77.06 343 SER B CA 1
ATOM 6051 C C . SER B 1 343 ? 8.445 21.953 18.422 1 77.06 343 SER B C 1
ATOM 6053 O O . SER B 1 343 ? 8.641 22.812 19.281 1 77.06 343 SER B O 1
ATOM 6055 N N . GLU B 1 344 ? 8.484 22.25 17.234 1 66.44 344 GLU B N 1
ATOM 6056 C CA . GLU B 1 344 ? 8.914 23.578 16.844 1 66.44 344 GLU B CA 1
ATOM 6057 C C . GLU B 1 344 ? 7.734 24.547 16.781 1 66.44 344 GLU B C 1
ATOM 6059 O O . GLU B 1 344 ? 7.883 25.688 16.344 1 66.44 344 GLU B O 1
ATOM 6064 N N . HIS B 1 345 ? 6.652 24.281 17.203 1 61.81 345 HIS B N 1
ATOM 6065 C CA . HIS B 1 345 ? 5.488 25.141 17.016 1 61.81 345 HIS B CA 1
ATOM 6066 C C . HIS B 1 345 ? 5.383 26.172 18.141 1 61.81 345 HIS B C 1
ATOM 6068 O O . HIS B 1 345 ? 4.688 27.172 17.984 1 61.81 345 HIS B O 1
ATOM 6074 N N . GLY B 1 346 ? 6.426 26.219 18.969 1 61.19 346 GLY B N 1
ATOM 6075 C CA . GLY B 1 346 ? 6.602 27.188 20.047 1 61.19 346 GLY B CA 1
ATOM 6076 C C . GLY B 1 346 ? 5.289 27.625 20.672 1 61.19 346 GLY B C 1
ATOM 6077 O O . GLY B 1 346 ? 5.18 28.75 21.172 1 61.19 346 GLY B O 1
ATOM 6078 N N . SER B 1 347 ? 4.242 26.828 20.594 1 67.69 347 SER B N 1
ATOM 6079 C CA . SER B 1 347 ? 2.971 27.266 21.156 1 67.69 347 SER B CA 1
ATOM 6080 C C . SER B 1 347 ? 2.717 26.625 22.516 1 67.69 347 SER B C 1
ATOM 6082 O O . SER B 1 347 ? 3.494 25.781 22.969 1 67.69 347 SER B O 1
ATOM 6084 N N . SER B 1 348 ? 1.816 27.078 23.219 1 74.44 348 SER B N 1
ATOM 6085 C CA . SER B 1 348 ? 1.408 26.531 24.516 1 74.44 348 SER B CA 1
ATOM 6086 C C . SER B 1 348 ? 1.055 25.047 24.406 1 74.44 348 SER B C 1
ATOM 6088 O O . SER B 1 348 ? 0.737 24.562 23.312 1 74.44 348 SER B O 1
ATOM 6090 N N . PRO B 1 349 ? 1.341 24.312 25.453 1 76.88 349 PRO B N 1
ATOM 6091 C CA . PRO B 1 349 ? 0.929 22.906 25.453 1 76.88 349 PRO B CA 1
ATOM 6092 C C . PRO B 1 349 ? -0.509 22.719 24.984 1 76.88 349 PRO B C 1
ATOM 6094 O O . PRO B 1 349 ? -0.799 21.766 24.234 1 76.88 349 PRO B O 1
ATOM 6097 N N . GLU B 1 350 ? -1.312 23.594 25.406 1 83.12 350 GLU B N 1
ATOM 6098 C CA . GLU B 1 350 ? -2.721 23.5 25.031 1 83.12 350 GLU B CA 1
ATOM 6099 C C . GLU B 1 350 ? -2.902 23.656 23.531 1 83.12 350 GLU B C 1
ATOM 6101 O O . GLU B 1 350 ? -3.766 23.016 22.938 1 83.12 350 GLU B O 1
ATOM 6106 N N . ALA B 1 351 ? -2.113 24.516 23.016 1 85.69 351 ALA B N 1
ATOM 6107 C CA . ALA B 1 351 ? -2.176 24.719 21.562 1 85.69 351 ALA B CA 1
ATOM 6108 C C . ALA B 1 351 ? -1.741 23.453 20.828 1 85.69 351 ALA B C 1
ATOM 6110 O O . ALA B 1 351 ? -2.338 23.094 19.812 1 85.69 351 ALA B O 1
ATOM 6111 N N . HIS B 1 352 ? -0.744 22.812 21.391 1 87.69 352 HIS B N 1
ATOM 6112 C CA . HIS B 1 352 ? -0.292 21.547 20.797 1 87.69 352 HIS B CA 1
ATOM 6113 C C . HIS B 1 352 ? -1.378 20.484 20.891 1 87.69 352 HIS B C 1
ATOM 6115 O O . HIS B 1 352 ? -1.626 19.766 19.922 1 87.69 352 HIS B O 1
ATOM 6121 N N . PHE B 1 353 ? -1.946 20.438 22.016 1 91 353 PHE B N 1
ATOM 6122 C CA . PHE B 1 353 ? -2.973 19.422 22.234 1 91 353 PHE B CA 1
ATOM 6123 C C . PHE B 1 353 ? -4.156 19.656 21.297 1 91 353 PHE B C 1
ATOM 6125 O O . PHE B 1 353 ? -4.648 18.703 20.672 1 91 353 PHE B O 1
ATOM 6132 N N . ARG B 1 354 ? -4.566 20.844 21.203 1 91.19 354 ARG B N 1
ATOM 6133 C CA . ARG B 1 354 ? -5.695 21.188 20.344 1 91.19 354 ARG B CA 1
ATOM 6134 C C . ARG B 1 354 ? -5.402 20.812 18.891 1 91.19 354 ARG B C 1
ATOM 6136 O O . ARG B 1 354 ? -6.242 20.234 18.219 1 91.19 354 ARG B O 1
ATOM 6143 N N . ARG B 1 355 ? -4.277 21.156 18.469 1 92.44 355 ARG B N 1
ATOM 6144 C CA . ARG B 1 355 ? -3.883 20.875 17.094 1 92.44 355 ARG B CA 1
ATOM 6145 C C . ARG B 1 355 ? -3.801 19.359 16.859 1 92.44 355 ARG B C 1
ATOM 6147 O O . ARG B 1 355 ? -4.355 18.859 15.883 1 92.44 355 ARG B O 1
ATOM 6154 N N . ASN B 1 356 ? -3.09 18.703 17.75 1 94.56 356 ASN B N 1
ATOM 6155 C CA . ASN B 1 356 ? -2.91 17.25 17.578 1 94.56 356 ASN B CA 1
ATOM 6156 C C . ASN B 1 356 ? -4.242 16.516 17.656 1 94.56 356 ASN B C 1
ATOM 6158 O O . ASN B 1 356 ? -4.422 15.492 16.984 1 94.56 356 ASN B O 1
ATOM 6162 N N . ASP B 1 357 ? -5.168 17.016 18.484 1 96.25 357 ASP B N 1
ATOM 6163 C CA . ASP B 1 357 ? -6.512 16.453 18.547 1 96.25 357 ASP B CA 1
ATOM 6164 C C . ASP B 1 357 ? -7.223 16.562 17.203 1 96.25 357 ASP B C 1
ATOM 6166 O O . ASP B 1 357 ? -7.883 15.625 16.75 1 96.25 357 ASP B O 1
ATOM 6170 N N . GLN B 1 358 ? -7.031 17.703 16.562 1 95.75 358 GLN B N 1
ATOM 6171 C CA . GLN B 1 358 ? -7.652 17.938 15.258 1 95.75 358 GLN B CA 1
ATOM 6172 C C . GLN B 1 358 ? -7.047 17.031 14.188 1 95.75 358 GLN B C 1
ATOM 6174 O O . GLN B 1 358 ? -7.711 16.688 13.211 1 95.75 358 GLN B O 1
ATOM 6179 N N . LEU B 1 359 ? -5.809 16.641 14.391 1 96.62 359 LEU B N 1
ATOM 6180 C CA . LEU B 1 359 ? -5.125 15.789 13.414 1 96.62 359 LEU B CA 1
ATOM 6181 C C . LEU B 1 359 ? -5.434 14.32 13.656 1 96.62 359 LEU B C 1
ATOM 6183 O O . LEU B 1 359 ? -5.035 13.461 12.867 1 96.62 359 LEU B O 1
ATOM 6187 N N . GLY B 1 360 ? -6.105 14.008 14.75 1 97.5 360 GLY B N 1
ATOM 6188 C CA . GLY B 1 360 ? -6.508 12.648 15.078 1 97.5 360 GLY B CA 1
ATOM 6189 C C . GLY B 1 360 ? -5.395 11.828 15.695 1 97.5 360 GLY B C 1
ATOM 6190 O O . GLY B 1 360 ? -5.434 10.594 15.664 1 97.5 360 GLY B O 1
ATOM 6191 N N . ILE B 1 361 ? -4.402 12.445 16.281 1 97.81 361 ILE B N 1
ATOM 6192 C CA . ILE B 1 361 ? -3.25 11.742 16.828 1 97.81 361 ILE B CA 1
ATOM 6193 C C . ILE B 1 361 ? -3.578 11.234 18.234 1 97.81 361 ILE B C 1
ATOM 6195 O O . ILE B 1 361 ? -3.846 12.031 19.141 1 97.81 361 ILE B O 1
ATOM 6199 N N . PRO B 1 362 ? -3.441 9.992 18.531 1 97.69 362 PRO B N 1
ATOM 6200 C CA . PRO B 1 362 ? -3.908 9.383 19.781 1 97.69 362 PRO B CA 1
ATOM 6201 C C . PRO B 1 362 ? -3.08 9.82 20.984 1 97.69 362 PRO B C 1
ATOM 6203 O O . PRO B 1 362 ? -3.631 10.047 22.062 1 97.69 362 PRO B O 1
ATOM 6206 N N . TYR B 1 363 ? -1.782 9.953 20.797 1 97.75 363 TYR B N 1
ATOM 6207 C CA . TYR B 1 363 ? -0.911 10.227 21.938 1 97.75 363 TYR B CA 1
ATOM 6208 C C . TYR B 1 363 ? 0.002 11.414 21.656 1 97.75 363 TYR B C 1
ATOM 6210 O O . TYR B 1 363 ? 0.52 11.547 20.531 1 97.75 363 TYR B O 1
ATOM 6218 N N . THR B 1 364 ? 0.163 12.242 22.625 1 96.69 364 THR B N 1
ATOM 6219 C CA . THR B 1 364 ? 1.144 13.32 22.562 1 96.69 364 THR B CA 1
ATOM 6220 C C . THR B 1 364 ? 2.15 13.203 23.703 1 96.69 364 THR B C 1
ATOM 6222 O O . THR B 1 364 ? 1.771 13.211 24.875 1 96.69 364 THR B O 1
ATOM 6225 N N . VAL B 1 365 ? 3.357 13.039 23.344 1 96.75 365 VAL B N 1
ATOM 6226 C CA . VAL B 1 365 ? 4.457 13.016 24.312 1 96.75 365 VAL B CA 1
ATOM 6227 C C . VAL B 1 365 ? 5 14.43 24.516 1 96.75 365 VAL B C 1
ATOM 6229 O O . VAL B 1 365 ? 5.301 15.125 23.547 1 96.75 365 VAL B O 1
ATOM 6232 N N . ILE B 1 366 ? 5.188 14.805 25.734 1 94.25 366 ILE B N 1
ATOM 6233 C CA . ILE B 1 366 ? 5.562 16.172 26.062 1 94.25 366 ILE B CA 1
ATOM 6234 C C . ILE B 1 366 ? 6.965 16.203 26.672 1 94.25 366 ILE B C 1
ATOM 6236 O O . ILE B 1 366 ? 7.203 15.594 27.719 1 94.25 366 ILE B O 1
ATOM 6240 N N . VAL B 1 367 ? 7.844 16.859 26.047 1 93.56 367 VAL B N 1
ATOM 6241 C CA . VAL B 1 367 ? 9.195 17.094 26.547 1 93.56 367 VAL B CA 1
ATOM 6242 C C . VAL B 1 367 ? 9.266 18.469 27.219 1 93.56 367 VAL B C 1
ATOM 6244 O O . VAL B 1 367 ? 8.836 19.469 26.656 1 93.56 367 VAL B O 1
ATOM 6247 N N . ASN B 1 368 ? 9.711 18.516 28.406 1 91.06 368 ASN B N 1
ATOM 6248 C CA . ASN B 1 368 ? 9.859 19.75 29.172 1 91.06 368 ASN B CA 1
ATOM 6249 C C . ASN B 1 368 ? 11.125 19.734 30.016 1 91.06 368 ASN B C 1
ATOM 6251 O O . ASN B 1 368 ? 12.016 18.906 29.797 1 91.06 368 ASN B O 1
ATOM 6255 N N . GLU B 1 369 ? 11.156 20.672 30.969 1 90.12 369 GLU B N 1
ATOM 6256 C CA . GLU B 1 369 ? 12.352 20.812 31.797 1 90.12 369 GLU B CA 1
ATOM 6257 C C . GLU B 1 369 ? 12.531 19.594 32.688 1 90.12 369 GLU B C 1
ATOM 6259 O O . GLU B 1 369 ? 13.664 19.188 33 1 90.12 369 GLU B O 1
ATOM 6264 N N . ASN B 1 370 ? 11.461 19.062 33.156 1 91.56 370 ASN B N 1
ATOM 6265 C CA . ASN B 1 370 ? 11.555 17.859 33.969 1 91.56 370 ASN B CA 1
ATOM 6266 C C . ASN B 1 370 ? 12.133 16.688 33.219 1 91.56 370 ASN B C 1
ATOM 6268 O O . ASN B 1 370 ? 12.82 15.836 33.781 1 91.56 370 ASN B O 1
ATOM 6272 N N . THR B 1 371 ? 11.836 16.594 31.891 1 94.12 371 THR B N 1
ATOM 6273 C CA . THR B 1 371 ? 12.43 15.562 31.031 1 94.12 371 THR B CA 1
ATOM 6274 C C . THR B 1 371 ? 13.945 15.703 30.984 1 94.12 371 THR B C 1
ATOM 6276 O O . THR B 1 371 ? 14.672 14.711 31.109 1 94.12 371 THR B O 1
ATOM 6279 N N . MET B 1 372 ? 14.383 16.953 30.953 1 91.94 372 MET B N 1
ATOM 6280 C CA . MET B 1 372 ? 15.805 17.234 30.812 1 91.94 372 MET B CA 1
ATOM 6281 C C . MET B 1 372 ? 16.547 16.984 32.125 1 91.94 372 MET B C 1
ATOM 6283 O O . MET B 1 372 ? 17.656 16.469 32.125 1 91.94 372 MET B O 1
ATOM 6287 N N . ASN B 1 373 ? 15.867 17.297 33.219 1 93.19 373 ASN B N 1
ATOM 6288 C CA . ASN B 1 373 ? 16.531 17.281 34.531 1 93.19 373 ASN B CA 1
ATOM 6289 C C . ASN B 1 373 ? 16.375 15.938 35.219 1 93.19 373 ASN B C 1
ATOM 6291 O O . ASN B 1 373 ? 17.297 15.484 35.906 1 93.19 373 ASN B O 1
ATOM 6295 N N . GLU B 1 374 ? 15.203 15.344 35.062 1 95.38 374 GLU B N 1
ATOM 6296 C CA . GLU B 1 374 ? 14.883 14.188 35.906 1 95.38 374 GLU B CA 1
ATOM 6297 C C . GLU B 1 374 ? 14.594 12.953 35.031 1 95.38 374 GLU B C 1
ATOM 6299 O O . GLU B 1 374 ? 14.367 11.867 35.562 1 95.38 374 GLU B O 1
ATOM 6304 N N . GLY B 1 375 ? 14.508 13.117 33.719 1 95.75 375 GLY B N 1
ATOM 6305 C CA . GLY B 1 375 ? 14.211 11.992 32.844 1 95.75 375 GLY B CA 1
ATOM 6306 C C . GLY B 1 375 ? 12.742 11.609 32.844 1 95.75 375 GLY B C 1
ATOM 6307 O O . GLY B 1 375 ? 12.391 10.492 32.469 1 95.75 375 GLY B O 1
ATOM 6308 N N . LEU B 1 376 ? 11.93 12.508 33.344 1 96.06 376 LEU B N 1
ATOM 6309 C CA . LEU B 1 376 ? 10.492 12.258 33.406 1 96.06 376 LEU B CA 1
ATOM 6310 C C . LEU B 1 376 ? 9.781 12.891 32.219 1 96.06 376 LEU B C 1
ATOM 6312 O O . LEU B 1 376 ? 10.031 14.055 31.891 1 96.06 376 LEU B O 1
ATOM 6316 N N . ILE B 1 377 ? 8.945 12.078 31.578 1 96.06 377 ILE B N 1
ATOM 6317 C CA . ILE B 1 377 ? 8.203 12.57 30.422 1 96.06 377 ILE B CA 1
ATOM 6318 C C . ILE B 1 377 ? 6.715 12.312 30.625 1 96.06 377 ILE B C 1
ATOM 6320 O O . ILE B 1 377 ? 6.324 11.414 31.359 1 96.06 377 ILE B O 1
ATOM 6324 N N . HIS B 1 378 ? 5.914 13.148 30.047 1 95.06 378 HIS B N 1
ATOM 6325 C CA . HIS B 1 378 ? 4.469 12.984 30.156 1 95.06 378 HIS B CA 1
ATOM 6326 C C . HIS B 1 378 ? 3.842 12.625 28.812 1 95.06 378 HIS B C 1
ATOM 6328 O O . HIS B 1 378 ? 4.301 13.086 27.766 1 95.06 378 HIS B O 1
ATOM 6334 N N . THR B 1 379 ? 2.857 11.812 28.859 1 96.69 379 THR B N 1
ATOM 6335 C CA . THR B 1 379 ? 2.08 11.438 27.672 1 96.69 379 THR B CA 1
ATOM 6336 C C . THR B 1 379 ? 0.604 11.773 27.875 1 96.69 379 THR B C 1
ATOM 6338 O O . THR B 1 379 ? 0.015 11.422 28.906 1 96.69 379 THR B O 1
ATOM 6341 N N . ARG B 1 380 ? 0.064 12.477 27 1 96.31 380 ARG B N 1
ATOM 6342 C CA . ARG B 1 380 ? -1.358 12.797 27.047 1 96.31 380 ARG B CA 1
ATOM 6343 C C . ARG B 1 380 ? -2.148 11.945 26.047 1 96.31 380 ARG B C 1
ATOM 6345 O O . ARG B 1 380 ? -1.774 11.836 24.875 1 96.31 380 ARG B O 1
ATOM 6352 N N . HIS B 1 381 ? -3.217 11.352 26.531 1 96.94 381 HIS B N 1
ATOM 6353 C CA . HIS B 1 381 ? -4.137 10.602 25.688 1 96.94 381 HIS B CA 1
ATOM 6354 C C . HIS B 1 381 ? -5.191 11.523 25.078 1 96.94 381 HIS B C 1
ATOM 6356 O O . HIS B 1 381 ? -5.836 12.297 25.797 1 96.94 381 HIS B O 1
ATOM 6362 N N . ARG B 1 382 ? -5.398 11.484 23.781 1 96.5 382 ARG B N 1
ATOM 6363 C CA . ARG B 1 382 ? -6.258 12.383 23.031 1 96.5 382 ARG B CA 1
ATOM 6364 C C . ARG B 1 382 ? -7.684 12.359 23.562 1 96.5 382 ARG B C 1
ATOM 6366 O O . ARG B 1 382 ? -8.266 13.414 23.859 1 96.5 382 ARG B O 1
ATOM 6373 N N . ASP B 1 383 ? -8.266 11.172 23.781 1 95.62 383 ASP B N 1
ATOM 6374 C CA . ASP B 1 383 ? -9.688 11.023 24.062 1 95.62 383 ASP B CA 1
ATOM 6375 C C . ASP B 1 383 ? -9.984 11.32 25.531 1 95.62 383 ASP B C 1
ATOM 6377 O O . ASP B 1 383 ? -10.93 12.047 25.844 1 95.62 383 ASP B O 1
ATOM 6381 N N . THR B 1 384 ? -9.164 10.789 26.438 1 94.81 384 THR B N 1
ATOM 6382 C CA . THR B 1 384 ? -9.414 10.984 27.859 1 94.81 384 THR B CA 1
ATOM 6383 C C . THR B 1 384 ? -8.805 12.289 28.344 1 94.81 384 THR B C 1
ATOM 6385 O O . THR B 1 384 ? -9.164 12.789 29.406 1 94.81 384 THR B O 1
ATOM 6388 N N . GLN B 1 385 ? -7.824 12.812 27.656 1 94.31 385 GLN B N 1
ATOM 6389 C CA . GLN B 1 385 ? -7.07 14.016 27.984 1 94.31 385 GLN B CA 1
ATOM 6390 C C . GLN B 1 385 ? -6.227 13.82 29.234 1 94.31 385 GLN B C 1
ATOM 6392 O O . GLN B 1 385 ? -5.684 14.781 29.781 1 94.31 385 GLN B O 1
ATOM 6397 N N . ILE B 1 386 ? -6.117 12.609 29.656 1 95.56 386 ILE B N 1
ATOM 6398 C CA . ILE B 1 386 ? -5.328 12.289 30.828 1 95.56 386 ILE B CA 1
ATOM 6399 C C . ILE B 1 386 ? -3.842 12.312 30.484 1 95.56 386 ILE B C 1
ATOM 6401 O O . ILE B 1 386 ? -3.438 11.812 29.438 1 95.56 386 ILE B O 1
ATOM 6405 N N . GLN B 1 387 ? -3.074 12.945 31.359 1 94.62 387 GLN B N 1
ATOM 6406 C CA . GLN B 1 387 ? -1.62 12.969 31.25 1 94.62 387 GLN B CA 1
ATOM 6407 C C . GLN B 1 387 ? -0.974 12.016 32.25 1 94.62 387 GLN B C 1
ATOM 6409 O O . GLN B 1 387 ? -1.306 12.039 33.438 1 94.62 387 GLN B O 1
ATOM 6414 N N . SER B 1 388 ? -0.093 11.172 31.766 1 95.69 388 SER B N 1
ATOM 6415 C CA . SER B 1 388 ? 0.576 10.203 32.625 1 95.69 388 SER B CA 1
ATOM 6416 C C . SER B 1 388 ? 2.092 10.328 32.531 1 95.69 388 SER B C 1
ATOM 6418 O O . SER B 1 388 ? 2.643 10.391 31.438 1 95.69 388 SER B O 1
ATOM 6420 N N . PRO B 1 389 ? 2.738 10.352 33.688 1 95.75 389 PRO B N 1
ATOM 6421 C CA . PRO B 1 389 ? 4.203 10.414 33.688 1 95.75 389 PRO B CA 1
ATOM 6422 C C . PRO B 1 389 ? 4.848 9.047 33.438 1 95.75 389 PRO B C 1
ATOM 6424 O O . PRO B 1 389 ? 4.254 8.016 33.75 1 95.75 389 PRO B O 1
ATOM 6427 N N . SER B 1 390 ? 5.973 8.992 32.844 1 97.0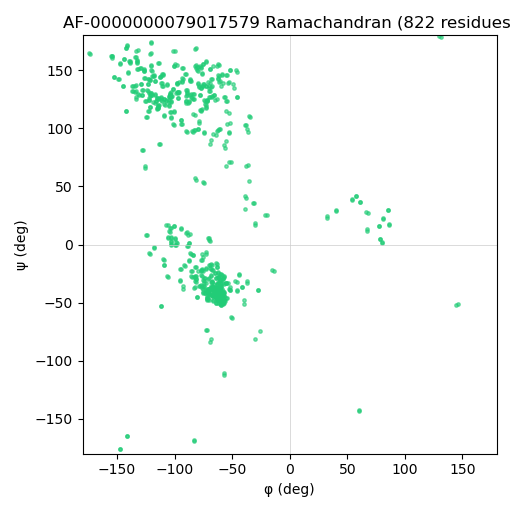6 390 SER B N 1
ATOM 6428 C CA . SER B 1 390 ? 6.816 7.82 32.688 1 97.06 390 SER B CA 1
ATOM 6429 C C . SER B 1 390 ? 8.281 8.211 32.5 1 97.06 390 SER B C 1
ATOM 6431 O O . SER B 1 390 ? 8.594 9.383 32.312 1 97.06 390 SER B O 1
ATOM 6433 N N . ALA B 1 391 ? 9.133 7.242 32.719 1 97.19 391 ALA B N 1
ATOM 6434 C CA . ALA B 1 391 ? 10.539 7.473 32.406 1 97.19 391 ALA B CA 1
ATOM 6435 C C . ALA B 1 391 ? 10.758 7.586 30.906 1 97.19 391 ALA B C 1
ATOM 6437 O O . ALA B 1 391 ? 10.148 6.844 30.125 1 97.19 391 ALA B O 1
ATOM 6438 N N . ILE B 1 392 ? 11.633 8.453 30.469 1 97 392 ILE B N 1
ATOM 6439 C CA . ILE B 1 392 ? 11.883 8.695 29.062 1 97 392 ILE B CA 1
ATOM 6440 C C . ILE B 1 392 ? 12.414 7.414 28.406 1 97 392 ILE B C 1
ATOM 6442 O O . ILE B 1 392 ? 12.141 7.148 27.234 1 97 392 ILE B O 1
ATOM 6446 N N . THR B 1 393 ? 13.078 6.562 29.141 1 96.31 393 THR B N 1
ATOM 6447 C CA . THR B 1 393 ? 13.68 5.336 28.625 1 96.31 393 THR B CA 1
ATOM 6448 C C . THR B 1 393 ? 12.609 4.273 28.391 1 96.31 393 THR B C 1
ATOM 6450 O O . THR B 1 393 ? 12.859 3.285 27.688 1 96.31 393 THR B O 1
ATOM 6453 N N . GLU B 1 394 ? 11.398 4.492 28.922 1 97.44 394 GLU B N 1
ATOM 6454 C CA . GLU B 1 394 ? 10.367 3.463 28.859 1 97.44 394 GLU B CA 1
ATOM 6455 C C . GLU B 1 394 ? 9.25 3.859 27.906 1 97.44 394 GLU B C 1
ATOM 6457 O O . GLU B 1 394 ? 8.422 3.027 27.516 1 97.44 394 GLU B O 1
ATOM 6462 N N . ILE B 1 395 ? 9.242 5.043 27.531 1 97.56 395 ILE B N 1
ATOM 6463 C CA . ILE B 1 395 ? 8.062 5.609 26.875 1 97.56 395 ILE B CA 1
ATOM 6464 C C . ILE B 1 395 ? 7.824 4.918 25.531 1 97.56 395 ILE B C 1
ATOM 6466 O O . ILE B 1 395 ? 6.684 4.629 25.172 1 97.56 395 ILE B O 1
ATOM 6470 N N . VAL B 1 396 ? 8.852 4.652 24.75 1 97.5 396 VAL B N 1
ATOM 6471 C CA . VAL B 1 396 ? 8.719 4.031 23.438 1 97.5 396 VAL B CA 1
ATOM 6472 C C . VAL B 1 396 ? 8.125 2.631 23.594 1 97.5 396 VAL B C 1
ATOM 6474 O O . VAL B 1 396 ? 7.191 2.264 22.875 1 97.5 396 VAL B O 1
ATOM 6477 N N . GLY B 1 397 ? 8.68 1.902 24.531 1 96.75 397 GLY B N 1
ATOM 6478 C CA . GLY B 1 397 ? 8.148 0.572 24.797 1 96.75 397 GLY B CA 1
ATOM 6479 C C . GLY B 1 397 ? 6.707 0.584 25.266 1 96.75 397 GLY B C 1
ATOM 6480 O O . GLY B 1 397 ? 5.895 -0.216 24.797 1 96.75 397 GLY B O 1
ATOM 6481 N N . LEU B 1 398 ? 6.387 1.505 26.141 1 95.81 398 LEU B N 1
ATOM 6482 C CA . LEU B 1 398 ? 5.047 1.61 26.719 1 95.81 398 LEU B CA 1
ATOM 6483 C C . LEU B 1 398 ? 4.016 1.917 25.641 1 95.81 398 LEU B C 1
ATOM 6485 O O . LEU B 1 398 ? 2.975 1.26 25.562 1 95.81 398 LEU B O 1
ATOM 6489 N N . LEU B 1 399 ? 4.312 2.859 24.797 1 96.62 399 LEU B N 1
ATOM 6490 C CA . LEU B 1 399 ? 3.338 3.268 23.797 1 96.62 399 LEU B CA 1
ATOM 6491 C C . LEU B 1 399 ? 3.238 2.23 22.688 1 96.62 399 LEU B C 1
ATOM 6493 O O . LEU B 1 399 ? 2.158 2.004 22.141 1 96.62 399 LEU B O 1
ATOM 6497 N N . THR B 1 400 ? 4.379 1.604 22.312 1 95.88 400 THR B N 1
ATOM 6498 C CA . THR B 1 400 ? 4.352 0.535 21.312 1 95.88 400 THR B CA 1
ATOM 6499 C C . THR B 1 400 ? 3.414 -0.587 21.766 1 95.88 400 THR B C 1
ATOM 6501 O O . THR B 1 400 ? 2.633 -1.102 20.953 1 95.88 400 THR B O 1
ATOM 6504 N N . GLN B 1 401 ? 3.473 -0.902 22.984 1 92.81 401 GLN B N 1
ATOM 6505 C CA . GLN B 1 401 ? 2.617 -1.946 23.547 1 92.81 401 GLN B CA 1
ATOM 6506 C C . GLN B 1 401 ? 1.152 -1.519 23.531 1 92.81 401 GLN B C 1
ATOM 6508 O O . GLN B 1 401 ? 0.27 -2.309 23.188 1 92.81 401 GLN B O 1
ATOM 6513 N N . SER B 1 402 ? 0.922 -0.284 23.938 1 91.56 402 SER B N 1
ATOM 6514 C CA . SER B 1 402 ? -0.44 0.236 23.984 1 91.56 402 SER B CA 1
ATOM 6515 C C . SER B 1 402 ? -1.075 0.256 22.594 1 91.56 402 SER B C 1
ATOM 6517 O O . SER B 1 402 ? -2.285 0.064 22.453 1 91.56 402 SER B O 1
ATOM 6519 N N . LEU B 1 403 ? -0.282 0.464 21.594 1 93.19 403 LEU B N 1
ATOM 6520 C CA . LEU B 1 403 ? -0.777 0.6 20.219 1 93.19 403 LEU B CA 1
ATOM 6521 C C . LEU B 1 403 ? -1.01 -0.768 19.594 1 93.19 403 LEU B C 1
ATOM 6523 O O . LEU B 1 403 ? -1.744 -0.885 18.609 1 93.19 403 LEU B O 1
ATOM 6527 N N . ARG B 1 404 ? -0.276 -1.874 20 1 80.81 404 ARG B N 1
ATOM 6528 C CA . ARG B 1 404 ? -0.451 -3.227 19.484 1 80.81 404 ARG B CA 1
ATOM 6529 C C . ARG B 1 404 ? -1.669 -3.898 20.109 1 80.81 404 ARG B C 1
ATOM 6531 O O . ARG B 1 404 ? -2.295 -4.762 19.484 1 80.81 404 ARG B O 1
ATOM 6538 N N . THR B 1 405 ? -1.9 -3.598 21.375 1 61.84 405 THR B N 1
ATOM 6539 C CA . THR B 1 405 ? -2.959 -4.266 22.109 1 61.84 405 THR B CA 1
ATOM 6540 C C . THR B 1 405 ? -4.332 -3.789 21.656 1 61.84 405 THR B C 1
ATOM 6542 O O . THR B 1 405 ? -4.559 -2.588 21.5 1 61.84 405 THR B O 1
ATOM 6545 N N . PRO B 1 406 ? -5.215 -4.734 21.078 1 53.69 406 PRO B N 1
ATOM 6546 C CA . PRO B 1 406 ? -6.57 -4.383 20.641 1 53.69 406 PRO B CA 1
ATOM 6547 C C . PRO B 1 406 ? -7.32 -3.535 21.672 1 53.69 406 PRO B C 1
ATOM 6549 O O . PRO B 1 406 ? -7.121 -3.699 22.875 1 53.69 406 PRO B O 1
ATOM 6552 N N . LEU B 1 407 ? -7.898 -2.338 21.328 1 45.81 407 LEU B N 1
ATOM 6553 C CA . LEU B 1 407 ? -8.656 -1.402 22.141 1 45.81 407 LEU B CA 1
ATOM 6554 C C . LEU B 1 407 ? -9.617 -2.146 23.062 1 45.81 407 LEU B C 1
ATOM 6556 O O . LEU B 1 407 ? -10.016 -1.623 24.109 1 45.81 407 LEU B O 1
ATOM 6560 N N . GLU B 1 408 ? -10.195 -3.209 22.641 1 42.72 408 GLU B N 1
ATOM 6561 C CA . GLU B 1 408 ? -11.156 -3.834 23.547 1 42.72 408 GLU B CA 1
ATOM 6562 C C . GLU B 1 408 ? -10.547 -4.074 24.922 1 42.72 408 GLU B C 1
ATOM 6564 O O . GLU B 1 408 ? -11.234 -3.965 25.938 1 42.72 408 GLU B O 1
ATOM 6569 N N . ASP B 1 409 ? -9.336 -4.469 24.938 1 38.31 409 ASP B N 1
ATOM 6570 C CA . ASP B 1 409 ? -8.781 -4.801 26.25 1 38.31 409 ASP B CA 1
ATOM 6571 C C . ASP B 1 409 ? -8.453 -3.537 27.047 1 38.31 409 ASP B C 1
ATOM 6573 O O . ASP B 1 409 ? -8.242 -3.596 28.25 1 38.31 409 ASP B O 1
ATOM 6577 N N . GLN B 1 410 ? -8.266 -2.492 26.516 1 37.53 410 GLN B N 1
ATOM 6578 C CA . GLN B 1 410 ? -7.895 -1.32 27.297 1 37.53 410 GLN B CA 1
ATOM 6579 C C . GLN B 1 410 ? -9.102 -0.753 28.047 1 37.53 410 GLN B C 1
ATOM 6581 O O . GLN B 1 410 ? -8.938 -0.062 29.062 1 37.53 410 GLN B O 1
ATOM 6586 N N . ASN B 1 411 ? -10.266 -0.728 27.5 1 34.62 411 ASN B N 1
ATOM 6587 C CA . ASN B 1 411 ? -11.391 -0.215 28.281 1 34.62 411 ASN B CA 1
ATOM 6588 C C . ASN B 1 411 ? -11.727 -1.133 29.453 1 34.62 411 ASN B C 1
ATOM 6590 O O . ASN B 1 411 ? -12.68 -0.878 30.188 1 34.62 411 ASN B O 1
ATOM 6594 N N . THR B 1 412 ? -11.258 -2.373 29.422 1 29.98 412 THR B N 1
ATOM 6595 C CA . THR B 1 412 ? -11.641 -3.18 30.578 1 29.98 412 THR B CA 1
ATOM 6596 C C . THR B 1 412 ? -10.719 -2.891 31.766 1 29.98 412 THR B C 1
ATOM 6598 O O . THR B 1 412 ? -10.891 -3.471 32.844 1 29.98 412 THR B O 1
ATOM 6601 N N . ASN B 1 413 ? -9.516 -2.316 31.516 1 27.7 413 ASN B N 1
ATOM 6602 C CA . ASN B 1 413 ? -8.945 -2.008 32.812 1 27.7 413 ASN B CA 1
ATOM 6603 C C . ASN B 1 413 ? -9.438 -0.659 33.344 1 27.7 413 ASN B C 1
ATOM 6605 O O . ASN B 1 413 ? -9.438 0.33 32.625 1 27.7 413 ASN B O 1
#

pLDDT: mean 85.16, std 18.63, range [26.58, 98.75]

Foldseek 3Di:
DLLVVLLCLCVVLFQWFWDWDQDPNDIATAIGGGLQNVLLLVLVVVVVCCLVPVVDPQEDEDDDDQWDQPPPPPPDDPPCPPNPDIDGAADCLVVQLVCLLVSCVVVVQEDWHKYKYKDKHFAPDDDDPPDDPNCCTLPRHGIFTKIKMKIWHAPVCLVVVLVVVVVSVLCVLLQWFPCSVQKDKDKDFCVVVDDPPDDPPPDPLRWIKIFIWGQFPVGIDGAKIKIWPFLVSLVVVVDPCQVSSWGDYPPGDTDRITMIMIMGTSSSSCSRQQRRQWDFDADPDDPPRRTLIFRQTQCSSQSFQEEEEEAEPDQDDDPVQVVLLVVLCVLLVVLVGGYHYPHHPSDHPVVVLSSCRSSNHQKYKYGYPCCVVPQKIWMAGNPVRDIDIDGVVCPSVVSSVVSPDRVVVVVVD/DLLVVLLCLCVVLFQWFWDWDQDPNDIATAIGGGLQNVLLLVLVVVVVCCLVPVVDPQEDEDDDDQWDQPPPPPPDDPPCPPNPDIDGAADCLCVQLVCLLVSCVVVVQEDWHKYKYKDKHFAPDDDDPPDDPNCCTLPRHGIFTKIKMKIWHAPVCLVVVLVVVVVSVLCVLLQFFPCSVQKDKDKDFCVVVDDPPDPPPPPPLRWIKIFIWGQFPVGIDGAKIKIWPFLVSLVVVVDPCQVSSWGDYVPGDTDRITMIMIMGTSSSSCSRQQRRQWDFDADPDDPPRRTLIFRQTQCSSQSFAEEEEEAEPDQDDDPVQVVLLVVLCVLLVVLVGGYHYPHHPSDHPVVVLSSCRSSNHQKYKYDYPCCVVPQKIWIAGNPVRDIDIDGVVCPSVVSSVVSPDRVVVVVVD